Protein AF-A0A849J0J4-F1 (afdb_monomer_lite)

pLDDT: mean 76.73, std 21.74, range [22.12, 98.62]

Structure (mmCIF, N/CA/C/O backbone):
data_AF-A0A849J0J4-F1
#
_entry.id   AF-A0A849J0J4-F1
#
loop_
_atom_site.group_PDB
_atom_site.id
_atom_site.type_symbol
_atom_site.label_atom_id
_atom_site.label_alt_id
_atom_site.label_comp_id
_atom_site.label_asym_id
_atom_site.label_entity_id
_atom_site.label_seq_id
_atom_site.pdbx_PDB_ins_code
_atom_site.Cartn_x
_atom_site.Cartn_y
_atom_site.Cartn_z
_atom_site.occupancy
_atom_site.B_iso_or_equiv
_atom_site.auth_seq_id
_atom_site.auth_comp_id
_atom_site.auth_asym_id
_atom_site.auth_atom_id
_atom_site.pdbx_PDB_model_num
ATOM 1 N N . MET A 1 1 ? -14.643 -40.397 -5.969 1.00 59.56 1 MET A N 1
ATOM 2 C CA . MET A 1 1 ? -15.370 -39.209 -5.470 1.00 59.56 1 MET A CA 1
ATOM 3 C C . MET A 1 1 ? -14.615 -38.016 -6.017 1.00 59.56 1 MET A C 1
ATOM 5 O O . MET A 1 1 ? -13.444 -37.894 -5.688 1.00 59.56 1 MET A O 1
ATOM 9 N N . ASP A 1 2 ? -15.233 -37.244 -6.908 1.00 74.50 2 ASP A N 1
ATOM 10 C CA . ASP A 1 2 ? -14.584 -36.111 -7.579 1.00 74.50 2 ASP A CA 1
ATOM 11 C C . ASP A 1 2 ? -14.408 -34.952 -6.586 1.00 74.50 2 ASP A C 1
ATOM 13 O O . ASP A 1 2 ? -15.387 -34.361 -6.121 1.00 74.50 2 ASP A O 1
ATOM 17 N N . VAL A 1 3 ? -13.156 -34.678 -6.214 1.00 71.31 3 VAL A N 1
ATOM 18 C CA . VAL A 1 3 ? -12.802 -33.633 -5.240 1.00 71.31 3 VAL A CA 1
ATOM 19 C C . VAL A 1 3 ? -13.106 -32.251 -5.782 1.00 71.31 3 VAL A C 1
ATOM 21 O O . VAL A 1 3 ? -13.639 -31.421 -5.052 1.00 71.31 3 VAL A O 1
ATOM 24 N N . ASN A 1 4 ? -12.828 -32.018 -7.063 1.00 73.19 4 ASN A N 1
ATOM 25 C CA . ASN A 1 4 ? -13.029 -30.722 -7.696 1.00 73.19 4 ASN A CA 1
ATOM 26 C C . ASN A 1 4 ? -14.526 -30.394 -7.789 1.00 73.19 4 ASN A C 1
ATOM 28 O O . ASN A 1 4 ? -14.922 -29.244 -7.603 1.00 73.19 4 ASN A O 1
ATOM 32 N N . LEU A 1 5 ? -15.381 -31.398 -8.012 1.00 78.19 5 LEU A N 1
ATOM 33 C CA . LEU A 1 5 ? -16.836 -31.220 -7.962 1.00 78.19 5 LEU A CA 1
ATOM 34 C C . LEU A 1 5 ? -17.332 -30.874 -6.550 1.00 78.19 5 LEU A C 1
ATOM 36 O O . LEU A 1 5 ? -18.238 -30.052 -6.401 1.00 78.19 5 LEU A O 1
ATOM 40 N N . ILE A 1 6 ? -16.775 -31.504 -5.512 1.00 78.94 6 ILE A N 1
ATOM 41 C CA . ILE A 1 6 ? -17.129 -31.191 -4.120 1.00 78.94 6 ILE A CA 1
ATOM 42 C C . ILE A 1 6 ? -16.659 -29.785 -3.758 1.00 78.94 6 ILE A C 1
ATOM 44 O O . ILE A 1 6 ? -17.457 -29.027 -3.215 1.00 78.94 6 ILE A O 1
ATOM 48 N N . GLN A 1 7 ? -15.427 -29.419 -4.113 1.00 72.00 7 GLN A N 1
ATOM 49 C CA . GLN A 1 7 ? -14.887 -28.083 -3.872 1.00 72.00 7 GLN A CA 1
ATOM 50 C C . GLN A 1 7 ? -15.754 -27.013 -4.546 1.00 72.00 7 GLN A C 1
ATOM 52 O O . GLN A 1 7 ? -16.261 -26.132 -3.862 1.00 72.00 7 GLN A O 1
ATOM 57 N N . ARG A 1 8 ? -16.087 -27.172 -5.837 1.00 77.50 8 ARG A N 1
ATOM 58 C CA . ARG A 1 8 ? -17.002 -26.256 -6.547 1.00 77.50 8 ARG A CA 1
ATOM 59 C C . ARG A 1 8 ? -18.358 -26.102 -5.850 1.00 77.50 8 ARG A C 1
ATOM 61 O O . ARG A 1 8 ? -18.923 -25.011 -5.828 1.00 77.50 8 ARG A O 1
ATOM 68 N N . LYS A 1 9 ? -18.904 -27.183 -5.279 1.00 83.31 9 LYS A N 1
ATOM 69 C CA . LYS A 1 9 ? -20.157 -27.127 -4.506 1.00 83.31 9 LYS A CA 1
ATOM 70 C C . LYS A 1 9 ? -19.986 -26.388 -3.181 1.00 83.31 9 LYS A C 1
ATOM 72 O O . LYS A 1 9 ? -20.888 -25.642 -2.811 1.00 83.31 9 LYS A O 1
ATOM 77 N N . VAL A 1 10 ? -18.872 -26.599 -2.478 1.00 79.00 10 VAL A N 1
ATOM 78 C CA . VAL A 1 10 ? -18.542 -25.867 -1.246 1.00 79.00 10 VAL A CA 1
ATOM 79 C C . VAL A 1 10 ? -18.434 -24.377 -1.551 1.00 79.00 10 VAL A C 1
ATOM 81 O O . VAL A 1 10 ? -19.156 -23.598 -0.934 1.00 79.00 10 VAL A O 1
ATOM 84 N N . ASP A 1 11 ? -17.658 -24.001 -2.566 1.00 75.44 11 ASP A N 1
ATOM 85 C CA . ASP A 1 11 ? -17.452 -22.606 -2.964 1.00 75.44 11 ASP A CA 1
ATOM 86 C C . ASP A 1 11 ? -18.777 -21.929 -3.341 1.00 75.44 11 ASP A C 1
ATOM 88 O O . ASP A 1 11 ? -19.080 -20.832 -2.876 1.00 75.44 11 ASP A O 1
ATOM 92 N N . ALA A 1 12 ? -19.626 -22.605 -4.125 1.00 80.31 12 ALA A N 1
ATOM 93 C CA . ALA A 1 12 ? -20.934 -22.079 -4.515 1.00 80.31 12 ALA A CA 1
ATOM 94 C C . ALA A 1 12 ? -21.870 -21.863 -3.311 1.00 80.31 12 ALA A C 1
ATOM 96 O O . ALA A 1 12 ? -22.622 -20.884 -3.270 1.00 80.31 12 ALA A O 1
ATOM 97 N N . VAL A 1 13 ? -21.839 -22.765 -2.324 1.00 87.00 13 VAL A N 1
ATOM 98 C CA . VAL A 1 13 ? -22.619 -22.626 -1.086 1.00 87.00 13 VAL A CA 1
ATOM 99 C C . VAL A 1 13 ? -22.055 -21.505 -0.213 1.00 87.00 13 VAL A C 1
ATOM 101 O O . VAL A 1 13 ? -22.835 -20.701 0.298 1.00 87.00 13 VAL A O 1
ATOM 104 N N . GLU A 1 14 ? -20.734 -21.406 -0.060 1.00 79.69 14 GLU A N 1
ATOM 105 C CA . GLU A 1 14 ? -20.083 -20.327 0.691 1.00 79.69 14 GLU A CA 1
ATOM 106 C C . GLU A 1 14 ? -20.375 -18.954 0.066 1.00 79.69 14 GLU A C 1
ATOM 108 O O . GLU A 1 14 ? -20.775 -18.026 0.777 1.00 79.69 14 GLU A O 1
ATOM 113 N N . ASP A 1 15 ? -20.284 -18.830 -1.260 1.00 79.81 15 ASP A N 1
ATOM 114 C CA . ASP A 1 15 ? -20.648 -17.615 -1.991 1.00 79.81 15 ASP A CA 1
ATOM 115 C C . ASP A 1 15 ? -22.132 -17.270 -1.802 1.00 79.81 15 ASP A C 1
ATOM 117 O O . ASP A 1 15 ? -22.472 -16.117 -1.509 1.00 79.81 15 ASP A O 1
ATOM 121 N N . ALA A 1 16 ? -23.029 -18.260 -1.887 1.00 89.00 16 ALA A N 1
ATOM 122 C CA . ALA A 1 16 ? -24.452 -18.052 -1.641 1.00 89.00 16 ALA A CA 1
ATOM 123 C C . ALA A 1 16 ? -24.718 -17.571 -0.206 1.00 89.00 16 ALA A C 1
ATOM 125 O O . ALA A 1 16 ? -25.479 -16.615 -0.020 1.00 89.00 16 ALA A O 1
ATOM 126 N N . ILE A 1 17 ? -24.081 -18.180 0.801 1.00 89.38 17 ILE A N 1
ATOM 127 C CA . ILE A 1 17 ? -24.166 -17.748 2.203 1.00 89.38 17 ILE A CA 1
ATOM 128 C C . ILE A 1 17 ? -23.680 -16.304 2.325 1.00 89.38 17 ILE A C 1
ATOM 130 O O . ILE A 1 17 ? -24.409 -15.469 2.865 1.00 89.38 17 ILE A O 1
ATOM 134 N N . ARG A 1 18 ? -22.502 -15.982 1.777 1.00 83.44 18 ARG A N 1
ATOM 135 C CA . ARG A 1 18 ? -21.924 -14.631 1.819 1.00 83.44 18 ARG A CA 1
ATOM 136 C C . ARG A 1 18 ? -22.888 -13.602 1.234 1.00 83.44 18 ARG A C 1
ATOM 138 O O . ARG A 1 18 ? -23.211 -12.624 1.905 1.00 83.44 18 ARG A O 1
ATOM 145 N N . THR A 1 19 ? -23.422 -13.850 0.038 1.00 90.69 19 THR A N 1
ATOM 146 C CA . THR A 1 19 ? -24.376 -12.946 -0.622 1.00 90.69 19 THR A CA 1
ATOM 147 C C . THR A 1 19 ? -25.676 -12.779 0.171 1.00 90.69 19 THR A C 1
ATOM 149 O O . THR A 1 19 ? -26.215 -11.672 0.252 1.00 90.69 19 THR A O 1
ATOM 152 N N . HIS A 1 20 ? -26.212 -13.847 0.767 1.00 94.75 20 HIS A N 1
ATOM 153 C CA . HIS A 1 20 ? -27.431 -13.748 1.576 1.00 94.75 20 HIS A CA 1
ATOM 154 C C . HIS A 1 20 ? -27.192 -12.988 2.881 1.00 94.75 20 HIS A C 1
ATOM 156 O O . HIS A 1 20 ? -28.011 -12.143 3.247 1.00 94.75 20 HIS A O 1
ATOM 162 N N . VAL A 1 21 ? -26.070 -13.246 3.557 1.00 94.44 21 VAL A N 1
ATOM 163 C CA . VAL A 1 21 ? -25.668 -12.536 4.778 1.00 94.44 21 VAL A CA 1
ATOM 164 C C . VAL A 1 21 ? -25.460 -11.055 4.490 1.00 94.44 21 VAL A C 1
ATOM 166 O O . VAL A 1 21 ? -25.960 -10.222 5.247 1.00 94.44 21 VAL A O 1
ATOM 169 N N . GLU A 1 22 ? -24.802 -10.711 3.386 1.00 92.19 22 GLU A N 1
ATOM 170 C CA . GLU A 1 22 ? -24.606 -9.328 2.950 1.00 92.19 22 GLU A CA 1
ATOM 171 C C . GLU A 1 22 ? -25.950 -8.621 2.729 1.00 92.19 22 GLU A C 1
ATOM 173 O O . GLU A 1 22 ? -26.228 -7.591 3.349 1.00 92.19 22 GLU A O 1
ATOM 178 N N . LYS A 1 23 ? -26.843 -9.220 1.929 1.00 94.81 23 LYS A N 1
ATOM 179 C CA . LYS A 1 23 ? -28.181 -8.670 1.660 1.00 94.81 23 LYS A CA 1
ATOM 180 C C . LYS A 1 23 ? -29.012 -8.520 2.932 1.00 94.81 23 LYS A C 1
ATOM 182 O O . LYS A 1 23 ? -29.679 -7.500 3.115 1.00 94.81 23 LYS A O 1
ATOM 187 N N . LEU A 1 24 ? -29.001 -9.524 3.809 1.00 95.12 24 LEU A N 1
ATOM 188 C CA . LEU A 1 24 ? -29.743 -9.497 5.068 1.00 95.12 24 LEU A CA 1
ATOM 189 C C . LEU A 1 24 ? -29.199 -8.418 6.007 1.00 95.12 24 LEU A C 1
ATOM 191 O O . LEU A 1 24 ? -29.985 -7.669 6.589 1.00 95.12 24 LEU A O 1
ATOM 195 N N . SER A 1 25 ? -27.876 -8.320 6.130 1.00 93.31 25 SER A N 1
ATOM 196 C CA . SER A 1 25 ? -27.204 -7.323 6.966 1.00 93.31 25 SER A CA 1
ATOM 197 C C . SER A 1 25 ? -27.500 -5.914 6.468 1.00 93.31 25 SER A C 1
ATOM 199 O O . SER A 1 25 ? -27.932 -5.076 7.257 1.00 93.31 25 SER A O 1
ATOM 201 N N . ALA A 1 26 ? -27.388 -5.676 5.158 1.00 92.06 26 ALA A N 1
ATOM 202 C CA . ALA A 1 26 ? -27.723 -4.398 4.540 1.00 92.06 26 ALA A CA 1
ATOM 203 C C . ALA A 1 26 ? -29.194 -4.021 4.771 1.00 92.06 26 ALA A C 1
ATOM 205 O O . ALA A 1 26 ? -29.480 -2.920 5.237 1.00 92.06 26 ALA A O 1
ATOM 206 N N . LYS A 1 27 ? -30.138 -4.942 4.522 1.00 91.88 27 LYS A N 1
ATOM 207 C CA . LYS A 1 27 ? -31.572 -4.694 4.754 1.00 91.88 27 LYS A CA 1
ATOM 208 C C . LYS A 1 27 ? -31.881 -4.406 6.221 1.00 91.88 27 LYS A C 1
ATOM 210 O O . LYS A 1 27 ? -32.611 -3.465 6.510 1.00 91.88 27 LYS A O 1
ATOM 215 N N . ARG A 1 28 ? -31.329 -5.186 7.156 1.00 91.06 28 ARG A N 1
ATOM 216 C CA . ARG A 1 28 ? -31.525 -4.965 8.600 1.00 91.06 28 ARG A CA 1
ATOM 217 C C . ARG A 1 28 ? -30.938 -3.628 9.046 1.00 91.06 28 ARG A C 1
ATOM 219 O O . ARG A 1 28 ? -31.608 -2.897 9.771 1.00 91.06 28 ARG A O 1
ATOM 226 N N . ALA A 1 29 ? -29.734 -3.295 8.583 1.00 85.50 29 ALA A N 1
ATOM 227 C CA . ALA A 1 29 ? -29.082 -2.027 8.883 1.00 85.50 29 ALA A CA 1
ATOM 228 C C . ALA A 1 29 ? -29.899 -0.842 8.358 1.00 85.50 29 ALA A C 1
ATOM 230 O O . ALA A 1 29 ? -30.164 0.086 9.120 1.00 85.50 29 ALA A O 1
ATOM 231 N N . TRP A 1 30 ? -30.360 -0.900 7.103 1.00 84.88 30 TRP A N 1
ATOM 232 C CA . TRP A 1 30 ? -31.201 0.140 6.512 1.00 84.88 30 TRP A CA 1
ATOM 233 C C . TRP A 1 30 ? -32.551 0.258 7.207 1.00 84.88 30 TRP A C 1
ATOM 235 O O . TRP A 1 30 ? -32.901 1.359 7.615 1.00 84.88 30 TRP A O 1
ATOM 245 N N . ASN A 1 31 ? -33.264 -0.847 7.435 1.00 86.31 31 ASN A N 1
ATOM 246 C CA . ASN A 1 31 ? -34.545 -0.831 8.149 1.00 86.31 31 ASN A CA 1
ATOM 247 C C . ASN A 1 31 ? -34.407 -0.205 9.538 1.00 86.31 31 ASN A C 1
ATOM 249 O O . ASN A 1 31 ? -35.229 0.617 9.930 1.00 86.31 31 ASN A O 1
ATOM 253 N N . TYR A 1 32 ? -33.343 -0.542 10.269 1.00 83.31 32 TYR A N 1
ATOM 254 C CA . TYR A 1 32 ? -33.062 0.080 11.558 1.00 83.31 32 TYR A CA 1
ATOM 255 C C . TYR A 1 32 ? -32.665 1.561 11.409 1.00 83.31 32 TYR A C 1
ATOM 257 O O . TYR A 1 32 ? -33.052 2.390 12.235 1.00 83.31 32 TYR A O 1
ATOM 265 N N . ALA A 1 33 ? -31.924 1.917 10.354 1.00 77.81 33 ALA A N 1
ATOM 266 C CA . ALA A 1 33 ? -31.496 3.285 10.064 1.00 77.81 33 ALA A CA 1
ATOM 267 C C . ALA A 1 33 ? -32.636 4.232 9.717 1.00 77.81 33 ALA A C 1
ATOM 269 O O . ALA A 1 33 ? -32.641 5.351 10.221 1.00 77.81 33 ALA A O 1
ATOM 270 N N . VAL A 1 34 ? -33.597 3.784 8.910 1.00 80.81 34 VAL A N 1
ATOM 271 C CA . VAL A 1 34 ? -34.744 4.594 8.479 1.00 80.81 34 VAL A CA 1
ATOM 272 C C . VAL A 1 34 ? -36.006 4.349 9.299 1.00 80.81 34 VAL A C 1
ATOM 274 O O . VAL A 1 34 ? -37.050 4.917 8.983 1.00 80.81 34 VAL A O 1
ATOM 277 N N . SER A 1 35 ? -35.922 3.519 10.343 1.00 82.31 35 SER A N 1
ATOM 278 C CA . SER A 1 35 ? -37.042 3.257 11.246 1.00 82.31 35 SER A CA 1
ATOM 279 C C . SER A 1 35 ? -37.628 4.562 11.786 1.00 82.31 35 SER A C 1
ATOM 281 O O . SER A 1 35 ? -36.907 5.527 12.066 1.00 82.31 35 SER A O 1
ATOM 283 N N . SER A 1 36 ? -38.950 4.580 11.960 1.00 75.62 36 SER A N 1
ATOM 284 C CA . SER A 1 36 ? -39.681 5.710 12.545 1.00 75.62 36 SER A CA 1
ATOM 285 C C . SER A 1 36 ? -39.171 6.087 13.937 1.00 75.62 36 SER A C 1
ATOM 287 O O . SER A 1 36 ? -39.247 7.254 14.318 1.00 75.62 36 SER A O 1
ATOM 289 N N . ASP A 1 37 ? -38.599 5.118 14.654 1.00 75.00 37 ASP A N 1
ATOM 290 C CA . ASP A 1 37 ? -38.015 5.297 15.983 1.00 75.00 37 ASP A CA 1
ATOM 291 C C . ASP A 1 37 ? -36.699 6.089 15.942 1.00 75.00 37 ASP A C 1
ATOM 293 O O . ASP A 1 37 ? -36.344 6.744 16.922 1.00 75.00 37 ASP A O 1
ATOM 297 N N . ARG A 1 38 ? -35.982 6.078 14.807 1.00 75.31 38 ARG A N 1
ATOM 298 C CA . ARG A 1 38 ? -34.704 6.785 14.643 1.00 75.31 38 ARG A CA 1
ATOM 299 C C . ARG A 1 38 ? -34.829 8.064 13.810 1.00 75.31 38 ARG A C 1
ATOM 301 O O . ARG A 1 38 ? -34.375 9.126 14.238 1.00 75.31 38 ARG A O 1
ATOM 308 N N . ILE A 1 39 ? -35.469 7.994 12.639 1.00 80.88 39 ILE A N 1
ATOM 309 C CA . ILE A 1 39 ? -35.722 9.157 11.771 1.00 80.88 39 ILE A CA 1
ATOM 310 C C . ILE A 1 39 ? -37.168 9.614 11.956 1.00 80.88 39 ILE A C 1
ATOM 312 O O . ILE A 1 39 ? -38.047 9.392 11.124 1.00 80.88 39 ILE A O 1
ATOM 316 N N . THR A 1 40 ? -37.405 10.309 13.065 1.00 82.31 40 THR A N 1
ATOM 317 C CA . THR A 1 40 ? -38.676 11.004 13.302 1.00 82.31 40 THR A CA 1
ATOM 318 C C . THR A 1 40 ? -38.874 12.153 12.300 1.00 82.31 40 THR A C 1
ATOM 320 O O . THR A 1 40 ? -37.915 12.666 11.713 1.00 82.31 40 THR A O 1
ATOM 323 N N . GLY A 1 41 ? -40.109 12.644 12.136 1.00 82.25 41 GLY A N 1
ATOM 324 C CA . GLY A 1 41 ? -40.372 13.837 11.312 1.00 82.25 41 GLY A CA 1
ATOM 325 C C . GLY A 1 41 ? -39.530 15.053 11.737 1.00 82.25 41 GLY A C 1
ATOM 326 O O . GLY A 1 41 ? -39.013 15.787 10.895 1.00 82.25 41 GLY A O 1
ATOM 327 N N . ARG A 1 42 ? -39.287 15.200 13.048 1.00 84.25 42 ARG A N 1
ATOM 328 C CA . ARG A 1 42 ? -38.401 16.230 13.613 1.00 84.25 42 ARG A CA 1
ATOM 329 C C . ARG A 1 42 ? -36.934 16.013 13.232 1.00 84.25 42 ARG A C 1
ATOM 331 O O . ARG A 1 42 ? -36.258 16.977 12.884 1.00 84.25 42 ARG A O 1
ATOM 338 N N . ALA A 1 43 ? -36.447 14.772 13.269 1.00 83.44 43 ALA A N 1
ATOM 339 C CA . ALA A 1 43 ? -35.091 14.434 12.835 1.00 83.44 43 ALA A CA 1
ATOM 340 C C . ALA A 1 43 ? -34.869 14.785 11.356 1.00 83.44 43 ALA A C 1
ATOM 342 O O . ALA A 1 43 ? -33.870 15.418 11.013 1.00 83.44 43 ALA A O 1
ATOM 343 N N . ARG A 1 44 ? -35.838 14.459 10.490 1.00 84.12 44 ARG A N 1
ATOM 344 C CA . ARG A 1 44 ? -35.790 14.794 9.058 1.00 84.12 44 ARG A CA 1
ATOM 345 C C . ARG A 1 44 ? -35.745 16.306 8.823 1.00 84.12 44 ARG A C 1
ATOM 347 O O . ARG A 1 44 ? -34.904 16.771 8.057 1.00 84.12 44 ARG A O 1
ATOM 354 N N . ALA A 1 45 ? -36.584 17.071 9.522 1.00 86.06 45 ALA A N 1
ATOM 355 C CA . ALA A 1 45 ? -36.579 18.532 9.439 1.00 86.06 45 ALA A CA 1
ATOM 356 C C . ALA A 1 45 ? -35.242 19.140 9.911 1.00 86.06 45 ALA A C 1
ATOM 358 O O . ALA A 1 45 ? -34.698 20.022 9.247 1.00 86.06 45 ALA A O 1
ATOM 359 N N . ASN A 1 46 ? -34.669 18.634 11.012 1.00 87.38 46 ASN A N 1
ATOM 360 C CA . ASN A 1 46 ? -33.355 19.071 11.498 1.00 87.38 46 ASN A CA 1
ATOM 361 C C . ASN A 1 46 ? -32.241 18.788 10.473 1.00 87.38 46 ASN A C 1
ATOM 363 O O . ASN A 1 46 ? -31.380 19.640 10.256 1.00 87.38 46 ASN A O 1
ATOM 367 N N . LEU A 1 47 ? -32.267 17.621 9.819 1.00 85.62 47 LEU A N 1
ATOM 368 C CA . LEU A 1 47 ? -31.297 17.255 8.780 1.00 85.62 47 LEU A CA 1
ATOM 369 C C . LEU A 1 47 ? -31.407 18.146 7.540 1.00 85.62 47 LEU A C 1
ATOM 371 O O . LEU A 1 47 ? -30.393 18.637 7.048 1.00 85.62 47 LEU A O 1
ATOM 375 N N . GLN A 1 48 ? -32.628 18.411 7.068 1.00 87.62 48 GLN A N 1
ATOM 376 C CA . GLN A 1 48 ? -32.868 19.326 5.948 1.00 87.62 48 GLN A CA 1
ATOM 377 C C . GLN A 1 48 ? -32.417 20.757 6.275 1.00 87.62 48 GLN A C 1
ATOM 379 O O . GLN A 1 48 ? -31.785 21.413 5.444 1.00 87.62 48 GLN A O 1
ATOM 384 N N . GLN A 1 49 ? -32.681 21.230 7.499 1.00 87.81 49 GLN A N 1
ATOM 385 C CA . GLN A 1 49 ? -32.214 22.538 7.957 1.00 87.81 49 GLN A CA 1
ATOM 386 C C . GLN A 1 49 ? -30.681 22.608 7.972 1.00 87.81 49 GLN A C 1
ATOM 388 O O . GLN A 1 49 ? -30.115 23.565 7.442 1.00 87.81 49 GLN A O 1
ATOM 393 N N . TYR A 1 50 ? -30.009 21.599 8.535 1.00 86.88 50 TYR A N 1
ATOM 394 C CA . TYR A 1 50 ? -28.547 21.524 8.556 1.00 86.88 50 TYR A CA 1
ATOM 395 C C . TYR A 1 50 ? -27.962 21.539 7.135 1.00 86.88 50 TYR A C 1
ATOM 397 O O . TYR A 1 50 ? -27.111 22.380 6.841 1.00 86.88 50 TYR A O 1
ATOM 405 N N . ALA A 1 51 ? -28.472 20.699 6.227 1.00 85.75 51 ALA A N 1
ATOM 406 C CA . ALA A 1 51 ? -28.020 20.659 4.835 1.00 85.75 51 ALA A CA 1
ATOM 407 C C . ALA A 1 51 ? -28.175 22.023 4.135 1.00 85.75 51 ALA A C 1
ATOM 409 O O . ALA A 1 51 ? -27.247 22.493 3.475 1.00 85.75 51 ALA A O 1
ATOM 410 N N . SER A 1 52 ? -29.308 22.707 4.345 1.00 86.19 52 SER A N 1
ATOM 411 C CA . SER A 1 52 ? -29.537 24.050 3.796 1.00 86.19 52 SER A CA 1
ATOM 412 C C . SER A 1 52 ? -28.544 25.083 4.338 1.00 86.19 52 SER A C 1
ATOM 414 O O . SER A 1 52 ? -28.023 25.900 3.574 1.00 86.19 52 SER A O 1
ATOM 416 N N . LEU A 1 53 ? -28.254 25.056 5.643 1.00 84.94 53 LEU A N 1
ATOM 417 C CA . LEU A 1 53 ? -27.305 25.979 6.273 1.00 84.94 53 LEU A CA 1
ATOM 418 C C . LEU A 1 53 ? -25.871 25.748 5.775 1.00 84.94 53 LEU A C 1
ATOM 420 O O . LEU A 1 53 ? -25.172 26.712 5.458 1.00 84.94 53 LEU A O 1
ATOM 424 N N . VAL A 1 54 ? -25.453 24.486 5.630 1.00 82.12 54 VAL A N 1
ATOM 425 C CA . VAL A 1 54 ? -24.136 24.126 5.079 1.00 82.12 54 VAL A CA 1
ATOM 426 C C . VAL A 1 54 ? -24.007 24.576 3.621 1.00 82.12 54 VAL A C 1
ATOM 428 O O . VAL A 1 54 ? -22.996 25.181 3.256 1.00 82.12 54 VAL A O 1
ATOM 431 N N . GLN A 1 55 ? -25.040 24.370 2.798 1.00 81.56 55 GLN A N 1
ATOM 432 C CA . GLN A 1 55 ? -25.045 24.813 1.400 1.00 81.56 55 GLN A CA 1
ATOM 433 C C . GLN A 1 55 ? -24.955 26.344 1.284 1.00 81.56 55 GLN A C 1
ATOM 435 O O . GLN A 1 55 ? -24.192 26.860 0.466 1.00 81.56 55 GLN A O 1
ATOM 440 N N . LYS A 1 56 ? -25.674 27.082 2.142 1.00 78.00 56 LYS A N 1
ATOM 441 C CA . LYS A 1 56 ? -25.641 28.556 2.198 1.00 78.00 56 LYS A CA 1
ATOM 442 C C . LYS A 1 56 ? -24.312 29.125 2.699 1.00 78.00 56 LYS A C 1
ATOM 444 O O . LYS A 1 56 ? -23.987 30.268 2.376 1.00 78.00 56 LYS A O 1
ATOM 449 N N . LEU A 1 57 ? -23.546 28.369 3.488 1.00 73.12 57 LEU A N 1
ATOM 450 C CA . LEU A 1 57 ? -22.202 28.774 3.910 1.00 73.12 57 LEU A CA 1
ATOM 451 C C . LEU A 1 57 ? -21.208 28.760 2.731 1.00 73.12 57 LEU A C 1
ATOM 453 O O . LEU A 1 57 ? -20.310 29.604 2.681 1.00 73.12 57 LEU A O 1
ATOM 457 N N . GLY A 1 58 ? -21.382 27.849 1.764 1.00 67.69 58 GLY A N 1
ATOM 458 C CA . GLY A 1 58 ? -20.547 27.751 0.561 1.00 67.69 58 GLY A CA 1
ATOM 459 C C . GLY A 1 58 ? -19.041 27.685 0.871 1.00 67.69 58 GLY A C 1
ATOM 460 O O . GLY A 1 58 ? -18.618 27.007 1.808 1.00 67.69 58 GLY A O 1
ATOM 461 N N . LYS A 1 59 ? -18.225 28.428 0.101 1.00 58.31 59 LYS A N 1
ATOM 462 C CA . LYS A 1 59 ? -16.768 28.598 0.314 1.00 58.31 59 LYS A CA 1
ATOM 463 C C . LYS A 1 59 ? -16.405 29.641 1.398 1.00 58.31 59 LYS A C 1
ATOM 465 O O . LYS A 1 59 ? -15.254 30.049 1.480 1.00 58.31 59 LYS A O 1
ATOM 470 N N . GLY A 1 60 ? -17.357 30.099 2.221 1.00 56.12 60 GLY A N 1
ATOM 471 C CA . GLY A 1 60 ? -17.070 30.960 3.381 1.00 56.12 60 GLY A CA 1
ATOM 472 C C . GLY A 1 60 ? -16.804 32.447 3.087 1.00 56.12 60 GLY A C 1
ATOM 473 O O . GLY A 1 60 ? -16.291 33.151 3.949 1.00 56.12 60 GLY A O 1
ATOM 474 N N . THR A 1 61 ? -17.164 32.960 1.906 1.00 49.03 61 THR A N 1
ATOM 475 C CA . THR A 1 61 ? -16.735 34.290 1.416 1.00 49.03 61 THR A CA 1
ATOM 476 C C . THR A 1 61 ? -17.502 35.496 1.993 1.00 49.03 61 THR A C 1
ATOM 478 O O . THR A 1 61 ? -17.144 36.633 1.705 1.00 49.03 61 THR A O 1
ATOM 481 N N . SER A 1 62 ? -18.546 35.317 2.817 1.00 51.62 62 SER A N 1
ATOM 482 C CA . SER A 1 62 ? -19.268 36.459 3.412 1.00 51.62 62 SER A CA 1
ATOM 483 C C . SER A 1 62 ? -18.761 36.784 4.824 1.00 51.62 62 SER A C 1
ATOM 485 O O . SER A 1 62 ? -19.272 36.261 5.819 1.00 51.62 62 SER A O 1
ATOM 487 N N . THR A 1 63 ? -17.788 37.690 4.919 1.00 55.78 63 THR A N 1
ATOM 488 C CA . THR A 1 63 ? -17.154 38.167 6.167 1.00 55.78 63 THR A CA 1
ATOM 489 C C . THR A 1 63 ? -18.132 38.792 7.168 1.00 55.78 63 THR A C 1
ATOM 491 O O . THR A 1 63 ? -17.893 38.727 8.369 1.00 55.78 63 THR A O 1
ATOM 494 N N . LYS A 1 64 ? -19.268 39.341 6.715 1.00 59.56 64 LYS A N 1
ATOM 495 C CA . LYS A 1 64 ? -20.196 40.094 7.583 1.00 59.56 64 LYS A CA 1
ATOM 496 C C . LYS A 1 64 ? -21.136 39.229 8.444 1.00 59.56 64 LYS A C 1
ATOM 498 O O . LYS A 1 64 ? -21.560 39.677 9.500 1.00 59.56 64 LYS A O 1
ATOM 503 N N . TYR A 1 65 ? -21.438 37.992 8.031 1.00 61.75 65 TYR A N 1
ATOM 504 C CA . TYR A 1 65 ? -22.374 37.091 8.740 1.00 61.75 65 TYR A CA 1
ATOM 505 C C . TYR A 1 65 ? -21.815 35.676 8.977 1.00 61.75 65 TYR A C 1
ATOM 507 O O . TYR A 1 65 ? -22.546 34.777 9.391 1.00 61.75 65 TYR A O 1
ATOM 515 N N . GLY A 1 66 ? -20.521 35.454 8.718 1.00 68.50 66 GLY A N 1
ATOM 516 C CA . GLY A 1 66 ? -19.898 34.128 8.803 1.00 68.50 66 GLY A CA 1
ATOM 517 C C . GLY A 1 66 ? -19.952 33.506 10.202 1.00 68.50 66 GLY A C 1
ATOM 518 O O . GLY A 1 66 ? -20.268 32.329 10.333 1.00 68.50 66 GLY A O 1
ATOM 519 N N . ASN A 1 67 ? -19.713 34.292 11.256 1.00 72.75 67 ASN A N 1
ATOM 520 C CA . ASN A 1 67 ? -19.707 33.781 12.634 1.00 72.75 67 ASN A CA 1
ATOM 521 C C . ASN A 1 67 ? -21.104 33.369 13.116 1.00 72.75 67 ASN A C 1
ATOM 523 O O . ASN A 1 67 ? -21.246 32.316 13.731 1.00 72.75 67 ASN A O 1
ATOM 527 N N . ILE A 1 68 ? -22.130 34.151 12.764 1.00 76.19 68 ILE A N 1
ATOM 528 C CA . ILE A 1 68 ? -23.532 33.839 13.075 1.00 76.19 68 ILE A CA 1
ATOM 529 C C . ILE A 1 68 ? -23.941 32.546 12.363 1.00 76.19 68 ILE A C 1
ATOM 531 O O . ILE A 1 68 ? -24.386 31.606 13.012 1.00 76.19 68 ILE A O 1
ATOM 535 N N . ARG A 1 69 ? -23.669 32.433 11.056 1.00 76.56 69 ARG A N 1
ATOM 536 C CA . ARG A 1 69 ? -23.975 31.215 10.286 1.00 76.56 69 ARG A CA 1
ATOM 537 C C . ARG A 1 69 ? -23.241 29.979 10.808 1.00 76.56 69 ARG A C 1
ATOM 539 O O . ARG A 1 69 ? -23.824 28.903 10.853 1.00 76.56 69 ARG A O 1
ATOM 546 N N . ARG A 1 70 ? -21.976 30.106 11.231 1.00 76.62 70 ARG A N 1
ATOM 547 C CA . ARG A 1 70 ? -21.241 28.997 11.873 1.00 76.62 70 ARG A CA 1
ATOM 548 C C . ARG A 1 70 ? -21.878 28.574 13.199 1.00 76.62 70 ARG A C 1
ATOM 550 O O . ARG A 1 70 ? -21.876 27.387 13.506 1.00 76.62 70 ARG A O 1
ATOM 557 N N . SER A 1 71 ? -22.413 29.520 13.972 1.00 82.44 71 SER A N 1
ATOM 558 C CA . SER A 1 71 ? -23.160 29.216 15.200 1.00 82.44 71 SER A CA 1
ATOM 559 C C . SER A 1 71 ? -24.458 28.468 14.891 1.00 82.44 71 SER A C 1
ATOM 561 O O . SER A 1 71 ? -24.707 27.416 15.469 1.00 82.44 71 SER A O 1
ATOM 563 N N . GLU A 1 72 ? -25.233 28.944 13.914 1.00 84.12 72 GLU A N 1
ATOM 564 C CA . GLU A 1 72 ? -26.472 28.288 13.468 1.00 84.12 72 GLU A CA 1
ATOM 565 C C . GLU A 1 72 ? -26.215 26.862 12.956 1.00 84.12 72 GLU A C 1
ATOM 567 O O . GLU A 1 72 ? -26.984 25.944 13.244 1.00 84.12 72 GLU A O 1
ATOM 572 N N . ILE A 1 73 ? -25.112 26.653 12.226 1.00 84.31 73 ILE A N 1
ATOM 573 C CA . ILE A 1 73 ? -24.686 25.323 11.768 1.00 84.31 73 ILE A CA 1
ATOM 574 C C . ILE A 1 73 ? -24.322 24.431 12.954 1.00 84.31 73 ILE A C 1
ATOM 576 O O . ILE A 1 73 ? -24.758 23.283 12.980 1.00 84.31 73 ILE A O 1
ATOM 580 N N . ARG A 1 74 ? -23.580 24.946 13.944 1.00 83.81 74 ARG A N 1
ATOM 581 C CA . ARG A 1 74 ? -23.252 24.209 15.175 1.00 83.81 74 ARG A CA 1
ATOM 582 C C . ARG A 1 74 ? -24.507 23.765 15.926 1.00 83.81 74 ARG A C 1
ATOM 584 O O . ARG A 1 74 ? -24.615 22.602 16.309 1.00 83.81 74 ARG A O 1
ATOM 591 N N . GLU A 1 75 ? -25.482 24.652 16.085 1.00 86.19 75 GLU A N 1
ATOM 592 C CA . GLU A 1 75 ? -26.754 24.333 16.743 1.00 86.19 75 GLU A CA 1
ATOM 593 C C . GLU A 1 75 ? -27.606 23.344 15.939 1.00 86.19 75 GLU A C 1
ATOM 595 O O . GLU A 1 75 ? -28.239 22.448 16.503 1.00 86.19 75 GLU A O 1
ATOM 600 N N . ALA A 1 76 ? -27.649 23.483 14.612 1.00 85.38 76 ALA A N 1
ATOM 601 C CA . ALA A 1 76 ? -28.338 22.531 13.746 1.00 85.38 76 ALA A CA 1
ATOM 602 C C . ALA A 1 76 ? -27.678 21.145 13.806 1.00 85.38 76 ALA A C 1
ATOM 604 O O . ALA A 1 76 ? -28.382 20.146 13.951 1.00 85.38 76 ALA A O 1
ATOM 605 N N . MET A 1 77 ? -26.342 21.099 13.787 1.00 83.69 77 MET A N 1
ATOM 606 C CA . MET A 1 77 ? -25.545 19.879 13.901 1.00 83.69 77 MET A CA 1
ATOM 607 C C . MET A 1 77 ? -25.818 19.144 15.215 1.00 83.69 77 MET A C 1
ATOM 609 O O . MET A 1 77 ? -26.077 17.943 15.221 1.00 83.69 77 MET A O 1
ATOM 613 N N . GLN A 1 78 ? -25.845 19.859 16.343 1.00 84.12 78 GLN A N 1
ATOM 614 C CA . GLN A 1 78 ? -26.173 19.253 17.637 1.00 84.12 78 GLN A CA 1
ATOM 615 C C . GLN A 1 78 ? -27.556 18.594 17.652 1.00 84.12 78 GLN A C 1
ATOM 617 O O . GLN A 1 78 ? -27.724 17.535 18.257 1.00 84.12 78 GLN A O 1
ATOM 622 N N . ARG A 1 79 ? -28.538 19.191 16.967 1.00 85.19 79 ARG A N 1
ATOM 623 C CA . ARG A 1 79 ? -29.909 18.669 16.895 1.00 85.19 79 ARG A CA 1
ATOM 624 C C . ARG A 1 79 ? -30.057 17.452 15.985 1.00 85.19 79 ARG A C 1
ATOM 626 O O . ARG A 1 79 ? -30.972 16.663 16.209 1.00 85.19 79 ARG A O 1
ATOM 633 N N . CYS A 1 80 ? -29.222 17.309 14.955 1.00 83.81 80 CYS A N 1
ATOM 634 C CA . CYS A 1 80 ? -29.301 16.189 14.014 1.00 83.81 80 CYS A CA 1
ATOM 635 C C . CYS A 1 80 ? -28.273 15.078 14.277 1.00 83.81 80 CYS A C 1
ATOM 637 O O . CYS A 1 80 ? -28.503 13.952 13.835 1.00 83.81 80 CYS A O 1
ATOM 639 N N . ARG A 1 81 ? -27.199 15.343 15.038 1.00 83.12 81 ARG A N 1
ATOM 640 C CA . ARG A 1 81 ? -26.162 14.359 15.404 1.00 83.12 81 ARG A CA 1
ATOM 641 C C . ARG A 1 81 ? -26.733 13.012 15.872 1.00 83.12 81 ARG A C 1
ATOM 643 O O . ARG A 1 81 ? -26.307 12.011 15.304 1.00 83.12 81 ARG A O 1
ATOM 650 N N . PRO A 1 82 ? -27.709 12.944 16.806 1.00 79.81 82 PRO A N 1
ATOM 651 C CA . PRO A 1 82 ? -28.237 11.663 17.292 1.00 79.81 82 PRO A CA 1
ATOM 652 C C . PRO A 1 82 ? -29.013 10.862 16.237 1.00 79.81 82 PRO A C 1
ATOM 654 O O . PRO A 1 82 ? -29.237 9.668 16.402 1.00 79.81 82 PRO A O 1
ATOM 657 N N . SER A 1 83 ? -29.469 11.516 15.166 1.00 79.88 83 SER A N 1
ATOM 658 C CA . SER A 1 83 ? -30.280 10.891 14.118 1.00 79.88 83 SER A CA 1
ATOM 659 C C . SER A 1 83 ? -29.438 10.190 13.052 1.00 79.88 83 SER A C 1
ATOM 661 O O . SER A 1 83 ? -29.965 9.369 12.301 1.00 79.88 83 SER A O 1
ATOM 663 N N . VAL A 1 84 ? -28.142 10.502 12.975 1.00 80.38 84 VAL A N 1
ATOM 664 C CA . VAL A 1 84 ? -27.231 10.000 11.944 1.00 80.38 84 VAL A CA 1
ATOM 665 C C . VAL A 1 84 ? -26.205 9.067 12.589 1.00 80.38 84 VAL A C 1
ATOM 667 O O . VAL A 1 84 ? -25.497 9.496 13.497 1.00 80.38 84 VAL A O 1
ATOM 670 N N . PRO A 1 85 ? -26.094 7.805 12.132 1.00 79.19 85 PRO A N 1
ATOM 671 C CA . PRO A 1 85 ? -25.201 6.827 12.753 1.00 79.19 85 PRO A CA 1
ATOM 672 C C . PRO A 1 85 ? -23.717 7.075 12.461 1.00 79.19 85 PRO A C 1
ATOM 674 O O . PRO A 1 85 ? -22.874 6.654 13.243 1.00 79.19 85 PRO A O 1
ATOM 677 N N . VAL A 1 86 ? -23.395 7.707 11.328 1.00 87.31 86 VAL A N 1
ATOM 678 C CA . VAL A 1 86 ? -22.018 7.912 10.862 1.00 87.31 86 VAL A CA 1
ATOM 679 C C . VAL A 1 86 ? -21.892 9.301 10.250 1.00 87.31 86 VAL A C 1
ATOM 681 O O . VAL A 1 86 ? -22.661 9.662 9.360 1.00 87.31 86 VAL A O 1
ATOM 684 N N . TRP A 1 87 ? -20.902 10.062 10.712 1.00 87.56 87 TRP A N 1
ATOM 685 C CA . TRP A 1 87 ? -20.568 11.388 10.199 1.00 87.56 87 TRP A CA 1
ATOM 686 C C . TRP A 1 87 ? -19.226 11.337 9.476 1.00 87.56 87 TRP A C 1
ATOM 688 O O . TRP A 1 87 ? -18.226 10.946 10.069 1.00 87.56 87 TRP A O 1
ATOM 698 N N . ILE A 1 88 ? -19.205 11.746 8.206 1.00 91.50 88 ILE A N 1
ATOM 699 C CA . ILE A 1 88 ? -17.991 11.808 7.383 1.00 91.50 88 ILE A CA 1
ATOM 700 C C . ILE A 1 88 ? -17.698 13.281 7.109 1.00 91.50 88 ILE A C 1
ATOM 702 O O . ILE A 1 88 ? -18.467 13.951 6.417 1.00 91.50 88 ILE A O 1
ATOM 706 N N . LEU A 1 89 ? -16.624 13.805 7.699 1.00 89.00 89 LEU A N 1
ATOM 707 C CA . LEU A 1 89 ? -16.276 15.225 7.659 1.00 89.00 89 LEU A CA 1
ATOM 708 C C . LEU A 1 89 ? -14.753 15.401 7.547 1.00 89.00 89 LEU A C 1
ATOM 710 O O . LEU A 1 89 ? -14.021 14.716 8.258 1.00 89.00 89 LEU A O 1
ATOM 714 N N . PRO A 1 90 ? -14.260 16.359 6.740 1.00 89.12 90 PRO A N 1
ATOM 715 C CA . PRO A 1 90 ? -12.875 16.814 6.834 1.00 89.12 90 PRO A CA 1
ATOM 716 C C . PRO A 1 90 ? -12.563 17.381 8.227 1.00 89.12 90 PRO A C 1
ATOM 718 O O . PRO A 1 90 ? -13.418 18.033 8.830 1.00 89.12 90 PRO A O 1
ATOM 721 N N . ILE A 1 91 ? -11.323 17.229 8.701 1.00 89.50 91 ILE A N 1
ATOM 722 C CA . ILE A 1 91 ? -10.909 17.603 10.070 1.00 89.50 91 ILE A CA 1
ATOM 723 C C . ILE A 1 91 ? -11.248 19.065 10.402 1.00 89.50 91 ILE A C 1
ATOM 725 O O . ILE A 1 91 ? -11.858 19.349 11.432 1.00 89.50 91 ILE A O 1
ATOM 729 N N . TYR A 1 92 ? -10.960 20.001 9.493 1.00 85.12 92 TYR A N 1
ATOM 730 C CA . TYR A 1 92 ? -11.255 21.423 9.712 1.00 85.12 92 TYR A CA 1
ATOM 731 C C . TYR A 1 92 ? -12.761 21.709 9.887 1.00 85.12 92 TYR A C 1
ATOM 733 O O . TYR A 1 92 ? -13.141 22.616 10.627 1.00 85.12 92 TYR A O 1
ATOM 741 N N . ARG A 1 93 ? -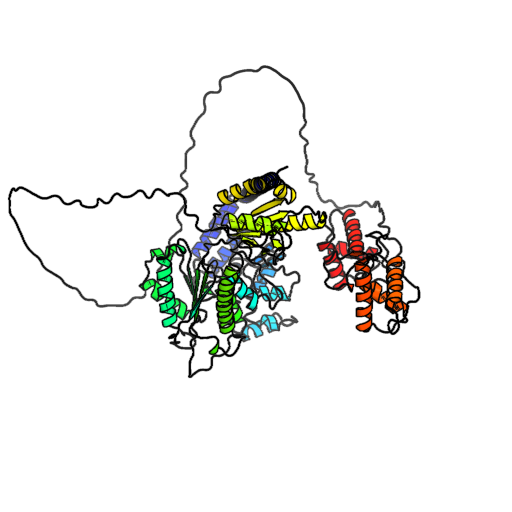13.647 20.926 9.246 1.00 86.25 93 ARG A N 1
ATOM 742 C CA . ARG A 1 93 ? -15.104 21.071 9.405 1.00 86.25 93 ARG A CA 1
ATOM 743 C C . ARG A 1 93 ? -15.558 20.649 10.794 1.00 86.25 93 ARG A C 1
ATOM 745 O O . ARG A 1 93 ? -16.510 21.234 11.300 1.00 86.25 93 ARG A O 1
ATOM 752 N N . ILE A 1 94 ? -14.888 19.677 11.409 1.00 88.44 94 ILE A N 1
ATOM 753 C CA . ILE A 1 94 ? -15.188 19.235 12.775 1.00 88.44 94 ILE A CA 1
ATOM 754 C C . ILE A 1 94 ? -14.964 20.408 13.735 1.00 88.44 94 ILE A C 1
ATOM 756 O O . ILE A 1 94 ? -15.875 20.764 14.479 1.00 88.44 94 ILE A O 1
ATOM 760 N N . ALA A 1 95 ? -13.815 21.081 13.638 1.00 84.25 95 ALA A N 1
ATOM 761 C CA . ALA A 1 95 ? -13.508 22.250 14.461 1.00 84.25 95 ALA A CA 1
ATOM 762 C C . ALA A 1 95 ? -14.482 23.429 14.234 1.00 84.25 95 ALA A C 1
ATOM 764 O O . ALA A 1 95 ? -14.827 24.141 15.176 1.00 84.25 95 ALA A O 1
ATOM 765 N N . GLU A 1 96 ? -14.967 23.638 13.002 1.00 82.81 96 GLU A N 1
ATOM 766 C CA . GLU A 1 96 ? -15.914 24.723 12.695 1.00 82.81 96 GLU A CA 1
ATOM 767 C C . GLU A 1 96 ? -17.372 24.428 13.101 1.00 82.81 96 GLU A C 1
ATOM 769 O O . GLU A 1 96 ? -18.107 25.348 13.483 1.00 82.81 96 GLU A O 1
ATOM 774 N N . GLN A 1 97 ? -17.823 23.181 12.934 1.00 82.25 97 GLN A N 1
ATOM 775 C CA . GLN A 1 97 ? -19.246 22.813 12.931 1.00 82.25 97 GLN A CA 1
ATOM 776 C C . GLN A 1 97 ? -19.694 22.028 14.158 1.00 82.25 97 GLN A C 1
ATOM 778 O O . GLN A 1 97 ? -20.897 21.860 14.358 1.00 82.25 97 GLN A O 1
ATOM 783 N N . ILE A 1 98 ? -18.766 21.550 14.984 1.00 82.81 98 ILE A N 1
ATOM 784 C CA . ILE A 1 98 ? -19.088 20.764 16.169 1.00 82.81 98 ILE A CA 1
ATOM 785 C C . ILE A 1 98 ? -18.677 21.550 17.408 1.00 82.81 98 ILE A C 1
ATOM 787 O O . ILE A 1 98 ? -17.580 22.096 17.503 1.00 82.81 98 ILE A O 1
ATOM 791 N N . LYS A 1 99 ? -19.586 21.628 18.382 1.00 83.38 99 LYS A N 1
ATOM 792 C CA . LYS A 1 99 ? -19.229 22.101 19.717 1.00 83.38 99 LYS A CA 1
ATOM 793 C C . LYS A 1 99 ? -18.414 20.998 20.391 1.00 83.38 99 LYS A C 1
ATOM 795 O O . LYS A 1 99 ? -18.946 19.919 20.638 1.00 83.38 99 LYS A O 1
ATOM 800 N N . ILE A 1 100 ? -17.136 21.274 20.626 1.00 85.00 100 ILE A N 1
ATOM 801 C CA . ILE A 1 100 ? -16.192 20.326 21.215 1.00 85.00 100 ILE A CA 1
ATOM 802 C C . ILE A 1 100 ? -16.603 20.060 22.665 1.00 85.00 100 ILE A C 1
ATOM 804 O O . ILE A 1 100 ? -16.579 20.957 23.505 1.00 85.00 100 ILE A O 1
ATOM 808 N N . GLU A 1 101 ? -16.999 18.823 22.929 1.00 88.19 101 GLU A N 1
ATOM 809 C CA . GLU A 1 101 ? -17.326 18.279 24.244 1.00 88.19 101 GLU A CA 1
ATOM 810 C C . GLU A 1 101 ? -16.719 16.865 24.315 1.00 88.19 101 GLU A C 1
ATOM 812 O O . GLU A 1 101 ? -16.539 16.228 23.268 1.00 88.19 101 GLU A O 1
ATOM 817 N N . PRO A 1 102 ? -16.367 16.370 25.512 1.00 93.19 102 PRO A N 1
ATOM 818 C CA . PRO A 1 102 ? -15.747 15.061 25.641 1.00 93.19 102 PRO A CA 1
ATOM 819 C C . PRO A 1 102 ? -16.735 13.953 25.266 1.00 93.19 102 PRO A C 1
ATOM 821 O O . PRO A 1 102 ? -17.896 13.996 25.674 1.00 93.19 102 PRO A O 1
ATOM 824 N N . ASN A 1 103 ? -16.263 12.931 24.547 1.00 91.94 103 ASN A N 1
ATOM 825 C CA . ASN A 1 103 ? -17.035 11.720 24.218 1.00 91.94 103 ASN A CA 1
ATOM 826 C C . ASN A 1 103 ? -18.372 11.983 23.492 1.00 91.94 103 ASN A C 1
ATOM 828 O O . ASN A 1 103 ? -19.372 11.301 23.723 1.00 91.94 103 ASN A O 1
ATOM 832 N N . ILE A 1 104 ? -18.411 12.975 22.600 1.00 90.31 104 ILE A N 1
ATOM 833 C CA . ILE A 1 104 ? -19.564 13.214 21.716 1.00 90.31 104 ILE A CA 1
ATOM 834 C C . ILE A 1 104 ? -19.718 12.151 20.617 1.00 90.31 104 ILE A C 1
ATOM 836 O O . ILE A 1 104 ? -20.750 12.106 19.949 1.00 90.31 104 ILE A O 1
ATOM 840 N N . PHE A 1 105 ? -18.721 11.308 20.395 1.00 91.44 105 PHE A N 1
ATOM 841 C CA . PHE A 1 105 ? -18.817 10.142 19.528 1.00 91.44 105 PHE A CA 1
ATOM 842 C C . PHE A 1 105 ? -18.349 8.909 20.293 1.00 91.44 105 PHE A C 1
ATOM 844 O O . PHE A 1 105 ? -17.516 9.015 21.186 1.00 91.44 105 PHE A O 1
ATOM 851 N N . ASP A 1 106 ? -18.867 7.736 19.935 1.00 92.75 106 ASP A N 1
ATOM 852 C CA . ASP A 1 106 ? -18.414 6.472 20.527 1.00 92.75 106 ASP A CA 1
ATOM 853 C C . ASP A 1 106 ? -17.065 6.031 19.943 1.00 92.75 106 ASP A C 1
ATOM 855 O O . ASP A 1 106 ? -16.221 5.463 20.640 1.00 92.75 106 ASP A O 1
ATOM 859 N N . VAL A 1 107 ? -16.873 6.285 18.645 1.00 95.50 107 VAL A N 1
ATOM 860 C CA . VAL A 1 107 ? -15.687 5.910 17.873 1.00 95.50 107 VAL A CA 1
ATOM 861 C C . VAL A 1 107 ? -15.385 7.001 16.852 1.00 95.50 107 VAL A C 1
ATOM 863 O O . VAL A 1 107 ? -16.293 7.496 16.183 1.00 95.50 107 VAL A O 1
ATOM 866 N N . ILE A 1 108 ? -14.106 7.332 16.696 1.00 95.69 108 ILE A N 1
ATOM 867 C CA . ILE A 1 108 ? -13.594 8.129 15.579 1.00 95.69 108 ILE A CA 1
ATOM 868 C C . ILE A 1 108 ? -12.674 7.264 14.729 1.00 95.69 108 ILE A C 1
ATOM 870 O O . ILE A 1 108 ? -11.842 6.534 15.259 1.00 95.69 108 ILE A O 1
ATOM 874 N N . ILE A 1 109 ? -12.820 7.357 13.411 1.00 96.38 109 ILE A N 1
ATOM 875 C CA . ILE A 1 109 ? -11.916 6.736 12.445 1.00 96.38 109 ILE A CA 1
ATOM 876 C C . ILE A 1 109 ? -11.254 7.872 11.678 1.00 96.38 109 ILE A C 1
ATOM 878 O O . ILE A 1 109 ? -11.948 8.702 11.090 1.00 96.38 109 ILE A O 1
ATOM 882 N N . VAL A 1 110 ? -9.927 7.924 11.719 1.00 95.00 110 VAL A N 1
ATOM 883 C CA . VAL A 1 110 ? -9.127 8.872 10.947 1.00 95.00 110 VAL A CA 1
ATOM 884 C C . VAL A 1 110 ? -8.419 8.087 9.861 1.00 95.00 110 VAL A C 1
ATOM 886 O O . VAL A 1 110 ? -7.502 7.323 10.154 1.00 95.00 110 VAL A O 1
ATOM 889 N N . ASP A 1 111 ? -8.889 8.254 8.632 1.00 92.31 111 ASP A N 1
ATOM 890 C CA . ASP A 1 111 ? -8.234 7.716 7.445 1.00 92.31 111 ASP A CA 1
ATOM 891 C C . ASP A 1 111 ? -7.149 8.683 6.954 1.00 92.31 111 ASP A C 1
ATOM 893 O O . ASP A 1 111 ? -7.245 9.889 7.202 1.00 92.31 111 ASP A O 1
ATOM 897 N N . GLU A 1 112 ? -6.124 8.159 6.282 1.00 89.81 112 GLU A N 1
ATOM 898 C CA . GLU A 1 112 ? -4.972 8.932 5.790 1.00 89.81 112 GLU A CA 1
ATOM 899 C C . GLU A 1 112 ? -4.315 9.810 6.879 1.00 89.81 112 GLU A C 1
ATOM 901 O O . GLU A 1 112 ? -3.882 10.939 6.649 1.00 89.81 112 GLU A O 1
ATOM 906 N N . ALA A 1 113 ? -4.233 9.293 8.107 1.00 91.44 113 ALA A N 1
ATOM 907 C CA . ALA A 1 113 ? -3.772 10.027 9.281 1.00 91.44 113 ALA A CA 1
ATOM 908 C C . ALA A 1 113 ? -2.299 10.460 9.218 1.00 91.44 113 ALA A C 1
ATOM 910 O O . ALA A 1 113 ? -1.898 11.338 9.983 1.00 91.44 113 ALA A O 1
ATOM 911 N N . SER A 1 114 ? -1.498 9.886 8.313 1.00 87.88 114 SER A N 1
ATOM 912 C CA . SER A 1 114 ? -0.145 10.375 8.025 1.00 87.88 114 SER A CA 1
ATOM 913 C C . SER A 1 114 ? -0.149 11.728 7.305 1.00 87.88 114 SER A C 1
ATOM 915 O O . SER A 1 114 ? 0.865 12.413 7.311 1.00 87.88 114 SER A O 1
ATOM 917 N N . GLN A 1 115 ? -1.288 12.163 6.754 1.00 85.00 115 GLN A N 1
ATOM 918 C CA . GLN A 1 115 ? -1.495 13.492 6.161 1.00 85.00 115 GLN A CA 1
ATOM 919 C C . GLN A 1 115 ? -2.167 14.485 7.121 1.00 85.00 115 GLN A C 1
ATOM 921 O O . GLN A 1 115 ? -2.304 15.667 6.800 1.00 85.00 115 GLN A O 1
ATOM 926 N N . ALA A 1 116 ? -2.604 14.026 8.293 1.00 88.75 116 ALA A N 1
ATOM 927 C CA . ALA A 1 116 ? -3.186 14.872 9.323 1.00 88.75 116 ALA A CA 1
ATOM 928 C C . ALA A 1 116 ? -2.072 15.381 10.244 1.00 88.75 116 ALA A C 1
ATOM 930 O O . ALA A 1 116 ? -1.338 14.569 10.799 1.00 88.75 116 ALA A O 1
ATOM 931 N N . GLY A 1 117 ? -1.934 16.697 10.423 1.00 88.06 117 GLY A N 1
ATOM 932 C CA . GLY A 1 117 ? -0.932 17.262 11.328 1.00 88.06 117 GLY A CA 1
ATOM 933 C C . GLY A 1 117 ? -1.279 17.051 12.806 1.00 88.06 117 GLY A C 1
ATOM 934 O O . GLY A 1 117 ? -2.368 16.569 13.155 1.00 88.06 117 GLY A O 1
ATOM 935 N N . THR A 1 118 ? -0.353 17.420 13.695 1.00 84.56 118 THR A N 1
ATOM 936 C CA . THR A 1 118 ? -0.510 17.283 15.156 1.00 84.56 118 THR A CA 1
ATOM 937 C C . THR A 1 118 ? -1.717 18.039 15.708 1.00 84.56 118 THR A C 1
ATOM 939 O O . THR A 1 118 ? -2.293 17.614 16.716 1.00 84.56 118 THR A O 1
ATOM 942 N N . GLU A 1 119 ? -2.187 19.088 15.027 1.00 85.50 119 GLU A N 1
ATOM 943 C CA . GLU A 1 119 ? -3.410 19.809 15.371 1.00 85.50 119 GLU A CA 1
ATOM 944 C C . GLU A 1 119 ? -4.634 18.892 15.413 1.00 85.50 119 GLU A C 1
ATOM 946 O O . GLU A 1 119 ? -5.559 19.164 16.167 1.00 85.50 119 GLU A O 1
ATOM 951 N N . SER A 1 120 ? -4.624 17.769 14.688 1.00 91.00 120 SER A N 1
ATOM 952 C CA . SER A 1 120 ? -5.712 16.781 14.647 1.00 91.00 120 SER A CA 1
ATOM 953 C C . SER A 1 120 ? -5.847 15.955 15.933 1.00 91.00 120 SER A C 1
ATOM 955 O O . SER A 1 120 ? -6.804 15.197 16.091 1.00 91.00 120 SER A O 1
ATOM 957 N N . THR A 1 121 ? -4.937 16.122 16.895 1.00 89.38 121 THR A N 1
ATOM 958 C CA . THR A 1 121 ? -4.963 15.430 18.195 1.00 89.38 121 THR A CA 1
ATOM 959 C C . THR A 1 121 ? -6.250 15.691 18.981 1.00 89.38 121 THR A C 1
ATOM 961 O O . THR A 1 121 ? -6.700 14.811 19.714 1.00 89.38 121 THR A O 1
ATOM 964 N N . PHE A 1 122 ? -6.911 16.845 18.796 1.00 90.75 122 PHE A N 1
ATOM 965 C CA . PHE A 1 122 ? -8.176 17.142 19.488 1.00 90.75 122 PHE A CA 1
ATOM 966 C C . PHE A 1 122 ? -9.275 16.103 19.210 1.00 90.75 122 PHE A C 1
ATOM 968 O O . PHE A 1 122 ? -10.198 15.965 20.011 1.00 90.75 122 PHE A O 1
ATOM 975 N N . LEU A 1 123 ? -9.176 15.342 18.114 1.00 94.00 123 LEU A N 1
ATOM 976 C CA . LEU A 1 123 ? -10.093 14.244 17.809 1.00 94.00 123 LEU A CA 1
ATOM 977 C C . LEU A 1 123 ? -10.106 13.180 18.917 1.00 94.00 123 LEU A C 1
ATOM 979 O O . LEU A 1 123 ? -11.155 12.601 19.184 1.00 94.00 123 LEU A O 1
ATOM 983 N N . GLN A 1 124 ? -8.991 12.980 19.624 1.00 91.69 124 GLN A N 1
ATOM 984 C CA . GLN A 1 124 ? -8.899 12.049 20.756 1.00 91.69 124 GLN A CA 1
ATOM 985 C C . GLN A 1 124 ? -9.783 12.470 21.941 1.00 91.69 124 GLN A C 1
ATOM 987 O O . GLN A 1 124 ? -10.186 11.632 22.738 1.00 91.69 124 GLN A O 1
ATOM 992 N N . TYR A 1 125 ? -10.125 13.757 22.055 1.00 93.19 125 TYR A N 1
ATOM 993 C CA . TYR A 1 125 ? -11.033 14.254 23.092 1.00 93.19 125 TYR A CA 1
ATOM 994 C C . TYR A 1 125 ? -12.505 13.953 22.775 1.00 93.19 125 TYR A C 1
ATOM 996 O O . TYR A 1 125 ? -13.349 13.883 23.667 1.00 93.19 125 TYR A O 1
ATOM 1004 N N . LEU A 1 126 ? -12.834 13.777 21.495 1.00 93.44 126 LEU A N 1
ATOM 1005 C CA . LEU A 1 126 ? -14.214 13.670 21.034 1.00 93.44 126 LEU A CA 1
ATOM 1006 C C . LEU A 1 126 ? -14.803 12.261 21.187 1.00 93.44 126 LEU A C 1
ATOM 1008 O O . LEU A 1 126 ? -16.026 12.132 21.119 1.00 93.44 126 LEU A O 1
ATOM 1012 N N . ALA A 1 127 ? -13.980 11.226 21.386 1.00 94.44 127 ALA A N 1
ATOM 1013 C CA . ALA A 1 127 ? -14.438 9.846 21.519 1.00 94.44 127 ALA A CA 1
ATOM 1014 C C . ALA A 1 127 ? -13.556 9.008 22.458 1.00 94.44 127 ALA A C 1
ATOM 1016 O O . ALA A 1 127 ? -12.339 9.179 22.462 1.00 94.44 127 ALA A O 1
ATOM 1017 N N . PRO A 1 128 ? -14.131 8.022 23.173 1.00 94.12 128 PRO A N 1
ATOM 1018 C CA . PRO A 1 128 ? -13.367 7.105 24.016 1.00 94.12 128 PRO A CA 1
ATOM 1019 C C . PRO A 1 128 ? -12.546 6.088 23.203 1.00 94.12 128 PRO A C 1
ATOM 1021 O O . PRO A 1 128 ? -11.700 5.396 23.766 1.00 94.12 128 PRO A O 1
ATOM 1024 N N . LYS A 1 129 ? -12.809 5.953 21.895 1.00 94.12 129 LYS A N 1
ATOM 1025 C CA . LYS A 1 129 ? -12.055 5.098 20.972 1.00 94.12 129 LYS A CA 1
ATOM 1026 C C . LYS A 1 129 ? -11.724 5.855 19.693 1.00 94.12 129 LYS A C 1
ATOM 1028 O O . LYS A 1 129 ? -12.600 6.472 19.088 1.00 94.12 129 LYS A O 1
ATOM 1033 N N . ILE A 1 130 ? -10.480 5.725 19.249 1.00 93.38 130 ILE A N 1
ATOM 1034 C CA . ILE A 1 130 ? -10.002 6.260 17.978 1.00 93.38 130 ILE A CA 1
ATOM 1035 C C . ILE A 1 130 ? -9.279 5.162 17.196 1.00 93.38 130 ILE A C 1
ATOM 1037 O O . ILE A 1 130 ? -8.514 4.387 17.766 1.00 93.38 130 ILE A O 1
ATOM 1041 N N . VAL A 1 131 ? -9.549 5.080 15.897 1.00 94.81 131 VAL A N 1
ATOM 1042 C CA . VAL A 1 131 ? -8.853 4.212 14.946 1.00 94.81 131 VAL A CA 1
ATOM 1043 C C . VAL A 1 131 ? -8.091 5.121 13.998 1.00 94.81 131 VAL A C 1
ATOM 1045 O O . VAL A 1 131 ? -8.696 5.924 13.293 1.00 94.81 131 VAL A O 1
ATOM 1048 N N . VAL A 1 132 ? -6.767 5.020 14.018 1.00 94.06 132 VAL A N 1
ATOM 1049 C CA . VAL A 1 132 ? -5.867 5.843 13.208 1.00 94.06 132 VAL A CA 1
ATOM 1050 C C . VAL A 1 132 ? -5.314 4.959 12.096 1.00 94.06 132 VAL A C 1
ATOM 1052 O O . VAL A 1 132 ? -4.659 3.959 12.376 1.00 94.06 132 VAL A O 1
ATOM 1055 N N . ILE A 1 133 ? -5.621 5.299 10.847 1.00 93.88 133 ILE A N 1
ATOM 1056 C CA . ILE A 1 133 ? -5.248 4.538 9.651 1.00 93.88 133 ILE A CA 1
ATOM 1057 C C . ILE A 1 133 ? -4.362 5.441 8.801 1.00 93.88 133 ILE A C 1
ATOM 1059 O O . ILE A 1 133 ? -4.725 6.580 8.527 1.00 93.88 133 ILE A O 1
ATOM 1063 N N . GLY A 1 134 ? -3.188 4.961 8.404 1.00 90.94 134 GLY A N 1
ATOM 1064 C CA . GLY A 1 134 ? -2.246 5.738 7.608 1.00 90.94 134 GLY A CA 1
ATOM 1065 C C . GLY A 1 134 ? -1.018 4.929 7.214 1.00 90.94 134 GLY A C 1
ATOM 1066 O O . GLY A 1 134 ? -0.866 3.775 7.616 1.00 90.94 134 GLY A O 1
ATOM 1067 N N . ASP A 1 135 ? -0.161 5.559 6.419 1.00 89.88 135 ASP A N 1
ATOM 1068 C CA . ASP A 1 135 ? 1.116 5.020 5.950 1.00 89.88 135 ASP A CA 1
ATOM 1069 C C . ASP A 1 135 ? 2.178 6.120 6.085 1.00 89.88 135 ASP A C 1
ATOM 1071 O O . ASP A 1 135 ? 2.095 7.154 5.413 1.00 89.88 135 ASP A O 1
ATOM 1075 N N . ASP A 1 136 ? 3.143 5.924 6.986 1.00 84.94 136 ASP A N 1
ATOM 1076 C CA . ASP A 1 136 ? 4.240 6.863 7.264 1.00 84.94 136 ASP A CA 1
ATOM 1077 C C . ASP A 1 136 ? 5.287 6.910 6.139 1.00 84.94 136 ASP A C 1
ATOM 1079 O O . ASP A 1 136 ? 6.098 7.837 6.079 1.00 84.94 136 ASP A O 1
ATOM 1083 N N . LYS A 1 137 ? 5.228 5.964 5.193 1.00 85.94 137 LYS A N 1
ATOM 1084 C CA . LYS A 1 137 ? 6.059 5.939 3.981 1.00 85.94 137 LYS A CA 1
ATOM 1085 C C . LYS A 1 137 ? 5.443 6.695 2.804 1.00 85.94 137 LYS A C 1
ATOM 1087 O O . LYS A 1 137 ? 6.030 6.716 1.716 1.00 85.94 137 LYS A O 1
ATOM 1092 N N . GLN A 1 138 ? 4.270 7.304 2.977 1.00 83.88 138 GLN A N 1
ATOM 1093 C CA . GLN A 1 138 ? 3.642 8.194 1.993 1.00 83.88 138 GLN A CA 1
ATOM 1094 C C . GLN A 1 138 ? 3.815 9.668 2.379 1.00 83.88 138 GLN A C 1
ATOM 1096 O O . GLN A 1 138 ? 4.417 9.978 3.398 1.00 83.88 138 GLN A O 1
ATOM 1101 N N . VAL A 1 139 ? 3.356 10.594 1.527 1.00 75.25 139 VAL A N 1
ATOM 1102 C CA . VAL A 1 139 ? 3.603 12.034 1.715 1.00 75.25 139 VAL A CA 1
ATOM 1103 C C . VAL A 1 139 ? 3.007 12.519 3.042 1.00 75.25 139 VAL A C 1
ATOM 1105 O O . VAL A 1 139 ? 1.790 12.466 3.224 1.00 75.25 139 VAL A O 1
ATOM 1108 N N . SER A 1 140 ? 3.873 13.019 3.928 1.00 72.88 140 SER A N 1
ATOM 1109 C CA . SER A 1 140 ? 3.517 13.687 5.189 1.00 72.88 140 SER A CA 1
ATOM 1110 C C . SER A 1 140 ? 2.970 15.111 4.964 1.00 72.88 140 SER A C 1
ATOM 1112 O O . SER A 1 140 ? 3.132 15.673 3.873 1.00 72.88 140 SER A O 1
ATOM 1114 N N . PRO A 1 141 ? 2.350 15.753 5.975 1.00 66.31 141 PRO A N 1
ATOM 1115 C CA . PRO A 1 141 ? 1.774 17.080 5.827 1.00 66.31 141 PRO A CA 1
ATOM 1116 C C . PRO A 1 141 ? 2.866 18.094 5.479 1.00 66.31 141 PRO A C 1
ATOM 1118 O O . PRO A 1 141 ? 3.941 18.132 6.085 1.00 66.31 141 PRO A O 1
ATOM 1121 N N . ALA A 1 142 ? 2.596 18.943 4.492 1.00 64.56 142 ALA A N 1
ATOM 1122 C CA . ALA A 1 142 ? 3.529 19.990 4.119 1.00 64.56 142 ALA A CA 1
ATOM 1123 C C . ALA A 1 142 ? 3.473 21.115 5.167 1.00 64.56 142 ALA A C 1
ATOM 1125 O O . ALA A 1 142 ? 2.471 21.817 5.269 1.00 64.56 142 ALA A O 1
ATOM 1126 N N . ALA A 1 143 ? 4.568 21.332 5.899 1.00 61.38 143 ALA A N 1
ATOM 1127 C CA . ALA A 1 143 ? 4.739 22.402 6.893 1.00 61.38 143 ALA A CA 1
ATOM 1128 C C . ALA A 1 143 ? 4.786 23.833 6.300 1.00 61.38 143 ALA A C 1
ATOM 1130 O O . ALA A 1 143 ? 5.439 24.734 6.832 1.00 61.38 143 ALA A O 1
ATOM 1131 N N . VAL A 1 144 ? 4.168 24.053 5.140 1.00 62.69 144 VAL A N 1
ATOM 1132 C CA . VAL A 1 144 ? 4.305 25.289 4.369 1.00 62.69 144 VAL A CA 1
ATOM 1133 C C . VAL A 1 144 ? 3.558 26.415 5.076 1.00 62.69 144 VAL A C 1
ATOM 1135 O O . VAL A 1 144 ? 2.332 26.416 5.137 1.00 62.69 144 VAL A O 1
ATOM 1138 N N . GLY A 1 145 ? 4.312 27.400 5.567 1.00 61.91 145 GLY A N 1
ATOM 1139 C CA . GLY A 1 145 ? 3.764 28.593 6.215 1.00 61.91 145 GLY A CA 1
ATOM 1140 C C . GLY A 1 145 ? 3.496 28.453 7.715 1.00 61.91 145 GLY A C 1
ATOM 1141 O O . GLY A 1 145 ? 2.879 29.348 8.279 1.00 61.91 145 GLY A O 1
ATOM 1142 N N . VAL A 1 146 ? 3.954 27.372 8.358 1.00 74.38 146 VAL A N 1
ATOM 1143 C CA . VAL A 1 146 ? 3.867 27.208 9.818 1.00 74.38 146 VAL A CA 1
ATOM 1144 C C . VAL A 1 146 ? 5.077 27.861 10.486 1.00 74.38 146 VAL A C 1
ATOM 1146 O O . VAL A 1 146 ? 6.218 27.511 10.175 1.00 74.38 146 VAL A O 1
ATOM 1149 N N . ASP A 1 147 ? 4.843 28.794 11.413 1.00 80.75 147 ASP A N 1
ATOM 1150 C CA . ASP A 1 147 ? 5.912 29.391 12.213 1.00 80.75 147 ASP A CA 1
ATOM 1151 C C . ASP A 1 147 ? 6.302 28.447 13.362 1.00 80.75 147 ASP A C 1
ATOM 1153 O O . ASP A 1 147 ? 5.554 28.222 14.316 1.00 80.75 147 ASP A O 1
ATOM 1157 N N . GLN A 1 148 ? 7.507 27.883 13.276 1.00 83.38 148 GLN A N 1
ATOM 1158 C CA . GLN A 1 148 ? 8.044 27.025 14.331 1.00 83.38 148 GLN A CA 1
ATOM 1159 C C . GLN A 1 148 ? 8.180 27.750 15.672 1.00 83.38 148 GLN A C 1
ATOM 1161 O O . GLN A 1 148 ? 8.115 27.103 16.716 1.00 83.38 148 GLN A O 1
ATOM 1166 N N . GLN A 1 149 ? 8.406 29.065 15.674 1.00 86.56 149 GLN A N 1
ATOM 1167 C CA . GLN A 1 149 ? 8.490 29.823 16.914 1.00 86.56 149 GLN A CA 1
ATOM 1168 C C . GLN A 1 149 ? 7.127 29.894 17.602 1.00 86.56 149 GLN A C 1
ATOM 1170 O O . GLN A 1 149 ? 7.059 29.636 18.800 1.00 86.56 149 GLN A O 1
ATOM 1175 N N . GLU A 1 150 ? 6.046 30.120 16.852 1.00 87.62 150 GLU A N 1
ATOM 1176 C CA . GLU A 1 150 ? 4.687 30.090 17.407 1.00 87.62 150 GLU A CA 1
ATOM 1177 C C . GLU A 1 150 ? 4.355 28.717 18.012 1.00 87.62 150 GLU A C 1
ATOM 1179 O O . GLU A 1 150 ? 3.821 28.642 19.120 1.00 87.62 150 GLU A O 1
ATOM 1184 N N . LEU A 1 151 ? 4.735 27.617 17.347 1.00 85.69 151 LEU A N 1
ATOM 1185 C CA . LEU A 1 151 ? 4.567 26.267 17.903 1.00 85.69 151 LEU A CA 1
ATOM 1186 C C . LEU A 1 151 ? 5.369 26.059 19.194 1.00 85.69 151 LEU A C 1
ATOM 1188 O O . LEU A 1 151 ? 4.862 25.469 20.150 1.00 85.69 151 LEU A O 1
ATOM 1192 N N . ARG A 1 152 ? 6.612 26.554 19.250 1.00 87.44 152 ARG A N 1
ATOM 1193 C CA . ARG A 1 152 ? 7.444 26.495 20.463 1.00 87.44 152 ARG A CA 1
ATOM 1194 C C . ARG A 1 152 ? 6.822 27.268 21.619 1.00 87.44 152 ARG A C 1
ATOM 1196 O O . ARG A 1 152 ? 6.851 26.777 22.754 1.00 87.44 152 ARG A O 1
ATOM 1203 N N . ASP A 1 153 ? 6.260 28.436 21.336 1.00 91.31 153 ASP A N 1
ATOM 1204 C CA . ASP A 1 153 ? 5.622 29.293 22.329 1.00 91.31 153 ASP A CA 1
ATOM 1205 C C . ASP A 1 153 ? 4.337 28.635 22.859 1.00 91.31 153 ASP A C 1
ATOM 1207 O O . ASP A 1 153 ? 4.177 28.492 24.074 1.00 91.31 153 ASP A O 1
ATOM 1211 N N . LEU A 1 154 ? 3.484 28.106 21.970 1.00 90.06 154 LEU A N 1
ATOM 1212 C CA . LEU A 1 154 ? 2.277 27.354 22.338 1.00 90.06 154 LEU A CA 1
ATOM 1213 C C . LEU A 1 154 ? 2.599 26.103 23.162 1.00 90.06 154 LEU A C 1
ATOM 1215 O O . LEU A 1 154 ? 1.988 25.880 24.208 1.00 90.06 154 LEU A O 1
ATOM 1219 N N . ALA A 1 155 ? 3.581 25.304 22.739 1.00 89.62 155 ALA A N 1
ATOM 1220 C CA . ALA A 1 155 ? 4.000 24.114 23.474 1.00 89.62 155 ALA A CA 1
ATOM 1221 C C . ALA A 1 155 ? 4.560 24.479 24.859 1.00 89.62 155 ALA A C 1
ATOM 1223 O O . ALA A 1 155 ? 4.312 23.784 25.841 1.00 89.62 155 ALA A O 1
ATOM 1224 N N . SER A 1 156 ? 5.290 25.590 24.968 1.00 91.38 156 SER A N 1
ATOM 1225 C CA . SER A 1 156 ? 5.815 26.062 26.254 1.00 91.38 156 SER A CA 1
ATOM 1226 C C . SER A 1 156 ? 4.729 26.616 27.172 1.00 91.38 156 SER A C 1
ATOM 1228 O O . SER A 1 156 ? 4.875 26.514 28.385 1.00 91.38 156 SER A O 1
ATOM 1230 N N . GLN A 1 157 ? 3.652 27.173 26.618 1.00 94.50 157 GLN A N 1
ATOM 1231 C CA . GLN A 1 157 ? 2.530 27.702 27.388 1.00 94.50 157 GLN A CA 1
ATOM 1232 C C . GLN A 1 157 ? 1.575 26.601 27.868 1.00 94.50 157 GLN A C 1
ATOM 1234 O O . GLN A 1 157 ? 1.182 26.597 29.033 1.00 94.50 157 GLN A O 1
ATOM 1239 N N . TYR A 1 158 ? 1.180 25.691 26.975 1.00 91.12 158 TYR A N 1
ATOM 1240 C CA . TYR A 1 158 ? 0.094 24.737 27.227 1.00 91.12 158 TYR A CA 1
ATOM 1241 C C . TYR A 1 158 ? 0.566 23.323 27.572 1.00 91.12 158 TYR A C 1
ATOM 1243 O O . TYR A 1 158 ? -0.207 22.566 28.148 1.00 91.12 158 TYR A O 1
ATOM 1251 N N . LEU A 1 159 ? 1.810 22.967 27.240 1.00 91.38 159 LEU A N 1
ATOM 1252 C CA . LEU A 1 159 ? 2.377 21.622 27.412 1.00 91.38 159 LEU A CA 1
ATOM 1253 C C . LEU A 1 159 ? 3.698 21.684 28.200 1.00 91.38 159 LEU A C 1
ATOM 1255 O O . LEU A 1 159 ? 4.651 20.962 27.905 1.00 91.38 159 LEU A O 1
ATOM 1259 N N . TYR A 1 160 ? 3.793 22.602 29.171 1.00 90.88 160 TYR A N 1
ATOM 1260 C CA . TYR A 1 160 ? 5.040 22.901 29.885 1.00 90.88 160 TYR A CA 1
ATOM 1261 C C . TYR A 1 160 ? 5.592 21.713 30.686 1.00 90.88 160 TYR A C 1
ATOM 1263 O O . TYR A 1 160 ? 6.806 21.634 30.884 1.00 90.88 160 TYR A O 1
ATOM 1271 N N . ASP A 1 161 ? 4.717 20.813 31.130 1.00 93.94 161 ASP A N 1
ATOM 1272 C CA . ASP A 1 161 ? 4.998 19.621 31.928 1.00 93.94 161 ASP A CA 1
ATOM 1273 C C . ASP A 1 161 ? 4.974 18.312 31.116 1.00 93.94 161 ASP A C 1
ATOM 1275 O O . ASP A 1 161 ? 5.234 17.248 31.681 1.00 93.94 161 ASP A O 1
ATOM 1279 N N . ASP A 1 162 ? 4.730 18.366 29.798 1.00 89.06 162 ASP A N 1
ATOM 1280 C CA . ASP A 1 162 ? 4.791 17.183 28.933 1.00 89.06 162 ASP A CA 1
ATOM 1281 C C . ASP A 1 162 ? 6.263 16.756 28.723 1.00 89.06 162 ASP A C 1
ATOM 1283 O O . ASP A 1 162 ? 7.061 17.522 28.164 1.00 89.06 162 ASP A O 1
ATOM 1287 N N . PRO A 1 163 ? 6.660 15.527 29.115 1.00 89.75 163 PRO A N 1
ATOM 1288 C CA . PRO A 1 163 ? 8.027 15.033 28.923 1.00 89.75 163 PRO A CA 1
ATOM 1289 C C . PRO A 1 163 ? 8.445 14.943 27.445 1.00 89.75 163 PRO A C 1
ATOM 1291 O O . PRO A 1 163 ? 9.636 14.938 27.138 1.00 89.75 163 PRO A O 1
ATOM 1294 N N . TYR A 1 164 ? 7.482 14.907 26.525 1.00 88.94 164 TYR A N 1
ATOM 1295 C CA . TYR A 1 164 ? 7.667 14.843 25.080 1.00 88.94 164 TYR A CA 1
ATOM 1296 C C . TYR A 1 164 ? 7.346 16.176 24.386 1.00 88.94 164 TYR A C 1
ATOM 1298 O O . TYR A 1 164 ? 7.104 16.192 23.177 1.00 88.94 164 TYR A O 1
ATOM 1306 N N . LYS A 1 165 ? 7.385 17.308 25.111 1.00 88.94 165 LYS A N 1
ATOM 1307 C CA . LYS A 1 165 ? 7.086 18.662 24.598 1.00 88.94 165 LYS A CA 1
ATOM 1308 C C . LYS A 1 165 ? 7.724 18.983 23.241 1.00 88.94 165 LYS A C 1
ATOM 1310 O O . LYS A 1 165 ? 7.075 19.577 22.387 1.00 88.94 165 LYS A O 1
ATOM 1315 N N . ALA A 1 166 ? 8.986 18.596 23.042 1.00 86.94 166 ALA A N 1
ATOM 1316 C CA . ALA A 1 166 ? 9.728 18.856 21.805 1.00 86.94 166 ALA A CA 1
ATOM 1317 C C . ALA A 1 166 ? 9.025 18.285 20.563 1.00 86.94 166 ALA A C 1
ATOM 1319 O O . ALA A 1 166 ? 9.057 18.887 19.499 1.00 86.94 166 ALA A O 1
ATOM 1320 N N . SER A 1 167 ? 8.332 17.159 20.713 1.00 84.81 167 SER A N 1
ATOM 1321 C CA . SER A 1 167 ? 7.679 16.479 19.602 1.00 84.81 167 SER A CA 1
ATOM 1322 C C . SER A 1 167 ? 6.457 17.224 19.044 1.00 84.81 167 SER A C 1
ATOM 1324 O O . SER A 1 167 ? 6.157 17.109 17.861 1.00 84.81 167 SER A O 1
ATOM 1326 N N . TRP A 1 168 ? 5.828 18.079 19.858 1.00 83.81 168 TRP A N 1
ATOM 1327 C CA . TRP A 1 168 ? 4.733 18.965 19.449 1.00 83.81 168 TRP A CA 1
ATOM 1328 C C . TRP A 1 168 ? 5.202 20.197 18.663 1.00 83.81 168 TRP A C 1
ATOM 1330 O O . TRP A 1 168 ? 4.381 20.948 18.142 1.00 83.81 168 TRP A O 1
ATOM 1340 N N . GLN A 1 169 ? 6.514 20.436 18.611 1.00 85.31 169 GLN A N 1
ATOM 1341 C CA . GLN A 1 169 ? 7.116 21.595 17.946 1.00 85.31 169 GLN A CA 1
ATOM 1342 C C . GLN A 1 169 ? 7.503 21.287 16.494 1.00 85.31 169 GLN A C 1
ATOM 1344 O O . GLN A 1 169 ? 7.868 22.205 15.764 1.00 85.31 169 GLN A O 1
ATOM 1349 N N . GLU A 1 170 ? 7.421 20.015 16.087 1.00 83.94 170 GLU A N 1
ATOM 1350 C CA . GLU A 1 170 ? 7.779 19.524 14.758 1.00 83.94 170 GLU A CA 1
ATOM 1351 C C . GLU A 1 170 ? 6.598 19.680 13.784 1.00 83.94 170 GLU A C 1
ATOM 1353 O O . GLU A 1 170 ? 5.630 18.919 13.864 1.00 83.94 170 GLU A O 1
ATOM 1358 N N . PRO A 1 171 ? 6.646 20.625 12.824 1.00 79.69 171 PRO A N 1
ATOM 1359 C CA . PRO A 1 171 ? 5.495 20.924 11.967 1.00 79.69 171 PRO A CA 1
ATOM 1360 C C . PRO A 1 171 ? 5.147 19.817 10.963 1.00 79.69 171 PRO A C 1
ATOM 1362 O O . PRO A 1 171 ? 4.047 19.792 10.423 1.00 79.69 171 PRO A O 1
ATOM 1365 N N . THR A 1 172 ? 6.105 18.943 10.648 1.00 81.38 172 THR A N 1
ATOM 1366 C CA . THR A 1 172 ? 5.932 17.836 9.694 1.00 81.38 172 THR A CA 1
ATOM 1367 C C . THR A 1 172 ? 5.407 16.569 10.357 1.00 81.38 172 THR A C 1
ATOM 1369 O O . THR A 1 172 ? 5.194 15.572 9.672 1.00 81.38 172 THR A O 1
ATOM 1372 N N . ARG A 1 173 ? 5.243 16.578 11.685 1.00 85.69 173 ARG A N 1
ATOM 1373 C CA . ARG A 1 173 ? 4.791 15.414 12.433 1.00 85.69 173 ARG A CA 1
ATOM 1374 C C . ARG A 1 173 ? 3.293 15.199 12.230 1.00 85.69 173 ARG A C 1
ATOM 1376 O O . ARG A 1 173 ? 2.506 16.141 12.315 1.00 85.69 173 ARG A O 1
ATOM 1383 N N . SER A 1 174 ? 2.904 13.956 11.963 1.00 90.44 174 SER A N 1
ATOM 1384 C CA . SER A 1 174 ? 1.509 13.597 11.714 1.00 90.44 174 SER A CA 1
ATOM 1385 C C . SER A 1 174 ? 0.808 13.014 12.946 1.00 90.44 174 SER A C 1
ATOM 1387 O O . SER A 1 174 ? 1.443 12.572 13.907 1.00 90.44 174 SER A O 1
ATOM 1389 N N . LEU A 1 175 ? -0.525 12.945 12.901 1.00 91.38 175 LEU A N 1
ATOM 1390 C CA . LEU A 1 175 ? -1.336 12.221 13.880 1.00 91.38 175 LEU A CA 1
ATOM 1391 C C . LEU A 1 175 ? -0.969 10.729 13.916 1.00 91.38 175 LEU A C 1
ATOM 1393 O O . LEU A 1 175 ? -1.018 10.115 14.981 1.00 91.38 175 LEU A O 1
ATOM 1397 N N . PHE A 1 176 ? -0.591 10.151 12.773 1.00 91.75 176 PHE A N 1
ATOM 1398 C CA . PHE A 1 176 ? -0.114 8.771 12.702 1.00 91.75 176 PHE A CA 1
ATOM 1399 C C . PHE A 1 176 ? 1.205 8.588 13.467 1.00 91.75 176 PHE A C 1
ATOM 1401 O O . PHE A 1 176 ? 1.317 7.662 14.269 1.00 91.75 176 PHE A O 1
ATOM 1408 N N . ASP A 1 177 ? 2.163 9.507 13.310 1.00 89.38 177 ASP A N 1
ATOM 1409 C CA . ASP A 1 177 ? 3.443 9.469 14.037 1.00 89.38 177 ASP A CA 1
ATOM 1410 C C . ASP A 1 177 ? 3.262 9.655 15.548 1.00 89.38 177 ASP A C 1
ATOM 1412 O O . ASP A 1 177 ? 3.973 9.041 16.350 1.00 89.38 177 ASP A O 1
ATOM 1416 N N . GLU A 1 178 ? 2.320 10.512 15.954 1.00 88.81 178 GLU A N 1
ATOM 1417 C CA . GLU A 1 178 ? 1.925 10.666 17.358 1.00 88.81 178 GLU A CA 1
ATOM 1418 C C . GLU A 1 178 ? 1.310 9.376 17.902 1.00 88.81 178 GLU A C 1
ATOM 1420 O O . GLU A 1 178 ? 1.682 8.921 18.985 1.00 88.81 178 GLU A O 1
ATOM 1425 N N . ALA A 1 179 ? 0.402 8.756 17.144 1.00 90.06 179 ALA A N 1
ATOM 1426 C CA . ALA A 1 179 ? -0.243 7.519 17.554 1.00 90.06 179 ALA A CA 1
ATOM 1427 C C . ALA A 1 179 ? 0.770 6.369 17.684 1.00 90.06 179 ALA A C 1
ATOM 1429 O O . ALA A 1 179 ? 0.774 5.677 18.701 1.00 90.06 179 ALA A O 1
ATOM 1430 N N . LYS A 1 180 ? 1.677 6.227 16.709 1.00 89.12 180 LYS A N 1
ATOM 1431 C CA . LYS A 1 180 ? 2.758 5.228 16.696 1.00 89.12 180 LYS A CA 1
ATOM 1432 C C . LYS A 1 180 ? 3.714 5.380 17.881 1.00 89.12 180 LYS A C 1
ATOM 1434 O O . LYS A 1 180 ? 4.221 4.389 18.389 1.00 89.12 180 LYS A O 1
ATOM 1439 N N . MET A 1 181 ? 3.970 6.612 18.324 1.00 87.19 181 MET A N 1
ATOM 1440 C CA . MET A 1 181 ? 4.829 6.874 19.483 1.00 87.19 181 MET A CA 1
ATOM 1441 C C . MET A 1 181 ? 4.129 6.599 20.819 1.00 87.19 181 MET A C 1
ATOM 1443 O O . MET A 1 181 ? 4.783 6.167 21.767 1.00 87.19 181 MET A O 1
ATOM 1447 N N . ARG A 1 182 ? 2.837 6.927 20.933 1.00 86.25 182 ARG A N 1
ATOM 1448 C CA . ARG A 1 182 ? 2.119 6.953 22.220 1.00 86.25 182 ARG A CA 1
ATOM 1449 C C . ARG A 1 182 ? 1.354 5.670 22.528 1.00 86.25 182 ARG A C 1
ATOM 1451 O O . ARG A 1 182 ? 1.053 5.432 23.697 1.00 86.25 182 ARG A O 1
ATOM 1458 N N . PHE A 1 183 ? 1.021 4.874 21.516 1.00 86.81 183 PHE A N 1
ATOM 1459 C CA . PHE A 1 183 ? 0.187 3.687 21.666 1.00 86.81 183 PHE A CA 1
ATOM 1460 C C . PHE A 1 183 ? 0.873 2.437 21.110 1.00 86.81 183 PHE A C 1
ATOM 1462 O O . PHE A 1 183 ? 1.488 2.462 20.047 1.00 86.81 183 PHE A O 1
ATOM 1469 N N . ASP A 1 184 ? 0.695 1.322 21.818 1.00 82.00 184 ASP A N 1
ATOM 1470 C CA . ASP A 1 184 ? 1.082 -0.008 21.352 1.00 82.00 184 ASP A CA 1
ATOM 1471 C C . ASP A 1 184 ? -0.042 -0.651 20.518 1.00 82.00 184 ASP A C 1
ATOM 1473 O O . ASP A 1 184 ? -1.212 -0.276 20.618 1.00 82.00 184 ASP A O 1
ATOM 1477 N N . GLY A 1 185 ? 0.295 -1.685 19.739 1.00 77.31 185 GLY A N 1
ATOM 1478 C CA . GLY A 1 185 ? -0.695 -2.493 19.012 1.00 77.31 185 GLY A CA 1
ATOM 1479 C C . GLY A 1 185 ? -0.949 -2.069 17.563 1.00 77.31 185 GLY A C 1
ATOM 1480 O O . GLY A 1 185 ? -2.040 -2.299 17.047 1.00 77.31 185 GLY A O 1
ATOM 1481 N N . MET A 1 186 ? 0.045 -1.474 16.896 1.00 87.00 186 MET A N 1
ATOM 1482 C CA . MET A 1 186 ? -0.010 -1.197 15.458 1.00 87.00 186 MET A CA 1
ATOM 1483 C C . MET A 1 186 ? -0.247 -2.490 14.661 1.00 87.00 186 MET A C 1
ATOM 1485 O O . MET A 1 186 ? 0.512 -3.453 14.778 1.00 87.00 186 MET A O 1
ATOM 1489 N N . ILE A 1 187 ? -1.295 -2.496 13.836 1.00 90.31 187 ILE A N 1
ATOM 1490 C CA . ILE A 1 187 ? -1.606 -3.591 12.914 1.00 90.31 187 ILE A CA 1
ATOM 1491 C C . ILE A 1 187 ? -1.140 -3.171 11.522 1.00 90.31 187 ILE A C 1
ATOM 1493 O O . ILE A 1 187 ? -1.716 -2.269 10.918 1.00 90.31 187 ILE A O 1
ATOM 1497 N N . THR A 1 188 ? -0.104 -3.829 11.009 1.00 89.88 188 THR A N 1
ATOM 1498 C CA . THR A 1 188 ? 0.395 -3.595 9.651 1.00 89.88 188 THR A CA 1
ATOM 1499 C C . THR A 1 188 ? -0.353 -4.478 8.658 1.00 89.88 188 THR A C 1
ATOM 1501 O O . THR A 1 188 ? -0.364 -5.702 8.790 1.00 89.88 188 THR A O 1
ATOM 1504 N N . LEU A 1 189 ? -0.955 -3.861 7.642 1.00 90.19 189 LEU A N 1
ATOM 1505 C CA . LEU A 1 189 ? -1.553 -4.572 6.516 1.00 90.19 189 LEU A CA 1
ATOM 1506 C C . LEU A 1 189 ? -0.477 -4.827 5.458 1.00 90.19 189 LEU A C 1
ATOM 1508 O O . LEU A 1 189 ? 0.142 -3.885 4.972 1.00 90.19 189 LEU A O 1
ATOM 1512 N N . VAL A 1 190 ? -0.250 -6.095 5.115 1.00 81.19 190 VAL A N 1
ATOM 1513 C CA . VAL A 1 190 ? 0.810 -6.492 4.171 1.00 81.19 190 VAL A CA 1
ATOM 1514 C C . VAL A 1 190 ? 0.283 -6.823 2.778 1.00 81.19 190 VAL A C 1
ATOM 1516 O O . VAL A 1 190 ? 1.037 -6.753 1.817 1.00 81.19 190 VAL A O 1
ATOM 1519 N N . GLU A 1 191 ? -1.001 -7.143 2.629 1.00 83.00 191 GLU A N 1
ATOM 1520 C CA . GLU A 1 191 ? -1.584 -7.462 1.324 1.00 83.00 191 GLU A CA 1
ATOM 1521 C C . GLU A 1 191 ? -1.681 -6.219 0.433 1.00 83.00 191 GLU A C 1
ATOM 1523 O O . GLU A 1 191 ? -2.353 -5.237 0.754 1.00 83.00 191 GLU A O 1
ATOM 1528 N N . HIS A 1 192 ? -1.066 -6.290 -0.742 1.00 82.62 192 HIS A N 1
ATOM 1529 C CA . HIS A 1 192 ? -1.074 -5.235 -1.738 1.00 82.62 192 HIS A CA 1
ATOM 1530 C C . HIS A 1 192 ? -1.907 -5.635 -2.957 1.00 82.62 192 HIS A C 1
ATOM 1532 O O . HIS A 1 192 ? -1.548 -6.514 -3.738 1.00 82.62 192 HIS A O 1
ATOM 1538 N N . ARG A 1 193 ? -3.044 -4.962 -3.141 1.00 86.88 193 ARG A N 1
ATOM 1539 C CA . ARG A 1 193 ? -4.067 -5.337 -4.136 1.00 86.88 193 ARG A CA 1
ATOM 1540 C C . ARG A 1 193 ? -4.050 -4.498 -5.420 1.00 86.88 193 ARG A C 1
ATOM 1542 O O . ARG A 1 193 ? -4.893 -4.714 -6.286 1.00 86.88 193 ARG A O 1
ATOM 1549 N N . ARG A 1 194 ? -3.131 -3.534 -5.544 1.00 87.81 194 ARG A N 1
ATOM 1550 C CA . ARG A 1 194 ? -3.139 -2.517 -6.613 1.00 87.81 194 ARG A CA 1
ATOM 1551 C C . ARG A 1 194 ? -2.131 -2.799 -7.721 1.00 87.81 194 ARG A C 1
ATOM 1553 O O . ARG A 1 194 ? -2.511 -2.968 -8.876 1.00 87.81 194 ARG A O 1
ATOM 1560 N N . CYS A 1 195 ? -0.852 -2.786 -7.388 1.00 87.81 195 CYS A N 1
ATOM 1561 C CA . CYS A 1 195 ? 0.228 -2.856 -8.354 1.00 87.81 195 CYS A CA 1
ATOM 1562 C C . CYS A 1 195 ? 0.575 -4.311 -8.667 1.00 87.81 195 CYS A C 1
ATOM 1564 O O . CYS A 1 195 ? 0.463 -5.198 -7.815 1.00 87.81 195 CYS A O 1
ATOM 1566 N N . VAL A 1 196 ? 1.050 -4.540 -9.887 1.00 83.75 196 VAL A N 1
ATOM 1567 C CA . VAL A 1 196 ? 1.746 -5.784 -10.231 1.00 83.75 196 VAL A CA 1
ATOM 1568 C C . VAL A 1 196 ? 3.073 -5.905 -9.455 1.00 83.75 196 VAL A C 1
ATOM 1570 O O . VAL A 1 196 ? 3.619 -4.883 -9.014 1.00 83.75 196 VAL A O 1
ATOM 1573 N N . PRO A 1 197 ? 3.600 -7.131 -9.257 1.00 81.12 197 PRO A N 1
ATOM 1574 C CA . PRO A 1 197 ? 4.757 -7.378 -8.393 1.00 81.12 197 PRO A CA 1
ATOM 1575 C C . PRO A 1 197 ? 6.002 -6.563 -8.736 1.00 81.12 197 PRO A C 1
ATOM 1577 O O . PRO A 1 197 ? 6.714 -6.118 -7.839 1.00 81.12 197 PRO A O 1
ATOM 1580 N N . GLU A 1 198 ? 6.242 -6.345 -10.026 1.00 84.75 198 GLU A N 1
ATOM 1581 C CA . GLU A 1 198 ? 7.384 -5.591 -10.530 1.00 84.75 198 GLU A CA 1
ATOM 1582 C C . GLU A 1 198 ? 7.325 -4.132 -10.070 1.00 84.75 198 GLU A C 1
ATOM 1584 O O . GLU A 1 198 ? 8.323 -3.576 -9.631 1.00 84.75 198 GLU A O 1
ATOM 1589 N N . ILE A 1 199 ? 6.145 -3.514 -10.104 1.00 87.69 199 ILE A N 1
ATOM 1590 C CA . ILE A 1 199 ? 5.980 -2.102 -9.748 1.00 87.69 199 ILE A CA 1
ATOM 1591 C C . ILE A 1 199 ? 6.112 -1.911 -8.233 1.00 87.69 199 ILE A C 1
ATOM 1593 O O . ILE A 1 199 ? 6.910 -1.090 -7.779 1.00 87.69 199 ILE A O 1
ATOM 1597 N N . ILE A 1 200 ? 5.371 -2.687 -7.428 1.00 86.56 200 ILE A N 1
ATOM 1598 C CA . ILE A 1 200 ? 5.441 -2.553 -5.960 1.00 86.56 200 ILE A CA 1
ATOM 1599 C C . ILE A 1 200 ? 6.797 -2.988 -5.401 1.00 86.56 200 ILE A C 1
ATOM 1601 O O . ILE A 1 200 ? 7.195 -2.556 -4.321 1.00 86.56 200 ILE A O 1
ATOM 1605 N N . GLY A 1 201 ? 7.532 -3.830 -6.128 1.00 82.69 201 GLY A N 1
ATOM 1606 C CA . GLY A 1 201 ? 8.836 -4.308 -5.698 1.00 82.69 201 GLY A CA 1
ATOM 1607 C C . GLY A 1 201 ? 9.862 -3.184 -5.516 1.00 82.69 201 GLY A C 1
ATOM 1608 O O . GLY A 1 201 ? 10.730 -3.317 -4.653 1.00 82.69 201 GLY A O 1
ATOM 1609 N N . PHE A 1 202 ? 9.743 -2.067 -6.245 1.00 87.12 202 PHE A N 1
ATOM 1610 C CA . PHE A 1 202 ? 10.568 -0.881 -5.993 1.00 87.12 202 PHE A CA 1
ATOM 1611 C C . PHE A 1 202 ? 10.2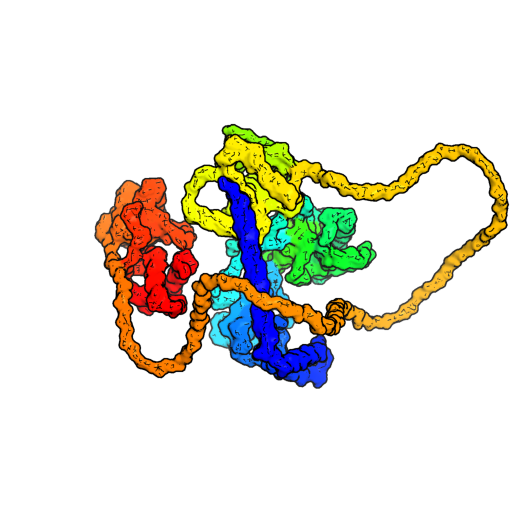55 -0.281 -4.618 1.00 87.12 202 PHE A C 1
ATOM 1613 O O . PHE A 1 202 ? 11.149 -0.137 -3.788 1.00 87.12 202 PHE A O 1
ATOM 1620 N N . SER A 1 203 ? 8.978 0.003 -4.355 1.00 89.12 203 SER A N 1
ATOM 1621 C CA . SER A 1 203 ? 8.500 0.528 -3.074 1.00 89.12 203 SER A CA 1
ATOM 1622 C C . SER A 1 203 ? 8.890 -0.366 -1.897 1.00 89.12 203 SER A C 1
ATOM 1624 O O . SER A 1 203 ? 9.366 0.137 -0.883 1.00 89.12 203 SER A O 1
ATOM 1626 N N . ASN A 1 204 ? 8.755 -1.690 -2.037 1.00 82.44 204 ASN A N 1
ATOM 1627 C CA . ASN A 1 204 ? 9.214 -2.646 -1.028 1.00 82.44 204 ASN A CA 1
ATOM 1628 C C . ASN A 1 204 ? 10.691 -2.447 -0.698 1.00 82.44 204 ASN A C 1
ATOM 1630 O O . ASN A 1 204 ? 11.015 -2.230 0.466 1.00 82.44 204 ASN A O 1
ATOM 1634 N N . ARG A 1 205 ? 11.556 -2.442 -1.718 1.00 83.06 205 ARG A N 1
ATOM 1635 C CA . ARG A 1 205 ? 13.006 -2.303 -1.549 1.00 83.06 205 ARG A CA 1
ATOM 1636 C C . ARG A 1 205 ? 13.385 -1.023 -0.807 1.00 83.06 205 ARG A C 1
ATOM 1638 O O . ARG A 1 205 ? 14.237 -1.062 0.072 1.00 83.06 205 ARG A O 1
ATOM 1645 N N . VAL A 1 206 ? 12.802 0.109 -1.203 1.00 83.94 206 VAL A N 1
ATOM 1646 C CA . VAL A 1 206 ? 13.283 1.425 -0.751 1.00 83.94 206 VAL A CA 1
ATOM 1647 C C . VAL A 1 206 ? 12.566 1.945 0.491 1.00 83.94 206 VAL A C 1
ATOM 1649 O O . VAL A 1 206 ? 13.165 2.706 1.241 1.00 83.94 206 VAL A O 1
ATOM 1652 N N . ALA A 1 207 ? 11.304 1.562 0.718 1.00 87.50 207 ALA A N 1
ATOM 1653 C CA . ALA A 1 207 ? 10.460 2.172 1.746 1.00 87.50 207 ALA A CA 1
ATOM 1654 C C . ALA A 1 207 ? 10.034 1.218 2.872 1.00 87.50 207 ALA A C 1
ATOM 1656 O O . ALA A 1 207 ? 9.974 1.650 4.022 1.00 87.50 207 ALA A O 1
ATOM 1657 N N . TYR A 1 208 ? 9.742 -0.053 2.570 1.00 86.12 208 TYR A N 1
ATOM 1658 C CA . TYR A 1 208 ? 9.122 -0.972 3.540 1.00 86.12 208 TYR A CA 1
ATOM 1659 C C . TYR A 1 208 ? 10.095 -2.023 4.103 1.00 86.12 208 TYR A C 1
ATOM 1661 O O . TYR A 1 208 ? 10.125 -2.243 5.315 1.00 86.12 208 TYR A O 1
ATOM 1669 N N . GLU A 1 209 ? 10.932 -2.642 3.263 1.00 82.12 209 GLU A N 1
ATOM 1670 C CA . GLU A 1 209 ? 11.888 -3.683 3.677 1.00 82.12 209 GLU A CA 1
ATOM 1671 C C . GLU A 1 209 ? 12.932 -3.210 4.704 1.00 82.12 209 GLU A C 1
ATOM 1673 O O . GLU A 1 209 ? 13.259 -4.010 5.588 1.00 82.12 209 GLU A O 1
ATOM 1678 N N . PRO A 1 210 ? 13.417 -1.947 4.683 1.00 86.00 210 PRO A N 1
ATOM 1679 C CA . PRO A 1 210 ? 14.285 -1.426 5.743 1.00 86.00 210 PRO A CA 1
ATOM 1680 C C . PRO A 1 210 ? 13.677 -1.526 7.151 1.00 86.00 210 PRO A C 1
ATOM 1682 O O . PRO A 1 210 ? 14.410 -1.709 8.122 1.00 86.00 210 PRO A O 1
ATOM 1685 N N . ASP A 1 211 ? 12.345 -1.495 7.254 1.00 82.12 211 ASP A N 1
ATOM 1686 C CA . ASP A 1 211 ? 11.603 -1.616 8.514 1.00 82.12 211 ASP A CA 1
ATOM 1687 C C . ASP A 1 211 ? 11.141 -3.064 8.786 1.00 82.12 211 ASP A C 1
ATOM 1689 O O . ASP A 1 211 ? 10.366 -3.325 9.708 1.00 82.12 211 ASP A O 1
ATOM 1693 N N . GLY A 1 212 ? 11.608 -4.033 7.989 1.00 75.88 212 GLY A N 1
ATOM 1694 C CA . GLY A 1 212 ? 11.229 -5.443 8.097 1.00 75.88 212 GLY A CA 1
ATOM 1695 C C . GLY A 1 212 ? 9.807 -5.749 7.619 1.00 75.88 212 GLY A C 1
ATOM 1696 O O . GLY A 1 212 ? 9.281 -6.820 7.926 1.00 75.88 212 GLY A O 1
ATOM 1697 N N . ILE A 1 213 ? 9.185 -4.828 6.878 1.00 81.56 213 ILE A N 1
ATOM 1698 C CA . ILE A 1 213 ? 7.846 -4.977 6.302 1.00 81.56 213 ILE A CA 1
ATOM 1699 C C . ILE A 1 213 ? 7.990 -5.291 4.814 1.00 81.56 213 ILE A C 1
ATOM 1701 O O . ILE A 1 213 ? 8.792 -4.686 4.112 1.00 81.56 213 ILE A O 1
ATOM 1705 N N . ARG A 1 214 ? 7.181 -6.216 4.299 1.00 78.62 214 ARG A N 1
ATOM 1706 C CA . ARG A 1 214 ? 7.106 -6.474 2.861 1.00 78.62 214 ARG A CA 1
ATOM 1707 C C . ARG A 1 214 ? 5.657 -6.520 2.423 1.00 78.62 214 ARG A C 1
ATOM 1709 O O . ARG A 1 214 ? 4.892 -7.350 2.905 1.00 78.62 214 ARG A O 1
ATOM 1716 N N . LEU A 1 215 ? 5.304 -5.638 1.498 1.00 78.12 215 LEU A N 1
ATOM 1717 C CA . LEU A 1 215 ? 4.001 -5.631 0.857 1.00 78.12 215 LEU A CA 1
ATOM 1718 C C . LEU A 1 215 ? 3.926 -6.781 -0.144 1.00 78.12 215 LEU A C 1
ATOM 1720 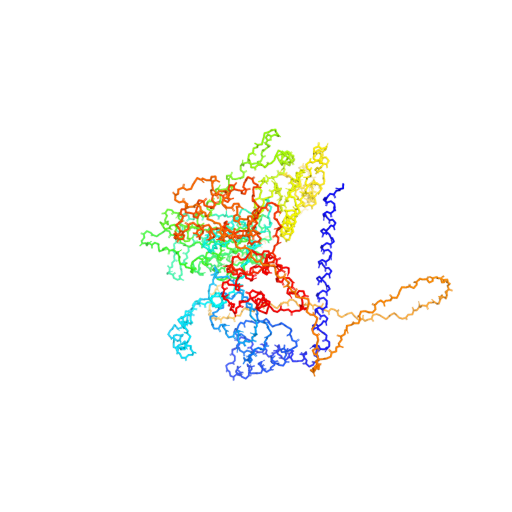O O . LEU A 1 215 ? 4.788 -6.918 -1.019 1.00 78.12 215 LEU A O 1
ATOM 1724 N N . ILE A 1 216 ? 2.898 -7.609 -0.019 1.00 74.94 216 ILE A N 1
ATOM 1725 C CA . ILE A 1 216 ? 2.732 -8.817 -0.810 1.00 74.94 216 ILE A CA 1
ATOM 1726 C C . ILE A 1 216 ? 1.718 -8.547 -1.922 1.00 74.94 216 ILE A C 1
ATOM 1728 O O . ILE A 1 216 ? 0.540 -8.346 -1.631 1.00 74.94 216 ILE A O 1
ATOM 1732 N N . PRO A 1 217 ? 2.141 -8.498 -3.196 1.00 73.69 217 PRO A N 1
ATOM 1733 C CA . PRO A 1 217 ? 1.224 -8.291 -4.305 1.00 73.69 217 PRO A CA 1
ATOM 1734 C C . PRO A 1 217 ? 0.309 -9.508 -4.463 1.00 73.69 217 PRO A C 1
ATOM 1736 O O . PRO A 1 217 ? 0.764 -10.594 -4.809 1.00 73.69 217 PRO A O 1
ATOM 1739 N N . VAL A 1 218 ? -0.991 -9.308 -4.262 1.00 74.62 218 VAL A N 1
ATOM 1740 C CA . VAL A 1 218 ? -2.022 -10.355 -4.404 1.00 74.62 218 VAL A CA 1
ATOM 1741 C C . VAL A 1 218 ? -2.910 -10.144 -5.632 1.00 74.62 218 VAL A C 1
ATOM 1743 O O . VAL A 1 218 ? -3.910 -10.831 -5.833 1.00 74.62 218 VAL A O 1
ATOM 1746 N N . ARG A 1 219 ? -2.572 -9.155 -6.464 1.00 77.38 219 ARG A N 1
ATOM 1747 C CA . ARG A 1 219 ? -3.325 -8.841 -7.675 1.00 77.38 219 ARG A CA 1
ATOM 1748 C C . ARG A 1 219 ? -3.106 -9.907 -8.751 1.00 77.38 219 ARG A C 1
ATOM 1750 O O . ARG A 1 219 ? -1.972 -10.255 -9.065 1.00 77.38 219 ARG A O 1
ATOM 1757 N N . GLN A 1 220 ? -4.200 -10.359 -9.362 1.00 69.19 220 GLN A N 1
ATOM 1758 C CA . GLN A 1 220 ? -4.179 -11.261 -10.517 1.00 69.19 220 GLN A CA 1
ATOM 1759 C C . GLN A 1 220 ? -3.790 -10.520 -11.803 1.00 69.19 220 GLN A C 1
ATOM 1761 O O . GLN A 1 220 ? -4.205 -9.380 -12.015 1.00 69.19 220 GLN A O 1
ATOM 1766 N N . TYR A 1 221 ? -3.029 -11.187 -12.670 1.00 70.31 221 TYR A N 1
ATOM 1767 C CA . TYR A 1 221 ? -2.621 -10.691 -13.986 1.00 70.31 221 TYR A CA 1
ATOM 1768 C C . TYR A 1 221 ? -2.349 -11.863 -14.936 1.00 70.31 221 TYR A C 1
ATOM 1770 O O . TYR A 1 221 ? -1.875 -12.903 -14.483 1.00 70.31 221 TYR A O 1
ATOM 1778 N N . GLY A 1 222 ? -2.632 -11.696 -16.228 1.00 63.12 222 GLY A N 1
ATOM 1779 C CA . GLY A 1 222 ? -2.377 -12.711 -17.256 1.00 63.12 222 GLY A CA 1
ATOM 1780 C C . GLY A 1 222 ? -1.174 -12.403 -18.158 1.00 63.12 222 GLY A C 1
ATOM 1781 O O . GLY A 1 222 ? -0.437 -11.450 -17.903 1.00 63.12 222 GLY A O 1
ATOM 1782 N N . ALA A 1 223 ? -0.974 -13.228 -19.186 1.00 65.38 223 ALA A N 1
ATOM 1783 C CA . ALA A 1 223 ? 0.097 -13.140 -20.180 1.00 65.38 223 ALA A CA 1
ATOM 1784 C C . ALA A 1 223 ? -0.039 -11.920 -21.103 1.00 65.38 223 ALA A C 1
ATOM 1786 O O . ALA A 1 223 ? 0.975 -11.329 -21.460 1.00 65.38 223 ALA A O 1
ATOM 1787 N N . ASP A 1 224 ? -1.268 -11.486 -21.403 1.00 67.44 224 ASP A N 1
ATOM 1788 C CA . ASP A 1 224 ? -1.541 -10.330 -22.274 1.00 67.44 224 ASP A CA 1
ATOM 1789 C C . ASP A 1 224 ? -1.406 -8.998 -21.521 1.00 67.44 224 ASP A C 1
ATOM 1791 O O . ASP A 1 224 ? -1.814 -7.940 -22.005 1.00 67.44 224 ASP A O 1
ATOM 1795 N N . ARG A 1 225 ? -0.880 -9.025 -20.288 1.00 80.12 225 ARG A N 1
ATOM 1796 C CA . ARG A 1 225 ? -0.651 -7.800 -19.528 1.00 80.12 225 ARG A CA 1
ATOM 1797 C C . ARG A 1 225 ? 0.385 -6.935 -20.236 1.00 80.12 225 ARG A C 1
ATOM 1799 O O . ARG A 1 225 ? 1.360 -7.432 -20.798 1.00 80.12 225 ARG A O 1
ATOM 1806 N N . LEU A 1 226 ? 0.219 -5.624 -20.101 1.00 87.88 226 LEU A N 1
ATOM 1807 C CA . LEU A 1 226 ? 1.263 -4.679 -20.464 1.00 87.88 226 LEU A CA 1
ATOM 1808 C C . LEU A 1 226 ? 2.568 -5.023 -19.742 1.00 87.88 226 LEU A C 1
ATOM 1810 O O . LEU A 1 226 ? 2.562 -5.430 -18.578 1.00 87.88 226 LEU A O 1
ATOM 1814 N N . GLU A 1 227 ? 3.690 -4.803 -20.423 1.00 88.50 227 GLU A N 1
ATOM 1815 C CA . GLU A 1 227 ? 5.005 -4.878 -19.795 1.00 88.50 227 GLU A CA 1
ATOM 1816 C C . GLU A 1 227 ? 5.045 -3.927 -18.581 1.00 88.50 227 GLU A C 1
ATOM 1818 O O . GLU A 1 227 ? 4.857 -2.719 -18.766 1.00 88.50 227 GLU A O 1
ATOM 1823 N N . PRO A 1 228 ? 5.265 -4.429 -17.350 1.00 89.62 228 PRO A N 1
ATOM 1824 C CA . PRO A 1 228 ? 5.055 -3.639 -16.137 1.00 89.62 228 PRO A CA 1
ATOM 1825 C C . PRO A 1 228 ? 5.931 -2.399 -15.980 1.00 89.62 228 PRO A C 1
ATOM 1827 O O . PRO A 1 228 ? 5.503 -1.416 -15.376 1.00 89.62 228 PRO A O 1
ATOM 1830 N N . ILE A 1 229 ? 7.170 -2.438 -16.470 1.00 91.31 229 ILE A N 1
ATOM 1831 C CA . ILE A 1 229 ? 8.141 -1.359 -16.291 1.00 91.31 229 ILE A CA 1
ATOM 1832 C C . ILE A 1 229 ? 8.816 -1.074 -17.623 1.00 91.31 229 ILE A C 1
ATOM 1834 O O . ILE A 1 229 ? 9.404 -1.972 -18.214 1.00 91.31 229 ILE A O 1
ATOM 1838 N N . LYS A 1 230 ? 8.780 0.190 -18.051 1.00 96.50 230 LYS A N 1
ATOM 1839 C CA . LYS A 1 230 ? 9.411 0.654 -19.290 1.00 96.50 230 LYS A CA 1
ATOM 1840 C C . LYS A 1 230 ? 10.311 1.871 -19.031 1.00 96.50 230 LYS A C 1
ATOM 1842 O O . LYS A 1 230 ? 9.817 3.001 -19.002 1.00 96.50 230 LYS A O 1
ATOM 1847 N N . PRO A 1 231 ? 11.623 1.680 -18.802 1.00 95.06 231 PRO A N 1
ATOM 1848 C CA . PRO A 1 231 ? 12.563 2.787 -18.686 1.00 95.06 231 PRO A CA 1
ATOM 1849 C C . PRO A 1 231 ? 12.929 3.343 -20.071 1.00 95.06 231 PRO A C 1
ATOM 1851 O O . PRO A 1 231 ? 13.252 2.595 -20.993 1.00 95.06 231 PRO A O 1
ATOM 1854 N N . VAL A 1 232 ? 12.904 4.667 -20.208 1.00 97.38 232 VAL A N 1
ATOM 1855 C CA . VAL A 1 232 ? 13.215 5.409 -21.432 1.00 97.38 232 VAL A CA 1
ATOM 1856 C C . VAL A 1 232 ? 14.300 6.435 -21.124 1.00 97.38 232 VAL A C 1
ATOM 1858 O O . VAL A 1 232 ? 14.064 7.434 -20.438 1.00 97.38 232 VAL A O 1
ATOM 1861 N N . PHE A 1 233 ? 15.493 6.192 -21.666 1.00 96.69 233 PHE A N 1
ATOM 1862 C CA . PHE A 1 233 ? 16.602 7.132 -21.570 1.00 96.69 233 PHE A CA 1
ATOM 1863 C C . PHE A 1 233 ? 16.489 8.217 -22.647 1.00 96.69 233 PHE A C 1
ATOM 1865 O O . PHE A 1 233 ? 16.532 7.931 -23.845 1.00 96.69 233 PHE A O 1
ATOM 1872 N N . VAL A 1 234 ? 16.378 9.472 -22.215 1.00 96.19 234 VAL A N 1
ATOM 1873 C CA . VAL A 1 234 ? 16.258 10.653 -23.077 1.00 96.19 234 VAL A CA 1
ATOM 1874 C C . VAL A 1 234 ? 17.627 11.324 -23.196 1.00 96.19 234 VAL A C 1
ATOM 1876 O O . VAL A 1 234 ? 18.008 12.154 -22.373 1.00 96.19 234 VAL A O 1
ATOM 1879 N N . LYS A 1 235 ? 18.385 10.935 -24.227 1.00 88.25 235 LYS A N 1
ATOM 1880 C CA . LYS A 1 235 ? 19.810 11.275 -24.393 1.00 88.25 235 LYS A CA 1
ATOM 1881 C C . LYS A 1 235 ? 20.112 12.780 -24.401 1.00 88.25 235 LYS A C 1
ATOM 1883 O O . LYS A 1 235 ? 21.120 13.189 -23.837 1.00 88.25 235 LYS A O 1
ATOM 1888 N N . ASP A 1 236 ? 19.248 13.583 -25.019 1.00 89.44 236 ASP A N 1
ATOM 1889 C CA . ASP A 1 236 ? 19.468 15.024 -25.213 1.00 89.44 236 ASP A CA 1
ATOM 1890 C C . ASP A 1 236 ? 18.690 15.886 -24.203 1.00 89.44 236 ASP A C 1
ATOM 1892 O O . ASP A 1 236 ? 18.500 17.087 -24.401 1.00 89.44 236 ASP A O 1
ATOM 1896 N N . GLY A 1 237 ? 18.205 15.279 -23.115 1.00 89.88 237 GLY A N 1
ATOM 1897 C CA . GLY A 1 237 ? 17.457 15.989 -22.088 1.00 89.88 237 GLY A CA 1
ATOM 1898 C C . GLY A 1 237 ? 18.306 17.004 -21.329 1.00 89.88 237 GLY A C 1
ATOM 1899 O O . GLY A 1 237 ? 19.456 16.752 -20.979 1.00 89.88 237 GLY A O 1
ATOM 1900 N N . PHE A 1 238 ? 17.716 18.162 -21.040 1.00 91.56 238 PHE A N 1
ATOM 1901 C CA . PHE A 1 238 ? 18.366 19.245 -20.303 1.00 91.56 238 PHE A CA 1
ATOM 1902 C C . PHE A 1 238 ? 17.363 19.964 -19.401 1.00 91.56 238 PHE A C 1
ATOM 1904 O O . PHE A 1 238 ? 16.162 19.989 -19.665 1.00 91.56 238 PHE A O 1
ATOM 1911 N N . MET A 1 239 ? 17.857 20.589 -18.331 1.00 91.38 239 MET A N 1
ATOM 1912 C CA . MET A 1 239 ? 17.016 21.353 -17.407 1.00 91.38 239 MET A CA 1
ATOM 1913 C C . MET A 1 239 ? 16.936 22.828 -17.814 1.00 91.38 239 MET A C 1
ATOM 1915 O O . MET A 1 239 ? 17.959 23.491 -17.978 1.00 91.38 239 MET A O 1
ATOM 1919 N N . LYS A 1 240 ? 15.721 23.379 -17.876 1.00 89.50 240 LYS A N 1
ATOM 1920 C CA . LYS A 1 240 ? 15.445 24.815 -18.033 1.00 89.50 240 LYS A CA 1
ATOM 1921 C C . LYS A 1 240 ? 14.719 25.350 -16.797 1.00 89.50 240 LYS A C 1
ATOM 1923 O O . LYS A 1 240 ? 13.915 24.645 -16.197 1.00 89.50 240 LYS A O 1
ATOM 1928 N N . GLY A 1 241 ? 14.972 26.608 -16.435 1.00 85.00 241 GLY A N 1
ATOM 1929 C CA . GLY A 1 241 ? 14.299 27.288 -15.321 1.00 85.00 241 GLY A CA 1
ATOM 1930 C C . GLY A 1 241 ? 15.101 27.326 -14.016 1.00 85.00 241 GLY A C 1
ATOM 1931 O O . GLY A 1 241 ? 16.208 26.797 -13.908 1.00 85.00 241 GLY A O 1
ATOM 1932 N N . GLY A 1 242 ? 14.549 28.018 -13.017 1.00 75.62 242 GLY A N 1
ATOM 1933 C CA . GLY A 1 242 ? 15.153 28.155 -11.690 1.00 75.62 242 GLY A CA 1
ATOM 1934 C C . GLY A 1 242 ? 14.908 26.923 -10.817 1.00 75.62 242 GLY A C 1
ATOM 1935 O O . GLY A 1 242 ? 14.190 26.012 -11.204 1.00 75.62 242 GLY A O 1
ATOM 1936 N N . SER A 1 243 ? 15.462 26.892 -9.598 1.00 68.75 243 SER A N 1
ATOM 1937 C CA . SER A 1 243 ? 15.343 25.728 -8.693 1.00 68.75 243 SER A CA 1
ATOM 1938 C C . SER A 1 243 ? 13.893 25.273 -8.443 1.00 68.75 243 SER A C 1
ATOM 1940 O O . SER A 1 243 ? 13.634 24.078 -8.354 1.00 68.75 243 SER A O 1
ATOM 1942 N N . GLN A 1 244 ? 12.957 26.227 -8.386 1.00 65.75 244 GLN A N 1
ATOM 1943 C CA . GLN A 1 244 ? 11.528 26.003 -8.132 1.00 65.75 244 GLN A CA 1
ATOM 1944 C C . GLN A 1 244 ? 10.677 25.908 -9.406 1.00 65.75 244 GLN A C 1
ATOM 1946 O O . GLN A 1 244 ? 9.463 25.808 -9.310 1.00 65.75 244 GLN A O 1
ATOM 1951 N N . SER A 1 245 ? 11.283 25.990 -10.592 1.00 81.12 245 SER A N 1
ATOM 1952 C CA . SER A 1 245 ? 10.584 25.944 -11.883 1.00 81.12 245 SER A CA 1
ATOM 1953 C C . SER A 1 245 ? 11.337 25.107 -12.913 1.00 81.12 245 SER A C 1
ATOM 1955 O O . SER A 1 245 ? 11.254 25.372 -14.112 1.00 81.12 245 SER A O 1
ATOM 1957 N N . ARG A 1 246 ? 12.111 24.120 -12.438 1.00 87.50 246 ARG A N 1
ATOM 1958 C CA . ARG A 1 246 ? 12.881 23.241 -13.316 1.00 87.50 246 ARG A CA 1
ATOM 1959 C C . ARG A 1 246 ? 11.937 22.391 -14.149 1.00 87.50 246 ARG A C 1
ATOM 1961 O O . ARG A 1 246 ? 11.066 21.717 -13.606 1.00 87.50 246 ARG A O 1
ATOM 1968 N N . VAL A 1 247 ? 12.172 22.412 -15.448 1.00 94.62 247 VAL A N 1
ATOM 1969 C CA . VAL A 1 247 ? 11.495 21.581 -16.438 1.00 94.62 247 VAL A CA 1
ATOM 1970 C C . VAL A 1 247 ? 12.532 20.954 -17.358 1.00 94.62 247 VAL A C 1
ATOM 1972 O O . VAL A 1 247 ? 13.613 21.516 -17.548 1.00 94.62 247 VAL A O 1
ATOM 1975 N N . ASN A 1 248 ? 12.194 19.813 -17.938 1.00 95.94 248 ASN A N 1
ATOM 1976 C CA . ASN A 1 248 ? 12.951 19.163 -18.994 1.00 95.94 248 ASN A CA 1
ATOM 1977 C C . ASN A 1 248 ? 12.054 19.060 -20.236 1.00 95.94 248 ASN A C 1
ATOM 1979 O O . ASN A 1 248 ? 11.194 18.176 -20.287 1.00 95.94 248 ASN A O 1
ATOM 1983 N N . PRO A 1 249 ? 12.205 19.978 -21.210 1.00 96.19 249 PRO A N 1
ATOM 1984 C CA . PRO A 1 249 ? 11.364 19.998 -22.405 1.00 96.19 249 PRO A CA 1
ATOM 1985 C C . PRO A 1 249 ? 11.470 18.715 -23.234 1.00 96.19 249 PRO A C 1
ATOM 1987 O O . PRO A 1 249 ? 10.463 18.238 -23.734 1.00 96.19 249 PRO A O 1
ATOM 1990 N N . VAL A 1 250 ? 12.655 18.103 -23.309 1.00 97.00 250 VAL A N 1
ATOM 1991 C CA . VAL A 1 250 ? 12.865 16.897 -24.126 1.00 97.00 250 VAL A CA 1
ATOM 1992 C C . VAL A 1 250 ? 12.178 15.679 -23.504 1.00 97.00 250 VAL A C 1
ATOM 1994 O O . VAL A 1 250 ? 11.581 14.877 -24.215 1.00 97.00 250 VAL A O 1
ATOM 1997 N N . GLU A 1 251 ? 12.196 15.554 -22.170 1.00 97.31 251 GLU A N 1
ATOM 1998 C CA . GLU A 1 251 ? 11.369 14.548 -21.484 1.00 97.31 251 GLU A CA 1
ATOM 1999 C C . GLU A 1 251 ? 9.873 14.816 -21.682 1.00 97.31 251 GLU A C 1
ATOM 2001 O O . GLU A 1 251 ? 9.110 13.868 -21.837 1.00 97.31 251 GLU A O 1
ATOM 2006 N N . CYS A 1 252 ? 9.449 16.086 -21.682 1.00 97.62 252 CYS A N 1
ATOM 2007 C CA . CYS A 1 252 ? 8.054 16.450 -21.929 1.00 97.62 252 CYS A CA 1
ATOM 2008 C C . CYS A 1 252 ? 7.599 15.973 -23.311 1.00 97.62 252 CYS A C 1
ATOM 2010 O O . CYS A 1 252 ? 6.615 15.242 -23.397 1.00 97.62 252 CYS A O 1
ATOM 2012 N N . ASP A 1 253 ? 8.344 16.315 -24.362 1.00 97.62 253 ASP A N 1
ATOM 2013 C CA . ASP A 1 253 ? 8.024 15.912 -25.733 1.00 97.62 253 ASP A CA 1
ATOM 2014 C C . ASP A 1 253 ? 7.994 14.381 -25.868 1.00 97.62 253 ASP A C 1
ATOM 2016 O O . ASP A 1 253 ? 7.030 13.822 -26.385 1.00 97.62 253 ASP A O 1
ATOM 2020 N N . ALA A 1 254 ? 8.983 13.683 -25.296 1.00 98.19 254 ALA A N 1
ATOM 2021 C CA . ALA A 1 254 ? 9.049 12.221 -25.332 1.00 98.19 254 ALA A CA 1
ATOM 2022 C C . ALA A 1 254 ? 7.874 11.533 -24.607 1.00 98.19 254 ALA A C 1
ATOM 2024 O O . ALA A 1 254 ? 7.418 10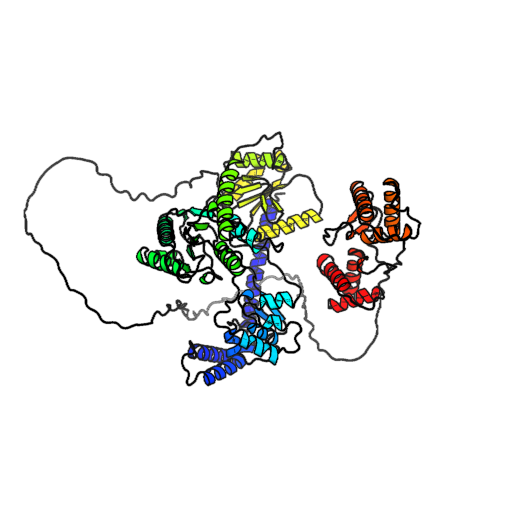.471 -25.039 1.00 98.19 254 ALA A O 1
ATOM 2025 N N . ILE A 1 255 ? 7.387 12.113 -23.503 1.00 98.38 255 ILE A N 1
ATOM 2026 C CA . ILE A 1 255 ? 6.210 11.612 -22.777 1.00 98.38 255 ILE A CA 1
ATOM 2027 C C . ILE A 1 255 ? 4.946 11.836 -23.603 1.00 98.38 255 ILE A C 1
ATOM 2029 O O . ILE A 1 255 ? 4.148 10.913 -23.752 1.00 98.38 255 ILE A O 1
ATOM 2033 N N . VAL A 1 256 ? 4.770 13.039 -24.151 1.00 98.00 256 VAL A N 1
ATOM 2034 C CA . VAL A 1 256 ? 3.603 13.394 -24.968 1.00 98.00 256 VAL A CA 1
ATOM 2035 C C . VAL A 1 256 ? 3.512 12.495 -26.199 1.00 98.00 256 VAL A C 1
ATOM 2037 O O . VAL A 1 256 ? 2.473 11.882 -26.431 1.00 98.00 256 VAL A O 1
ATOM 2040 N N . ASP A 1 257 ? 4.619 12.337 -26.926 1.00 97.44 257 ASP A N 1
ATOM 2041 C CA . ASP A 1 257 ? 4.689 11.478 -28.109 1.00 97.44 257 ASP A CA 1
ATOM 2042 C C . ASP A 1 257 ? 4.371 10.013 -27.778 1.00 97.44 257 ASP A C 1
ATOM 2044 O O . ASP A 1 257 ? 3.773 9.298 -28.582 1.00 97.44 257 ASP A O 1
ATOM 2048 N N . GLN A 1 258 ? 4.777 9.528 -26.602 1.00 98.06 258 GLN A N 1
ATOM 2049 C CA . GLN A 1 258 ? 4.462 8.161 -26.197 1.00 98.06 258 GLN A CA 1
ATOM 2050 C C . GLN A 1 258 ? 3.000 7.995 -25.789 1.00 98.06 258 GLN A C 1
ATOM 2052 O O . GLN A 1 258 ? 2.409 6.968 -26.113 1.00 98.06 258 GLN A O 1
ATOM 2057 N N . ILE A 1 259 ? 2.414 8.978 -25.105 1.00 97.38 259 ILE A N 1
ATOM 2058 C CA . ILE A 1 259 ? 0.990 8.959 -24.755 1.00 97.38 259 ILE A CA 1
ATOM 2059 C C . ILE A 1 259 ? 0.135 8.906 -26.026 1.00 97.38 259 ILE A C 1
ATOM 2061 O O . ILE A 1 259 ? -0.777 8.086 -26.101 1.00 97.38 259 ILE A O 1
ATOM 2065 N N . GLU A 1 260 ? 0.479 9.686 -27.054 1.00 95.44 260 GLU A N 1
ATOM 2066 C CA . GLU A 1 260 ? -0.194 9.620 -28.357 1.00 95.44 260 GLU A CA 1
ATOM 2067 C C . GLU A 1 260 ? -0.072 8.239 -29.012 1.00 95.44 260 GLU A C 1
ATOM 2069 O O . GLU A 1 260 ? -1.062 7.699 -29.506 1.00 95.44 260 GLU A O 1
ATOM 2074 N N . LYS A 1 261 ? 1.116 7.619 -28.969 1.00 95.88 261 LYS A N 1
ATOM 2075 C CA . LYS A 1 261 ? 1.298 6.241 -29.458 1.00 95.88 261 LYS A CA 1
ATOM 2076 C C . LYS A 1 261 ? 0.430 5.247 -28.692 1.00 95.88 261 LYS A C 1
ATOM 2078 O O . LYS A 1 261 ? -0.120 4.341 -29.304 1.00 95.88 261 LYS A O 1
ATOM 2083 N N . CYS A 1 262 ? 0.288 5.423 -27.380 1.00 95.56 262 CYS A N 1
ATOM 2084 C CA . CYS A 1 262 ? -0.581 4.585 -26.561 1.00 95.56 262 CYS A CA 1
ATOM 2085 C C . CYS A 1 262 ? -2.068 4.760 -26.907 1.00 95.56 262 CYS A C 1
ATOM 2087 O O . CYS A 1 262 ? -2.830 3.825 -26.703 1.00 95.56 262 CYS A O 1
ATOM 2089 N N . PHE A 1 263 ? -2.506 5.901 -27.449 1.00 92.19 263 PHE A N 1
ATOM 2090 C CA . PHE A 1 263 ? -3.888 6.033 -27.931 1.00 92.19 263 PHE A CA 1
ATOM 2091 C C . PHE A 1 263 ? -4.154 5.234 -29.202 1.00 92.19 263 PHE A C 1
ATOM 2093 O O . PHE A 1 263 ? -5.261 4.742 -29.386 1.00 92.19 263 PHE A O 1
ATOM 2100 N N . ALA A 1 264 ? -3.143 5.091 -30.059 1.00 90.62 264 ALA A N 1
ATOM 2101 C CA . ALA A 1 264 ? -3.240 4.319 -31.294 1.00 90.62 264 ALA A CA 1
ATOM 2102 C C . ALA A 1 264 ? -3.039 2.805 -31.092 1.00 90.62 264 ALA A C 1
ATOM 2104 O O . ALA A 1 264 ? -3.228 2.037 -32.034 1.00 90.62 264 ALA A O 1
ATOM 2105 N N . ASP A 1 265 ? -2.623 2.375 -29.900 1.00 94.12 265 ASP A N 1
ATOM 2106 C CA . ASP A 1 265 ? -2.306 0.984 -29.586 1.00 94.12 265 ASP A CA 1
ATOM 2107 C C . ASP A 1 265 ? -3.486 0.308 -28.854 1.00 94.12 265 ASP A C 1
ATOM 2109 O O . ASP A 1 265 ? -3.779 0.672 -27.708 1.00 94.12 265 ASP A O 1
ATOM 2113 N N . PRO A 1 266 ? -4.131 -0.711 -29.463 1.00 92.62 266 PRO A N 1
ATOM 2114 C CA . PRO A 1 266 ? -5.282 -1.403 -28.876 1.00 92.62 266 PRO A CA 1
ATOM 2115 C C . PRO A 1 266 ? -5.006 -2.052 -27.514 1.00 92.62 266 PRO A C 1
ATOM 2117 O O . PRO A 1 266 ? -5.926 -2.287 -26.732 1.00 92.62 266 PRO A O 1
ATOM 2120 N N . SER A 1 267 ? -3.740 -2.343 -27.186 1.00 90.44 267 SER A N 1
ATOM 2121 C CA . SER A 1 267 ? -3.381 -2.907 -25.878 1.00 90.44 267 SER A CA 1
ATOM 2122 C C . SER A 1 267 ? -3.657 -1.952 -24.712 1.00 90.44 267 SER A C 1
ATOM 2124 O O . SER A 1 267 ? -3.712 -2.392 -23.563 1.00 90.44 267 SER A O 1
ATOM 2126 N N . TYR A 1 268 ? -3.869 -0.663 -24.994 1.00 94.12 268 TYR A N 1
ATOM 2127 C CA . TYR A 1 268 ? -4.191 0.362 -24.008 1.00 94.12 268 TYR A CA 1
ATOM 2128 C C . TYR A 1 268 ? -5.689 0.693 -23.943 1.00 94.12 268 TYR A C 1
ATOM 2130 O O . TYR A 1 268 ? -6.071 1.587 -23.183 1.00 94.12 268 TYR A O 1
ATOM 2138 N N . ASP A 1 269 ? -6.554 0.024 -24.705 1.00 91.25 269 ASP A N 1
ATOM 2139 C CA . ASP A 1 269 ? -7.984 0.345 -24.752 1.00 91.25 269 ASP A CA 1
ATOM 2140 C C . ASP A 1 269 ? -8.650 0.268 -23.369 1.00 91.25 269 ASP A C 1
ATOM 2142 O O . ASP A 1 269 ? -8.465 -0.674 -22.594 1.00 91.25 269 ASP A O 1
ATOM 2146 N N . GLY A 1 270 ? -9.422 1.307 -23.032 1.00 91.06 270 GLY A N 1
ATOM 2147 C CA . GLY A 1 270 ? -10.092 1.437 -21.733 1.00 91.06 270 GLY A CA 1
ATOM 2148 C C . GLY A 1 270 ? -9.158 1.677 -20.538 1.00 91.06 270 GLY A C 1
ATOM 2149 O O . GLY A 1 270 ? -9.620 1.660 -19.395 1.00 91.06 270 GLY A O 1
ATOM 2150 N N . MET A 1 271 ? -7.858 1.897 -20.762 1.00 95.25 271 MET A N 1
ATOM 2151 C CA . MET A 1 271 ? -6.902 2.150 -19.686 1.00 95.25 271 MET A CA 1
ATOM 2152 C C . MET A 1 271 ? -6.834 3.620 -19.292 1.00 95.25 271 MET A C 1
ATOM 2154 O O . MET A 1 271 ? -6.804 4.519 -20.132 1.00 95.25 271 MET A O 1
ATOM 2158 N N . SER A 1 272 ? -6.729 3.843 -17.982 1.00 97.50 272 SER A N 1
ATOM 2159 C CA . SER A 1 272 ? -6.547 5.171 -17.404 1.00 97.50 272 SER A CA 1
ATOM 2160 C C . SER A 1 272 ? -5.077 5.578 -17.314 1.00 97.50 272 SER A C 1
ATOM 2162 O O . SER A 1 272 ? -4.231 4.755 -16.942 1.00 97.50 272 SER A O 1
ATOM 2164 N N . PHE A 1 273 ? -4.766 6.842 -17.614 1.00 98.25 273 PHE A N 1
ATOM 2165 C CA . PHE A 1 273 ? -3.393 7.356 -17.701 1.00 98.25 273 PHE A CA 1
ATOM 2166 C C . PHE A 1 273 ? -3.096 8.437 -16.654 1.00 98.25 273 PHE A C 1
ATOM 2168 O O . PHE A 1 273 ? -3.961 9.225 -16.266 1.00 98.25 273 PHE A O 1
ATOM 2175 N N . GLY A 1 274 ? -1.845 8.513 -16.202 1.00 97.88 274 GLY A N 1
ATOM 2176 C CA . GLY A 1 274 ? -1.380 9.606 -15.351 1.00 97.88 274 GLY A CA 1
ATOM 2177 C C . GLY A 1 274 ? 0.073 9.974 -15.599 1.00 97.88 274 GLY A C 1
ATOM 2178 O O . GLY A 1 274 ? 0.906 9.104 -15.819 1.00 97.88 274 GLY A O 1
ATOM 2179 N N . VAL A 1 275 ? 0.390 11.261 -15.530 1.00 98.38 275 VAL A N 1
ATOM 2180 C CA . VAL A 1 275 ? 1.752 11.785 -15.638 1.00 98.38 275 VAL A CA 1
ATOM 2181 C C . VAL A 1 275 ? 2.174 12.352 -14.291 1.00 98.38 275 VAL A C 1
ATOM 2183 O O . VAL A 1 275 ? 1.513 13.245 -13.756 1.00 98.38 275 VAL A O 1
ATOM 2186 N N . ILE A 1 276 ? 3.290 11.857 -13.756 1.00 97.88 276 ILE A N 1
ATOM 2187 C CA . ILE A 1 276 ? 3.838 12.311 -12.478 1.00 97.88 276 ILE A CA 1
ATOM 2188 C C . ILE A 1 276 ? 5.234 12.891 -12.688 1.00 97.88 276 ILE A C 1
ATOM 2190 O O . ILE A 1 276 ? 6.157 12.214 -13.142 1.00 97.88 276 ILE A O 1
ATOM 2194 N N . SER A 1 277 ? 5.412 14.147 -12.290 1.00 96.50 277 SER A N 1
ATOM 2195 C CA . SER A 1 277 ? 6.737 14.747 -12.155 1.00 96.50 277 SER A CA 1
ATOM 2196 C C . SER A 1 277 ? 7.364 14.373 -10.812 1.00 96.50 277 SER A C 1
ATOM 2198 O O . SER A 1 277 ? 6.794 14.625 -9.747 1.00 96.50 277 SER A O 1
ATOM 2200 N N . LEU A 1 278 ? 8.587 13.838 -10.841 1.00 94.19 278 LEU A N 1
ATOM 2201 C CA . LEU A 1 278 ? 9.361 13.537 -9.629 1.00 94.19 278 LEU A CA 1
ATOM 2202 C C . LEU A 1 278 ? 10.051 14.784 -9.043 1.00 94.19 278 LEU A C 1
ATOM 2204 O O . LEU A 1 278 ? 10.592 14.750 -7.927 1.00 94.19 278 LEU A O 1
ATOM 2208 N N . GLN A 1 279 ? 10.031 15.908 -9.766 1.00 90.00 279 GLN A N 1
ATOM 2209 C CA . GLN A 1 279 ? 10.640 17.165 -9.348 1.00 90.00 279 GLN A CA 1
ATOM 2210 C C . GLN A 1 279 ? 9.725 18.363 -9.627 1.00 90.00 279 GLN A C 1
ATOM 2212 O O . GLN A 1 279 ? 9.806 18.999 -10.672 1.00 90.00 279 GLN A O 1
ATOM 2217 N N . GLY A 1 280 ? 8.910 18.721 -8.632 1.00 84.44 280 GLY A N 1
ATOM 2218 C CA . GLY A 1 280 ? 8.052 19.908 -8.687 1.00 84.44 280 GLY A CA 1
ATOM 2219 C C . GLY A 1 280 ? 6.893 19.778 -9.678 1.00 84.44 280 GLY A C 1
ATOM 2220 O O . GLY A 1 280 ? 6.827 18.841 -10.472 1.00 84.44 280 GLY A O 1
ATOM 2221 N N . LYS A 1 281 ? 5.963 20.736 -9.631 1.00 91.31 281 LYS A N 1
ATOM 2222 C CA . LYS A 1 281 ? 4.724 20.694 -10.426 1.00 91.31 281 LYS A CA 1
ATOM 2223 C C . LYS A 1 281 ? 4.879 21.260 -11.836 1.00 91.31 281 LYS A C 1
ATOM 2225 O O . LYS A 1 281 ? 4.088 20.929 -12.710 1.00 91.31 281 LYS A O 1
ATOM 2230 N N . GLN A 1 282 ? 5.892 22.092 -12.079 1.00 94.19 282 GLN A N 1
ATOM 2231 C CA . GLN A 1 282 ? 6.029 22.827 -13.341 1.00 94.19 282 GLN A CA 1
ATOM 2232 C C . GLN A 1 282 ? 6.262 21.907 -14.539 1.00 94.19 282 GLN A C 1
ATOM 2234 O O . GLN A 1 282 ? 5.742 22.186 -15.613 1.00 94.19 282 GLN A O 1
ATOM 2239 N N . GLN A 1 283 ? 6.986 20.797 -14.360 1.00 95.81 283 GLN A N 1
ATOM 2240 C CA . GLN A 1 283 ? 7.136 19.804 -15.425 1.00 95.81 283 GLN A CA 1
ATOM 2241 C C . GLN A 1 283 ? 5.788 19.176 -15.785 1.00 95.81 283 GLN A C 1
ATOM 2243 O O . GLN A 1 283 ? 5.452 19.075 -16.958 1.00 95.81 283 GLN A O 1
ATOM 2248 N N . ALA A 1 284 ? 4.999 18.781 -14.786 1.00 96.31 284 ALA A N 1
ATOM 2249 C CA . ALA A 1 284 ? 3.692 18.186 -15.029 1.00 96.31 284 ALA A CA 1
ATOM 2250 C C . ALA A 1 284 ? 2.726 19.177 -15.693 1.00 96.31 284 ALA A C 1
ATOM 2252 O O . ALA A 1 284 ? 2.002 18.790 -16.598 1.00 96.31 284 ALA A O 1
ATOM 2253 N N . GLN A 1 285 ? 2.770 20.456 -15.306 1.00 96.56 285 GLN A N 1
ATOM 2254 C CA . GLN A 1 285 ? 1.999 21.528 -15.948 1.00 96.56 285 GLN A CA 1
ATOM 2255 C C . GLN A 1 285 ? 2.433 21.776 -17.398 1.00 96.56 285 GLN A C 1
ATOM 2257 O O . GLN A 1 285 ? 1.597 22.055 -18.253 1.00 96.56 285 GLN A O 1
ATOM 2262 N N . LEU A 1 286 ? 3.737 21.688 -17.683 1.00 97.00 286 LEU A N 1
ATOM 2263 C CA . LEU A 1 286 ? 4.255 21.786 -19.047 1.00 97.00 286 LEU A CA 1
ATOM 2264 C C . LEU A 1 286 ? 3.742 20.624 -19.908 1.00 97.00 286 LEU A C 1
ATOM 2266 O O . LEU A 1 286 ? 3.267 20.859 -21.018 1.00 97.00 286 LEU A O 1
ATOM 2270 N N . ILE A 1 287 ? 3.792 19.400 -19.379 1.00 97.75 287 ILE A N 1
ATOM 2271 C CA . ILE A 1 287 ? 3.281 18.209 -20.065 1.00 97.75 287 ILE A CA 1
ATOM 2272 C C . ILE A 1 287 ? 1.769 18.322 -20.272 1.00 97.75 287 ILE A C 1
ATOM 2274 O O . ILE A 1 287 ? 1.307 18.174 -21.394 1.00 97.75 287 ILE A O 1
ATOM 2278 N N . GLU A 1 288 ? 1.007 18.672 -19.234 1.00 97.50 288 GLU A N 1
ATOM 2279 C CA . GLU A 1 288 ? -0.443 18.896 -19.308 1.00 97.50 288 GLU A CA 1
ATOM 2280 C C . GLU A 1 288 ? -0.814 19.894 -20.402 1.00 97.50 288 GLU A C 1
ATOM 2282 O O . GLU A 1 288 ? -1.654 19.600 -21.248 1.00 97.50 288 GLU A O 1
ATOM 2287 N N . LYS A 1 289 ? -0.152 21.055 -20.423 1.00 97.50 289 LYS A N 1
ATOM 2288 C CA . LYS A 1 289 ? -0.381 22.070 -21.450 1.00 97.50 289 LYS A CA 1
ATOM 2289 C C . LYS A 1 289 ? -0.124 21.512 -22.853 1.00 97.50 289 LYS A C 1
ATOM 2291 O O . LYS A 1 289 ? -0.943 21.711 -23.742 1.00 97.50 289 LYS A O 1
ATOM 2296 N N . THR A 1 290 ? 0.992 20.811 -23.038 1.00 97.50 290 THR A N 1
ATOM 2297 C CA . THR A 1 290 ? 1.385 20.257 -24.343 1.00 97.50 290 THR A CA 1
ATOM 2298 C C . THR A 1 290 ? 0.423 19.153 -24.799 1.00 97.50 290 THR A C 1
ATOM 2300 O O . THR A 1 290 ? 0.064 19.093 -25.971 1.00 97.50 290 THR A O 1
ATOM 2303 N N . LEU A 1 291 ? -0.057 18.320 -23.870 1.00 96.56 291 LEU A N 1
ATOM 2304 C CA . LEU A 1 291 ? -1.081 17.304 -24.122 1.00 96.56 291 LEU A CA 1
ATOM 2305 C C . LEU A 1 291 ? -2.413 17.942 -24.544 1.00 96.56 291 LEU A C 1
ATOM 2307 O O . LEU A 1 291 ? -2.999 17.515 -25.532 1.00 96.56 291 LEU A O 1
ATOM 2311 N N . LEU A 1 292 ? -2.873 18.984 -23.842 1.00 95.19 292 LEU A N 1
ATOM 2312 C CA . LEU A 1 292 ? -4.120 19.693 -24.167 1.00 95.19 292 LEU A CA 1
ATOM 2313 C C . LEU A 1 292 ? -4.082 20.388 -25.537 1.00 95.19 292 LEU A C 1
ATOM 2315 O O . LEU A 1 292 ? -5.127 20.586 -26.149 1.00 95.19 292 LEU A O 1
ATOM 2319 N N . GLU A 1 293 ? -2.896 20.772 -26.012 1.00 95.94 293 GLU A N 1
ATOM 2320 C CA . GLU A 1 293 ? -2.708 21.367 -27.340 1.00 95.94 293 GLU A CA 1
ATOM 2321 C C . GLU A 1 293 ? -2.709 20.321 -28.468 1.00 95.94 293 GLU A C 1
ATOM 2323 O O . GLU A 1 293 ? -3.031 20.660 -29.606 1.00 95.94 293 GLU A O 1
ATOM 2328 N N . ARG A 1 294 ? -2.362 19.062 -28.170 1.00 94.38 294 ARG A N 1
ATOM 2329 C CA . ARG A 1 294 ? -2.169 18.005 -29.179 1.00 94.38 294 ARG A CA 1
ATOM 2330 C C . ARG A 1 294 ? -3.270 16.946 -29.213 1.00 94.38 294 ARG A C 1
ATOM 2332 O O . ARG A 1 294 ? -3.467 16.316 -30.248 1.00 94.38 294 ARG A O 1
ATOM 2339 N N . ILE A 1 295 ? -3.990 16.747 -28.111 1.00 90.81 295 ILE A N 1
ATOM 2340 C CA . ILE A 1 295 ? -4.893 15.605 -27.935 1.00 90.81 295 ILE A CA 1
ATOM 2341 C C . ILE A 1 295 ? -6.358 16.065 -27.899 1.00 90.81 295 ILE A C 1
ATOM 2343 O O . ILE A 1 295 ? -6.674 17.062 -27.245 1.00 90.81 295 ILE A O 1
ATOM 2347 N N . PRO A 1 296 ? -7.286 15.326 -28.540 1.00 90.88 296 PRO A N 1
ATOM 2348 C CA . PRO A 1 296 ? -8.715 15.593 -28.428 1.00 90.88 296 PRO A CA 1
ATOM 2349 C C . PRO A 1 296 ? -9.227 15.525 -26.971 1.00 90.88 296 PRO A C 1
ATOM 2351 O O . PRO A 1 296 ? -8.860 14.607 -26.232 1.00 90.88 296 PRO A O 1
ATOM 2354 N N . PRO A 1 297 ? -10.155 16.407 -26.548 1.00 91.94 297 PRO A N 1
ATOM 2355 C CA . PRO A 1 297 ? -10.733 16.377 -25.194 1.00 91.94 297 PRO A CA 1
ATOM 2356 C C . PRO A 1 297 ? -11.432 15.057 -24.813 1.00 91.94 297 PRO A C 1
ATOM 2358 O O . PRO A 1 297 ? -11.569 14.730 -23.630 1.00 91.94 297 PRO A O 1
ATOM 2361 N N . GLU A 1 298 ? -11.885 14.299 -25.812 1.00 92.00 298 GLU A N 1
ATOM 2362 C CA . GLU A 1 298 ? -12.531 12.994 -25.640 1.00 92.00 298 GLU A CA 1
ATOM 2363 C C . GLU A 1 298 ? -11.548 11.927 -25.137 1.00 92.00 298 GLU A C 1
ATOM 2365 O O . GLU A 1 298 ? -11.876 11.189 -24.206 1.00 92.00 298 GLU A O 1
ATOM 2370 N N . GLU A 1 299 ? -10.318 11.896 -25.663 1.00 91.88 299 GLU A N 1
ATOM 2371 C CA . GLU A 1 299 ? -9.249 11.017 -25.165 1.00 91.88 299 GLU A CA 1
ATOM 2372 C C . GLU A 1 299 ? -8.853 11.404 -23.739 1.00 91.88 299 GLU A C 1
ATOM 2374 O O . GLU A 1 299 ? -8.738 10.549 -22.867 1.00 91.88 299 GLU A O 1
ATOM 2379 N N . TRP A 1 300 ? -8.742 12.704 -23.446 1.00 93.81 300 TRP A N 1
ATOM 2380 C CA . TRP A 1 300 ? -8.442 13.164 -22.086 1.00 93.81 300 TRP A CA 1
ATOM 2381 C C . TRP A 1 300 ? -9.445 12.615 -21.058 1.00 93.81 300 TRP A C 1
ATOM 2383 O O . TRP A 1 300 ? -9.065 12.122 -19.993 1.00 93.81 300 TRP A O 1
ATOM 2393 N N . THR A 1 301 ? -10.737 12.685 -21.389 1.00 93.56 301 THR A N 1
ATOM 2394 C CA . THR A 1 301 ? -11.825 12.269 -20.496 1.00 93.56 301 THR A CA 1
ATOM 2395 C C . THR A 1 301 ? -11.949 10.748 -20.418 1.00 93.56 301 THR A C 1
ATOM 2397 O O . THR A 1 301 ? -12.043 10.203 -19.320 1.00 93.56 301 THR A O 1
ATOM 2400 N N . SER A 1 302 ? -11.934 10.052 -21.559 1.00 93.38 302 SER A N 1
ATOM 2401 C CA . SER A 1 302 ? -12.081 8.589 -21.614 1.00 93.38 302 SER A CA 1
ATOM 2402 C C . SER A 1 302 ? -10.936 7.854 -20.912 1.00 93.38 302 SER A C 1
ATOM 2404 O O . SER A 1 302 ? -11.159 6.814 -20.293 1.00 93.38 302 SER A O 1
ATOM 2406 N N . ARG A 1 303 ? -9.729 8.431 -20.934 1.00 94.06 303 ARG A N 1
ATOM 2407 C CA . ARG A 1 303 ? -8.530 7.899 -20.274 1.00 94.06 303 ARG A CA 1
ATOM 2408 C C . ARG A 1 303 ? -8.376 8.369 -18.825 1.00 94.06 303 ARG A C 1
ATOM 2410 O O . ARG A 1 303 ? -7.360 8.057 -18.205 1.00 94.06 303 ARG A O 1
ATOM 2417 N N . ASP A 1 304 ? -9.320 9.144 -18.277 1.00 95.81 304 ASP A N 1
ATOM 2418 C CA . ASP A 1 304 ? -9.196 9.798 -16.959 1.00 95.81 304 ASP A CA 1
ATOM 2419 C C . ASP A 1 304 ? -7.792 10.424 -16.768 1.00 95.81 304 ASP A C 1
ATOM 2421 O O . ASP A 1 304 ? -7.119 10.241 -15.743 1.00 95.81 304 ASP A O 1
ATOM 2425 N N . LEU A 1 305 ? -7.292 11.084 -17.822 1.00 95.94 305 LEU A N 1
ATOM 2426 C CA . LEU A 1 305 ? -5.905 11.522 -17.902 1.00 95.94 305 LEU A CA 1
ATOM 2427 C C . LEU A 1 305 ? -5.657 12.642 -16.894 1.00 95.94 305 LEU A C 1
ATOM 2429 O O . LEU A 1 305 ? -6.417 13.605 -16.785 1.00 95.94 305 LEU A O 1
ATOM 2433 N N . ARG A 1 306 ? -4.574 12.509 -16.131 1.00 95.88 306 ARG A N 1
ATOM 2434 C CA . ARG A 1 306 ? -4.196 13.487 -15.111 1.00 95.88 306 ARG A CA 1
ATOM 2435 C C . ARG A 1 306 ? -2.703 13.759 -15.148 1.00 95.88 306 ARG A C 1
ATOM 2437 O O . ARG A 1 306 ? -1.918 12.842 -15.353 1.00 95.88 306 ARG A O 1
ATOM 2444 N N . CYS A 1 307 ? -2.311 14.999 -14.889 1.00 97.19 307 CYS A N 1
ATOM 2445 C CA . CYS A 1 307 ? -0.916 15.400 -14.734 1.00 97.19 307 CYS A CA 1
ATOM 2446 C C . CYS A 1 307 ? -0.723 16.069 -13.368 1.00 97.19 307 CYS A C 1
ATOM 2448 O O . CYS A 1 307 ? -1.596 16.799 -12.902 1.00 97.19 307 CYS A O 1
ATOM 2450 N N . GLY A 1 308 ? 0.399 15.812 -12.699 1.00 95.50 308 GLY A N 1
ATOM 2451 C CA . GLY A 1 308 ? 0.694 16.410 -11.396 1.00 95.50 308 GLY A CA 1
ATOM 2452 C C . GLY A 1 308 ? 2.034 15.970 -10.818 1.00 95.50 308 GLY A C 1
ATOM 2453 O O . GLY A 1 308 ? 2.830 15.309 -11.486 1.00 95.50 308 GLY A O 1
ATOM 2454 N N . ASP A 1 309 ? 2.307 16.344 -9.572 1.00 93.06 309 ASP A N 1
ATOM 2455 C CA . ASP A 1 309 ? 3.381 15.724 -8.791 1.00 93.06 309 ASP A CA 1
ATOM 2456 C C . ASP A 1 309 ? 2.860 14.549 -7.944 1.00 93.06 309 ASP A C 1
ATOM 2458 O O . ASP A 1 309 ? 1.678 14.197 -7.981 1.00 93.06 309 ASP A O 1
ATOM 2462 N N . SER A 1 310 ? 3.742 13.908 -7.172 1.00 91.00 310 SER A N 1
ATOM 2463 C CA . SER A 1 310 ? 3.350 12.778 -6.322 1.00 91.00 310 SER A CA 1
ATOM 2464 C C . SER A 1 310 ? 2.248 13.125 -5.315 1.00 91.00 310 SER A C 1
ATOM 2466 O O . SER A 1 310 ? 1.439 12.257 -5.001 1.00 91.00 310 SER A O 1
ATOM 2468 N N . ALA A 1 311 ? 2.199 14.365 -4.813 1.00 87.38 311 ALA A N 1
ATOM 2469 C CA . ALA A 1 311 ? 1.179 14.785 -3.853 1.00 87.38 311 ALA A CA 1
ATOM 2470 C C . ALA A 1 311 ? -0.185 14.964 -4.538 1.00 87.38 311 ALA A C 1
ATOM 2472 O O . ALA A 1 311 ? -1.209 14.578 -3.983 1.00 87.38 311 ALA A O 1
ATOM 2473 N N . ASP A 1 312 ? -0.213 15.467 -5.777 1.00 89.50 312 ASP A N 1
ATOM 2474 C CA . ASP A 1 312 ? -1.453 15.581 -6.555 1.00 89.50 312 ASP A CA 1
ATOM 2475 C C . ASP A 1 312 ? -2.105 14.211 -6.820 1.00 89.50 312 ASP A C 1
ATOM 2477 O O . ASP A 1 312 ? -3.330 14.110 -6.914 1.00 89.50 312 ASP A O 1
ATOM 2481 N N . PHE A 1 313 ? -1.301 13.150 -6.909 1.00 89.94 313 PHE A N 1
ATOM 2482 C CA . PHE A 1 313 ? -1.768 11.777 -7.114 1.00 89.94 313 PHE A CA 1
ATOM 2483 C C . PHE A 1 313 ? -2.070 11.007 -5.823 1.00 89.94 313 PHE A C 1
ATOM 2485 O O . PHE A 1 313 ? -2.404 9.821 -5.874 1.00 89.94 313 PHE A O 1
ATOM 2492 N N . GLN A 1 314 ? -2.000 11.644 -4.659 1.00 82.88 314 GLN A N 1
ATOM 2493 C CA . GLN A 1 314 ? -2.348 10.992 -3.403 1.00 82.88 314 GLN A CA 1
ATOM 2494 C C . GLN A 1 314 ? -3.821 10.549 -3.404 1.00 82.88 314 GLN A C 1
ATOM 2496 O O . GLN A 1 314 ? -4.704 11.263 -3.875 1.00 82.88 314 GLN A O 1
ATOM 2501 N N . GLY A 1 315 ? -4.078 9.311 -2.968 1.00 79.69 315 GLY A N 1
ATOM 2502 C CA . GLY A 1 315 ? -5.401 8.676 -3.071 1.00 79.69 315 GLY A CA 1
ATOM 2503 C C . GLY A 1 315 ? -5.889 8.371 -4.500 1.00 79.69 315 GLY A C 1
ATOM 2504 O O . GLY A 1 315 ? -6.975 7.825 -4.662 1.00 79.69 315 GLY A O 1
ATOM 2505 N N . SER A 1 316 ? -5.101 8.682 -5.535 1.00 88.00 316 SER A N 1
ATOM 2506 C CA . SER A 1 316 ? -5.420 8.423 -6.943 1.00 88.00 316 SER A CA 1
ATOM 2507 C C . SER A 1 316 ? -4.517 7.325 -7.508 1.00 88.00 316 SER A C 1
ATOM 2509 O O . SER A 1 316 ? -3.389 7.139 -7.062 1.00 88.00 316 SER A O 1
ATOM 2511 N N . GLU A 1 317 ? -4.998 6.583 -8.500 1.00 92.62 317 GLU A N 1
ATOM 2512 C CA . GLU A 1 317 ? -4.267 5.491 -9.156 1.00 92.62 317 GLU A CA 1
ATOM 2513 C C . GLU A 1 317 ? -4.677 5.399 -10.629 1.00 92.62 317 GLU A C 1
ATOM 2515 O O . GLU A 1 317 ? -5.779 5.818 -10.997 1.00 92.62 317 GLU A O 1
ATOM 2520 N N . ARG A 1 318 ? -3.789 4.870 -11.475 1.00 96.62 318 ARG A N 1
ATOM 2521 C CA . ARG A 1 318 ? -4.009 4.735 -12.923 1.00 96.62 318 ARG A CA 1
ATOM 2522 C C . ARG A 1 318 ? -3.492 3.400 -13.427 1.00 96.62 318 ARG A C 1
ATOM 2524 O O . ARG A 1 318 ? -2.594 2.817 -12.823 1.00 96.62 318 ARG A O 1
ATOM 2531 N N . ASN A 1 319 ? -4.061 2.917 -14.527 1.00 96.38 319 ASN A N 1
ATOM 2532 C CA . ASN A 1 319 ? -3.568 1.714 -15.197 1.00 96.38 319 ASN A CA 1
ATOM 2533 C C . ASN A 1 319 ? -2.121 1.921 -15.653 1.00 96.38 319 ASN A C 1
ATOM 2535 O O . ASN A 1 319 ? -1.250 1.115 -15.322 1.00 96.38 319 ASN A O 1
ATOM 2539 N N . VAL A 1 320 ? -1.865 3.060 -16.297 1.00 98.25 320 VAL A N 1
ATOM 2540 C CA . VAL A 1 320 ? -0.551 3.437 -16.821 1.00 98.25 320 VAL A CA 1
ATOM 2541 C C . VAL A 1 320 ? -0.104 4.758 -16.206 1.00 98.25 320 VAL A C 1
ATOM 2543 O O . VAL A 1 320 ? -0.845 5.742 -16.218 1.00 98.25 320 VAL A O 1
ATOM 2546 N N . ILE A 1 321 ? 1.114 4.789 -15.667 1.00 98.50 321 ILE A N 1
ATOM 2547 C CA . ILE A 1 321 ? 1.746 6.008 -15.155 1.00 98.50 321 ILE A CA 1
ATOM 2548 C C . ILE A 1 321 ? 3.021 6.309 -15.940 1.00 98.50 321 ILE A C 1
ATOM 2550 O O . ILE A 1 321 ? 3.856 5.429 -16.138 1.00 98.50 321 ILE A O 1
ATOM 2554 N N . PHE A 1 322 ? 3.191 7.573 -16.316 1.00 98.62 322 PHE A N 1
ATOM 2555 C CA . PHE A 1 322 ? 4.383 8.124 -16.946 1.00 98.62 322 PHE A CA 1
ATOM 2556 C C . PHE A 1 322 ? 5.125 9.000 -15.933 1.00 98.62 322 PHE A C 1
ATOM 2558 O O . PHE A 1 322 ? 4.639 10.059 -15.533 1.00 98.62 322 PHE A O 1
ATOM 2565 N N . LEU A 1 323 ? 6.295 8.551 -15.486 1.00 98.50 323 LEU A N 1
ATOM 2566 C CA . LEU A 1 323 ? 7.151 9.287 -14.560 1.00 98.50 323 LEU A CA 1
ATOM 2567 C C . LEU A 1 323 ? 8.167 10.129 -15.335 1.00 98.50 323 LEU A C 1
ATOM 2569 O O . LEU A 1 323 ? 8.937 9.585 -16.122 1.00 98.50 323 LEU A O 1
ATOM 2573 N N . SER A 1 324 ? 8.225 11.433 -15.063 1.00 98.00 324 SER A N 1
ATOM 2574 C CA . SER A 1 324 ? 9.304 12.317 -15.534 1.00 98.00 324 SER A CA 1
ATOM 2575 C C . SER A 1 324 ? 10.295 12.571 -14.403 1.00 98.00 324 SER A C 1
ATOM 2577 O O . SER A 1 324 ? 9.933 13.112 -13.350 1.00 98.00 324 SER A O 1
ATOM 2579 N N . MET A 1 325 ? 11.558 12.190 -14.605 1.00 95.75 325 MET A N 1
ATOM 2580 C CA . MET A 1 325 ? 12.618 12.413 -13.621 1.00 95.75 325 MET A CA 1
ATOM 2581 C C . MET A 1 325 ? 13.084 13.873 -13.576 1.00 95.75 325 MET A C 1
ATOM 2583 O O . MET A 1 325 ? 13.558 14.327 -12.524 1.00 95.75 325 MET A O 1
ATOM 2587 N N . VAL A 1 326 ? 12.958 14.604 -14.691 1.00 94.25 326 VAL A N 1
ATOM 2588 C CA . VAL A 1 326 ? 13.337 16.017 -14.911 1.00 94.25 326 VAL A CA 1
ATOM 2589 C C . VAL A 1 326 ? 14.841 16.282 -14.842 1.00 94.25 326 VAL A C 1
ATOM 2591 O O . VAL A 1 326 ? 15.354 17.209 -15.463 1.00 94.25 326 VAL A O 1
ATOM 2594 N N . SER A 1 327 ? 15.567 15.490 -14.062 1.00 90.50 327 SER A N 1
ATOM 2595 C CA . SER A 1 327 ? 16.984 15.675 -13.797 1.00 90.50 327 SER A CA 1
ATOM 2596 C C . SER A 1 327 ? 17.807 15.255 -15.014 1.00 90.50 327 SER A C 1
ATOM 2598 O O . SER A 1 327 ? 17.681 14.130 -15.488 1.00 90.50 327 SER A O 1
ATOM 2600 N N . ALA A 1 328 ? 18.685 16.151 -15.461 1.00 90.44 328 ALA A N 1
ATOM 2601 C CA . ALA A 1 328 ? 19.650 15.917 -16.531 1.00 90.44 328 ALA A CA 1
ATOM 2602 C C . ALA A 1 328 ? 21.088 16.221 -16.058 1.00 90.44 328 ALA A C 1
ATOM 2604 O O . ALA A 1 328 ? 21.248 17.045 -15.147 1.00 90.44 328 ALA A O 1
ATOM 2605 N N . PRO A 1 329 ? 22.121 15.573 -16.627 1.00 85.69 329 PRO A N 1
ATOM 2606 C CA . PRO A 1 329 ? 23.516 15.898 -16.347 1.00 85.69 329 PRO A CA 1
ATOM 2607 C C . PRO A 1 329 ? 23.798 17.382 -16.611 1.00 85.69 329 PRO A C 1
ATOM 2609 O O . PRO A 1 329 ? 23.381 17.935 -17.625 1.00 85.69 329 PRO A O 1
ATOM 2612 N N . ASP A 1 330 ? 24.497 18.034 -15.684 1.00 81.31 330 ASP A N 1
ATOM 2613 C CA . ASP A 1 330 ? 24.886 19.441 -15.793 1.00 81.31 330 ASP A CA 1
ATOM 2614 C C . ASP A 1 330 ? 26.399 19.541 -15.533 1.00 81.31 330 ASP A C 1
ATOM 2616 O O . ASP A 1 330 ? 26.830 19.328 -14.395 1.00 81.31 330 ASP A O 1
ATOM 2620 N N . PRO A 1 331 ? 27.221 19.834 -16.560 1.00 70.38 331 PRO A N 1
ATOM 2621 C CA . PRO A 1 331 ? 28.674 19.919 -16.415 1.00 70.38 331 PRO A CA 1
ATOM 2622 C C . PRO A 1 331 ? 29.131 20.970 -15.394 1.00 70.38 331 PRO A C 1
ATOM 2624 O O . PRO A 1 331 ? 30.210 20.841 -14.818 1.00 70.38 331 PRO A O 1
ATOM 2627 N N . GLU A 1 332 ? 28.321 22.003 -15.151 1.00 69.19 332 GLU A N 1
ATOM 2628 C CA . GLU A 1 332 ? 28.668 23.130 -14.281 1.00 69.19 332 GLU A CA 1
ATOM 2629 C C . GLU A 1 332 ? 28.159 22.951 -12.843 1.00 69.19 332 GLU A C 1
ATOM 2631 O O . GLU A 1 332 ? 28.526 23.716 -11.944 1.00 69.19 332 GLU A O 1
ATOM 2636 N N . ARG A 1 333 ? 27.318 21.939 -12.583 1.00 68.56 333 ARG A N 1
ATOM 2637 C CA . ARG A 1 333 ? 26.700 21.723 -11.269 1.00 68.56 333 ARG A CA 1
ATOM 2638 C C . ARG A 1 333 ? 26.780 20.278 -10.818 1.00 68.56 333 ARG A C 1
ATOM 2640 O O . ARG A 1 333 ? 26.170 19.380 -11.385 1.00 68.56 333 ARG A O 1
ATOM 2647 N N . ARG A 1 334 ? 27.405 20.080 -9.656 1.00 66.69 334 ARG A N 1
ATOM 2648 C CA . ARG A 1 334 ? 27.294 18.812 -8.930 1.00 66.69 334 ARG A CA 1
ATOM 2649 C C . ARG A 1 334 ? 25.847 18.569 -8.512 1.00 66.69 334 ARG A C 1
ATOM 2651 O O . ARG A 1 334 ? 25.200 19.428 -7.911 1.00 66.69 334 ARG A O 1
ATOM 2658 N N . THR A 1 335 ? 25.346 17.378 -8.811 1.00 70.25 335 THR A N 1
ATOM 2659 C CA . THR A 1 335 ? 24.015 16.943 -8.401 1.00 70.25 335 THR A CA 1
ATOM 2660 C C . THR A 1 335 ? 24.032 16.536 -6.932 1.00 70.25 335 THR A C 1
ATOM 2662 O O . THR A 1 335 ? 24.707 15.576 -6.566 1.00 70.25 335 THR A O 1
ATOM 2665 N N . ASN A 1 336 ? 23.269 17.234 -6.091 1.00 80.00 336 ASN A N 1
ATOM 2666 C CA . ASN A 1 336 ? 23.068 16.811 -4.706 1.00 80.00 336 ASN A CA 1
ATOM 2667 C C . ASN A 1 336 ? 22.268 15.508 -4.666 1.00 80.00 336 ASN A C 1
ATOM 2669 O O . ASN A 1 336 ? 21.275 15.372 -5.389 1.00 80.00 336 ASN A O 1
ATOM 2673 N N . ALA A 1 337 ? 22.696 14.583 -3.809 1.00 83.19 337 ALA A N 1
ATOM 2674 C CA . ALA A 1 337 ? 22.030 13.302 -3.659 1.00 83.19 337 ALA A CA 1
ATOM 2675 C C . ALA A 1 337 ? 20.626 13.471 -3.056 1.00 83.19 337 ALA A C 1
ATOM 2677 O O . ALA A 1 337 ? 20.428 14.261 -2.129 1.00 83.19 337 ALA A O 1
ATOM 2678 N N . ARG A 1 338 ? 19.646 12.729 -3.579 1.00 87.38 338 ARG A N 1
ATOM 2679 C CA . ARG A 1 338 ? 18.263 12.717 -3.074 1.00 87.38 338 ARG A CA 1
ATOM 2680 C C . ARG A 1 338 ? 18.030 11.508 -2.176 1.00 87.38 338 ARG A C 1
ATOM 2682 O O . ARG A 1 338 ? 17.492 10.506 -2.628 1.00 87.38 338 ARG A O 1
ATOM 2689 N N . THR A 1 339 ? 18.453 11.623 -0.920 1.00 87.44 339 THR A N 1
ATOM 2690 C CA . THR A 1 339 ? 18.397 10.535 0.076 1.00 87.44 339 THR A CA 1
ATOM 2691 C C . THR A 1 339 ? 17.464 10.825 1.254 1.00 87.44 339 THR A C 1
ATOM 2693 O O . THR A 1 339 ? 17.321 9.994 2.141 1.00 87.44 339 THR A O 1
ATOM 2696 N N . THR A 1 340 ? 16.862 12.016 1.317 1.00 87.62 340 THR A N 1
ATOM 2697 C CA . THR A 1 340 ? 16.010 12.402 2.451 1.00 87.62 340 THR A CA 1
ATOM 2698 C C . THR A 1 340 ? 14.635 11.738 2.387 1.00 87.62 340 THR A C 1
ATOM 2700 O O . THR A 1 340 ? 14.130 11.448 1.301 1.00 87.62 340 THR A O 1
ATOM 2703 N N . GLU A 1 341 ? 13.993 11.590 3.550 1.00 85.38 341 GLU A N 1
ATOM 2704 C CA . GLU A 1 341 ? 12.666 10.967 3.700 1.00 85.38 341 GLU A CA 1
ATOM 2705 C C . GLU A 1 341 ? 11.610 11.580 2.768 1.00 85.38 341 GLU A C 1
ATOM 2707 O O . GLU A 1 341 ? 10.859 10.873 2.108 1.00 85.38 341 GLU A O 1
ATOM 2712 N N . MET A 1 342 ? 11.617 12.907 2.606 1.00 86.56 342 MET A N 1
ATOM 2713 C CA . MET A 1 342 ? 10.713 13.604 1.682 1.00 86.56 342 MET A CA 1
ATOM 2714 C C . MET A 1 342 ? 10.825 13.080 0.237 1.00 86.56 342 MET A C 1
ATOM 2716 O O . MET A 1 342 ? 9.821 12.990 -0.473 1.00 86.56 342 MET A O 1
ATOM 2720 N N . PHE A 1 343 ? 12.037 12.766 -0.237 1.00 89.81 343 PHE A N 1
ATOM 2721 C CA . PHE A 1 343 ? 12.208 12.184 -1.569 1.00 89.81 343 PHE A CA 1
ATOM 2722 C C . PHE A 1 343 ? 11.792 10.714 -1.592 1.00 89.81 343 PHE A C 1
ATOM 2724 O O . PHE A 1 343 ? 11.186 10.299 -2.579 1.00 89.81 343 PHE A O 1
ATOM 2731 N N . LEU A 1 344 ? 12.063 9.960 -0.523 1.00 91.38 344 LEU A N 1
ATOM 2732 C CA . LEU A 1 344 ? 11.657 8.558 -0.397 1.00 91.38 344 LEU A CA 1
ATOM 2733 C C . LEU A 1 344 ? 10.138 8.443 -0.505 1.00 91.38 344 LEU A C 1
ATOM 2735 O O . LEU A 1 344 ? 9.646 7.753 -1.397 1.00 91.38 344 LEU A O 1
ATOM 2739 N N . GLN A 1 345 ? 9.401 9.217 0.293 1.00 90.44 345 GLN A N 1
ATOM 2740 C CA . GLN A 1 345 ? 7.942 9.292 0.243 1.00 90.44 345 GLN A CA 1
ATOM 2741 C C . GLN A 1 345 ? 7.444 9.688 -1.151 1.00 90.44 345 GLN A C 1
ATOM 2743 O O . GLN A 1 345 ? 6.528 9.070 -1.689 1.00 90.44 345 GLN A O 1
ATOM 2748 N N . ARG A 1 346 ? 8.075 10.684 -1.789 1.00 91.62 346 ARG A N 1
ATOM 2749 C CA . ARG A 1 346 ? 7.702 11.132 -3.140 1.00 91.62 346 ARG A CA 1
ATOM 2750 C C . ARG A 1 346 ? 7.846 10.025 -4.186 1.00 91.62 346 ARG A C 1
ATOM 2752 O O . ARG A 1 346 ? 6.959 9.882 -5.029 1.00 91.62 346 ARG A O 1
ATOM 2759 N N . TYR A 1 347 ? 8.954 9.289 -4.157 1.00 94.25 347 TYR A N 1
ATOM 2760 C CA . TYR A 1 347 ? 9.251 8.222 -5.114 1.00 94.25 347 TYR A CA 1
ATOM 2761 C C . TYR A 1 347 ? 8.395 6.983 -4.836 1.00 94.25 347 TYR A C 1
ATOM 2763 O O . TYR A 1 347 ? 7.821 6.433 -5.774 1.00 94.25 347 TYR A O 1
ATOM 2771 N N . ASN A 1 348 ? 8.230 6.605 -3.563 1.00 93.06 348 ASN A N 1
ATOM 2772 C CA . ASN A 1 348 ? 7.331 5.529 -3.143 1.00 93.06 348 ASN A CA 1
ATOM 2773 C C . ASN A 1 348 ? 5.896 5.799 -3.615 1.00 93.06 348 ASN A C 1
ATOM 2775 O O . ASN A 1 348 ? 5.256 4.955 -4.246 1.00 93.06 348 ASN A O 1
ATOM 2779 N N . VAL A 1 349 ? 5.407 7.015 -3.367 1.00 93.06 349 VAL A N 1
ATOM 2780 C CA . VAL A 1 349 ? 4.073 7.436 -3.786 1.00 93.06 349 VAL A CA 1
ATOM 2781 C C . VAL A 1 349 ? 3.960 7.412 -5.295 1.00 93.06 349 VAL A C 1
ATOM 2783 O O . VAL A 1 349 ? 3.006 6.812 -5.754 1.00 93.06 349 VAL A O 1
ATOM 2786 N N . ALA A 1 350 ? 4.902 7.989 -6.049 1.00 94.88 350 ALA A N 1
ATOM 2787 C CA . ALA A 1 350 ? 4.841 8.038 -7.511 1.00 94.88 350 ALA A CA 1
ATOM 2788 C C . ALA A 1 350 ? 4.812 6.645 -8.158 1.00 94.88 350 ALA A C 1
ATOM 2790 O O . ALA A 1 350 ? 3.937 6.373 -8.979 1.00 94.88 350 ALA A O 1
ATOM 2791 N N . ALA A 1 351 ? 5.733 5.760 -7.765 1.00 93.00 351 ALA A N 1
ATOM 2792 C CA . ALA A 1 351 ? 5.831 4.416 -8.330 1.00 93.00 351 ALA A CA 1
ATOM 2793 C C . ALA A 1 351 ? 4.573 3.581 -8.031 1.00 93.00 351 ALA A C 1
ATOM 2795 O O . ALA A 1 351 ? 4.024 2.928 -8.916 1.00 93.00 351 ALA A O 1
ATOM 2796 N N . SER A 1 352 ? 4.042 3.671 -6.807 1.00 92.62 352 SER A N 1
ATOM 2797 C CA . SER A 1 352 ? 2.861 2.907 -6.372 1.00 92.62 352 SER A CA 1
ATOM 2798 C C . SER A 1 352 ? 1.511 3.409 -6.919 1.00 92.62 352 SER A C 1
ATOM 2800 O O . SER A 1 352 ? 0.466 2.849 -6.571 1.00 92.62 352 SER A O 1
ATOM 2802 N N . ARG A 1 353 ? 1.483 4.446 -7.776 1.00 95.12 353 ARG A N 1
ATOM 2803 C CA . ARG A 1 353 ? 0.251 4.871 -8.482 1.00 95.12 353 ARG A CA 1
ATOM 2804 C C . ARG A 1 353 ? -0.037 4.068 -9.740 1.00 95.12 353 ARG A C 1
ATOM 2806 O O . ARG A 1 353 ? -1.170 4.110 -10.222 1.00 95.12 353 ARG A O 1
ATOM 2813 N N . ALA A 1 354 ? 0.967 3.364 -10.255 1.00 95.69 354 ALA A N 1
ATOM 2814 C CA . ALA A 1 354 ? 0.860 2.549 -11.450 1.00 95.69 354 ALA A CA 1
ATOM 2815 C C . ALA A 1 354 ? 0.278 1.176 -11.105 1.00 95.69 354 ALA A C 1
ATOM 2817 O O . ALA A 1 354 ? 0.860 0.419 -10.331 1.00 95.69 354 ALA A O 1
ATOM 2818 N N . LYS A 1 355 ? -0.879 0.844 -11.676 1.00 93.94 355 LYS A N 1
ATOM 2819 C CA . LYS A 1 355 ? -1.501 -0.470 -11.495 1.00 93.94 355 LYS A CA 1
ATOM 2820 C C . LYS A 1 355 ? -0.837 -1.517 -12.388 1.00 93.94 355 LYS A C 1
ATOM 2822 O O . LYS A 1 355 ? -0.422 -2.562 -11.887 1.00 93.94 355 LYS A O 1
ATOM 2827 N N . ASP A 1 356 ? -0.778 -1.240 -13.690 1.00 92.19 356 ASP A N 1
ATOM 2828 C CA . ASP A 1 356 ? -0.430 -2.207 -14.737 1.00 92.19 356 ASP A CA 1
ATOM 2829 C C . ASP A 1 356 ? 0.924 -1.910 -15.377 1.00 92.19 356 ASP A C 1
ATOM 2831 O O . ASP A 1 356 ? 1.688 -2.839 -15.615 1.00 92.19 356 ASP A O 1
ATOM 2835 N N . GLN A 1 357 ? 1.237 -0.632 -15.618 1.00 96.00 357 GLN A N 1
ATOM 2836 C CA . GLN A 1 357 ? 2.481 -0.229 -16.267 1.00 96.00 357 GLN A CA 1
ATOM 2837 C C . GLN A 1 357 ? 3.020 1.103 -15.740 1.00 96.00 357 GLN A C 1
ATOM 2839 O O . GLN A 1 357 ? 2.287 2.082 -15.584 1.00 96.00 357 GLN A O 1
ATOM 2844 N N . MET A 1 358 ? 4.332 1.148 -15.526 1.00 97.62 358 MET A N 1
ATOM 2845 C CA . MET A 1 358 ? 5.087 2.336 -15.155 1.00 97.62 358 MET A CA 1
ATOM 2846 C C . MET A 1 358 ? 6.145 2.636 -16.220 1.00 97.62 358 MET A C 1
ATOM 2848 O O . MET A 1 358 ? 7.103 1.880 -16.390 1.00 97.62 358 MET A O 1
ATOM 2852 N N . TRP A 1 359 ? 6.002 3.765 -16.905 1.00 98.56 359 TRP A N 1
ATOM 2853 C CA . TRP A 1 359 ? 7.051 4.325 -17.750 1.00 98.56 359 TRP A CA 1
ATOM 2854 C C . TRP A 1 359 ? 7.941 5.253 -16.931 1.00 98.56 359 TRP A C 1
ATOM 2856 O O . TRP A 1 359 ? 7.435 6.094 -16.188 1.00 98.56 359 TRP A O 1
ATOM 2866 N N . LEU A 1 360 ? 9.258 5.137 -17.085 1.00 98.31 360 LEU A N 1
ATOM 2867 C CA . LEU A 1 360 ? 10.225 6.024 -16.440 1.00 98.31 360 LEU A CA 1
ATOM 2868 C C . LEU A 1 360 ? 11.040 6.771 -17.489 1.00 98.31 360 LEU A C 1
ATOM 2870 O O . LEU A 1 360 ? 11.896 6.176 -18.132 1.00 98.31 360 LEU A O 1
ATOM 2874 N N . TYR A 1 361 ? 10.840 8.080 -17.591 1.00 98.38 361 TYR A N 1
ATOM 2875 C CA . TYR A 1 361 ? 11.645 8.960 -18.431 1.00 98.38 361 TYR A CA 1
ATOM 2876 C C . TYR A 1 361 ? 12.747 9.588 -17.602 1.00 98.38 361 TYR A C 1
ATOM 2878 O O . TYR A 1 361 ? 12.489 10.213 -16.568 1.00 98.38 361 TYR A O 1
ATOM 2886 N N . HIS A 1 362 ? 13.980 9.420 -18.060 1.00 96.81 362 HIS A N 1
ATOM 2887 C CA . HIS A 1 362 ? 15.142 9.972 -17.386 1.00 96.81 362 HIS A CA 1
ATOM 2888 C C . HIS A 1 362 ? 16.205 10.409 -18.389 1.00 96.81 362 HIS A C 1
ATOM 2890 O O . HIS A 1 362 ? 16.445 9.744 -19.392 1.00 96.81 362 HIS A O 1
ATOM 2896 N N . SER A 1 363 ? 16.871 11.519 -18.082 1.00 95.38 363 SER A N 1
ATOM 2897 C CA . SER A 1 363 ? 17.978 12.049 -18.893 1.00 95.38 363 SER A CA 1
ATOM 2898 C C . SER A 1 363 ? 19.352 11.811 -18.255 1.00 95.38 363 SER A C 1
ATOM 2900 O O . SER A 1 363 ? 20.378 12.081 -18.867 1.00 95.38 363 SER A O 1
ATOM 2902 N N . MET A 1 364 ? 19.392 11.303 -17.018 1.00 90.56 364 MET A N 1
ATOM 2903 C CA . MET A 1 364 ? 20.619 10.886 -16.323 1.00 90.56 364 MET A CA 1
ATOM 2904 C C . MET A 1 364 ? 20.857 9.390 -16.489 1.00 90.56 364 MET A C 1
ATOM 2906 O O . MET A 1 364 ? 19.928 8.603 -16.329 1.00 90.56 364 MET A O 1
ATOM 2910 N N . SER A 1 365 ? 22.093 8.982 -16.744 1.00 87.94 365 SER A N 1
ATOM 2911 C CA . SER A 1 365 ? 22.511 7.582 -16.669 1.00 87.94 365 SER A CA 1
ATOM 2912 C C . SER A 1 365 ? 22.927 7.199 -15.243 1.00 87.94 365 SER A C 1
ATOM 2914 O O . SER A 1 365 ? 23.174 8.060 -14.396 1.00 87.94 365 SER A O 1
ATOM 2916 N N . LEU A 1 366 ? 23.065 5.896 -14.971 1.00 85.19 366 LEU A N 1
ATOM 2917 C CA . LEU A 1 366 ? 23.629 5.422 -13.698 1.00 85.19 366 LEU A CA 1
ATOM 2918 C C . LEU A 1 366 ? 25.064 5.927 -13.475 1.00 85.19 366 LEU A C 1
ATOM 2920 O O . LEU A 1 366 ? 25.449 6.170 -12.338 1.00 85.19 366 LEU A O 1
ATOM 2924 N N . ALA A 1 367 ? 25.839 6.139 -14.544 1.00 85.25 367 ALA A N 1
ATOM 2925 C CA . ALA A 1 367 ? 27.202 6.664 -14.451 1.00 85.25 367 ALA A CA 1
ATOM 2926 C C . ALA A 1 367 ? 27.243 8.143 -14.024 1.00 85.25 367 ALA A C 1
ATOM 2928 O O . ALA A 1 367 ? 28.222 8.580 -13.420 1.00 85.25 367 ALA A O 1
ATOM 2929 N N . ASP A 1 368 ? 26.172 8.897 -14.286 1.00 85.81 368 ASP A N 1
ATOM 2930 C CA . ASP A 1 368 ? 26.042 10.298 -13.867 1.00 85.81 368 ASP A CA 1
ATOM 2931 C C . ASP A 1 368 ? 25.674 10.432 -12.377 1.00 85.81 368 ASP A C 1
ATOM 2933 O O . ASP A 1 368 ? 25.751 11.519 -11.800 1.00 85.81 368 ASP A O 1
ATOM 2937 N N . LEU A 1 369 ? 25.268 9.329 -11.739 1.00 85.44 369 LEU A N 1
ATOM 2938 C CA . LEU A 1 369 ? 24.799 9.268 -10.359 1.00 85.44 369 LEU A CA 1
ATOM 2939 C C . LEU A 1 369 ? 25.787 8.469 -9.504 1.00 85.44 369 LEU A C 1
ATOM 2941 O O . LEU A 1 369 ? 25.677 7.259 -9.346 1.00 85.44 369 LEU A O 1
ATOM 2945 N N . SER A 1 370 ? 26.756 9.164 -8.910 1.00 80.88 370 SER A N 1
ATOM 2946 C CA . SER A 1 370 ? 27.830 8.521 -8.139 1.00 80.88 370 SER A CA 1
ATOM 2947 C C . SER A 1 370 ? 27.399 7.941 -6.786 1.00 80.88 370 SER A C 1
ATOM 2949 O O . SER A 1 370 ? 28.111 7.107 -6.231 1.00 80.88 370 SER A O 1
ATOM 2951 N N . ASN A 1 371 ? 26.267 8.384 -6.232 1.00 83.75 371 ASN A N 1
ATOM 2952 C CA . ASN A 1 371 ? 25.744 7.891 -4.961 1.00 83.75 371 ASN A CA 1
ATOM 2953 C C . ASN A 1 371 ? 24.633 6.862 -5.204 1.00 83.75 371 ASN A C 1
ATOM 2955 O O . ASN A 1 371 ? 23.555 7.226 -5.672 1.00 83.75 371 ASN A O 1
ATOM 2959 N N . THR A 1 372 ? 24.875 5.606 -4.828 1.00 81.56 372 THR A N 1
ATOM 2960 C CA . THR A 1 372 ? 23.913 4.502 -4.969 1.00 81.56 372 THR A CA 1
ATOM 2961 C C . THR A 1 372 ? 22.685 4.653 -4.076 1.00 81.56 372 THR A C 1
ATOM 2963 O O . THR A 1 372 ? 21.627 4.126 -4.401 1.00 81.56 372 THR A O 1
ATOM 2966 N N . GLU A 1 373 ? 22.797 5.417 -2.987 1.00 83.00 373 GLU A N 1
ATOM 2967 C CA . GLU A 1 373 ? 21.674 5.727 -2.099 1.00 83.00 373 GLU A CA 1
ATOM 2968 C C . GLU A 1 373 ? 20.738 6.789 -2.695 1.00 83.00 373 GLU A C 1
ATOM 2970 O O . GLU A 1 373 ? 19.636 6.989 -2.189 1.00 83.00 373 GLU A O 1
ATOM 2975 N N . ASP A 1 374 ? 21.132 7.480 -3.773 1.00 89.06 374 ASP A N 1
ATOM 2976 C CA . ASP A 1 374 ? 20.253 8.434 -4.451 1.00 89.06 374 ASP A CA 1
ATOM 2977 C C . ASP A 1 374 ? 19.028 7.718 -5.030 1.00 89.06 374 ASP A C 1
ATOM 2979 O O . ASP A 1 374 ? 19.152 6.792 -5.827 1.00 89.06 374 ASP A O 1
ATOM 2983 N N . LEU A 1 375 ? 17.827 8.187 -4.698 1.00 91.50 375 LEU A N 1
ATOM 2984 C CA . LEU A 1 375 ? 16.589 7.563 -5.171 1.00 91.50 375 LEU A CA 1
ATOM 2985 C C . LEU A 1 375 ? 16.434 7.572 -6.697 1.00 91.50 375 LEU A C 1
ATOM 2987 O O . LEU A 1 375 ? 15.745 6.713 -7.244 1.00 91.50 375 LEU A O 1
ATOM 2991 N N . ARG A 1 376 ? 17.098 8.494 -7.405 1.00 93.44 376 ARG A N 1
ATOM 2992 C CA . ARG A 1 376 ? 17.184 8.455 -8.873 1.00 93.44 376 ARG A CA 1
ATOM 2993 C C . ARG A 1 376 ? 17.985 7.245 -9.336 1.00 93.44 376 ARG A C 1
ATOM 2995 O O . ARG A 1 376 ? 17.539 6.553 -10.245 1.00 93.44 376 ARG A O 1
ATOM 3002 N N . PHE A 1 377 ? 19.127 6.984 -8.694 1.00 90.81 377 PHE A N 1
ATOM 3003 C CA . PHE A 1 377 ? 19.963 5.821 -8.986 1.00 90.81 377 PHE A CA 1
ATOM 3004 C C . PHE A 1 377 ? 19.171 4.550 -8.699 1.00 90.81 377 PHE A C 1
ATOM 3006 O O . PHE A 1 377 ? 19.019 3.718 -9.586 1.00 90.81 377 PHE A O 1
ATOM 3013 N N . GLN A 1 378 ? 18.591 4.448 -7.498 1.00 87.69 378 GLN A N 1
ATOM 3014 C CA . GLN A 1 378 ? 17.832 3.270 -7.080 1.00 87.69 378 GLN A CA 1
ATOM 3015 C C . GLN A 1 378 ? 16.656 2.974 -8.017 1.00 87.69 378 GLN A C 1
ATOM 3017 O O . GLN A 1 378 ? 16.427 1.815 -8.351 1.00 87.69 378 GLN A O 1
ATOM 3022 N N . LEU A 1 379 ? 15.921 4.000 -8.465 1.00 92.62 379 LEU A N 1
ATOM 3023 C CA . LEU A 1 379 ? 14.791 3.817 -9.377 1.00 92.62 379 LEU A CA 1
ATOM 3024 C C . LEU A 1 379 ? 15.244 3.380 -10.779 1.00 92.62 379 LEU A C 1
ATOM 3026 O O . LEU A 1 379 ? 14.654 2.457 -11.338 1.00 92.62 379 LEU A O 1
ATOM 3030 N N . ILE A 1 380 ? 16.292 4.000 -11.335 1.00 90.75 380 ILE A N 1
ATOM 3031 C CA . ILE A 1 380 ? 16.838 3.622 -12.651 1.00 90.75 380 ILE A CA 1
ATOM 3032 C C . ILE A 1 380 ? 17.390 2.191 -12.605 1.00 90.75 380 ILE A C 1
ATOM 3034 O O . ILE A 1 380 ? 17.021 1.371 -13.447 1.00 90.75 380 ILE A O 1
ATOM 3038 N N . ASP A 1 381 ? 18.219 1.874 -11.606 1.00 88.38 381 ASP A N 1
ATOM 3039 C CA . ASP A 1 381 ? 18.795 0.540 -11.400 1.00 88.38 381 ASP A CA 1
ATOM 3040 C C . ASP A 1 381 ? 17.698 -0.518 -11.252 1.00 88.38 381 ASP A C 1
ATOM 3042 O O . ASP A 1 381 ? 17.721 -1.556 -11.918 1.00 88.38 381 ASP A O 1
ATOM 3046 N N . TYR A 1 382 ? 16.676 -0.223 -10.444 1.00 85.00 382 TYR A N 1
ATOM 3047 C CA . TYR A 1 382 ? 15.541 -1.116 -10.263 1.00 85.00 382 TYR A CA 1
ATOM 3048 C C . TYR A 1 382 ? 14.817 -1.398 -11.583 1.00 85.00 382 TYR A C 1
ATOM 3050 O O . TYR A 1 382 ? 14.515 -2.560 -11.878 1.00 85.00 382 TYR A O 1
ATOM 3058 N N . CYS A 1 383 ? 14.535 -0.357 -12.372 1.00 86.31 383 CYS A N 1
ATOM 3059 C CA . CYS A 1 383 ? 13.792 -0.493 -13.620 1.00 86.31 383 CYS A CA 1
ATOM 3060 C C . CYS A 1 383 ? 14.563 -1.337 -14.638 1.00 86.31 383 CYS A C 1
ATOM 3062 O O . CYS A 1 383 ? 14.044 -2.354 -15.097 1.00 86.31 383 CYS A O 1
ATOM 3064 N N . TYR A 1 384 ? 15.818 -0.984 -14.931 1.00 84.75 384 TYR A N 1
ATOM 3065 C CA . TYR A 1 384 ? 16.640 -1.749 -15.875 1.00 84.75 384 TYR A CA 1
ATOM 3066 C C . TYR A 1 384 ? 16.943 -3.165 -15.376 1.00 84.75 384 TYR A C 1
ATOM 3068 O O . TYR A 1 384 ? 16.851 -4.121 -16.143 1.00 84.75 384 TYR A O 1
ATOM 3076 N N . GLY A 1 385 ? 17.225 -3.338 -14.081 1.00 72.81 385 GLY A N 1
ATOM 3077 C CA . GLY A 1 385 ? 17.434 -4.660 -13.496 1.00 72.81 385 GLY A CA 1
ATOM 3078 C C . GLY A 1 385 ? 16.199 -5.560 -13.599 1.00 72.81 385 GLY A C 1
ATOM 3079 O O . GLY A 1 385 ? 16.328 -6.773 -13.752 1.00 72.81 385 GLY A O 1
ATOM 3080 N N . THR A 1 386 ? 14.993 -4.991 -13.538 1.00 75.06 386 THR A N 1
ATOM 3081 C CA . THR A 1 386 ? 13.738 -5.747 -13.671 1.00 75.06 386 THR A CA 1
ATOM 3082 C C . THR A 1 386 ? 13.435 -6.117 -15.120 1.00 75.06 386 THR A C 1
ATOM 3084 O O . THR A 1 386 ? 13.069 -7.264 -15.378 1.00 75.06 386 THR A O 1
ATOM 3087 N N . VAL A 1 387 ? 13.668 -5.209 -16.070 1.00 74.81 387 VAL A N 1
ATOM 3088 C CA . VAL A 1 387 ? 13.544 -5.502 -17.510 1.00 74.81 387 VAL A CA 1
ATOM 3089 C C . VAL A 1 387 ? 14.515 -6.615 -17.929 1.00 74.81 387 VAL 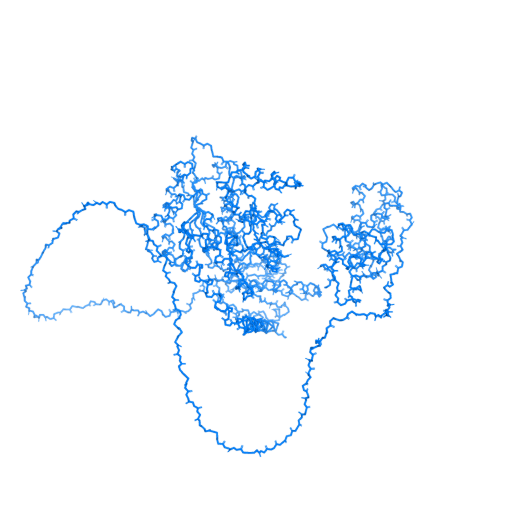A C 1
ATOM 3091 O O . VAL A 1 387 ? 14.105 -7.586 -18.571 1.00 74.81 387 VAL A O 1
ATOM 3094 N N . ASN A 1 388 ? 15.772 -6.555 -17.475 1.00 70.00 388 ASN A N 1
ATOM 3095 C CA . ASN A 1 388 ? 16.781 -7.577 -17.782 1.00 70.00 388 ASN A CA 1
ATOM 3096 C C . ASN A 1 388 ? 16.390 -8.957 -17.227 1.00 70.00 388 ASN A C 1
ATOM 3098 O O . ASN A 1 388 ? 16.384 -9.941 -17.964 1.00 70.00 388 ASN A O 1
ATOM 3102 N N . ARG A 1 389 ? 15.960 -9.029 -15.956 1.00 63.19 389 ARG A N 1
ATOM 3103 C CA . ARG A 1 389 ? 15.493 -10.286 -15.338 1.00 63.19 389 ARG A CA 1
ATOM 3104 C C . ARG A 1 389 ? 14.274 -10.882 -16.042 1.00 63.19 389 ARG A C 1
ATOM 3106 O O . ARG A 1 389 ? 14.178 -12.101 -16.151 1.00 63.19 389 ARG A O 1
ATOM 3113 N N . THR A 1 390 ? 13.343 -10.044 -16.500 1.00 58.41 390 THR A N 1
ATOM 3114 C CA . THR A 1 390 ? 12.124 -10.498 -17.195 1.00 58.41 390 THR A CA 1
ATOM 3115 C C . THR A 1 390 ? 12.465 -11.087 -18.566 1.00 58.41 390 THR A C 1
ATOM 3117 O O . THR A 1 390 ? 11.919 -12.120 -18.951 1.00 58.41 390 THR A O 1
ATOM 3120 N N . THR A 1 391 ? 13.435 -10.489 -19.260 1.00 51.31 391 THR A N 1
ATOM 3121 C CA . THR A 1 391 ? 13.939 -10.975 -20.554 1.00 51.31 391 THR A CA 1
ATOM 3122 C C . THR A 1 391 ? 14.650 -12.328 -20.417 1.00 51.31 391 THR A C 1
ATOM 3124 O O . THR A 1 391 ? 14.471 -13.206 -21.255 1.00 51.31 391 THR A O 1
ATOM 3127 N N . GLU A 1 392 ? 15.400 -12.535 -19.331 1.00 42.47 392 GLU A N 1
ATOM 3128 C CA . GLU A 1 392 ? 16.098 -13.799 -19.051 1.00 42.47 392 GLU A CA 1
ATOM 3129 C C . GLU A 1 392 ? 15.155 -14.904 -18.537 1.00 42.47 392 GLU A C 1
ATOM 3131 O O . GLU A 1 392 ? 15.285 -16.061 -18.935 1.00 42.47 392 GLU A O 1
ATOM 3136 N N . SER A 1 393 ? 14.164 -14.572 -17.702 1.00 45.56 393 SER A N 1
ATOM 3137 C CA . SER A 1 393 ? 13.268 -15.559 -17.066 1.00 45.56 393 SER A CA 1
ATOM 3138 C C . SER A 1 393 ? 12.209 -16.139 -18.011 1.00 45.56 393 SER A C 1
ATOM 3140 O O . SER A 1 393 ? 11.770 -17.271 -17.816 1.00 45.56 393 SER A O 1
ATOM 3142 N N . ASN A 1 394 ? 11.835 -15.415 -19.072 1.00 44.56 394 ASN A N 1
ATOM 3143 C CA . ASN A 1 394 ? 10.938 -15.931 -20.115 1.00 44.56 394 ASN A CA 1
ATOM 3144 C C . ASN A 1 394 ? 11.584 -17.028 -20.986 1.00 44.56 394 ASN A C 1
ATOM 3146 O O . ASN A 1 394 ? 10.896 -17.641 -21.800 1.00 44.56 394 ASN A O 1
ATOM 3150 N N . SER A 1 395 ? 12.887 -17.294 -20.829 1.00 39.97 395 SER A N 1
ATOM 3151 C CA . SER A 1 395 ? 13.622 -18.248 -21.665 1.00 39.97 395 SER A CA 1
ATOM 3152 C C . SER A 1 395 ? 13.698 -19.678 -21.110 1.00 39.97 395 SER A C 1
ATOM 3154 O O . SER A 1 395 ? 14.141 -20.573 -21.830 1.00 39.97 395 SER A O 1
ATOM 3156 N N . THR A 1 396 ? 13.257 -19.942 -19.872 1.00 44.72 396 THR A N 1
ATOM 3157 C CA . THR A 1 396 ? 13.728 -21.154 -19.173 1.00 44.72 396 THR A CA 1
ATOM 3158 C C . THR A 1 396 ? 12.759 -22.340 -19.096 1.00 44.72 396 THR A C 1
ATOM 3160 O O . THR A 1 396 ? 13.242 -23.443 -18.872 1.00 44.72 396 THR A O 1
ATOM 3163 N N . PHE A 1 397 ? 11.444 -22.208 -19.333 1.00 52.59 397 PHE A N 1
ATOM 3164 C CA . PHE A 1 397 ? 10.518 -23.359 -19.187 1.00 52.59 397 PHE A CA 1
ATOM 3165 C C . PHE A 1 397 ? 9.373 -23.418 -20.215 1.00 52.59 397 PHE A C 1
ATOM 3167 O O . PHE A 1 397 ? 8.270 -23.850 -19.903 1.00 52.59 397 PHE A O 1
ATOM 3174 N N . ALA A 1 398 ? 9.632 -23.025 -21.464 1.00 52.44 398 ALA A N 1
ATOM 3175 C CA . ALA A 1 398 ? 8.697 -23.257 -22.575 1.00 52.44 398 ALA A CA 1
ATOM 3176 C C . ALA A 1 398 ? 8.846 -24.651 -23.223 1.00 52.44 398 ALA A C 1
ATOM 3178 O O . ALA A 1 398 ? 8.103 -24.985 -24.141 1.00 52.44 398 ALA A O 1
ATOM 3179 N N . ASN A 1 399 ? 9.815 -25.454 -22.770 1.00 59.53 399 ASN A N 1
ATOM 3180 C CA . ASN A 1 399 ? 10.157 -26.737 -23.376 1.00 59.53 399 ASN A CA 1
ATOM 3181 C C . ASN A 1 399 ? 9.873 -27.905 -22.416 1.00 59.53 399 ASN A C 1
ATOM 3183 O O . ASN A 1 399 ? 10.083 -27.754 -21.208 1.00 59.53 399 ASN A O 1
ATOM 3187 N N . PRO A 1 400 ? 9.451 -29.074 -22.935 1.00 68.62 400 PRO A N 1
ATOM 3188 C CA . PRO A 1 400 ? 9.280 -30.284 -22.137 1.00 68.62 400 PRO A CA 1
ATOM 3189 C C . PRO A 1 400 ? 10.562 -30.670 -21.388 1.00 68.62 400 PRO A C 1
ATOM 3191 O O . PRO A 1 400 ? 11.671 -30.520 -21.908 1.00 68.62 400 PRO A O 1
ATOM 3194 N N . VAL A 1 401 ? 10.409 -31.220 -20.184 1.00 81.38 401 VAL A N 1
ATOM 3195 C CA . VAL A 1 401 ? 11.508 -31.749 -19.358 1.00 81.38 401 VAL A CA 1
ATOM 3196 C C . VAL A 1 401 ? 11.500 -33.288 -19.341 1.00 81.38 401 VAL A C 1
ATOM 3198 O O . VAL A 1 401 ? 10.463 -33.890 -19.617 1.00 81.38 401 VAL A O 1
ATOM 3201 N N . PRO A 1 402 ? 12.614 -33.980 -19.025 1.00 81.19 402 PRO A N 1
ATOM 3202 C CA . PRO A 1 402 ? 12.622 -35.446 -18.945 1.00 81.19 402 PRO A CA 1
ATOM 3203 C C . PRO A 1 402 ? 11.587 -36.003 -17.944 1.00 81.19 402 PRO A C 1
ATOM 3205 O O . PRO A 1 402 ? 11.521 -35.550 -16.803 1.00 81.19 402 PRO A O 1
ATOM 3208 N N . GLU A 1 403 ? 10.800 -37.017 -18.336 1.00 85.06 403 GLU A N 1
ATOM 3209 C CA . GLU A 1 403 ? 9.759 -37.617 -17.466 1.00 85.06 403 GLU A CA 1
ATOM 3210 C C . GLU A 1 403 ? 10.311 -38.589 -16.402 1.00 85.06 403 GLU A C 1
ATOM 3212 O O . GLU A 1 403 ? 9.599 -38.924 -15.448 1.00 85.06 403 GLU A O 1
ATOM 3217 N N . ASP A 1 404 ? 11.554 -39.050 -16.560 1.00 85.50 404 ASP A N 1
ATOM 3218 C CA . ASP A 1 404 ? 12.143 -40.128 -15.747 1.00 85.50 404 ASP A CA 1
ATOM 3219 C C . ASP A 1 404 ? 13.239 -39.651 -14.788 1.00 85.50 404 ASP A C 1
ATOM 3221 O O . ASP A 1 404 ? 13.650 -40.384 -13.889 1.00 85.50 404 ASP A O 1
ATOM 3225 N N . ILE A 1 405 ? 13.714 -38.417 -14.960 1.00 85.69 405 ILE A N 1
ATOM 3226 C CA . ILE A 1 405 ? 14.749 -37.817 -14.117 1.00 85.69 405 ILE A CA 1
ATOM 3227 C C . ILE A 1 405 ? 14.201 -36.509 -13.567 1.00 85.69 405 ILE A C 1
ATOM 3229 O O . ILE A 1 405 ? 13.745 -35.649 -14.319 1.00 85.69 405 ILE A O 1
ATOM 3233 N N . ARG A 1 406 ? 14.258 -36.354 -12.242 1.00 86.81 406 ARG A N 1
ATOM 3234 C CA . ARG A 1 406 ? 13.836 -35.113 -11.597 1.00 86.81 406 ARG A CA 1
ATOM 3235 C C . ARG A 1 406 ? 14.853 -34.007 -11.874 1.00 86.81 406 ARG A C 1
ATOM 3237 O O . ARG A 1 406 ? 16.033 -34.163 -11.560 1.00 86.81 406 ARG A O 1
ATOM 3244 N N . VAL A 1 407 ? 14.384 -32.895 -12.418 1.00 84.56 407 VAL A N 1
ATOM 3245 C CA . VAL A 1 407 ? 15.135 -31.679 -12.705 1.00 84.56 407 VAL A CA 1
ATOM 3246 C C . VAL A 1 407 ? 14.618 -30.537 -11.821 1.00 84.56 407 VAL A C 1
ATOM 3248 O O . VAL A 1 407 ? 13.418 -30.444 -11.575 1.00 84.56 407 VAL A O 1
ATOM 3251 N N . PRO A 1 408 ? 15.486 -29.651 -11.308 1.00 80.62 408 PRO A N 1
ATOM 3252 C CA . PRO A 1 408 ? 15.026 -28.432 -10.647 1.00 80.62 408 PRO A CA 1
ATOM 3253 C C . PRO A 1 408 ? 14.190 -27.557 -11.606 1.00 80.62 408 PRO A C 1
ATOM 3255 O O . PRO A 1 408 ? 14.532 -27.493 -12.790 1.00 80.62 408 PRO A O 1
ATOM 3258 N N . PRO A 1 409 ? 13.139 -26.856 -11.131 1.00 82.06 409 PRO A N 1
ATOM 3259 C CA . PRO A 1 409 ? 12.763 -26.661 -9.726 1.00 82.06 409 PRO A CA 1
ATOM 3260 C C . PRO A 1 409 ? 11.745 -27.671 -9.160 1.00 82.06 409 PRO A C 1
ATOM 3262 O O . PRO A 1 409 ? 11.371 -27.521 -8.005 1.00 82.06 409 PRO A O 1
ATOM 3265 N N . PHE A 1 410 ? 11.301 -28.678 -9.917 1.00 86.25 410 PHE A N 1
ATOM 3266 C CA . PHE A 1 410 ? 10.215 -29.578 -9.503 1.00 86.25 410 PHE A CA 1
ATOM 3267 C C . PHE A 1 410 ? 10.547 -30.398 -8.248 1.00 86.25 410 PHE A C 1
ATOM 3269 O O . PHE A 1 410 ? 11.661 -30.918 -8.093 1.00 86.25 410 PHE A O 1
ATOM 3276 N N . GLU A 1 411 ? 9.563 -30.562 -7.361 1.00 84.50 411 GLU A N 1
ATOM 3277 C CA . GLU A 1 411 ? 9.734 -31.298 -6.109 1.00 84.50 411 GLU A CA 1
ATOM 3278 C C . GLU A 1 411 ? 9.440 -32.796 -6.299 1.00 84.50 411 GLU A C 1
ATOM 3280 O O . GLU A 1 411 ? 10.125 -33.628 -5.686 1.00 84.50 411 GLU A O 1
ATOM 3285 N N . SER A 1 412 ? 8.577 -33.160 -7.257 1.00 89.12 412 SER A N 1
ATOM 3286 C CA . SER A 1 412 ? 8.242 -34.547 -7.618 1.00 89.12 412 SER A CA 1
ATOM 3287 C C . SER A 1 412 ? 8.274 -34.842 -9.133 1.00 89.12 412 SER A C 1
ATOM 3289 O O . SER A 1 412 ? 8.151 -33.957 -9.979 1.00 89.12 412 SER A O 1
ATOM 3291 N N . LEU A 1 413 ? 8.419 -36.127 -9.503 1.00 89.06 413 LEU A N 1
ATOM 3292 C CA . LEU A 1 413 ? 8.251 -36.575 -10.900 1.00 89.06 413 LEU A CA 1
ATOM 3293 C C . LEU A 1 413 ? 6.799 -36.428 -11.379 1.00 89.06 413 LEU A C 1
ATOM 3295 O O . LEU A 1 413 ? 6.559 -36.301 -12.578 1.00 89.06 413 LEU A O 1
ATOM 3299 N N . PHE A 1 414 ? 5.839 -36.467 -10.454 1.00 90.44 414 PHE A N 1
ATOM 3300 C CA . PHE A 1 414 ? 4.426 -36.287 -10.754 1.00 90.44 414 PHE A CA 1
ATOM 3301 C C . PHE A 1 414 ? 4.154 -34.871 -11.280 1.00 90.44 414 PHE A C 1
ATOM 3303 O O . PHE A 1 414 ? 3.644 -34.741 -12.393 1.00 90.44 414 PHE A O 1
ATOM 3310 N N . GLU A 1 415 ? 4.612 -33.832 -10.574 1.00 90.69 415 GLU A N 1
ATOM 3311 C CA . GLU A 1 415 ? 4.532 -32.435 -11.033 1.00 90.69 415 GLU A CA 1
ATOM 3312 C C . GLU A 1 415 ? 5.153 -32.246 -12.420 1.00 90.69 415 GLU A C 1
ATOM 3314 O O . GLU A 1 415 ? 4.556 -31.611 -13.285 1.00 90.69 415 GLU A O 1
ATOM 3319 N N . GLN A 1 416 ? 6.329 -32.838 -12.667 1.00 89.81 416 GLN A N 1
ATOM 3320 C CA . GLN A 1 416 ? 6.993 -32.765 -13.975 1.00 89.81 416 GLN A CA 1
ATOM 3321 C C . GLN A 1 416 ? 6.155 -33.370 -15.092 1.00 89.81 416 GLN A C 1
ATOM 3323 O O . GLN A 1 416 ? 6.072 -32.825 -16.192 1.00 89.81 416 GLN A O 1
ATOM 3328 N N . ARG A 1 417 ? 5.548 -34.527 -14.828 1.00 89.44 417 ARG A N 1
ATOM 3329 C CA . ARG A 1 417 ? 4.725 -35.224 -15.814 1.00 89.44 417 ARG A CA 1
ATOM 3330 C C . ARG A 1 417 ? 3.455 -34.438 -16.096 1.00 89.44 417 ARG A C 1
ATOM 3332 O O . ARG A 1 417 ? 3.084 -34.339 -17.258 1.00 89.44 417 ARG A O 1
ATOM 3339 N N . VAL A 1 418 ? 2.828 -33.842 -15.081 1.00 90.12 418 VAL A N 1
ATOM 3340 C CA . VAL A 1 418 ? 1.697 -32.918 -15.262 1.00 90.12 418 VAL A CA 1
ATOM 3341 C C . VAL A 1 418 ? 2.128 -31.695 -16.077 1.00 90.12 418 VAL A C 1
ATOM 3343 O O . VAL A 1 418 ? 1.481 -31.375 -17.073 1.00 90.12 418 VAL A O 1
ATOM 3346 N N . PHE A 1 419 ? 3.246 -31.060 -15.717 1.00 88.88 419 PHE A N 1
ATOM 3347 C CA . PHE A 1 419 ? 3.825 -29.922 -16.434 1.00 88.88 419 PHE A CA 1
ATOM 3348 C C . PHE A 1 419 ? 4.030 -30.226 -17.919 1.00 88.88 419 PHE A C 1
ATOM 3350 O O . PHE A 1 419 ? 3.548 -29.475 -18.764 1.00 88.88 419 PHE A O 1
ATOM 3357 N N . ASN A 1 420 ? 4.647 -31.362 -18.253 1.00 84.38 420 ASN A N 1
ATOM 3358 C CA . ASN A 1 420 ? 4.851 -31.760 -19.644 1.00 84.38 420 ASN A CA 1
ATOM 3359 C C . ASN A 1 420 ? 3.531 -31.866 -20.415 1.00 84.38 420 ASN A C 1
ATOM 3361 O O . ASN A 1 420 ? 3.462 -31.401 -21.545 1.00 84.38 420 ASN A O 1
ATOM 3365 N N . ARG A 1 421 ? 2.454 -32.389 -19.809 1.00 88.94 421 ARG A N 1
ATOM 3366 C CA . ARG A 1 421 ? 1.138 -32.455 -20.476 1.00 88.94 421 ARG A CA 1
ATOM 3367 C C . ARG A 1 421 ? 0.524 -31.081 -20.723 1.00 88.94 421 ARG A C 1
ATOM 3369 O O . ARG A 1 421 ? -0.181 -30.907 -21.715 1.00 88.94 421 ARG A O 1
ATOM 3376 N N . LEU A 1 422 ? 0.771 -30.120 -19.837 1.00 85.75 422 LEU A N 1
ATOM 3377 C CA . LEU A 1 422 ? 0.328 -28.739 -20.017 1.00 85.75 422 LEU A CA 1
ATOM 3378 C C . LEU A 1 422 ? 1.115 -28.048 -21.143 1.00 85.75 422 LEU A C 1
ATOM 3380 O O . LEU A 1 422 ? 0.508 -27.407 -22.003 1.00 85.75 422 LEU A O 1
ATOM 3384 N N . ILE A 1 423 ? 2.439 -28.238 -21.178 1.00 81.00 423 ILE A N 1
ATOM 3385 C CA . ILE A 1 423 ? 3.323 -27.716 -22.231 1.00 81.00 423 ILE A CA 1
ATOM 3386 C C . ILE A 1 423 ? 3.010 -28.351 -23.593 1.00 81.00 423 ILE A C 1
ATOM 3388 O O . ILE A 1 423 ? 2.866 -27.626 -24.572 1.00 81.00 423 ILE A O 1
ATOM 3392 N N . ASP A 1 424 ? 2.814 -29.673 -23.663 1.00 79.81 424 ASP A N 1
ATOM 3393 C CA . ASP A 1 424 ? 2.448 -30.401 -24.894 1.00 79.81 424 ASP A CA 1
ATOM 3394 C C . ASP A 1 424 ? 1.150 -29.866 -25.519 1.00 79.81 424 ASP A C 1
ATOM 3396 O O . ASP A 1 424 ? 0.943 -29.932 -26.731 1.00 79.81 424 ASP A O 1
ATOM 3400 N N . ARG A 1 425 ? 0.256 -29.327 -24.682 1.00 77.56 425 ARG A N 1
ATOM 3401 C CA . ARG A 1 425 ? -1.012 -28.722 -25.098 1.00 77.56 425 ARG A CA 1
ATOM 3402 C C . ARG A 1 425 ? -0.897 -27.218 -25.381 1.00 77.56 425 ARG A C 1
ATOM 3404 O O . ARG A 1 425 ? -1.900 -26.595 -25.713 1.00 77.56 425 ARG A O 1
ATOM 3411 N N . GLY A 1 426 ? 0.310 -26.660 -25.285 1.00 66.88 426 GLY A N 1
ATOM 3412 C CA . GLY A 1 426 ? 0.671 -25.291 -25.649 1.00 66.88 426 GLY A CA 1
ATOM 3413 C C . GLY A 1 426 ? 0.466 -24.247 -24.551 1.00 66.88 426 GLY A C 1
ATOM 3414 O O . GLY A 1 426 ? 0.540 -23.053 -24.842 1.00 66.88 426 GLY A O 1
ATOM 3415 N N . PHE A 1 427 ? 0.185 -24.639 -23.306 1.00 76.69 427 PHE A N 1
ATOM 3416 C CA . PHE A 1 427 ? 0.006 -23.679 -22.214 1.00 76.69 427 PHE A CA 1
ATOM 3417 C C . PHE A 1 427 ? 1.339 -23.113 -21.723 1.00 76.69 427 PHE A C 1
ATOM 3419 O O . PHE A 1 427 ? 2.350 -23.808 -21.697 1.00 76.69 427 PHE A O 1
ATOM 3426 N N . GLN A 1 428 ? 1.329 -21.858 -21.270 1.00 76.06 428 GLN A N 1
ATOM 3427 C CA . GLN A 1 428 ? 2.446 -21.295 -20.515 1.00 76.06 428 GLN A CA 1
ATOM 3428 C C . GLN A 1 428 ? 2.306 -21.681 -19.046 1.00 76.06 428 GLN A C 1
ATOM 3430 O O . GLN A 1 428 ? 1.294 -21.369 -18.413 1.00 76.06 428 GLN A O 1
ATOM 3435 N N . VAL A 1 429 ? 3.317 -22.358 -18.502 1.00 80.88 429 VAL A N 1
ATOM 3436 C CA . VAL A 1 429 ? 3.286 -22.882 -17.134 1.00 80.88 429 VAL A CA 1
ATOM 3437 C C . VAL A 1 429 ? 4.542 -22.484 -16.380 1.00 80.88 429 VAL A C 1
ATOM 3439 O O . VAL A 1 429 ? 5.651 -22.630 -16.886 1.00 80.88 429 VAL A O 1
ATOM 3442 N N . VAL A 1 430 ? 4.364 -22.009 -15.149 1.00 84.31 430 VAL A N 1
ATOM 3443 C CA . VAL A 1 430 ? 5.459 -21.703 -14.226 1.00 84.31 430 VAL A CA 1
ATOM 3444 C C . VAL A 1 430 ? 5.438 -22.712 -13.080 1.00 84.31 430 VAL A C 1
ATOM 3446 O O . VAL A 1 430 ? 4.457 -22.734 -12.332 1.00 84.31 430 VAL A O 1
ATOM 3449 N N . PRO A 1 431 ? 6.473 -23.556 -12.930 1.00 85.69 431 PRO A N 1
ATOM 3450 C CA . PRO A 1 431 ? 6.570 -24.472 -11.803 1.00 85.69 431 PRO A CA 1
ATOM 3451 C C . PRO A 1 431 ? 7.009 -23.753 -10.523 1.00 85.69 431 PRO A C 1
ATOM 3453 O O . PRO A 1 431 ? 7.779 -22.793 -10.584 1.00 85.69 431 PRO A O 1
ATOM 3456 N N . GLN A 1 432 ? 6.561 -24.262 -9.374 1.00 85.38 432 GLN A N 1
ATOM 3457 C CA . GLN A 1 432 ? 6.972 -23.848 -8.030 1.00 85.38 432 GLN A CA 1
ATOM 3458 C C . GLN A 1 432 ? 6.852 -22.327 -7.815 1.00 85.38 432 GLN A C 1
ATOM 3460 O O . GLN A 1 432 ? 7.813 -21.632 -7.481 1.00 85.38 432 GLN A O 1
ATOM 3465 N N . PHE A 1 433 ? 5.649 -21.798 -8.056 1.00 81.44 433 PHE A N 1
ATOM 3466 C CA . PHE A 1 433 ? 5.350 -20.368 -8.022 1.00 81.44 433 PHE A CA 1
ATOM 3467 C C . PHE A 1 433 ? 5.124 -19.881 -6.583 1.00 81.44 433 PHE A C 1
ATOM 3469 O O . PHE A 1 433 ? 4.146 -20.255 -5.935 1.00 81.44 433 PHE A O 1
ATOM 3476 N N . ASP A 1 434 ? 6.012 -19.018 -6.087 1.00 74.94 434 ASP A N 1
ATOM 3477 C CA . ASP A 1 434 ? 5.941 -18.488 -4.721 1.00 74.94 434 ASP A CA 1
ATOM 3478 C C . ASP A 1 434 ? 4.935 -17.311 -4.603 1.00 74.94 434 ASP A C 1
ATOM 3480 O O . ASP A 1 434 ? 5.066 -16.286 -5.279 1.00 74.94 434 ASP A O 1
ATOM 3484 N N . VAL A 1 435 ? 3.952 -17.423 -3.697 1.00 70.69 435 VAL A N 1
ATOM 3485 C CA . VAL A 1 435 ? 2.938 -16.401 -3.347 1.00 70.69 435 VAL A CA 1
ATOM 3486 C C . VAL A 1 435 ? 2.718 -16.393 -1.839 1.00 70.69 435 VAL A C 1
ATOM 3488 O O . VAL A 1 435 ? 2.376 -17.417 -1.271 1.00 70.69 435 VAL A O 1
ATOM 3491 N N . GLU A 1 436 ? 2.894 -15.256 -1.158 1.00 65.75 436 GLU A N 1
ATOM 3492 C CA . GLU A 1 436 ? 2.661 -15.145 0.303 1.00 65.75 436 GLU A CA 1
ATOM 3493 C C . GLU A 1 436 ? 3.437 -16.163 1.171 1.00 65.75 436 GLU A C 1
ATOM 3495 O O . GLU A 1 436 ? 3.005 -16.543 2.256 1.00 65.75 436 GLU A O 1
ATOM 3500 N N . GLY A 1 437 ? 4.610 -16.618 0.713 1.00 63.88 437 GLY A N 1
ATOM 3501 C CA . GLY A 1 437 ? 5.376 -17.671 1.399 1.00 63.88 437 GLY A CA 1
ATOM 3502 C C . GLY A 1 437 ? 4.763 -19.072 1.263 1.00 63.88 437 GLY A C 1
ATOM 3503 O O . GLY A 1 437 ? 5.272 -20.026 1.850 1.00 63.88 437 GLY A O 1
ATOM 3504 N N . TYR A 1 438 ? 3.692 -19.198 0.484 1.00 71.81 438 TYR A N 1
ATOM 3505 C CA . TYR A 1 438 ? 3.190 -20.442 -0.069 1.00 71.81 438 TYR A CA 1
ATOM 3506 C C . TYR A 1 438 ? 3.813 -20.680 -1.444 1.00 71.81 438 TYR A C 1
ATOM 3508 O O . TYR A 1 438 ? 4.110 -19.738 -2.175 1.00 71.81 438 TYR A O 1
ATOM 3516 N N . ARG A 1 439 ? 4.023 -21.946 -1.787 1.00 78.50 439 ARG A N 1
ATOM 3517 C CA . ARG A 1 439 ? 4.597 -22.356 -3.060 1.00 78.50 439 ARG A CA 1
ATOM 3518 C C . ARG A 1 439 ? 3.562 -23.207 -3.774 1.00 78.50 439 ARG A C 1
ATOM 3520 O O . ARG A 1 439 ? 3.154 -24.234 -3.245 1.00 78.50 439 ARG A O 1
ATOM 3527 N N . ILE A 1 440 ? 3.103 -22.717 -4.918 1.00 85.44 440 ILE A N 1
ATOM 3528 C CA . ILE A 1 440 ? 2.130 -23.393 -5.774 1.00 85.44 440 ILE A CA 1
ATOM 3529 C C . ILE A 1 440 ? 2.901 -24.314 -6.715 1.00 85.44 440 ILE A C 1
ATOM 3531 O O . ILE A 1 440 ? 3.816 -23.844 -7.394 1.00 85.44 440 ILE A O 1
ATOM 3535 N N . ASP A 1 441 ? 2.506 -25.583 -6.802 1.00 89.12 441 ASP A N 1
ATOM 3536 C CA . ASP A 1 441 ? 3.235 -26.587 -7.584 1.00 89.12 441 ASP A CA 1
ATOM 3537 C C . ASP A 1 441 ? 3.403 -26.176 -9.046 1.00 89.12 441 ASP A C 1
ATOM 3539 O O . ASP A 1 441 ? 4.521 -26.163 -9.562 1.00 89.12 441 ASP A O 1
ATOM 3543 N N . LEU A 1 442 ? 2.310 -25.796 -9.714 1.00 89.50 442 LEU A N 1
ATOM 3544 C CA . LEU A 1 442 ? 2.330 -25.288 -11.084 1.00 89.50 442 LEU A CA 1
ATOM 3545 C C . LEU A 1 442 ? 1.312 -24.153 -11.240 1.00 89.50 442 LEU A C 1
ATOM 3547 O O . LEU A 1 442 ? 0.203 -24.214 -10.715 1.00 89.50 442 LEU A O 1
ATOM 3551 N N . VAL A 1 443 ? 1.650 -23.125 -12.013 1.00 88.12 443 VAL A N 1
ATOM 3552 C CA . VAL A 1 443 ? 0.725 -22.038 -12.360 1.00 88.12 443 VAL A CA 1
ATOM 3553 C C . VAL A 1 443 ? 0.608 -21.921 -13.867 1.00 88.12 443 VAL A C 1
ATOM 3555 O O . VAL A 1 443 ? 1.592 -21.640 -14.548 1.00 88.12 443 VAL A O 1
ATOM 3558 N N . ILE A 1 444 ? -0.608 -22.093 -14.381 1.00 85.12 444 ILE A N 1
ATOM 3559 C CA . ILE A 1 444 ? -0.940 -21.833 -15.780 1.00 85.12 444 ILE A CA 1
ATOM 3560 C C . ILE A 1 444 ? -1.214 -20.341 -15.930 1.00 85.12 444 ILE A C 1
ATOM 3562 O O . ILE A 1 444 ? -2.051 -19.773 -15.220 1.00 85.12 444 ILE A O 1
ATOM 3566 N N . ILE A 1 445 ? -0.513 -19.707 -16.862 1.00 77.75 445 ILE A N 1
ATOM 3567 C CA . ILE A 1 445 ? -0.703 -18.299 -17.196 1.00 77.75 445 ILE A CA 1
ATOM 3568 C C . ILE A 1 445 ? -1.609 -18.226 -18.427 1.00 77.75 445 ILE A C 1
ATOM 3570 O O . ILE A 1 445 ? -1.220 -18.639 -19.517 1.00 77.75 445 ILE A O 1
ATOM 3574 N N . GLY A 1 446 ? -2.825 -17.711 -18.247 1.00 68.88 446 GLY A N 1
ATOM 3575 C CA . GLY A 1 446 ? -3.725 -17.352 -19.341 1.00 68.88 446 GLY A CA 1
ATOM 3576 C C . GLY A 1 446 ? -3.627 -15.879 -19.712 1.00 68.88 446 GLY A C 1
ATOM 3577 O O . GLY A 1 446 ? -2.970 -15.107 -19.021 1.00 68.88 446 GLY A O 1
ATOM 3578 N N . SER A 1 447 ? -4.328 -15.468 -20.769 1.00 65.25 447 SER A N 1
ATOM 3579 C CA . SER A 1 447 ? -4.368 -14.087 -21.289 1.00 65.25 447 SER A CA 1
ATOM 3580 C C . SER A 1 447 ? -4.619 -13.033 -20.206 1.00 65.25 447 SER A C 1
ATOM 3582 O O . SER A 1 447 ? -3.870 -12.066 -20.077 1.00 65.25 447 SER A O 1
ATOM 3584 N N . LYS A 1 448 ? -5.642 -13.247 -19.367 1.00 64.50 448 LYS A N 1
ATOM 3585 C CA . LYS A 1 448 ? -6.098 -12.285 -18.343 1.00 64.50 448 LYS A CA 1
ATOM 3586 C C . LYS A 1 448 ? -6.002 -12.794 -16.903 1.00 64.50 448 LYS A C 1
ATOM 3588 O O . LYS A 1 448 ? -6.119 -12.001 -15.970 1.00 64.50 448 LYS A O 1
ATOM 3593 N N . THR A 1 449 ? -5.818 -14.096 -16.704 1.00 73.69 449 THR A N 1
ATOM 3594 C CA . THR A 1 449 ? -5.897 -14.749 -15.387 1.00 73.69 449 THR A CA 1
ATOM 3595 C C . THR A 1 449 ? -4.795 -15.788 -15.231 1.00 73.69 449 THR A C 1
ATOM 3597 O O . THR A 1 449 ? -4.222 -16.263 -16.210 1.00 73.69 449 THR A O 1
ATOM 3600 N N . LYS A 1 450 ? -4.520 -16.153 -13.978 1.00 82.12 450 LYS A N 1
ATOM 3601 C CA . LYS A 1 450 ? -3.726 -17.330 -13.634 1.00 82.12 450 LYS A CA 1
ATOM 3602 C C . LYS A 1 450 ? -4.617 -18.407 -13.050 1.00 82.12 450 LYS A C 1
ATOM 3604 O O . LYS A 1 450 ? -5.640 -18.100 -12.432 1.00 82.12 450 LYS A O 1
ATOM 3609 N N . VAL A 1 451 ? -4.189 -19.647 -13.221 1.00 86.75 451 VAL A N 1
ATOM 3610 C CA . VAL A 1 451 ? -4.797 -20.819 -12.600 1.00 86.75 451 VAL A CA 1
ATOM 3611 C C . VAL A 1 451 ? -3.702 -21.580 -11.868 1.00 86.75 451 VAL A C 1
ATOM 3613 O O . VAL A 1 451 ? -2.689 -21.941 -12.463 1.00 86.75 451 VAL A O 1
ATOM 3616 N N . ALA A 1 452 ? -3.893 -21.779 -10.570 1.00 89.00 452 ALA A N 1
ATOM 3617 C CA . ALA A 1 452 ? -3.024 -22.584 -9.729 1.00 89.00 452 ALA A CA 1
ATOM 3618 C C . ALA A 1 452 ? -3.400 -24.061 -9.864 1.00 89.00 452 ALA A C 1
ATOM 3620 O O . ALA A 1 452 ? -4.576 -24.414 -9.786 1.00 89.00 452 ALA A O 1
ATOM 3621 N N . ILE A 1 453 ? -2.404 -24.915 -10.053 1.00 90.25 453 ILE A N 1
ATOM 3622 C CA . ILE A 1 453 ? -2.555 -26.364 -10.106 1.00 90.25 453 ILE A CA 1
ATOM 3623 C C . ILE A 1 453 ? -1.828 -26.948 -8.899 1.00 90.25 453 ILE A C 1
ATOM 3625 O O . ILE A 1 453 ? -0.627 -26.728 -8.741 1.00 90.25 453 ILE A O 1
ATOM 3629 N N . GLU A 1 454 ? -2.561 -27.689 -8.074 1.00 90.19 454 GLU A N 1
ATOM 3630 C CA . GLU A 1 454 ? -2.015 -28.476 -6.965 1.00 90.19 454 GLU A CA 1
ATOM 3631 C C . GLU A 1 454 ? -1.875 -29.932 -7.416 1.00 90.19 454 GLU A C 1
ATOM 3633 O O . GLU A 1 454 ? -2.832 -30.558 -7.887 1.00 90.19 454 GLU A O 1
ATOM 3638 N N . CYS A 1 455 ? -0.662 -30.459 -7.302 1.00 88.50 455 CYS A N 1
ATOM 3639 C CA . CYS A 1 455 ? -0.331 -31.844 -7.588 1.00 88.50 455 CYS A CA 1
ATOM 3640 C C . CYS A 1 455 ? -0.405 -32.631 -6.275 1.00 88.50 455 CYS A C 1
ATOM 3642 O O . CYS A 1 455 ? 0.599 -32.852 -5.599 1.00 88.50 455 CYS A O 1
ATOM 3644 N N . ASP A 1 456 ? -1.611 -33.081 -5.929 1.00 83.19 456 ASP A N 1
ATOM 3645 C CA . ASP A 1 456 ? -1.878 -33.824 -4.700 1.00 83.19 456 ASP A CA 1
ATOM 3646 C C . ASP A 1 456 ? -1.240 -35.221 -4.771 1.00 83.19 456 ASP A C 1
ATOM 3648 O O . ASP A 1 456 ? -1.802 -36.161 -5.349 1.00 83.19 456 ASP A O 1
ATOM 3652 N N . GLY A 1 457 ? -0.051 -35.346 -4.180 1.00 75.75 457 GLY A N 1
ATOM 3653 C CA . GLY A 1 457 ? 0.621 -36.624 -3.964 1.00 75.75 457 GLY A CA 1
ATOM 3654 C C . GLY A 1 457 ? -0.096 -37.496 -2.929 1.00 75.75 457 GLY A C 1
ATOM 3655 O O . GLY A 1 457 ? -0.849 -37.013 -2.082 1.00 75.75 457 GLY A O 1
ATOM 3656 N N . ASP A 1 458 ? 0.182 -38.798 -2.942 1.00 65.88 458 ASP A N 1
ATOM 3657 C CA . ASP A 1 458 ? -0.524 -39.768 -2.085 1.00 65.88 458 ASP A CA 1
ATOM 3658 C C . ASP A 1 458 ? -0.115 -39.715 -0.585 1.00 65.88 458 ASP A C 1
ATOM 3660 O O . ASP A 1 458 ? -0.631 -40.470 0.247 1.00 65.88 458 ASP A O 1
ATOM 3664 N N . PHE A 1 459 ? 0.811 -38.829 -0.194 1.00 65.44 459 PHE A N 1
ATOM 3665 C CA . PHE A 1 459 ? 1.317 -38.728 1.180 1.00 65.44 459 PHE A CA 1
ATOM 3666 C C . PHE A 1 459 ? 0.492 -37.775 2.056 1.00 65.44 459 PHE A C 1
ATOM 3668 O O . PHE A 1 459 ? 0.547 -36.556 1.925 1.00 65.44 459 PHE A O 1
ATOM 3675 N N . TRP A 1 460 ? -0.203 -38.330 3.053 1.00 68.56 460 TRP A N 1
ATOM 3676 C CA . TRP A 1 460 ? -0.892 -37.542 4.078 1.00 68.56 460 TRP A CA 1
ATOM 3677 C C . TRP A 1 460 ? 0.091 -36.920 5.081 1.00 68.56 460 TRP A C 1
ATOM 3679 O O . TRP A 1 460 ? 0.838 -37.627 5.760 1.00 68.56 460 TRP A O 1
ATOM 3689 N N . HIS A 1 461 ? 0.047 -35.594 5.233 1.00 65.12 461 HIS A N 1
ATOM 3690 C CA . HIS A 1 461 ? 0.952 -34.851 6.117 1.00 65.12 461 HIS A CA 1
ATOM 3691 C C . HIS A 1 461 ? 0.359 -34.443 7.480 1.00 65.12 461 HIS A C 1
ATOM 3693 O O . HIS A 1 461 ? 0.993 -33.690 8.221 1.00 65.12 461 HIS A O 1
ATOM 3699 N N . GLY A 1 462 ? -0.821 -34.957 7.841 1.00 76.06 462 GLY A N 1
ATOM 3700 C CA . GLY A 1 462 ? -1.456 -34.707 9.140 1.00 76.06 462 GLY A CA 1
ATOM 3701 C C . GLY A 1 462 ? -2.507 -33.582 9.138 1.00 76.06 462 GLY A C 1
ATOM 3702 O O . GLY A 1 462 ? -2.534 -32.747 8.235 1.00 76.06 462 GLY A O 1
ATOM 3703 N N . PRO A 1 463 ? -3.381 -33.547 10.163 1.00 72.19 463 PRO A N 1
ATOM 3704 C CA . PRO A 1 463 ? -4.525 -32.634 10.227 1.00 72.19 463 PRO A CA 1
ATOM 3705 C C . PRO A 1 463 ? -4.129 -31.159 10.381 1.00 72.19 463 PRO A C 1
ATOM 3707 O O . PRO A 1 463 ? -4.783 -30.301 9.797 1.00 72.19 463 PRO A O 1
ATOM 3710 N N . ASP A 1 464 ? -3.050 -30.858 11.109 1.00 70.06 464 ASP A N 1
ATOM 3711 C CA . ASP A 1 464 ? -2.600 -29.476 11.328 1.00 70.06 464 ASP A CA 1
ATOM 3712 C C . ASP A 1 464 ? -2.076 -28.847 10.031 1.00 70.06 464 ASP A C 1
ATOM 3714 O O . ASP A 1 464 ? -2.397 -27.703 9.708 1.00 70.06 464 ASP A O 1
ATOM 3718 N N . ARG A 1 465 ? -1.309 -29.619 9.246 1.00 70.06 465 ARG A N 1
ATOM 3719 C CA . ARG A 1 465 ? -0.814 -29.177 7.938 1.00 70.06 465 ARG A CA 1
ATOM 3720 C C . ARG A 1 465 ? -1.968 -29.003 6.956 1.00 70.06 465 ARG A C 1
ATOM 3722 O O . ARG A 1 465 ? -2.037 -27.966 6.318 1.00 70.06 465 ARG A O 1
ATOM 3729 N N . TYR A 1 466 ? -2.937 -29.918 6.963 1.00 68.31 466 TYR A N 1
ATOM 3730 C CA . TYR A 1 466 ? -4.163 -29.793 6.175 1.00 68.31 466 TYR A CA 1
ATOM 3731 C C . TYR A 1 466 ? -4.997 -28.549 6.533 1.00 68.31 466 TYR A C 1
ATOM 3733 O O . TYR A 1 466 ? -5.468 -27.850 5.642 1.00 68.31 466 TYR A O 1
ATOM 3741 N N . GLN A 1 467 ? -5.162 -28.221 7.820 1.00 70.12 467 GLN A N 1
ATOM 3742 C CA . GLN A 1 467 ? -5.851 -26.990 8.229 1.00 70.12 467 GLN A CA 1
ATOM 3743 C C . GLN A 1 467 ? -5.093 -25.734 7.792 1.00 70.12 467 GLN A C 1
ATOM 3745 O O . GLN A 1 467 ? -5.715 -24.779 7.330 1.00 70.12 467 GLN A O 1
ATOM 3750 N N . ALA A 1 468 ? -3.763 -25.737 7.909 1.00 67.94 468 ALA A N 1
ATOM 3751 C CA . ALA A 1 468 ? -2.927 -24.642 7.433 1.00 67.94 468 ALA A CA 1
ATOM 3752 C C . ALA A 1 468 ? -2.960 -24.510 5.901 1.00 67.94 468 ALA A C 1
ATOM 3754 O O . ALA A 1 468 ? -2.961 -23.393 5.390 1.00 67.94 468 ALA A O 1
ATOM 3755 N N . ASP A 1 469 ? -2.998 -25.621 5.164 1.00 70.69 469 ASP A N 1
ATOM 3756 C CA . ASP A 1 469 ? -3.148 -25.651 3.704 1.00 70.69 469 ASP A CA 1
ATOM 3757 C C . ASP A 1 469 ? -4.524 -25.107 3.292 1.00 70.69 469 ASP A C 1
ATOM 3759 O O . ASP A 1 469 ? -4.602 -24.214 2.454 1.00 70.69 469 ASP A O 1
ATOM 3763 N N . LEU A 1 470 ? -5.606 -25.529 3.958 1.00 70.94 470 LEU A N 1
ATOM 3764 C CA . LEU A 1 470 ? -6.958 -25.007 3.723 1.00 70.94 470 LEU A CA 1
ATOM 3765 C C . LEU A 1 470 ? -7.098 -23.517 4.051 1.00 70.94 470 LEU A C 1
ATOM 3767 O O . LEU A 1 470 ? -7.755 -22.789 3.311 1.00 70.94 470 LEU A O 1
ATOM 3771 N N . ALA A 1 471 ? -6.523 -23.054 5.164 1.00 69.81 471 ALA A N 1
ATOM 3772 C CA . ALA A 1 471 ? -6.548 -21.639 5.526 1.00 69.81 471 ALA A CA 1
ATOM 3773 C C . ALA A 1 471 ? -5.821 -20.794 4.471 1.00 69.81 471 ALA A C 1
ATOM 3775 O O . ALA A 1 471 ? -6.362 -19.794 4.007 1.00 69.81 471 ALA A O 1
ATOM 3776 N N . ARG A 1 472 ? -4.649 -21.257 4.018 1.00 72.94 472 ARG A N 1
ATOM 3777 C CA . ARG A 1 472 ? -3.878 -20.609 2.950 1.00 72.94 472 ARG A CA 1
ATOM 3778 C C . ARG A 1 472 ? -4.618 -20.601 1.618 1.00 72.94 472 ARG A C 1
ATOM 3780 O O . ARG A 1 472 ? -4.689 -19.562 0.969 1.00 72.94 472 ARG A O 1
ATOM 3787 N N . LYS A 1 473 ? -5.210 -21.731 1.231 1.00 74.25 473 LYS A N 1
ATOM 3788 C CA . LYS A 1 473 ? -6.033 -21.838 0.022 1.00 74.25 473 LYS A CA 1
ATOM 3789 C C . LYS A 1 473 ? -7.191 -20.845 0.060 1.00 74.25 473 LYS A C 1
ATOM 3791 O O . LYS A 1 473 ? -7.353 -20.082 -0.885 1.00 74.25 473 LYS A O 1
ATOM 3796 N N . ARG A 1 474 ? -7.895 -20.744 1.194 1.00 72.69 474 ARG A N 1
ATOM 3797 C CA . ARG A 1 474 ? -8.958 -19.747 1.415 1.00 72.69 474 ARG A CA 1
ATOM 3798 C C . ARG A 1 474 ? -8.464 -18.305 1.299 1.00 72.69 474 ARG A C 1
ATOM 3800 O O . ARG A 1 474 ? -9.162 -17.473 0.718 1.00 72.69 474 ARG A O 1
ATOM 3807 N N . ASP A 1 475 ? -7.284 -17.994 1.830 1.00 73.19 475 ASP A N 1
ATOM 3808 C CA . ASP A 1 475 ? -6.694 -16.654 1.721 1.00 73.19 475 ASP A CA 1
ATOM 3809 C C . ASP A 1 475 ? -6.345 -16.309 0.261 1.00 73.19 475 ASP A C 1
ATOM 3811 O O . ASP A 1 475 ? -6.669 -15.219 -0.223 1.00 73.19 475 ASP A O 1
ATOM 3815 N N . LEU A 1 476 ? -5.786 -17.259 -0.494 1.00 76.88 476 LEU A N 1
ATOM 3816 C CA . LEU A 1 476 ? -5.480 -17.080 -1.915 1.00 76.88 476 LEU A CA 1
ATOM 3817 C C . LEU A 1 476 ? -6.751 -17.019 -2.783 1.00 76.88 476 LEU A C 1
ATOM 3819 O O . LEU A 1 476 ? -6.849 -16.177 -3.679 1.00 76.88 476 LEU A O 1
ATOM 3823 N N . GLU A 1 477 ? -7.768 -17.828 -2.495 1.00 75.44 477 GLU A N 1
ATOM 3824 C CA . GLU A 1 477 ? -9.074 -17.792 -3.169 1.00 75.44 477 GLU A CA 1
ATOM 3825 C C . GLU A 1 477 ? -9.819 -16.477 -2.907 1.00 75.44 477 GLU A C 1
ATOM 3827 O O . GLU A 1 477 ? -10.398 -15.895 -3.831 1.00 75.44 477 GLU A O 1
ATOM 3832 N N . ARG A 1 478 ? -9.725 -15.921 -1.688 1.00 73.56 478 ARG A N 1
ATOM 3833 C CA . ARG A 1 478 ? -10.193 -14.555 -1.381 1.00 73.56 478 ARG A CA 1
ATOM 3834 C C . ARG A 1 478 ? -9.506 -13.514 -2.270 1.00 73.56 478 ARG A C 1
ATOM 3836 O O . ARG A 1 478 ? -10.135 -12.532 -2.671 1.00 73.56 478 ARG A O 1
ATOM 3843 N N . ASN A 1 479 ? -8.250 -13.762 -2.632 1.00 68.25 479 ASN A N 1
ATOM 3844 C CA . ASN A 1 479 ? -7.463 -12.979 -3.586 1.00 68.25 479 ASN A CA 1
ATOM 3845 C C . ASN A 1 479 ? -7.688 -13.396 -5.058 1.00 68.25 479 ASN A C 1
ATOM 3847 O O . ASN A 1 479 ? -6.893 -13.068 -5.944 1.00 68.25 479 ASN A O 1
ATOM 3851 N N . ARG A 1 480 ? -8.814 -14.068 -5.339 1.00 74.56 480 ARG A N 1
ATOM 3852 C CA . ARG A 1 480 ? -9.285 -14.493 -6.667 1.00 74.56 480 ARG A CA 1
ATOM 3853 C C . ARG A 1 480 ? -8.390 -15.516 -7.371 1.00 74.56 480 ARG A C 1
ATOM 3855 O O . ARG A 1 480 ? -8.515 -15.668 -8.586 1.00 74.56 480 ARG A O 1
ATOM 3862 N N . TRP A 1 481 ? -7.522 -16.220 -6.646 1.00 81.19 481 TRP A N 1
ATOM 3863 C CA . TRP A 1 481 ? -6.863 -17.398 -7.205 1.00 81.19 481 TRP A CA 1
ATOM 3864 C C . TRP A 1 481 ? -7.894 -18.489 -7.497 1.00 81.19 481 TRP A C 1
ATOM 3866 O O . TRP A 1 481 ? -8.853 -18.679 -6.749 1.00 81.19 481 TRP A O 1
ATOM 3876 N N . LYS A 1 482 ? -7.700 -19.189 -8.615 1.00 83.50 482 LYS A N 1
ATOM 3877 C CA . LYS A 1 482 ? -8.463 -20.383 -8.977 1.00 83.50 482 LYS A CA 1
ATOM 3878 C C . LYS A 1 482 ? -7.539 -21.580 -8.870 1.00 83.50 482 LYS A C 1
ATOM 3880 O O . LYS A 1 482 ? -6.510 -21.593 -9.540 1.00 83.50 482 LYS A O 1
ATOM 3885 N N . PHE A 1 483 ? -7.906 -22.535 -8.025 1.00 85.62 483 PHE A N 1
ATOM 3886 C CA . PHE A 1 483 ? -7.154 -23.762 -7.806 1.00 85.62 483 PHE A CA 1
ATOM 3887 C C . PHE A 1 483 ? -7.797 -24.928 -8.544 1.00 85.62 483 PHE A C 1
ATOM 3889 O O . PHE A 1 483 ? -9.022 -25.025 -8.625 1.00 85.62 483 PHE A O 1
ATOM 3896 N N . PHE A 1 484 ? -6.961 -25.826 -9.045 1.00 88.31 484 PHE A N 1
ATOM 3897 C CA . PHE A 1 484 ? -7.377 -27.117 -9.560 1.00 88.31 484 PHE A CA 1
ATOM 3898 C C . PHE A 1 484 ? -6.457 -28.198 -9.021 1.00 88.31 484 PHE A C 1
ATOM 3900 O O . PHE A 1 484 ? -5.237 -28.095 -9.143 1.00 88.31 484 PHE A O 1
ATOM 3907 N N . ASN A 1 485 ? -7.046 -29.246 -8.459 1.00 88.31 485 ASN A N 1
ATOM 3908 C CA . ASN A 1 485 ? -6.289 -30.314 -7.828 1.00 88.31 485 ASN A CA 1
ATOM 3909 C C . ASN A 1 485 ? -6.231 -31.520 -8.764 1.00 88.31 485 ASN A C 1
ATOM 3911 O O . ASN A 1 485 ? -7.264 -31.987 -9.257 1.00 88.31 485 ASN A O 1
ATOM 3915 N N . ILE A 1 486 ? -5.022 -32.030 -8.988 1.00 88.94 486 ILE A N 1
ATOM 3916 C CA . ILE A 1 486 ? -4.767 -33.258 -9.739 1.00 88.94 486 ILE A CA 1
ATOM 3917 C C . ILE A 1 486 ? -4.230 -34.287 -8.755 1.00 88.94 486 ILE A C 1
ATOM 3919 O O . ILE A 1 486 ? -3.167 -34.099 -8.170 1.00 88.94 486 ILE A O 1
ATOM 3923 N N . ARG A 1 487 ? -4.952 -35.396 -8.598 1.00 87.50 487 ARG A N 1
ATOM 3924 C CA . ARG A 1 487 ? -4.519 -36.507 -7.749 1.00 87.50 487 ARG A CA 1
ATOM 3925 C C . ARG A 1 487 ? -3.531 -37.402 -8.473 1.00 87.50 487 ARG A C 1
ATOM 3927 O O . ARG A 1 487 ? -3.805 -37.844 -9.589 1.00 87.50 487 ARG A O 1
ATOM 3934 N N . GLU A 1 488 ? -2.438 -37.733 -7.796 1.00 88.31 488 GLU A N 1
ATOM 3935 C CA . GLU A 1 488 ? -1.384 -38.599 -8.330 1.00 88.31 488 GLU A CA 1
ATOM 3936 C C . GLU A 1 488 ? -1.929 -39.968 -8.768 1.00 88.31 488 GLU A C 1
ATOM 3938 O O . GLU A 1 488 ? -1.713 -40.403 -9.904 1.00 88.31 488 GLU A O 1
ATOM 3943 N N . SER A 1 489 ? -2.716 -40.613 -7.906 1.00 86.88 489 SER A N 1
ATOM 3944 C CA . SER A 1 489 ? -3.348 -41.905 -8.199 1.00 86.88 489 SER A CA 1
ATOM 3945 C C . SER A 1 489 ? -4.278 -41.875 -9.420 1.00 86.88 489 SER A C 1
ATOM 3947 O O . SER A 1 489 ? -4.197 -42.764 -10.268 1.00 86.88 489 SER A O 1
ATOM 3949 N N . GLU A 1 490 ? -5.130 -40.855 -9.560 1.00 84.69 490 GLU A N 1
ATOM 3950 C CA . GLU A 1 490 ? -6.038 -40.715 -10.712 1.00 84.69 490 GLU A CA 1
ATOM 3951 C C . GLU A 1 490 ? -5.258 -40.449 -12.008 1.00 84.69 490 GLU A C 1
ATOM 3953 O O . GLU A 1 490 ? -5.547 -41.055 -13.043 1.00 84.69 490 GLU A O 1
ATOM 3958 N N . PHE A 1 491 ? -4.213 -39.621 -11.936 1.00 87.56 491 PHE A N 1
ATOM 3959 C CA . PHE A 1 491 ? -3.344 -39.319 -13.069 1.00 87.56 491 PHE A CA 1
ATOM 3960 C C . PHE A 1 491 ? -2.600 -40.553 -13.591 1.00 87.56 491 PHE A C 1
ATOM 3962 O O . PHE A 1 491 ? -2.464 -40.719 -14.802 1.00 87.56 491 PHE A O 1
ATOM 3969 N N . TYR A 1 492 ? -2.123 -41.446 -12.719 1.00 87.81 492 TYR A N 1
ATOM 3970 C CA . TYR A 1 492 ? -1.434 -42.661 -13.167 1.00 87.81 492 TYR A CA 1
ATOM 3971 C C . TYR A 1 492 ? -2.368 -43.769 -13.659 1.00 87.81 492 TYR A C 1
ATOM 3973 O O . TYR A 1 492 ? -1.928 -44.583 -14.473 1.00 87.81 492 TYR A O 1
ATOM 3981 N N . ILE A 1 493 ? -3.629 -43.798 -13.212 1.00 86.75 493 ILE A N 1
ATOM 3982 C CA . ILE A 1 493 ? -4.643 -44.720 -13.748 1.00 86.75 493 ILE A CA 1
ATOM 3983 C C . ILE A 1 493 ? -4.985 -44.339 -15.190 1.00 86.75 493 ILE A C 1
ATOM 3985 O O . ILE A 1 493 ? -4.908 -45.184 -16.081 1.00 86.75 493 ILE A O 1
ATOM 3989 N N . ASP A 1 494 ? -5.342 -43.073 -15.422 1.00 85.44 494 ASP A N 1
ATOM 3990 C CA . ASP A 1 494 ? -5.636 -42.547 -16.754 1.00 85.44 494 ASP A CA 1
ATOM 3991 C C . ASP A 1 494 ? -5.263 -41.060 -16.837 1.00 85.44 494 ASP A C 1
ATOM 3993 O O . ASP A 1 494 ? -6.015 -40.167 -16.436 1.00 85.44 494 ASP A O 1
ATOM 3997 N N . ARG A 1 495 ? -4.083 -40.799 -17.413 1.00 85.38 495 ARG A N 1
ATOM 3998 C CA . ARG A 1 495 ? -3.523 -39.447 -17.559 1.00 85.38 495 ARG A CA 1
ATOM 3999 C C . ARG A 1 495 ? -4.435 -38.523 -18.360 1.00 85.38 495 ARG A C 1
ATOM 4001 O O . ARG A 1 495 ? -4.489 -37.331 -18.077 1.00 85.38 495 ARG A O 1
ATOM 4008 N N . ALA A 1 496 ? -5.099 -39.045 -19.393 1.00 80.88 496 ALA A N 1
ATOM 4009 C CA . ALA A 1 496 ? -5.927 -38.227 -20.267 1.00 80.88 496 ALA A CA 1
ATOM 4010 C C . ALA A 1 496 ? -7.228 -37.857 -19.556 1.00 80.88 496 ALA A C 1
ATOM 4012 O O . ALA A 1 496 ? -7.572 -36.676 -19.507 1.00 80.88 496 ALA A O 1
ATOM 4013 N N . ALA A 1 497 ? -7.901 -38.843 -18.955 1.00 83.25 497 ALA A N 1
ATOM 4014 C CA . ALA A 1 497 ? -9.152 -38.630 -18.234 1.00 83.25 497 ALA A CA 1
ATOM 4015 C C . ALA A 1 497 ? -8.978 -37.706 -17.017 1.00 83.25 497 ALA A C 1
ATOM 4017 O O . ALA A 1 497 ? -9.806 -36.821 -16.813 1.00 83.25 497 ALA A O 1
ATOM 4018 N N . ALA A 1 498 ? -7.880 -37.845 -16.262 1.00 84.88 498 ALA A N 1
ATOM 4019 C CA . ALA A 1 498 ? -7.598 -37.010 -15.091 1.00 84.88 498 ALA A CA 1
ATOM 4020 C C . ALA A 1 498 ? -7.479 -35.508 -15.420 1.00 84.88 498 ALA A C 1
ATOM 4022 O O . ALA A 1 498 ? -7.761 -34.663 -14.573 1.00 84.88 498 ALA A O 1
ATOM 4023 N N . LEU A 1 499 ? -7.086 -35.164 -16.652 1.00 88.00 499 LEU A N 1
ATOM 4024 C CA . LEU A 1 499 ? -6.920 -33.777 -17.092 1.00 88.00 499 LEU A CA 1
ATOM 4025 C C . LEU A 1 499 ? -8.148 -33.206 -17.820 1.00 88.00 499 LEU A C 1
ATOM 4027 O O . LEU A 1 499 ? -8.205 -31.998 -18.031 1.00 88.00 499 LEU A O 1
ATOM 4031 N N . VAL A 1 500 ? -9.151 -34.018 -18.187 1.00 87.44 500 VAL A N 1
ATOM 4032 C CA . VAL A 1 500 ? -10.365 -33.520 -18.873 1.00 87.44 500 VAL A CA 1
ATOM 4033 C C . VAL A 1 500 ? -11.059 -32.391 -18.098 1.00 87.44 500 VAL A C 1
ATOM 4035 O O . VAL A 1 500 ? -11.292 -31.342 -18.703 1.00 87.44 500 VAL A O 1
ATOM 4038 N N . PRO A 1 501 ? -11.316 -32.512 -16.779 1.00 86.62 501 PRO A N 1
ATOM 4039 C CA . PRO A 1 501 ? -11.983 -31.444 -16.036 1.00 86.62 501 PRO A CA 1
ATOM 4040 C C . PRO A 1 501 ? -11.134 -30.169 -15.928 1.00 86.62 501 PRO A C 1
ATOM 4042 O O . PRO A 1 501 ? -11.683 -29.074 -15.798 1.00 86.62 501 PRO A O 1
ATOM 4045 N N . LEU A 1 502 ? -9.801 -30.289 -16.003 1.00 88.00 502 LEU A N 1
ATOM 4046 C CA . LEU A 1 502 ? -8.908 -29.132 -16.066 1.00 88.00 502 LEU A CA 1
ATOM 4047 C C . LEU A 1 502 ? -9.114 -28.381 -17.382 1.00 88.00 502 LEU A C 1
ATOM 4049 O O . LEU A 1 502 ? -9.245 -27.161 -17.376 1.00 88.00 502 LEU A O 1
ATOM 4053 N N . TRP A 1 503 ? -9.196 -29.094 -18.508 1.00 89.19 503 TRP A N 1
ATOM 4054 C CA . TRP A 1 503 ? -9.422 -28.477 -19.818 1.00 89.19 503 TRP A CA 1
ATOM 4055 C C . TRP A 1 503 ? -10.755 -27.735 -19.898 1.00 89.19 503 TRP A C 1
ATOM 4057 O O . TRP A 1 503 ? -10.809 -26.648 -20.469 1.00 89.19 503 TRP A O 1
ATOM 4067 N N . GLU A 1 504 ? -11.812 -28.292 -19.310 1.00 86.69 504 GLU A N 1
ATOM 4068 C CA . GLU A 1 504 ? -13.115 -27.629 -19.212 1.00 86.69 504 GLU A CA 1
ATOM 4069 C C . GLU A 1 504 ? -13.013 -26.323 -18.418 1.00 86.69 504 GLU A C 1
ATOM 4071 O O . GLU A 1 504 ? -13.433 -25.275 -18.905 1.00 86.69 504 GLU A O 1
ATOM 4076 N N . MET A 1 505 ? -12.368 -26.358 -17.248 1.00 84.88 505 MET A N 1
ATOM 4077 C CA . MET A 1 505 ? -12.188 -25.169 -16.413 1.00 84.88 505 MET A CA 1
ATOM 4078 C C . MET A 1 505 ? -11.343 -24.088 -17.106 1.00 84.88 505 MET A C 1
ATOM 4080 O O . MET A 1 505 ? -11.675 -22.906 -17.033 1.00 84.88 505 MET A O 1
ATOM 4084 N N . LEU A 1 506 ? -10.257 -24.464 -17.790 1.00 85.12 506 LEU A N 1
ATOM 4085 C CA . LEU A 1 506 ? -9.434 -23.501 -18.530 1.00 85.12 506 LEU A CA 1
ATOM 4086 C C . LEU A 1 506 ? -10.228 -22.837 -19.662 1.00 85.12 506 LEU A C 1
ATOM 4088 O O . LEU A 1 506 ? -10.126 -21.624 -19.837 1.00 85.12 506 LEU A O 1
ATOM 4092 N N . ASN A 1 507 ? -11.078 -23.592 -20.364 1.00 84.50 507 ASN A N 1
ATOM 4093 C CA . ASN A 1 507 ? -11.968 -23.037 -21.383 1.00 84.50 507 ASN A CA 1
ATOM 4094 C C . ASN A 1 507 ? -13.015 -22.081 -20.787 1.00 84.50 507 ASN A C 1
ATOM 4096 O O . ASN A 1 507 ? -13.221 -21.001 -21.337 1.00 84.50 507 ASN A O 1
ATOM 4100 N N . GLU A 1 508 ? -13.642 -22.431 -19.657 1.00 83.69 508 GLU A N 1
ATOM 4101 C CA . GLU A 1 508 ? -14.586 -21.547 -18.947 1.00 83.69 508 GLU A CA 1
ATOM 4102 C C . GLU A 1 508 ? -13.932 -20.226 -18.510 1.00 83.69 508 GLU A C 1
ATOM 4104 O O . GLU A 1 508 ? -14.567 -19.171 -18.536 1.00 83.69 508 GLU A O 1
ATOM 4109 N N . LEU A 1 509 ? -12.650 -20.271 -18.135 1.00 79.31 509 LEU A N 1
ATOM 4110 C CA . LEU A 1 509 ? -11.865 -19.105 -17.723 1.00 79.31 509 LEU A CA 1
ATOM 4111 C C . LEU A 1 509 ? -11.219 -18.345 -18.896 1.00 79.31 509 LEU A C 1
ATOM 4113 O O . LEU A 1 509 ? -10.488 -17.382 -18.654 1.00 79.31 509 LEU A O 1
ATOM 4117 N N . ALA A 1 510 ? -11.476 -18.752 -20.145 1.00 78.81 510 ALA A N 1
ATOM 4118 C CA . ALA A 1 510 ? -10.837 -18.217 -21.352 1.00 78.81 510 ALA A CA 1
ATOM 4119 C C . ALA A 1 510 ? -9.292 -18.237 -21.289 1.00 78.81 510 ALA A C 1
ATOM 4121 O O . ALA A 1 510 ? -8.602 -17.342 -21.791 1.00 78.81 510 ALA A O 1
ATOM 4122 N N . VAL A 1 511 ? -8.738 -19.263 -20.637 1.00 77.19 511 VAL A N 1
ATOM 4123 C CA . VAL A 1 511 ? -7.306 -19.560 -20.594 1.00 77.19 511 VAL A CA 1
ATOM 4124 C C . VAL A 1 511 ? -7.006 -20.528 -21.730 1.00 77.19 511 VAL A C 1
ATOM 4126 O O . VAL A 1 511 ? -7.364 -21.704 -21.670 1.00 77.19 511 VAL A O 1
ATOM 4129 N N . HIS A 1 512 ? -6.351 -20.032 -22.776 1.00 74.38 512 HIS A N 1
ATOM 4130 C CA . HIS A 1 512 ? -6.078 -20.797 -23.991 1.00 74.38 512 HIS A CA 1
ATOM 4131 C C . HIS A 1 512 ? -4.573 -21.045 -24.196 1.00 74.38 512 HIS A C 1
ATOM 4133 O O . HIS A 1 512 ? -3.752 -20.308 -23.644 1.00 74.38 512 HIS A O 1
ATOM 4139 N N . PRO A 1 513 ? -4.196 -22.075 -24.979 1.00 68.94 513 PRO A N 1
ATOM 4140 C CA . PRO A 1 513 ? -2.815 -22.299 -25.393 1.00 68.94 513 PRO A CA 1
ATOM 4141 C C . PRO A 1 513 ? -2.202 -21.091 -26.110 1.00 68.94 513 PRO A C 1
ATOM 4143 O O . PRO A 1 513 ? -2.899 -20.305 -26.755 1.00 68.94 513 PRO A O 1
ATOM 4146 N N . SER A 1 514 ? -0.879 -20.971 -26.040 1.00 55.97 514 SER A N 1
ATOM 4147 C CA . SER A 1 514 ? -0.129 -19.924 -26.731 1.00 55.97 514 SER A CA 1
ATOM 4148 C C . SER A 1 514 ? -0.345 -20.018 -28.251 1.00 55.97 514 SER A C 1
ATOM 4150 O O . SER A 1 514 ? -0.173 -21.074 -28.856 1.00 55.97 514 SER A O 1
ATOM 4152 N N . GLY A 1 515 ? -0.794 -18.914 -28.862 1.00 48.34 515 GLY A N 1
ATOM 4153 C CA . GLY A 1 515 ? -1.155 -18.845 -30.286 1.00 48.34 515 GLY A CA 1
ATOM 4154 C C . GLY A 1 515 ? -2.618 -19.168 -30.625 1.00 48.34 515 GLY A C 1
ATOM 4155 O O . GLY A 1 515 ? -2.952 -19.247 -31.806 1.00 48.34 515 GLY A O 1
ATOM 4156 N N . TRP A 1 516 ? -3.500 -19.343 -29.633 1.00 46.81 516 TRP A N 1
ATOM 4157 C CA . TRP A 1 516 ? -4.937 -19.492 -29.881 1.00 46.81 516 TRP A CA 1
ATOM 4158 C C . TRP A 1 516 ? -5.544 -18.197 -30.442 1.00 46.81 516 TRP A C 1
ATOM 4160 O O . TRP A 1 516 ? -5.512 -17.149 -29.799 1.00 46.81 516 TRP A O 1
ATOM 4170 N N . LEU A 1 517 ? -6.113 -18.290 -31.643 1.00 38.69 517 LEU A N 1
ATOM 4171 C CA . LEU A 1 517 ? -6.969 -17.268 -32.238 1.00 38.69 517 LEU A CA 1
ATOM 4172 C C . LEU A 1 517 ? -8.431 -17.670 -31.988 1.00 38.69 517 LEU A C 1
ATOM 4174 O O . LEU A 1 517 ? -8.747 -18.858 -32.122 1.00 38.69 517 LEU A O 1
ATOM 4178 N N . PRO A 1 518 ? -9.327 -16.728 -31.639 1.00 44.97 518 PRO A N 1
ATOM 4179 C CA . PRO A 1 518 ? -10.747 -17.030 -31.532 1.00 44.97 518 PRO A CA 1
ATOM 4180 C C . PRO A 1 518 ? -11.247 -17.626 -32.853 1.00 44.97 518 PRO A C 1
ATOM 4182 O O . PRO A 1 518 ? -10.916 -17.075 -33.905 1.00 44.97 518 PRO A O 1
ATOM 4185 N N . PRO A 1 519 ? -12.026 -18.721 -32.840 1.00 42.97 519 PRO A N 1
ATOM 4186 C CA . PRO A 1 519 ? -12.709 -19.169 -34.043 1.00 42.97 519 PRO A CA 1
ATOM 4187 C C . PRO A 1 519 ? -13.679 -18.063 -34.470 1.00 42.97 519 PRO A C 1
ATOM 4189 O O . PRO A 1 519 ? -14.578 -17.727 -33.703 1.00 42.97 519 PRO A O 1
ATOM 4192 N N . ASP A 1 520 ? -13.398 -17.467 -35.631 1.00 38.41 520 ASP A N 1
ATOM 4193 C CA . ASP A 1 520 ? -14.189 -16.499 -36.393 1.00 38.41 520 ASP A CA 1
ATOM 4194 C C . ASP A 1 520 ? -15.246 -15.735 -35.575 1.00 38.41 520 ASP A C 1
ATOM 4196 O O . ASP A 1 520 ? -16.398 -16.150 -35.439 1.00 38.41 520 ASP A O 1
ATOM 4200 N N . GLN A 1 521 ? -14.887 -14.543 -35.086 1.00 34.56 521 GLN A N 1
ATOM 4201 C CA . GLN A 1 521 ? -15.892 -13.486 -35.131 1.00 34.56 521 GLN A CA 1
ATOM 4202 C C . GLN A 1 521 ? -16.138 -13.254 -36.613 1.00 34.56 521 GLN A C 1
ATOM 4204 O O . GLN A 1 521 ? -15.225 -12.805 -37.305 1.00 34.56 521 GLN A O 1
ATOM 4209 N N . ASP A 1 522 ? -17.330 -13.612 -37.088 1.00 32.03 522 ASP A N 1
ATOM 4210 C CA . ASP A 1 522 ? -17.840 -13.180 -38.381 1.00 32.03 522 ASP A CA 1
ATOM 4211 C C . ASP A 1 522 ? -17.632 -11.663 -38.473 1.00 32.03 522 ASP A C 1
ATOM 4213 O O . ASP A 1 522 ? -18.429 -10.860 -37.977 1.00 32.03 522 ASP A O 1
ATOM 4217 N N . PHE A 1 523 ? -16.527 -11.255 -39.092 1.00 32.41 523 PHE A N 1
ATOM 4218 C CA . PHE A 1 523 ? -16.443 -9.951 -39.702 1.00 32.41 523 PHE A CA 1
ATOM 4219 C C . PHE A 1 523 ? -17.579 -9.964 -40.711 1.00 32.41 523 PHE A C 1
ATOM 4221 O O . PHE A 1 523 ? -17.539 -10.695 -41.701 1.00 32.41 523 PHE A O 1
ATOM 4228 N N . VAL A 1 524 ? -18.629 -9.199 -40.425 1.00 31.14 524 VAL A N 1
ATOM 4229 C CA . VAL A 1 524 ? -19.575 -8.795 -41.453 1.00 31.14 524 VAL A CA 1
ATOM 4230 C C . VAL A 1 524 ? -18.725 -8.073 -42.492 1.00 31.14 524 VAL A C 1
ATOM 4232 O O . VAL A 1 524 ? -18.359 -6.914 -42.309 1.00 31.14 524 VAL A O 1
ATOM 4235 N N . GLU A 1 525 ? -18.316 -8.807 -43.528 1.00 29.58 525 GLU A N 1
ATOM 4236 C CA . GLU A 1 525 ? -17.686 -8.255 -44.713 1.00 29.58 525 GLU A CA 1
ATOM 4237 C C . GLU A 1 525 ? -18.676 -7.258 -45.303 1.00 29.58 525 GLU A C 1
ATOM 4239 O O . GLU A 1 525 ? -19.642 -7.621 -45.983 1.00 29.58 525 GLU A O 1
ATOM 4244 N N . ASP A 1 526 ? -18.433 -5.982 -45.033 1.00 32.62 526 ASP A N 1
ATOM 4245 C CA . ASP A 1 526 ? -18.999 -4.907 -45.818 1.00 32.62 526 ASP A CA 1
ATOM 4246 C C . ASP A 1 526 ? -18.394 -5.059 -47.221 1.00 32.62 526 ASP A C 1
ATOM 4248 O O . ASP A 1 526 ? -17.237 -4.714 -47.475 1.00 32.62 526 ASP A O 1
ATOM 4252 N N . LYS A 1 527 ? -19.139 -5.723 -48.114 1.00 31.44 527 LYS A N 1
ATOM 4253 C CA . LYS A 1 527 ? -18.730 -6.013 -49.492 1.00 31.44 527 LYS A CA 1
ATOM 4254 C C . LYS A 1 527 ? -18.577 -4.712 -50.280 1.00 31.44 527 LYS A C 1
ATOM 4256 O O . LYS A 1 527 ? -19.447 -4.339 -51.068 1.00 31.44 527 LYS A O 1
ATOM 4261 N N . ALA A 1 528 ? -17.429 -4.060 -50.138 1.00 30.12 528 ALA A N 1
ATOM 4262 C CA . ALA A 1 528 ? -16.946 -3.082 -51.094 1.00 30.12 528 ALA A CA 1
ATOM 4263 C C . ALA A 1 528 ? -16.604 -3.815 -52.403 1.00 30.12 528 ALA A C 1
ATOM 4265 O O . ALA A 1 528 ? -15.649 -4.585 -52.490 1.00 30.12 528 ALA A O 1
ATOM 4266 N N . HIS A 1 529 ? -17.446 -3.607 -53.415 1.00 31.84 529 HIS A N 1
ATOM 4267 C CA . HIS A 1 529 ? -17.268 -4.113 -54.773 1.00 31.84 529 HIS A CA 1
ATOM 4268 C C . HIS A 1 529 ? -15.898 -3.717 -55.348 1.00 31.84 529 HIS A C 1
ATOM 4270 O O . HIS A 1 529 ? -15.608 -2.534 -55.526 1.00 31.84 529 HIS A O 1
ATOM 4276 N N . ALA A 1 530 ? -15.096 -4.716 -55.718 1.00 28.66 530 ALA A N 1
ATOM 4277 C CA . ALA A 1 530 ? -13.965 -4.545 -56.623 1.00 28.66 530 ALA A CA 1
ATOM 4278 C C . ALA A 1 530 ? -14.474 -4.356 -58.072 1.00 28.66 530 ALA A C 1
ATOM 4280 O O . ALA A 1 530 ? -15.403 -5.057 -58.487 1.00 28.66 530 ALA A O 1
ATOM 4281 N N . PRO A 1 531 ? -13.896 -3.434 -58.865 1.00 30.94 531 PRO A N 1
ATOM 4282 C CA . PRO A 1 531 ? -14.375 -3.139 -60.208 1.00 30.94 531 PRO A CA 1
ATOM 4283 C C . PRO A 1 531 ? -13.854 -4.175 -61.212 1.00 30.94 531 PRO A C 1
ATOM 4285 O O . PRO A 1 531 ? -12.660 -4.462 -61.264 1.00 30.94 531 PRO A O 1
ATOM 4288 N N . THR A 1 532 ? -14.753 -4.703 -62.044 1.00 29.03 532 THR A N 1
ATOM 4289 C CA . THR A 1 532 ? -14.401 -5.504 -63.226 1.00 29.03 532 THR A CA 1
ATOM 4290 C C . THR A 1 532 ? -14.573 -4.646 -64.481 1.00 29.03 532 THR A C 1
ATOM 4292 O O . THR A 1 532 ? -15.563 -3.932 -64.624 1.00 29.03 532 THR A O 1
ATOM 4295 N N . LEU A 1 533 ? -13.570 -4.692 -65.358 1.00 32.69 533 LEU A N 1
ATOM 4296 C CA . LEU A 1 533 ? -13.495 -4.010 -66.652 1.00 32.69 533 LEU A CA 1
ATOM 4297 C C . LEU A 1 533 ? -14.417 -4.667 -67.692 1.00 32.69 533 LEU A C 1
ATOM 4299 O O . LEU A 1 533 ? -14.221 -5.838 -67.999 1.00 32.69 533 LEU A O 1
ATOM 4303 N N . GLU A 1 534 ? -15.300 -3.889 -68.323 1.00 29.06 534 GLU A N 1
ATOM 4304 C CA . GLU A 1 534 ? -15.878 -4.174 -69.648 1.00 29.06 534 GLU A CA 1
ATOM 4305 C C . GLU A 1 534 ? -16.055 -2.867 -70.453 1.00 29.06 534 GLU A C 1
ATOM 4307 O O . GLU A 1 534 ? -16.354 -1.807 -69.904 1.00 29.06 534 GLU A O 1
ATOM 4312 N N . ALA A 1 535 ? -15.820 -2.948 -71.766 1.00 29.28 535 ALA A N 1
ATOM 4313 C CA . ALA A 1 535 ? -15.928 -1.874 -72.765 1.00 29.28 535 ALA A CA 1
ATOM 4314 C C . ALA A 1 535 ? -17.176 -2.097 -73.673 1.00 29.28 535 ALA A C 1
ATOM 4316 O O . ALA A 1 535 ? -17.830 -3.125 -73.537 1.00 29.28 535 ALA A O 1
ATOM 4317 N N . PRO A 1 536 ? -17.466 -1.262 -74.696 1.00 39.94 536 PRO A N 1
ATOM 4318 C CA . PRO A 1 536 ? -18.106 0.057 -74.617 1.00 39.94 536 PRO A CA 1
ATOM 4319 C C . PRO A 1 536 ? -19.422 0.188 -75.449 1.00 39.94 536 PRO A C 1
ATOM 4321 O O . PRO A 1 536 ? -19.740 -0.676 -76.261 1.00 39.94 536 PRO A O 1
ATOM 4324 N N . ALA A 1 537 ? -20.056 1.377 -75.336 1.00 26.58 537 ALA A N 1
ATOM 4325 C CA . ALA A 1 537 ? -20.967 2.079 -76.284 1.00 26.58 537 ALA A CA 1
ATOM 4326 C C . ALA A 1 537 ? -22.509 1.908 -76.126 1.00 26.58 537 ALA A C 1
ATOM 4328 O O . ALA A 1 537 ? -22.939 0.873 -75.625 1.00 26.58 537 ALA A O 1
ATOM 4329 N N . PRO A 1 538 ? -23.376 2.841 -76.623 1.00 35.66 538 PRO A N 1
ATOM 4330 C CA . PRO A 1 538 ? -23.156 4.226 -77.095 1.00 35.66 538 PRO A CA 1
ATOM 4331 C C . PRO A 1 538 ? -24.146 5.315 -76.553 1.00 35.66 538 PRO A C 1
ATOM 4333 O O . PRO A 1 538 ? -25.262 5.033 -76.140 1.00 35.66 538 PRO A O 1
ATOM 4336 N N . THR A 1 539 ? -23.688 6.578 -76.622 1.00 27.39 539 THR A N 1
ATOM 4337 C CA . THR A 1 539 ? -24.363 7.885 -76.903 1.00 27.39 539 THR A CA 1
ATOM 4338 C C . THR A 1 539 ? -25.819 8.201 -76.500 1.00 27.39 539 THR A C 1
ATOM 4340 O O . THR A 1 539 ? -26.732 7.490 -76.899 1.00 27.39 539 THR A O 1
ATOM 4343 N N . ILE A 1 540 ? -26.017 9.400 -75.911 1.00 30.39 540 ILE A N 1
ATOM 4344 C CA . ILE A 1 540 ? -26.845 10.571 -76.353 1.00 30.39 540 ILE A CA 1
ATOM 4345 C C . ILE A 1 540 ? -26.647 11.669 -75.273 1.00 30.39 540 ILE A C 1
ATOM 4347 O O . ILE A 1 540 ? -26.952 11.449 -74.108 1.00 30.39 540 ILE A O 1
ATOM 4351 N N . ASP A 1 541 ? -25.809 12.680 -75.510 1.00 26.98 541 ASP A N 1
ATOM 4352 C CA . ASP A 1 541 ? -26.135 14.049 -75.969 1.00 26.98 541 ASP A CA 1
ATOM 4353 C C . ASP A 1 541 ? -26.977 14.909 -74.997 1.00 26.98 541 ASP A C 1
ATOM 4355 O O . ASP A 1 541 ? -28.189 14.746 -74.879 1.00 26.98 541 ASP A O 1
ATOM 4359 N N . SER A 1 542 ? -26.335 15.855 -74.300 1.00 29.28 542 SER A N 1
ATOM 4360 C CA . SER A 1 542 ? -26.576 17.306 -74.452 1.00 29.28 542 SER A CA 1
ATOM 4361 C C . SER A 1 542 ? -25.864 18.136 -73.369 1.00 29.28 542 SER A C 1
ATOM 4363 O O . SER A 1 542 ? -25.685 17.742 -72.222 1.00 29.28 542 SER A O 1
ATOM 4365 N N . ASN A 1 543 ? -25.389 19.290 -73.824 1.00 30.80 543 ASN A N 1
ATOM 4366 C CA . ASN A 1 543 ? -24.371 20.182 -73.269 1.00 30.80 543 ASN A CA 1
ATOM 4367 C C . ASN A 1 543 ? -25.032 21.334 -72.428 1.00 30.80 543 ASN A C 1
ATOM 4369 O O . ASN A 1 543 ? -26.204 21.227 -72.083 1.00 30.80 543 ASN A O 1
ATOM 4373 N N . PRO A 1 544 ? -24.371 22.462 -72.084 1.00 42.47 544 PRO A N 1
ATOM 4374 C CA . PRO A 1 544 ? -23.826 22.752 -70.750 1.00 42.47 544 PRO A CA 1
ATOM 4375 C C . PRO A 1 544 ? -24.284 24.107 -70.156 1.00 42.47 544 PRO A C 1
ATOM 4377 O O . PRO A 1 544 ? -24.833 24.954 -70.857 1.00 42.47 544 PRO A O 1
ATOM 4380 N N . SER A 1 545 ? -23.963 24.389 -68.887 1.00 28.00 545 SER A N 1
ATOM 4381 C CA . SER A 1 545 ? -23.684 25.742 -68.329 1.00 28.00 545 SER A CA 1
ATOM 4382 C C . SER A 1 545 ? -23.463 25.637 -66.806 1.00 28.00 545 SER A C 1
ATOM 4384 O O . SER A 1 545 ? -24.098 24.816 -66.170 1.00 28.00 545 SER A O 1
ATOM 4386 N N . ARG A 1 546 ? -22.627 26.406 -66.097 1.00 27.34 546 ARG A N 1
ATOM 4387 C CA . ARG A 1 546 ? -21.707 27.507 -66.405 1.00 27.34 546 ARG A CA 1
ATOM 4388 C C . ARG A 1 546 ? -20.833 27.730 -65.157 1.00 27.34 546 ARG A C 1
ATOM 4390 O O . ARG A 1 546 ? -21.319 27.711 -64.036 1.00 27.34 546 ARG A O 1
ATOM 4397 N N . LEU A 1 547 ? -19.554 27.940 -65.439 1.00 24.77 547 LEU A N 1
ATOM 4398 C CA . LEU A 1 547 ? -18.441 28.479 -64.657 1.00 24.77 547 LEU A CA 1
ATOM 4399 C C . LEU A 1 547 ? -18.709 29.405 -63.443 1.00 24.77 547 LEU A C 1
ATOM 4401 O O . LEU A 1 547 ? -19.579 30.271 -63.512 1.00 24.77 547 LEU A O 1
ATOM 4405 N N . LYS A 1 548 ? -17.679 29.371 -62.564 1.00 25.98 548 LYS A N 1
ATOM 4406 C CA . LYS A 1 548 ? -17.022 30.457 -61.780 1.00 25.98 548 LYS A CA 1
ATOM 4407 C C . LYS A 1 548 ? -17.605 30.778 -60.398 1.00 25.98 548 LYS A C 1
ATOM 4409 O O . LYS A 1 548 ? -18.812 30.763 -60.244 1.00 25.98 548 LYS A O 1
ATOM 4414 N N . SER A 1 549 ? -16.853 31.214 -59.382 1.00 24.66 549 SER A N 1
ATOM 4415 C CA . SER A 1 549 ? -15.426 31.264 -58.972 1.00 24.66 549 SER A CA 1
ATOM 4416 C C . SER A 1 549 ? -15.370 32.222 -57.756 1.00 24.66 549 SER A C 1
ATOM 4418 O O . SER A 1 549 ? -16.361 32.901 -57.514 1.00 24.66 549 SER A O 1
ATOM 4420 N N . SER A 1 550 ? -14.189 32.355 -57.131 1.00 23.62 550 SER A N 1
ATOM 4421 C CA . SER A 1 550 ? -13.695 33.463 -56.272 1.00 23.62 550 SER A CA 1
ATOM 4422 C C . SER A 1 550 ? -14.094 33.418 -54.783 1.00 23.62 550 SER A C 1
ATOM 4424 O O . SER A 1 550 ? -15.276 33.508 -54.469 1.00 23.62 550 SER A O 1
ATOM 4426 N N . GLU A 1 551 ? -13.168 33.073 -53.870 1.00 24.47 551 GLU A N 1
ATOM 4427 C CA . GLU A 1 551 ? -12.122 33.927 -53.217 1.00 24.47 551 GLU A CA 1
ATOM 4428 C C . GLU A 1 551 ? -12.680 34.596 -51.935 1.00 24.47 551 GLU A C 1
ATOM 4430 O O . GLU A 1 551 ? -13.730 35.225 -51.986 1.00 24.47 551 GLU A O 1
ATOM 4435 N N . SER A 1 552 ? -12.201 34.255 -50.720 1.00 23.98 552 SER A N 1
ATOM 4436 C CA . SER A 1 552 ? -11.095 34.891 -49.941 1.00 23.98 552 SER A CA 1
ATOM 4437 C C . SER A 1 552 ? -11.199 36.422 -49.883 1.00 23.98 552 SER A C 1
ATOM 4439 O O . SER A 1 552 ? -11.319 37.046 -50.925 1.00 23.98 552 SER A O 1
ATOM 4441 N N . GLU A 1 553 ? -11.119 37.156 -48.771 1.00 22.42 553 GLU A N 1
ATOM 4442 C CA . GLU A 1 553 ? -10.581 37.010 -47.400 1.00 22.42 553 GLU A CA 1
ATOM 4443 C C . GLU A 1 553 ? -11.134 38.260 -46.609 1.00 22.42 553 GLU A C 1
ATOM 4445 O O . GLU A 1 553 ? -12.112 38.848 -47.069 1.00 22.42 553 GLU A O 1
ATOM 4450 N N . PRO A 1 554 ? -10.490 38.869 -45.590 1.00 32.84 554 PRO A N 1
ATOM 4451 C CA . PRO A 1 554 ? -10.285 38.510 -44.178 1.00 32.84 554 PRO A CA 1
ATOM 4452 C C . PRO A 1 554 ? -10.884 39.578 -43.209 1.00 32.84 554 PRO A C 1
ATOM 4454 O O . PRO A 1 554 ? -11.266 40.659 -43.646 1.00 32.84 554 PRO A O 1
ATOM 4457 N N . VAL A 1 555 ? -10.880 39.370 -41.879 1.00 24.02 555 VAL A N 1
ATOM 4458 C CA . VAL A 1 555 ? -10.889 40.503 -40.914 1.00 24.02 555 VAL A CA 1
ATOM 4459 C C . VAL A 1 555 ? -10.032 40.201 -39.677 1.00 24.02 555 VAL A C 1
ATOM 4461 O O . VAL A 1 555 ? -10.156 39.150 -39.053 1.00 24.02 555 VAL A O 1
ATOM 4464 N N . LEU A 1 556 ? -9.162 41.168 -39.372 1.00 22.12 556 LEU A N 1
ATOM 4465 C CA . LEU A 1 556 ? -8.173 41.247 -38.296 1.00 22.12 556 LEU A CA 1
ATOM 4466 C C . LEU A 1 556 ? -8.748 41.433 -36.875 1.00 22.12 556 LEU A C 1
ATOM 4468 O O . LEU A 1 556 ? -9.837 41.962 -36.670 1.00 22.12 556 LEU A O 1
ATOM 4472 N N . TYR A 1 557 ? -7.891 41.065 -35.919 1.00 24.27 557 TYR A N 1
ATOM 4473 C CA . TYR A 1 557 ? -7.910 41.298 -34.470 1.00 24.27 557 TYR A CA 1
ATOM 4474 C C . TYR A 1 557 ? -7.610 42.752 -34.050 1.00 24.27 557 TYR A C 1
ATOM 4476 O O . TYR A 1 557 ? -6.816 43.410 -34.711 1.00 24.27 557 TYR A O 1
ATOM 4484 N N . GLU A 1 558 ? -8.125 43.163 -32.876 1.00 24.30 558 GLU A N 1
ATOM 4485 C CA . GLU A 1 558 ? -7.374 43.667 -31.690 1.00 24.30 558 GLU A CA 1
ATOM 4486 C C . GLU A 1 558 ? -8.364 43.963 -30.528 1.00 24.30 558 GLU A C 1
ATOM 4488 O O . GLU A 1 558 ? -9.337 44.684 -30.708 1.00 24.30 558 GLU A O 1
ATOM 4493 N N . ARG A 1 559 ? -8.365 43.141 -29.461 1.00 26.09 559 ARG A N 1
ATOM 4494 C CA . ARG A 1 559 ? -7.809 43.331 -28.090 1.00 26.09 559 ARG A CA 1
ATOM 4495 C C . ARG A 1 559 ? -8.550 44.320 -27.170 1.00 26.09 559 ARG A C 1
ATOM 4497 O O . ARG A 1 559 ? -8.514 45.513 -27.409 1.00 26.09 559 ARG A O 1
ATOM 4504 N N . GLU A 1 560 ? -9.052 43.808 -26.036 1.00 22.39 560 GLU A N 1
ATOM 4505 C CA . GLU A 1 560 ? -8.626 44.235 -24.687 1.00 22.39 560 GLU A CA 1
ATOM 4506 C C . GLU A 1 560 ? -9.119 43.285 -23.571 1.00 22.39 560 GLU A C 1
ATOM 4508 O O . GLU A 1 560 ? -10.160 42.636 -23.671 1.00 22.39 560 GLU A O 1
ATOM 4513 N N . ASP A 1 561 ? -8.284 43.185 -22.536 1.00 25.84 561 ASP A N 1
ATOM 4514 C CA . ASP A 1 561 ? -8.314 42.292 -21.377 1.00 25.84 561 ASP A CA 1
ATOM 4515 C C . ASP A 1 561 ? -9.556 42.420 -20.487 1.00 25.84 561 ASP A C 1
ATOM 4517 O O . ASP A 1 561 ? -9.870 43.527 -20.070 1.00 25.84 561 ASP A O 1
ATOM 4521 N N . GLN A 1 562 ? -10.135 41.293 -20.035 1.00 24.33 562 GLN A N 1
ATOM 4522 C CA . GLN A 1 562 ? -10.593 41.123 -18.643 1.00 24.33 562 GLN A CA 1
ATOM 4523 C C . GLN A 1 562 ? -10.604 39.648 -18.206 1.00 24.33 562 GLN A C 1
ATOM 4525 O O . GLN A 1 562 ? -11.241 38.773 -18.789 1.00 24.33 562 GLN A O 1
ATOM 4530 N N . VAL A 1 563 ? -9.900 39.416 -17.101 1.00 30.50 563 VAL A N 1
ATOM 4531 C CA . VAL A 1 563 ? -9.869 38.217 -16.262 1.00 30.50 563 VAL A CA 1
ATOM 4532 C C . VAL A 1 563 ? -11.290 37.768 -15.906 1.00 30.50 563 VAL A C 1
ATOM 4534 O O . VAL A 1 563 ? -11.981 38.473 -15.174 1.00 30.50 563 VAL A O 1
ATOM 4537 N N . ASN A 1 564 ? -11.711 36.569 -16.328 1.00 27.30 564 ASN A N 1
ATOM 4538 C CA . ASN A 1 564 ? -12.940 35.964 -15.812 1.00 27.30 564 ASN A CA 1
ATOM 4539 C C . ASN A 1 564 ? -12.717 34.531 -15.314 1.00 27.30 564 ASN A C 1
ATOM 4541 O O . ASN A 1 564 ? -12.625 33.561 -16.064 1.00 27.30 564 ASN A O 1
ATOM 4545 N N . ARG A 1 565 ? -12.643 34.435 -13.986 1.00 30.16 565 ARG A N 1
ATOM 4546 C CA . ARG A 1 565 ? -12.778 33.211 -13.202 1.00 30.16 565 ARG A CA 1
ATOM 4547 C C . ARG A 1 565 ? -14.226 32.738 -13.306 1.00 30.16 565 ARG A C 1
ATOM 4549 O O . ARG A 1 565 ? -15.076 33.328 -12.654 1.00 30.16 565 ARG A O 1
ATOM 4556 N N . ASN A 1 566 ? -14.497 31.671 -14.054 1.00 28.20 566 ASN A N 1
ATOM 4557 C CA . ASN A 1 566 ? -15.681 30.824 -13.871 1.00 28.20 566 ASN A CA 1
ATOM 4558 C C . ASN A 1 566 ? -15.538 29.523 -14.675 1.00 28.20 566 ASN A C 1
ATOM 4560 O O . ASN A 1 566 ? -15.784 29.510 -15.874 1.00 28.20 566 ASN A O 1
ATOM 4564 N N . HIS A 1 567 ? -15.217 28.417 -14.003 1.00 27.58 567 HIS A N 1
ATOM 4565 C CA . HIS A 1 567 ? -15.635 27.078 -14.426 1.00 27.58 567 HIS A CA 1
ATOM 4566 C C . HIS A 1 567 ? -16.308 26.404 -13.226 1.00 27.58 567 HIS A C 1
ATOM 4568 O O . HIS A 1 567 ? -15.686 26.127 -12.198 1.00 27.58 567 HIS A O 1
ATOM 4574 N N . ARG A 1 568 ? -17.630 26.247 -13.336 1.00 25.77 568 ARG A N 1
ATOM 4575 C CA . ARG A 1 568 ? -18.447 25.376 -12.487 1.00 25.77 568 ARG A CA 1
ATOM 4576 C C . ARG A 1 568 ? -18.181 23.925 -12.912 1.00 25.77 568 ARG A C 1
ATOM 4578 O O . ARG A 1 568 ? -18.193 23.680 -14.114 1.00 25.77 568 ARG A O 1
ATOM 4585 N N . PRO A 1 569 ? -18.036 22.961 -11.993 1.00 27.92 569 PRO A N 1
ATOM 4586 C CA . PRO A 1 569 ? -18.270 21.565 -12.341 1.00 27.92 569 PRO A CA 1
ATOM 4587 C C . PRO A 1 569 ? -19.761 21.360 -12.663 1.00 27.92 569 PRO A C 1
ATOM 4589 O O . PRO A 1 569 ? -20.630 21.970 -12.029 1.00 27.92 569 PRO A O 1
ATOM 4592 N N . ALA A 1 570 ? -20.044 20.536 -13.671 1.00 28.27 570 ALA A N 1
ATOM 4593 C CA . ALA A 1 570 ? -21.395 20.155 -14.069 1.00 28.27 570 ALA A CA 1
ATOM 4594 C C . ALA A 1 570 ? -22.143 19.449 -12.913 1.00 28.27 570 ALA A C 1
ATOM 4596 O O . ALA A 1 570 ? -21.518 18.727 -12.131 1.00 28.27 570 ALA A O 1
ATOM 4597 N N . PRO A 1 571 ? -23.465 19.652 -12.766 1.00 27.47 571 PRO A N 1
ATOM 4598 C CA . PRO A 1 571 ? -24.262 18.917 -11.793 1.00 27.47 571 PRO A CA 1
ATOM 4599 C C . PRO A 1 571 ? -24.408 17.445 -12.209 1.00 27.47 571 PRO A C 1
ATOM 4601 O O . PRO A 1 571 ? -24.576 17.134 -13.385 1.00 27.47 571 PRO A O 1
ATOM 4604 N N . MET A 1 572 ? -24.359 16.553 -11.217 1.00 27.94 572 MET A N 1
ATOM 4605 C CA . MET A 1 572 ? -24.680 15.125 -11.344 1.00 27.94 572 MET A CA 1
ATOM 4606 C C . MET A 1 572 ? -26.059 14.924 -11.999 1.00 27.94 572 MET A C 1
ATOM 4608 O O . MET A 1 572 ? -26.975 15.693 -11.691 1.00 27.94 572 MET A O 1
ATOM 4612 N N . PRO A 1 573 ? -26.251 13.889 -12.839 1.00 27.39 573 PRO A N 1
ATOM 4613 C CA . PRO A 1 573 ? -27.560 13.582 -13.393 1.00 27.39 573 PRO A CA 1
ATOM 4614 C C . PRO A 1 573 ? -28.513 13.136 -12.276 1.00 27.39 573 PRO A C 1
ATOM 4616 O O . PRO A 1 573 ? -28.218 12.239 -11.485 1.00 27.39 573 PRO A O 1
ATOM 4619 N N . SER A 1 574 ? -29.658 13.805 -12.205 1.00 26.44 574 SER A N 1
ATOM 4620 C CA . SER A 1 574 ? -30.809 13.446 -11.382 1.00 26.44 574 SER A CA 1
ATOM 4621 C C . SER A 1 574 ? -31.384 12.099 -11.824 1.00 26.44 574 SER A C 1
ATOM 4623 O O . SER A 1 574 ? -31.679 11.902 -12.998 1.00 26.44 574 SER A O 1
ATOM 4625 N N . ILE A 1 575 ? -31.563 11.184 -10.870 1.00 27.89 575 ILE A N 1
ATOM 4626 C CA . ILE A 1 575 ? -32.366 9.973 -11.051 1.00 27.89 575 ILE A CA 1
ATOM 4627 C C . ILE A 1 575 ? -33.834 10.408 -11.102 1.00 27.89 575 ILE A C 1
ATOM 4629 O O . ILE A 1 575 ? -34.377 10.868 -10.097 1.00 27.89 575 ILE A O 1
ATOM 4633 N N . ASP A 1 576 ? -34.457 10.265 -12.271 1.00 23.52 576 ASP A N 1
ATOM 4634 C CA . ASP A 1 576 ? -35.904 10.375 -12.444 1.00 23.52 576 ASP A CA 1
ATOM 4635 C C . ASP A 1 576 ? -36.587 9.205 -11.725 1.00 23.52 576 ASP A C 1
ATOM 4637 O O . ASP A 1 576 ? -36.595 8.066 -12.197 1.00 23.52 576 ASP A O 1
ATOM 4641 N N . VAL A 1 577 ? -37.180 9.485 -10.566 1.00 27.66 577 VAL A N 1
ATOM 4642 C CA . VAL A 1 577 ? -38.175 8.600 -9.958 1.00 27.66 577 VAL A CA 1
ATOM 4643 C C . VAL A 1 577 ? -39.499 8.896 -10.654 1.00 27.66 577 VAL A C 1
ATOM 4645 O O . VAL A 1 577 ? -40.188 9.852 -10.312 1.00 27.66 577 VAL A O 1
ATOM 4648 N N . ARG A 1 578 ? -39.845 8.090 -11.663 1.00 24.89 578 ARG A N 1
ATOM 4649 C CA . ARG A 1 578 ? -41.213 8.059 -12.191 1.00 24.89 578 ARG A CA 1
ATOM 4650 C C . ARG A 1 578 ? -42.132 7.471 -11.124 1.00 24.89 578 ARG A C 1
ATOM 4652 O O . ARG A 1 578 ? -42.012 6.300 -10.773 1.00 24.89 578 ARG A O 1
ATOM 4659 N N . GLU A 1 579 ? -43.042 8.299 -10.627 1.00 28.31 579 GLU A N 1
ATOM 4660 C CA . GLU A 1 579 ? -44.233 7.871 -9.901 1.00 28.31 579 GLU A CA 1
ATOM 4661 C C . GLU A 1 579 ? -45.105 7.024 -10.841 1.00 28.31 579 GLU A C 1
ATOM 4663 O O . GLU A 1 579 ? -45.530 7.489 -11.898 1.00 28.31 579 GLU A O 1
ATOM 4668 N N . SER A 1 580 ? -45.349 5.767 -10.475 1.00 26.59 580 SER A N 1
ATOM 4669 C CA . SER A 1 580 ? -46.424 4.957 -11.046 1.00 26.59 580 SER A CA 1
ATOM 4670 C C . SER A 1 580 ? -47.565 4.899 -10.034 1.00 26.59 580 SER A C 1
ATOM 4672 O O . SER A 1 580 ? -47.380 4.394 -8.923 1.00 26.59 580 SER A O 1
ATOM 4674 N N . GLU A 1 581 ? -48.719 5.444 -10.416 1.00 27.16 581 GLU A N 1
ATOM 4675 C CA . GLU A 1 581 ? -49.978 5.358 -9.674 1.00 27.16 581 GLU A CA 1
ATOM 4676 C C . GLU A 1 581 ? -50.441 3.897 -9.474 1.00 27.16 581 GLU A C 1
ATOM 4678 O O . GLU A 1 581 ? -50.045 3.010 -10.235 1.00 27.16 581 GLU A O 1
ATOM 4683 N N . PRO A 1 582 ? -51.253 3.619 -8.436 1.00 29.36 582 PRO A N 1
ATOM 4684 C CA . PRO A 1 582 ? -51.639 2.263 -8.073 1.00 29.36 582 PRO A CA 1
ATOM 4685 C C . PRO A 1 582 ? -52.801 1.765 -8.939 1.00 29.36 582 PRO A C 1
ATOM 4687 O O . PRO A 1 582 ? -53.903 2.312 -8.890 1.00 29.36 582 PRO A O 1
ATOM 4690 N N . ASP A 1 583 ? -52.571 0.680 -9.677 1.00 26.38 583 ASP A N 1
ATOM 4691 C CA . ASP A 1 583 ? -53.633 -0.002 -10.407 1.00 26.38 583 ASP A CA 1
ATOM 4692 C C . ASP A 1 583 ? -54.555 -0.786 -9.466 1.00 26.38 583 ASP A C 1
ATOM 4694 O O . ASP A 1 583 ? -54.155 -1.557 -8.588 1.00 26.38 583 ASP A O 1
ATOM 4698 N N . ASN A 1 584 ? -55.835 -0.539 -9.690 1.00 28.97 584 ASN A N 1
ATOM 4699 C CA . ASN A 1 584 ? -56.987 -1.001 -8.951 1.00 28.97 584 ASN A CA 1
ATOM 4700 C C . ASN A 1 584 ? -57.411 -2.380 -9.480 1.00 28.97 584 ASN A C 1
ATOM 4702 O O . ASN A 1 584 ? -57.972 -2.467 -10.568 1.00 28.97 584 ASN A O 1
ATOM 4706 N N . PHE A 1 585 ? -57.202 -3.455 -8.717 1.00 25.17 585 PHE A N 1
ATOM 4707 C CA . PHE A 1 585 ? -57.866 -4.737 -8.980 1.00 25.17 585 PHE A CA 1
ATOM 4708 C C . PHE A 1 585 ? -58.420 -5.340 -7.692 1.00 25.17 585 PHE A C 1
ATOM 4710 O O . PHE A 1 585 ? -57.765 -6.074 -6.958 1.00 25.17 585 PHE A O 1
ATOM 4717 N N . SER A 1 586 ? -59.691 -5.034 -7.452 1.00 26.42 586 SER A N 1
ATOM 4718 C CA . SER A 1 586 ? -60.584 -5.824 -6.616 1.00 26.42 586 SER A CA 1
ATOM 4719 C C . SER A 1 586 ? -61.718 -6.348 -7.500 1.00 26.42 586 SER A C 1
ATOM 4721 O O . SER A 1 586 ? -62.558 -5.572 -7.948 1.00 26.42 586 SER A O 1
ATOM 4723 N N . LYS A 1 587 ? -61.715 -7.662 -7.785 1.00 26.81 587 LYS A N 1
ATOM 4724 C CA . LYS A 1 587 ? -62.900 -8.529 -7.982 1.00 26.81 587 LYS A CA 1
ATOM 4725 C C . LYS A 1 587 ? -62.497 -9.937 -8.438 1.00 26.81 587 LYS A C 1
ATOM 4727 O O . LYS A 1 587 ? -61.822 -10.083 -9.448 1.00 26.81 587 LYS A O 1
ATOM 4732 N N . GLY A 1 588 ? -63.026 -10.947 -7.740 1.00 24.97 588 GLY A N 1
ATOM 4733 C CA . GLY A 1 588 ? -63.234 -12.292 -8.287 1.00 24.97 588 GLY A CA 1
ATOM 4734 C C . GLY A 1 588 ? -62.521 -13.437 -7.569 1.00 24.97 588 GLY A C 1
ATOM 4735 O O . GLY A 1 588 ? -61.734 -14.130 -8.199 1.00 24.97 588 GLY A O 1
ATOM 4736 N N . ILE A 1 589 ? -62.819 -13.678 -6.287 1.00 24.66 589 ILE A N 1
ATOM 4737 C CA . ILE A 1 589 ? -62.618 -15.006 -5.683 1.00 24.66 589 ILE A CA 1
ATOM 4738 C C . ILE A 1 589 ? -63.985 -15.688 -5.678 1.00 24.66 589 ILE A C 1
ATOM 4740 O O . ILE A 1 589 ? -64.918 -15.189 -5.050 1.00 24.66 589 ILE A O 1
ATOM 4744 N N . ALA A 1 590 ? -64.097 -16.780 -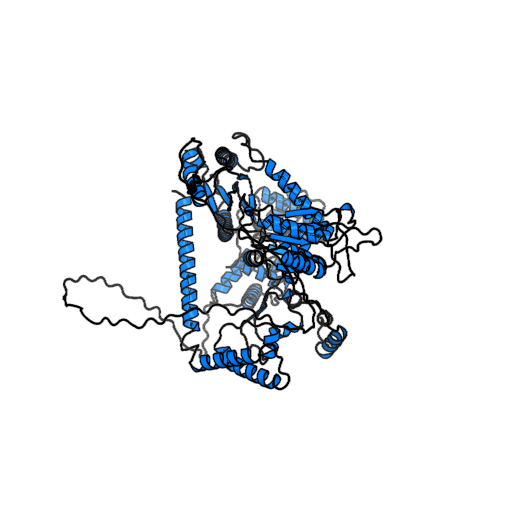6.431 1.00 26.69 590 ALA A N 1
ATOM 4745 C CA . ALA A 1 590 ? -65.204 -17.719 -6.348 1.00 26.69 590 ALA A CA 1
ATOM 4746 C C . ALA A 1 590 ? -64.878 -18.792 -5.300 1.00 26.69 590 ALA A C 1
ATOM 4748 O O . ALA A 1 590 ? -63.737 -19.242 -5.190 1.00 26.69 590 ALA A O 1
ATOM 4749 N N . GLU A 1 591 ? -65.904 -19.151 -4.537 1.00 26.25 591 GLU A N 1
ATOM 4750 C CA . GLU A 1 591 ? -65.942 -20.186 -3.508 1.00 26.25 591 GLU A CA 1
ATOM 4751 C C . GLU A 1 591 ? -65.585 -21.572 -4.061 1.00 26.25 591 GLU A C 1
ATOM 4753 O O . GLU A 1 591 ? -66.154 -22.000 -5.064 1.00 26.25 591 GLU A O 1
ATOM 4758 N N . VAL A 1 592 ? -64.726 -22.304 -3.343 1.00 25.41 592 VAL A N 1
ATOM 4759 C CA . VAL A 1 592 ? -64.764 -23.772 -3.266 1.00 25.41 592 VAL A CA 1
ATOM 4760 C C . VAL A 1 592 ? -64.410 -24.171 -1.828 1.00 25.41 592 VAL A C 1
ATOM 4762 O O . VAL A 1 592 ? -63.335 -23.839 -1.330 1.00 25.41 592 VAL A O 1
ATOM 4765 N N . GLU A 1 593 ? -65.352 -24.836 -1.163 1.00 25.22 593 GLU A N 1
ATOM 4766 C CA . GLU A 1 593 ? -65.237 -25.435 0.175 1.00 25.22 593 GLU A CA 1
ATOM 4767 C C . GLU A 1 593 ? -64.648 -26.875 0.127 1.00 25.22 593 GLU A C 1
ATOM 4769 O O . GLU A 1 593 ? -64.441 -27.406 -0.965 1.00 25.22 593 GLU A O 1
ATOM 4774 N N . PRO A 1 594 ? -64.300 -27.493 1.281 1.00 35.28 594 PRO A N 1
ATOM 4775 C CA . PRO A 1 594 ? -63.107 -28.329 1.438 1.00 35.28 594 PRO A CA 1
ATOM 4776 C C . PRO A 1 594 ? -63.372 -29.843 1.489 1.00 35.28 594 PRO A C 1
ATOM 4778 O O . PRO A 1 594 ? -64.446 -30.289 1.878 1.00 35.28 594 PRO A O 1
ATOM 4781 N N . GLU A 1 595 ? -62.326 -30.643 1.258 1.00 23.73 595 GLU A N 1
ATOM 4782 C CA . GLU A 1 595 ? -62.253 -32.030 1.733 1.00 23.73 595 GLU A CA 1
ATOM 4783 C C . GLU A 1 595 ? -60.857 -32.357 2.287 1.00 23.73 595 GLU A C 1
ATOM 4785 O O . GLU A 1 595 ? -59.840 -32.077 1.655 1.00 23.73 595 GLU A O 1
ATOM 4790 N N . GLY A 1 596 ? -60.831 -33.028 3.444 1.00 26.75 596 GLY A N 1
ATOM 4791 C CA . GLY A 1 596 ? -59.856 -34.093 3.701 1.00 26.75 596 GLY A CA 1
ATOM 4792 C C . GLY A 1 596 ? -58.647 -33.768 4.579 1.00 26.75 596 GLY A C 1
ATOM 4793 O O . GLY A 1 596 ? -57.567 -33.453 4.101 1.00 26.75 596 GLY A O 1
ATOM 4794 N N . THR A 1 597 ? -58.822 -33.971 5.880 1.00 26.19 597 THR A N 1
ATOM 4795 C CA . THR A 1 597 ? -57.829 -34.014 6.965 1.00 26.19 597 THR A CA 1
ATOM 4796 C C . THR A 1 597 ? -56.722 -35.071 6.812 1.00 26.19 597 THR A C 1
ATOM 4798 O O . THR A 1 597 ? -57.030 -36.219 6.498 1.00 26.19 597 THR A O 1
ATOM 4801 N N . SER A 1 598 ? -55.498 -34.757 7.263 1.00 26.27 598 SER A N 1
ATOM 4802 C CA . SER A 1 598 ? -54.776 -35.599 8.240 1.00 26.27 598 SER A CA 1
ATOM 4803 C C . SER A 1 598 ? -53.654 -34.824 8.948 1.00 26.27 598 SER A C 1
ATOM 4805 O O . SER A 1 598 ? -52.711 -34.354 8.312 1.00 26.27 598 SER A O 1
ATOM 4807 N N . ASP A 1 599 ? -53.788 -34.733 10.270 1.00 24.22 599 ASP A N 1
ATOM 4808 C CA . ASP A 1 599 ? -52.866 -34.154 11.246 1.00 24.22 599 ASP A CA 1
ATOM 4809 C C . ASP A 1 599 ? -51.465 -34.784 11.246 1.00 24.22 599 ASP A C 1
ATOM 4811 O O . ASP A 1 599 ? -51.331 -36.001 11.369 1.00 24.22 599 ASP A O 1
ATOM 4815 N N . VAL A 1 600 ? -50.427 -33.940 11.298 1.00 24.67 600 VAL A N 1
ATOM 4816 C CA . VAL A 1 600 ? -49.240 -34.187 12.137 1.00 24.67 600 VAL A CA 1
ATOM 4817 C C . VAL A 1 600 ? -48.831 -32.867 12.793 1.00 24.67 600 VAL A C 1
ATOM 4819 O O . VAL A 1 600 ? -48.398 -31.921 12.138 1.00 24.67 600 VAL A O 1
ATOM 4822 N N . SER A 1 601 ? -48.978 -32.814 14.115 1.00 23.30 601 SER A N 1
ATOM 4823 C CA . SER A 1 601 ? -48.589 -31.700 14.976 1.00 23.30 601 SER A CA 1
ATOM 4824 C C . SER A 1 601 ? -47.068 -31.599 15.131 1.00 23.30 601 SER A C 1
ATOM 4826 O O . SER A 1 601 ? -46.440 -32.548 15.605 1.00 23.30 601 SER A O 1
ATOM 4828 N N . VAL A 1 602 ? -46.485 -30.427 14.863 1.00 25.98 602 VAL A N 1
ATOM 4829 C CA . VAL A 1 602 ? -45.176 -30.036 15.414 1.00 25.98 602 VAL A CA 1
ATOM 4830 C C . VAL A 1 602 ? -45.270 -28.599 15.928 1.00 25.98 602 VAL A C 1
ATOM 4832 O O . VAL A 1 602 ? -45.493 -27.661 15.166 1.00 25.98 602 VAL A O 1
ATOM 4835 N N . SER A 1 603 ? -45.145 -28.442 17.245 1.00 24.03 603 SER A N 1
ATOM 4836 C CA . SER A 1 603 ? -45.215 -27.165 17.961 1.00 24.03 603 SER A CA 1
ATOM 4837 C C . SER A 1 603 ? -44.058 -26.218 17.595 1.00 24.03 603 SER A C 1
ATOM 4839 O O . SER A 1 603 ? -42.912 -26.669 17.524 1.00 24.03 603 SER A O 1
ATOM 4841 N N . PRO A 1 604 ? -44.289 -24.897 17.465 1.00 27.89 604 PRO A N 1
ATOM 4842 C CA . PRO A 1 604 ? -43.214 -23.914 17.360 1.00 27.89 604 PRO A CA 1
ATOM 4843 C C . PRO A 1 604 ? -42.559 -23.686 18.731 1.00 27.89 604 PRO A C 1
ATOM 4845 O O . PRO A 1 604 ? -43.210 -23.242 19.677 1.00 27.89 604 PRO A O 1
ATOM 4848 N N . LEU A 1 605 ? -41.256 -23.951 18.838 1.00 24.70 605 LEU A N 1
ATOM 4849 C CA . LEU A 1 605 ? -40.442 -23.540 19.983 1.00 24.70 605 LEU A CA 1
ATOM 4850 C C . LEU A 1 605 ? -40.327 -22.006 20.012 1.00 24.70 605 LEU A C 1
ATOM 4852 O O . LEU A 1 605 ? -39.624 -21.397 19.207 1.00 24.70 605 LEU A O 1
ATOM 4856 N N . GLN A 1 606 ? -41.026 -21.386 20.963 1.00 24.91 606 GLN A N 1
ATOM 4857 C CA . GLN A 1 606 ? -40.842 -19.993 21.363 1.00 24.91 606 GLN A CA 1
ATOM 4858 C C . GLN A 1 606 ? -39.479 -19.825 22.051 1.00 24.91 606 GLN A C 1
ATOM 4860 O O . GLN A 1 606 ? -39.286 -20.276 23.177 1.00 24.91 606 GLN A O 1
ATOM 4865 N N . ILE A 1 607 ? -38.543 -19.123 21.409 1.00 27.52 607 ILE A N 1
ATOM 4866 C CA . ILE A 1 607 ? -37.337 -18.609 22.073 1.00 27.52 607 ILE A CA 1
ATOM 4867 C C . ILE A 1 607 ? -37.665 -17.206 22.591 1.00 27.52 607 ILE A C 1
ATOM 4869 O O . ILE A 1 607 ? -37.557 -16.207 21.878 1.00 27.52 607 ILE A O 1
ATOM 4873 N N . GLY A 1 608 ? -38.133 -17.150 23.838 1.00 24.45 608 GLY A N 1
ATOM 4874 C CA . GLY A 1 608 ? -38.312 -15.910 24.589 1.00 24.45 608 GLY A CA 1
ATOM 4875 C C . GLY A 1 608 ? -36.961 -15.331 25.008 1.00 24.45 608 GLY A C 1
ATOM 4876 O O . GLY A 1 608 ? -36.149 -16.013 25.625 1.00 24.45 608 GLY A O 1
ATOM 4877 N N . TRP A 1 609 ? -36.725 -14.061 24.686 1.00 24.69 609 TRP A N 1
ATOM 4878 C CA . TRP A 1 609 ? -35.607 -13.285 25.219 1.00 24.69 609 TRP A CA 1
ATOM 4879 C C . TRP A 1 609 ? -35.977 -12.809 26.630 1.00 24.69 609 TRP A C 1
ATOM 4881 O O . TRP A 1 609 ? -36.955 -12.063 26.758 1.00 24.69 609 TRP A O 1
ATOM 4891 N N . PRO A 1 610 ? -35.242 -13.170 27.695 1.00 25.88 610 PRO A N 1
ATOM 4892 C CA . PRO A 1 610 ? -35.516 -12.609 29.006 1.00 25.88 610 PRO A CA 1
ATOM 4893 C C . PRO A 1 610 ? -34.967 -11.179 29.066 1.00 25.88 610 PRO A C 1
ATOM 4895 O O . PRO A 1 610 ? -33.763 -10.944 29.149 1.00 25.88 610 PRO A O 1
ATOM 4898 N N . ARG A 1 611 ? -35.875 -10.201 29.044 1.00 30.62 611 ARG A N 1
ATOM 4899 C CA . ARG A 1 611 ? -35.657 -8.912 29.707 1.00 30.62 611 ARG A CA 1
ATOM 4900 C C . ARG A 1 611 ? -35.961 -9.119 31.184 1.00 30.62 611 ARG A C 1
ATOM 4902 O O . ARG A 1 611 ? -37.056 -9.579 31.482 1.00 30.62 611 ARG A O 1
ATOM 4909 N N . ASN A 1 612 ? -35.051 -8.745 32.081 1.00 27.27 612 ASN A N 1
ATOM 4910 C CA . ASN A 1 612 ? -35.433 -8.168 33.371 1.00 27.27 612 ASN A CA 1
ATOM 4911 C C . ASN A 1 612 ? -34.254 -7.472 34.079 1.00 27.27 612 ASN A C 1
ATOM 4913 O O . ASN A 1 612 ? -33.102 -7.689 33.705 1.00 27.27 612 ASN A O 1
ATOM 4917 N N . PRO A 1 613 ? -34.555 -6.542 35.004 1.00 28.98 613 PRO A N 1
ATOM 4918 C CA . PRO A 1 613 ? -33.766 -5.354 35.291 1.00 28.98 613 PRO A CA 1
ATOM 4919 C C . PRO A 1 613 ? -32.787 -5.567 36.445 1.00 28.98 613 PRO A C 1
ATOM 4921 O O . PRO A 1 613 ? -32.934 -6.467 37.267 1.00 28.98 613 PRO A O 1
ATOM 4924 N N . ILE A 1 614 ? -31.804 -4.674 36.528 1.00 27.23 614 ILE A N 1
ATOM 4925 C CA . ILE A 1 614 ? -30.851 -4.608 37.634 1.00 27.23 614 ILE A CA 1
ATOM 4926 C C . ILE A 1 614 ? -31.580 -4.113 38.890 1.00 27.23 614 ILE A C 1
ATOM 4928 O O . ILE A 1 614 ? -31.998 -2.958 38.956 1.00 27.23 614 ILE A O 1
ATOM 4932 N N . THR A 1 615 ? -31.664 -4.966 39.909 1.00 24.83 615 THR A N 1
ATOM 4933 C CA . THR A 1 615 ? -31.891 -4.567 41.304 1.00 24.83 615 THR A CA 1
ATOM 4934 C C . THR A 1 615 ? -30.796 -5.162 42.179 1.00 24.83 615 THR A C 1
ATOM 4936 O O . THR A 1 615 ? -30.601 -6.375 42.208 1.00 24.83 615 THR A O 1
ATOM 4939 N N . HIS A 1 616 ? -30.079 -4.298 42.896 1.00 31.77 616 HIS A N 1
ATOM 4940 C CA . HIS A 1 616 ? -29.139 -4.674 43.948 1.00 31.77 616 HIS A CA 1
ATOM 4941 C C . HIS A 1 616 ? -29.881 -5.286 45.148 1.00 31.77 616 HIS A C 1
ATOM 4943 O O . HIS A 1 616 ? -30.778 -4.644 45.687 1.00 31.77 616 HIS A O 1
ATOM 4949 N N . SER A 1 617 ? -29.473 -6.474 45.606 1.00 25.44 617 SER A N 1
ATOM 4950 C CA . SER A 1 617 ? -29.224 -6.798 47.028 1.00 25.44 617 SER A CA 1
ATOM 4951 C C . SER A 1 617 ? -29.016 -8.303 47.271 1.00 25.44 617 SER A C 1
ATOM 4953 O O . SER A 1 617 ? -29.783 -9.129 46.800 1.00 25.44 617 SER A O 1
ATOM 4955 N N . ALA A 1 618 ? -27.964 -8.582 48.051 1.00 27.20 618 ALA A N 1
ATOM 4956 C CA . ALA A 1 618 ? -27.759 -9.674 49.013 1.00 27.20 618 ALA A CA 1
ATOM 4957 C C . ALA A 1 618 ? -27.948 -11.154 48.604 1.00 27.20 618 ALA A C 1
ATOM 4959 O O . ALA A 1 618 ? -29.030 -11.588 48.233 1.00 27.20 618 ALA A O 1
ATOM 4960 N N . GLY A 1 619 ? -26.915 -11.963 48.884 1.00 24.81 619 GLY A N 1
ATOM 4961 C CA . GLY A 1 619 ? -27.063 -13.407 49.110 1.00 24.81 619 GLY A CA 1
ATOM 4962 C C . GLY A 1 619 ? -25.896 -14.241 48.596 1.00 24.81 619 GLY A C 1
ATOM 4963 O O . GLY A 1 619 ? -25.868 -14.623 47.436 1.00 24.81 619 GLY A O 1
ATOM 4964 N N . VAL A 1 620 ? -24.932 -14.504 49.474 1.00 32.75 620 VAL A N 1
ATOM 4965 C CA . VAL A 1 620 ? -23.794 -15.411 49.284 1.00 32.75 620 VAL A CA 1
ATOM 4966 C C . VAL A 1 620 ? -24.285 -16.857 49.184 1.00 32.75 620 VAL A C 1
ATOM 4968 O O . VAL A 1 620 ? -24.984 -17.293 50.087 1.00 32.75 620 VAL A O 1
ATOM 4971 N N . GLU A 1 621 ? -23.848 -17.596 48.159 1.00 26.53 621 GLU A N 1
ATOM 4972 C CA . GLU A 1 621 ? -23.411 -18.999 48.283 1.00 26.53 621 GLU A CA 1
ATOM 4973 C C . GLU A 1 621 ? -22.645 -19.428 47.015 1.00 26.53 621 GLU A C 1
ATOM 4975 O O . GLU A 1 621 ? -23.204 -19.613 45.935 1.00 26.53 621 GLU A O 1
ATOM 4980 N N . GLN A 1 622 ? -21.315 -19.509 47.144 1.00 29.80 622 GLN A N 1
ATOM 4981 C CA . GLN A 1 622 ? -20.388 -20.006 46.128 1.00 29.80 622 GLN A CA 1
ATOM 4982 C C . GLN A 1 622 ? -20.327 -21.537 46.177 1.00 29.80 622 GLN A C 1
ATOM 4984 O O . GLN A 1 622 ? -20.085 -22.116 47.234 1.00 29.80 622 GLN A O 1
ATOM 4989 N N . VAL A 1 623 ? -20.418 -22.189 45.018 1.00 29.41 623 VAL A N 1
ATOM 4990 C CA . VAL A 1 623 ? -19.967 -23.576 44.840 1.00 29.41 623 VAL A CA 1
ATOM 4991 C C . VAL A 1 623 ? -18.599 -23.533 44.147 1.00 29.41 623 VAL A C 1
ATOM 4993 O O . VAL A 1 623 ? -18.501 -23.440 42.925 1.00 29.41 623 VAL A O 1
ATOM 4996 N N . GLU A 1 624 ? -17.520 -23.530 44.936 1.00 34.22 624 GLU A N 1
ATOM 4997 C CA . GLU A 1 624 ? -16.130 -23.535 44.458 1.00 34.22 624 GLU A CA 1
ATOM 4998 C C . GLU A 1 624 ? -15.637 -24.961 44.148 1.00 34.22 624 GLU A C 1
ATOM 5000 O O . GLU A 1 624 ? -15.191 -25.691 45.030 1.00 34.22 624 GLU A O 1
ATOM 5005 N N . ALA A 1 625 ? -15.614 -25.355 42.873 1.00 37.31 625 ALA A N 1
ATOM 5006 C CA . ALA A 1 625 ? -14.738 -26.440 42.419 1.00 37.31 625 ALA A CA 1
ATOM 5007 C C . ALA A 1 625 ? -13.339 -25.854 42.164 1.00 37.31 625 ALA A C 1
ATOM 5009 O O . ALA A 1 625 ? -13.132 -25.175 41.158 1.00 37.31 625 ALA A O 1
ATOM 5010 N N . SER A 1 626 ? -12.408 -26.012 43.107 1.00 45.72 626 SER A N 1
ATOM 5011 C CA . SER A 1 626 ? -11.049 -25.455 43.053 1.00 45.72 626 SER A CA 1
ATOM 5012 C C . SER A 1 626 ? -10.207 -26.046 41.911 1.00 45.72 626 SER A C 1
ATOM 5014 O O . SER A 1 626 ? -10.124 -27.259 41.731 1.00 45.72 626 SER A O 1
ATOM 5016 N N . LEU A 1 627 ? -9.552 -25.168 41.145 1.00 62.75 627 LEU A N 1
ATOM 5017 C CA . LEU A 1 627 ? -8.491 -25.491 40.186 1.00 62.75 627 LEU A CA 1
ATOM 5018 C C . LEU A 1 627 ? -7.293 -26.069 40.962 1.00 62.75 627 LEU A C 1
ATOM 5020 O O . LEU A 1 627 ? -6.498 -25.322 41.529 1.00 62.75 627 LEU A O 1
ATOM 5024 N N . LYS A 1 628 ? -7.187 -27.397 41.067 1.00 70.44 628 LYS A N 1
ATOM 5025 C CA . LYS A 1 628 ? -6.082 -28.050 41.786 1.00 70.44 628 LYS A CA 1
ATOM 5026 C C . LYS A 1 628 ? -4.852 -28.167 40.883 1.00 70.44 628 LYS A C 1
ATOM 5028 O O . LYS A 1 628 ? -4.768 -29.084 40.074 1.00 70.44 628 LYS A O 1
ATOM 5033 N N . LEU A 1 629 ? -3.899 -27.248 41.045 1.00 85.12 629 LEU A N 1
ATOM 5034 C CA . LEU A 1 629 ? -2.550 -27.375 40.481 1.00 85.12 629 LEU A CA 1
ATOM 5035 C C . LEU A 1 629 ? -1.775 -28.467 41.236 1.00 85.12 629 LEU A C 1
ATOM 5037 O O . LEU A 1 629 ? -1.810 -28.504 42.467 1.00 85.12 629 LEU A O 1
ATOM 5041 N N . THR A 1 630 ? -1.062 -29.342 40.525 1.00 89.44 630 THR A N 1
ATOM 5042 C CA . THR A 1 630 ? -0.157 -30.322 41.155 1.00 89.44 630 THR A CA 1
ATOM 5043 C C . THR A 1 630 ? 1.152 -29.655 41.577 1.00 89.44 630 THR A C 1
ATOM 5045 O O . THR A 1 630 ? 1.551 -28.654 40.994 1.00 89.44 630 THR A O 1
ATOM 5048 N N . GLU A 1 631 ? 1.869 -30.190 42.558 1.00 90.44 631 GLU A N 1
ATOM 5049 C CA . GLU A 1 631 ? 3.158 -29.618 42.966 1.00 90.44 631 GLU A CA 1
ATOM 5050 C C . GLU A 1 631 ? 4.207 -29.686 41.836 1.00 90.44 631 GLU A C 1
ATOM 5052 O O . GLU A 1 631 ? 4.281 -30.671 41.097 1.00 90.44 631 GLU A O 1
ATOM 5057 N N . TYR A 1 632 ? 4.995 -28.620 41.660 1.00 92.00 632 TYR A N 1
ATOM 5058 C CA . TYR A 1 632 ? 6.136 -28.611 40.746 1.00 92.00 632 TYR A CA 1
ATOM 5059 C C . TYR A 1 632 ? 7.343 -29.295 41.383 1.00 92.00 632 TYR A C 1
ATOM 5061 O O . TYR A 1 632 ? 7.831 -28.845 42.417 1.00 92.00 632 TYR A O 1
ATOM 5069 N N . VAL A 1 633 ? 7.854 -30.334 40.727 1.00 92.44 633 VAL A N 1
ATOM 5070 C CA . VAL A 1 633 ? 9.067 -31.042 41.146 1.00 92.44 633 VAL A CA 1
ATOM 5071 C C . VAL A 1 633 ? 10.274 -30.395 40.471 1.00 92.44 633 VAL A C 1
ATOM 5073 O O . VAL A 1 633 ? 10.337 -30.336 39.244 1.00 92.44 633 VAL A O 1
ATOM 5076 N N . GLU A 1 634 ? 11.208 -29.885 41.272 1.00 91.81 634 GLU A N 1
ATOM 5077 C CA . GLU A 1 634 ? 12.488 -29.347 40.802 1.00 91.81 634 GLU A CA 1
ATOM 5078 C C . GLU A 1 634 ? 13.532 -30.464 40.681 1.00 91.81 634 GLU A C 1
ATOM 5080 O O . GLU A 1 634 ? 13.570 -31.379 41.497 1.00 91.81 634 GLU A O 1
ATOM 5085 N N . PHE A 1 635 ? 14.386 -30.381 39.662 1.00 92.75 635 PHE A N 1
ATOM 5086 C CA . PHE A 1 635 ? 15.551 -31.248 39.520 1.00 92.75 635 PHE A CA 1
ATOM 5087 C C . PHE A 1 635 ? 16.697 -30.754 40.415 1.00 92.75 635 PHE A C 1
ATOM 5089 O O . PHE A 1 635 ? 17.117 -29.600 40.304 1.00 92.75 635 PHE A O 1
ATOM 5096 N N . ASP A 1 636 ? 17.224 -31.607 41.287 1.00 88.44 636 ASP A N 1
ATOM 5097 C CA . ASP A 1 636 ? 18.229 -31.250 42.297 1.00 88.44 636 ASP A CA 1
ATOM 5098 C C . ASP A 1 636 ? 19.515 -32.098 42.252 1.00 88.44 636 ASP A C 1
ATOM 5100 O O . ASP A 1 636 ? 20.427 -31.849 43.040 1.00 88.44 636 ASP A O 1
ATOM 5104 N N . GLU A 1 637 ? 19.642 -33.029 41.302 1.00 87.69 637 GLU A N 1
ATOM 5105 C CA . GLU A 1 637 ? 20.856 -33.840 41.137 1.00 87.69 637 GLU A CA 1
ATOM 5106 C C . GLU A 1 637 ? 22.042 -33.012 40.596 1.00 87.69 637 GLU A C 1
ATOM 5108 O O . GLU A 1 637 ? 21.867 -32.048 39.843 1.00 87.69 637 GLU A O 1
ATOM 5113 N N . GLU A 1 638 ? 23.273 -33.395 40.958 1.00 82.50 638 GLU A N 1
ATOM 5114 C CA . GLU A 1 638 ? 24.500 -32.738 40.485 1.00 82.50 638 GLU A CA 1
ATOM 5115 C C . GLU A 1 638 ? 24.743 -32.986 38.986 1.00 82.50 638 GLU A C 1
ATOM 5117 O O . GLU A 1 638 ? 24.712 -34.121 38.504 1.00 82.50 638 GLU A O 1
ATOM 5122 N N . THR A 1 639 ? 25.057 -31.919 38.246 1.00 81.62 639 THR A N 1
ATOM 5123 C CA . THR A 1 639 ? 25.396 -31.988 36.814 1.00 81.62 639 THR A CA 1
ATOM 5124 C C . THR A 1 639 ? 26.860 -31.642 36.576 1.00 81.62 639 THR A C 1
ATOM 5126 O O . THR A 1 639 ? 27.457 -30.836 37.290 1.00 81.62 639 THR A O 1
ATOM 5129 N N . THR A 1 640 ? 27.455 -32.198 35.526 1.00 76.19 640 THR A N 1
ATOM 5130 C CA . THR A 1 640 ? 28.870 -31.980 35.211 1.00 76.19 640 THR A CA 1
ATOM 5131 C C . THR A 1 640 ? 29.124 -30.546 34.730 1.00 76.19 640 THR A C 1
ATOM 5133 O O . THR A 1 640 ? 28.384 -30.003 33.910 1.00 76.19 640 THR A O 1
ATOM 5136 N N . SER A 1 641 ? 30.228 -29.932 35.172 1.00 68.19 641 SER A N 1
ATOM 5137 C CA . SER A 1 641 ? 30.672 -28.633 34.644 1.00 68.19 641 SER A CA 1
ATOM 5138 C C . SER A 1 641 ? 30.995 -28.716 33.145 1.00 68.19 641 SER A C 1
ATOM 5140 O O . SER A 1 641 ? 31.815 -29.525 32.698 1.00 68.19 641 SER A O 1
ATOM 5142 N N . THR A 1 642 ? 30.371 -27.843 32.353 1.00 62.97 642 THR A N 1
ATOM 5143 C CA . THR A 1 642 ? 30.417 -27.849 30.880 1.00 62.97 642 THR A CA 1
ATOM 5144 C C . THR A 1 642 ? 31.791 -27.558 30.277 1.00 62.97 642 THR A C 1
ATOM 5146 O O . THR A 1 642 ? 31.981 -27.794 29.088 1.00 62.97 642 THR A O 1
ATOM 5149 N N . ALA A 1 643 ? 32.762 -27.086 31.066 1.00 59.53 643 ALA A N 1
ATOM 5150 C CA . ALA A 1 643 ? 34.128 -26.846 30.596 1.00 59.53 643 ALA A CA 1
ATOM 5151 C C . ALA A 1 643 ? 34.881 -28.141 30.216 1.00 59.53 643 ALA A C 1
ATOM 5153 O O . ALA A 1 643 ? 35.816 -28.073 29.427 1.00 59.53 643 ALA A O 1
ATOM 5154 N N . ASN A 1 644 ? 34.453 -29.309 30.726 1.00 56.06 644 ASN A N 1
ATOM 5155 C CA . ASN A 1 644 ? 35.108 -30.610 30.504 1.00 56.06 644 ASN A CA 1
ATOM 5156 C C . ASN A 1 644 ? 34.135 -31.753 30.123 1.00 56.06 644 ASN A C 1
ATOM 5158 O O . ASN A 1 644 ? 34.523 -32.925 30.121 1.00 56.06 644 ASN A O 1
ATOM 5162 N N . ALA A 1 645 ? 32.866 -31.459 29.823 1.00 62.06 645 ALA A N 1
ATOM 5163 C CA . ALA A 1 645 ? 31.843 -32.491 29.653 1.00 62.06 645 ALA A CA 1
ATOM 5164 C C . ALA A 1 645 ? 31.841 -33.108 28.239 1.00 62.06 645 ALA A C 1
ATOM 5166 O O . ALA A 1 645 ? 31.774 -32.410 27.226 1.00 62.06 645 ALA A O 1
ATOM 5167 N N . ARG A 1 646 ? 31.869 -34.447 28.157 1.00 76.50 646 ARG A N 1
ATOM 5168 C CA . ARG A 1 646 ? 31.680 -35.176 26.890 1.00 76.50 646 ARG A CA 1
ATOM 5169 C C . ARG A 1 646 ? 30.228 -35.004 26.402 1.00 76.50 646 ARG A C 1
ATOM 5171 O O . ARG A 1 646 ? 29.321 -35.106 27.227 1.00 76.50 646 ARG A O 1
ATOM 5178 N N . PRO A 1 647 ? 29.969 -34.865 25.084 1.00 79.69 647 PRO A N 1
ATOM 5179 C CA . PRO A 1 647 ? 28.616 -34.664 24.549 1.00 79.69 647 PRO A CA 1
ATOM 5180 C C . PRO A 1 647 ? 27.582 -35.713 24.988 1.00 79.69 647 PRO A C 1
ATOM 5182 O O . PRO A 1 647 ? 26.426 -35.374 25.212 1.00 79.69 647 PRO A O 1
ATOM 5185 N N . GLY A 1 648 ? 27.994 -36.977 25.146 1.00 80.88 648 GLY A N 1
ATOM 5186 C CA . GLY A 1 648 ? 27.110 -38.048 25.622 1.00 80.88 648 GLY A CA 1
ATOM 5187 C C . GLY A 1 648 ? 26.628 -37.845 27.060 1.00 80.88 648 GLY A C 1
ATOM 5188 O O . GLY A 1 648 ? 25.460 -38.078 27.341 1.00 80.88 648 GLY A O 1
ATOM 5189 N N . ARG A 1 649 ? 27.488 -37.325 27.947 1.00 84.12 649 ARG A N 1
ATOM 5190 C CA . ARG A 1 649 ? 27.110 -37.070 29.342 1.00 84.12 649 ARG A CA 1
ATOM 5191 C C . ARG A 1 649 ? 26.167 -35.872 29.467 1.00 84.12 649 ARG A C 1
ATOM 5193 O O . ARG A 1 649 ? 25.199 -35.940 30.211 1.00 84.12 649 ARG A O 1
ATOM 5200 N N . LEU A 1 650 ? 26.395 -34.819 28.678 1.00 85.94 650 LEU A N 1
ATOM 5201 C CA . LEU A 1 650 ? 25.476 -33.674 28.608 1.00 85.94 650 LEU A CA 1
ATOM 5202 C C . LEU A 1 650 ? 24.088 -34.080 28.101 1.00 85.94 650 LEU A C 1
ATOM 5204 O O . LEU A 1 650 ? 23.087 -33.542 28.562 1.00 85.94 650 LEU A O 1
ATOM 5208 N N . LEU A 1 651 ? 24.015 -35.030 27.163 1.00 88.94 651 LEU A N 1
ATOM 5209 C CA . LEU A 1 651 ? 22.738 -35.563 26.694 1.00 88.94 651 LEU A CA 1
ATOM 5210 C C . LEU A 1 651 ? 21.986 -36.299 27.813 1.00 88.94 651 LEU A C 1
ATOM 5212 O O . LEU A 1 651 ? 20.795 -36.060 27.978 1.00 88.94 651 LEU A O 1
ATOM 5216 N N . GLU A 1 652 ? 22.666 -37.145 28.591 1.00 88.94 652 GLU A N 1
ATOM 5217 C CA . GLU A 1 652 ? 22.066 -37.826 29.750 1.00 88.94 652 GLU A CA 1
ATOM 5218 C C . GLU A 1 652 ? 21.524 -36.826 30.782 1.00 88.94 652 GLU A C 1
ATOM 5220 O O . GLU A 1 652 ? 20.395 -36.972 31.240 1.00 88.94 652 GLU A O 1
ATOM 5225 N N . GLU A 1 653 ? 22.288 -35.777 31.095 1.00 89.31 653 GLU A N 1
ATOM 5226 C CA . GLU A 1 653 ? 21.886 -34.733 32.048 1.00 89.31 653 GLU A CA 1
ATOM 5227 C C . GLU A 1 653 ? 20.682 -33.920 31.547 1.00 89.31 653 GLU A C 1
ATOM 5229 O O . GLU A 1 653 ? 19.739 -33.679 32.298 1.00 89.31 653 GLU A O 1
ATOM 5234 N N . VAL A 1 654 ? 20.659 -33.544 30.263 1.00 91.44 654 VAL A N 1
ATOM 5235 C CA . VAL A 1 654 ? 19.507 -32.854 29.656 1.00 91.44 654 VAL A CA 1
ATOM 5236 C C . VAL A 1 654 ? 18.258 -33.737 29.685 1.00 91.44 654 VAL A C 1
ATOM 5238 O O . VAL A 1 654 ? 17.176 -33.252 30.013 1.00 91.44 654 VAL A O 1
ATOM 5241 N N . LEU A 1 655 ? 18.389 -35.032 29.378 1.00 93.69 655 LEU A N 1
ATOM 5242 C CA . LEU A 1 655 ? 17.268 -35.972 29.447 1.00 93.69 655 LEU A CA 1
ATOM 5243 C C . LEU A 1 655 ? 16.773 -36.165 30.884 1.00 93.69 655 LEU A C 1
ATOM 5245 O O . LEU A 1 655 ? 15.563 -36.248 31.081 1.00 93.69 655 LEU A O 1
ATOM 5249 N N . ALA A 1 656 ? 17.665 -36.180 31.877 1.00 92.75 656 ALA A N 1
ATOM 5250 C CA . ALA A 1 656 ? 17.297 -36.259 33.289 1.00 92.75 656 ALA A CA 1
ATOM 5251 C C . ALA A 1 656 ? 16.509 -35.016 33.742 1.00 92.75 656 ALA A C 1
ATOM 5253 O O . ALA A 1 656 ? 15.429 -35.150 34.318 1.00 92.75 656 ALA A O 1
ATOM 5254 N N . ILE A 1 657 ? 16.967 -33.812 33.372 1.00 94.19 657 ILE A N 1
ATOM 5255 C CA . ILE A 1 657 ? 16.246 -32.559 33.653 1.00 94.19 657 ILE A CA 1
ATOM 5256 C C . ILE A 1 657 ? 14.851 -32.578 33.014 1.00 94.19 657 ILE A C 1
ATOM 5258 O O . ILE A 1 657 ? 13.867 -32.257 33.678 1.00 94.19 657 ILE A O 1
ATOM 5262 N N . ILE A 1 658 ? 14.737 -32.973 31.740 1.00 95.25 658 ILE A N 1
ATOM 5263 C CA . ILE A 1 658 ? 13.438 -33.048 31.052 1.00 95.25 658 ILE A CA 1
ATOM 5264 C C . ILE A 1 658 ? 12.560 -34.139 31.678 1.00 95.25 658 ILE A C 1
ATOM 5266 O O . ILE A 1 658 ? 11.362 -33.929 31.835 1.00 95.25 658 ILE A O 1
ATOM 5270 N N . SER A 1 659 ? 13.123 -35.279 32.083 1.00 94.44 659 SER A N 1
ATOM 5271 C CA . SER A 1 659 ? 12.386 -36.358 32.753 1.00 94.44 659 SER A CA 1
ATOM 5272 C C . SER A 1 659 ? 11.705 -35.880 34.041 1.00 94.44 659 SER A C 1
ATOM 5274 O O . SER A 1 659 ? 10.539 -36.211 34.278 1.00 94.44 659 SER A O 1
ATOM 5276 N N . THR A 1 660 ? 12.397 -35.049 34.825 1.00 93.06 660 THR A N 1
ATOM 5277 C CA . THR A 1 660 ? 11.903 -34.515 36.103 1.00 93.06 660 THR A CA 1
ATOM 5278 C C . THR A 1 660 ? 11.003 -33.290 35.919 1.00 93.06 660 THR A C 1
ATOM 5280 O O . THR A 1 660 ? 9.867 -33.281 36.393 1.00 93.06 660 THR A O 1
ATOM 5283 N N . GLU A 1 661 ? 11.464 -32.266 35.194 1.00 94.31 661 GLU A N 1
ATOM 5284 C CA . GLU A 1 661 ? 10.777 -30.967 35.093 1.00 94.31 661 GLU A CA 1
ATOM 5285 C C . GLU A 1 661 ? 9.854 -30.842 33.861 1.00 94.31 661 GLU A C 1
ATOM 5287 O O . GLU A 1 661 ? 9.100 -29.873 33.743 1.00 94.31 661 GLU A O 1
ATOM 5292 N N . GLY A 1 662 ? 9.870 -31.802 32.932 1.00 90.88 662 GLY A N 1
ATOM 5293 C CA . GLY A 1 662 ? 9.127 -31.754 31.666 1.00 90.88 662 GLY A CA 1
ATOM 5294 C C . GLY A 1 662 ? 7.593 -31.849 31.807 1.00 90.88 662 GLY A C 1
ATOM 5295 O O . GLY A 1 662 ? 7.097 -32.523 32.718 1.00 90.88 662 GLY A O 1
ATOM 5296 N N . PRO A 1 663 ? 6.803 -31.218 30.911 1.00 94.81 663 PRO A N 1
ATOM 5297 C CA . PRO A 1 663 ? 7.218 -30.297 29.846 1.00 94.81 663 PRO A CA 1
ATOM 5298 C C . PRO A 1 663 ? 7.867 -29.019 30.390 1.00 94.81 663 PRO A C 1
ATOM 5300 O O . PRO A 1 663 ? 7.361 -28.417 31.340 1.00 94.81 663 PRO A O 1
ATOM 5303 N N . VAL A 1 664 ? 8.993 -28.611 29.803 1.00 95.31 664 VAL A N 1
ATOM 5304 C CA . VAL A 1 664 ? 9.853 -27.541 30.331 1.00 95.31 664 VAL A CA 1
ATOM 5305 C C . VAL A 1 664 ? 10.417 -26.679 29.204 1.00 95.31 664 VAL A C 1
ATOM 5307 O O . VAL A 1 664 ? 10.692 -27.173 28.115 1.00 95.31 664 VAL A O 1
ATOM 5310 N N . LEU A 1 665 ? 10.576 -25.376 29.440 1.00 94.25 665 LEU A N 1
ATOM 5311 C CA . LEU A 1 665 ? 11.190 -24.481 28.458 1.00 94.25 665 LEU A CA 1
ATOM 5312 C C . LEU A 1 665 ? 12.697 -24.699 28.369 1.00 94.25 665 LEU A C 1
ATOM 5314 O O . LEU A 1 665 ? 13.344 -24.979 29.379 1.00 94.25 665 LEU A O 1
ATOM 5318 N N . GLY A 1 666 ? 13.254 -24.491 27.174 1.00 92.12 666 GLY A N 1
ATOM 5319 C CA . GLY A 1 666 ? 14.694 -24.536 26.937 1.00 92.12 666 GLY A CA 1
ATOM 5320 C C . GLY A 1 666 ? 15.458 -23.742 27.992 1.00 92.12 666 GLY A C 1
ATOM 5321 O O . GLY A 1 666 ? 16.254 -24.331 28.711 1.00 92.12 666 GLY A O 1
ATOM 5322 N N . ASP A 1 667 ? 15.144 -22.456 28.175 1.00 90.38 667 ASP A N 1
ATOM 5323 C CA . ASP A 1 667 ? 15.757 -21.554 29.165 1.00 90.38 667 ASP A CA 1
ATOM 5324 C C . ASP A 1 667 ? 15.807 -22.144 30.578 1.00 90.38 667 ASP A C 1
ATOM 5326 O O . ASP A 1 667 ? 16.809 -21.998 31.285 1.00 90.38 667 ASP A O 1
ATOM 5330 N N . ARG A 1 668 ? 14.754 -22.864 30.987 1.00 92.88 668 ARG A N 1
ATOM 5331 C CA . ARG A 1 668 ? 14.730 -23.518 32.295 1.00 92.88 668 ARG A CA 1
ATOM 5332 C C . ARG A 1 668 ? 15.747 -24.660 32.348 1.00 92.88 668 ARG A C 1
ATOM 5334 O O . ARG A 1 668 ? 16.487 -24.713 33.325 1.00 92.88 668 ARG A O 1
ATOM 5341 N N . ILE A 1 669 ? 15.882 -25.470 31.295 1.00 92.25 669 ILE A N 1
ATOM 5342 C CA . ILE A 1 669 ? 16.922 -26.513 31.192 1.00 92.25 669 ILE A CA 1
ATOM 5343 C C . ILE A 1 669 ? 18.323 -25.903 31.351 1.00 92.25 669 ILE A C 1
ATOM 5345 O O . ILE A 1 669 ? 19.111 -26.398 32.155 1.00 92.25 669 ILE A O 1
ATOM 5349 N N . PHE A 1 670 ? 18.623 -24.795 30.660 1.00 88.62 670 PHE A N 1
ATOM 5350 C CA . PHE A 1 670 ? 19.920 -24.109 30.800 1.00 88.62 670 PHE A CA 1
ATOM 5351 C C . PHE A 1 670 ? 20.143 -23.606 32.231 1.00 88.62 670 PHE A C 1
ATOM 5353 O O . PHE A 1 670 ? 21.233 -23.772 32.784 1.00 88.62 670 PHE A O 1
ATOM 5360 N N . SER A 1 671 ? 19.118 -23.000 32.841 1.00 87.81 671 SER A N 1
ATOM 5361 C CA . SER A 1 671 ? 19.216 -22.459 34.200 1.00 87.81 671 SER A CA 1
ATOM 5362 C C . SER A 1 671 ? 19.422 -23.549 35.259 1.00 87.81 671 SER A C 1
ATOM 5364 O O . SER A 1 671 ? 20.231 -23.362 36.166 1.00 87.81 671 SER A O 1
ATOM 5366 N N . VAL A 1 672 ? 18.749 -24.697 35.115 1.00 89.12 672 VAL A N 1
ATOM 5367 C CA . VAL A 1 672 ? 18.868 -25.851 36.018 1.00 89.12 672 VAL A CA 1
ATOM 5368 C C . VAL A 1 672 ? 20.241 -26.487 35.876 1.00 89.12 672 VAL A C 1
ATOM 5370 O O . VAL A 1 672 ? 20.927 -26.651 36.879 1.00 89.12 672 VAL A O 1
ATOM 5373 N N . HIS A 1 673 ? 20.688 -26.744 34.641 1.00 86.88 673 HIS A N 1
ATOM 5374 C CA . HIS A 1 673 ? 22.021 -27.295 34.380 1.00 86.88 673 HIS A CA 1
ATOM 5375 C C . HIS A 1 673 ? 23.119 -26.413 34.990 1.00 86.88 673 HIS A C 1
ATOM 5377 O O . HIS A 1 673 ? 23.963 -26.884 35.743 1.00 86.88 673 HIS A O 1
ATOM 5383 N N . THR A 1 674 ? 23.038 -25.095 34.785 1.00 82.12 674 THR A N 1
ATOM 5384 C CA . THR A 1 674 ? 24.023 -24.145 35.335 1.00 82.12 674 THR A CA 1
ATOM 5385 C C . THR A 1 674 ? 24.008 -24.102 36.868 1.00 82.12 674 THR A C 1
ATOM 5387 O O . THR A 1 674 ? 25.058 -23.981 37.508 1.00 82.12 674 THR A O 1
ATOM 5390 N N . ARG A 1 675 ? 22.817 -24.179 37.480 1.00 85.75 675 ARG A N 1
ATOM 5391 C CA . ARG A 1 675 ? 22.667 -24.206 38.941 1.00 85.75 675 ARG A CA 1
ATOM 5392 C C . ARG A 1 675 ? 23.279 -25.481 39.521 1.00 85.75 675 ARG A C 1
ATOM 5394 O O . ARG A 1 675 ? 24.062 -25.390 40.463 1.00 85.75 675 ARG A O 1
ATOM 5401 N N . CYS A 1 676 ? 22.956 -26.635 38.946 1.00 84.62 676 CYS A N 1
ATOM 5402 C CA . CYS A 1 676 ? 23.432 -27.941 39.397 1.00 84.62 676 CYS A CA 1
ATOM 5403 C C . CYS A 1 676 ? 24.915 -28.199 39.074 1.00 84.62 676 CYS A C 1
ATOM 5405 O O . CYS A 1 676 ? 25.514 -29.090 39.667 1.00 84.62 676 CYS A O 1
ATOM 5407 N N . SER A 1 677 ? 25.534 -27.407 38.188 1.00 79.25 677 SER A N 1
ATOM 5408 C CA . SER A 1 677 ? 26.960 -27.497 37.843 1.00 79.25 677 SER A CA 1
ATOM 5409 C C . SER A 1 677 ? 27.879 -26.567 38.654 1.00 79.25 677 SER A C 1
ATOM 5411 O O . SER A 1 677 ? 29.023 -26.339 38.252 1.00 79.25 677 SER A O 1
ATOM 5413 N N . GLY A 1 678 ? 27.398 -25.966 39.750 1.00 68.94 678 GLY A N 1
ATOM 5414 C CA . GLY A 1 678 ? 28.215 -25.136 40.650 1.00 68.94 678 GLY A CA 1
ATOM 5415 C C . GLY A 1 678 ? 28.252 -23.627 40.350 1.00 68.94 678 GLY A C 1
ATOM 5416 O O . GLY A 1 678 ? 29.129 -22.931 40.857 1.00 68.94 678 GLY A O 1
ATOM 5417 N N . GLY A 1 679 ? 27.314 -23.090 39.557 1.00 57.06 679 GLY A N 1
ATOM 5418 C CA . GLY A 1 679 ? 26.976 -21.655 39.586 1.00 57.06 679 GLY A CA 1
ATOM 5419 C C . GLY A 1 679 ? 27.931 -20.667 38.896 1.00 57.06 679 GLY A C 1
ATOM 5420 O O . GLY A 1 679 ? 27.828 -19.461 39.130 1.00 57.06 679 GLY A O 1
ATOM 5421 N N . LEU A 1 680 ? 28.838 -21.115 38.021 1.00 55.06 680 LEU A N 1
ATOM 5422 C CA . LEU A 1 680 ? 29.624 -20.199 37.182 1.00 55.06 680 LEU A CA 1
ATOM 5423 C C . LEU A 1 680 ? 28.731 -19.588 36.084 1.00 55.06 680 LEU A C 1
ATOM 5425 O O . LEU A 1 680 ? 28.030 -20.307 35.375 1.00 55.06 680 LEU A O 1
ATOM 5429 N N . ARG A 1 681 ? 28.742 -18.250 35.955 1.00 49.06 681 ARG A N 1
ATOM 5430 C CA . ARG A 1 681 ? 27.934 -17.482 34.983 1.00 49.06 681 ARG A CA 1
ATOM 5431 C C . ARG A 1 681 ? 28.000 -18.101 33.583 1.00 49.06 681 ARG A C 1
ATOM 5433 O O . ARG A 1 681 ? 29.087 -18.341 33.063 1.00 49.06 681 ARG A O 1
ATOM 5440 N N . VAL A 1 682 ? 26.828 -18.266 32.967 1.00 51.12 682 VAL A N 1
ATOM 5441 C CA . VAL A 1 682 ? 26.652 -18.766 31.597 1.00 51.12 682 VAL A CA 1
ATOM 5442 C C . VAL A 1 682 ? 27.496 -17.938 30.628 1.00 51.12 682 VAL A C 1
ATOM 5444 O O . VAL A 1 682 ? 27.161 -16.802 30.295 1.00 51.12 682 VAL A O 1
ATOM 5447 N N . GLY A 1 683 ? 28.605 -18.508 30.166 1.00 56.66 683 GLY A N 1
ATOM 5448 C CA . GLY A 1 683 ? 29.291 -18.024 28.976 1.00 56.66 683 GLY A CA 1
ATOM 5449 C C . GLY A 1 683 ? 28.526 -18.461 27.727 1.00 56.66 683 GLY A C 1
ATOM 5450 O O . GLY A 1 683 ? 27.932 -19.540 27.705 1.00 56.66 683 GLY A O 1
ATOM 5451 N N . ARG A 1 684 ? 28.583 -17.658 26.660 1.00 64.88 684 ARG A N 1
ATOM 5452 C CA . ARG A 1 684 ? 27.990 -17.954 25.340 1.00 64.88 684 ARG A CA 1
ATOM 5453 C C . ARG A 1 684 ? 28.272 -19.387 24.850 1.00 64.88 684 ARG A C 1
ATOM 5455 O O . ARG A 1 684 ? 27.386 -20.037 24.308 1.00 64.88 684 ARG A O 1
ATOM 5462 N N . LEU A 1 685 ? 29.468 -19.902 25.136 1.00 65.12 685 LEU A N 1
ATOM 5463 C CA . LEU A 1 685 ? 29.910 -21.252 24.767 1.00 65.12 685 LEU A CA 1
ATOM 5464 C C . LEU A 1 685 ? 29.071 -22.377 25.405 1.00 65.12 685 LEU A C 1
ATOM 5466 O O . LEU A 1 685 ? 28.848 -23.410 24.779 1.00 65.12 685 LEU A O 1
ATOM 5470 N N . ILE A 1 686 ? 28.581 -22.181 26.632 1.00 67.75 686 ILE A N 1
ATOM 5471 C CA . ILE A 1 686 ? 27.781 -23.178 27.362 1.00 67.75 686 ILE A CA 1
ATOM 5472 C C . ILE A 1 686 ? 26.374 -23.264 26.765 1.00 67.75 686 ILE A C 1
ATOM 5474 O O . ILE A 1 686 ? 25.853 -24.354 26.523 1.00 67.75 686 ILE A O 1
ATOM 5478 N N . ALA A 1 687 ? 25.786 -22.104 26.464 1.00 73.31 687 ALA A N 1
ATOM 5479 C CA . ALA A 1 687 ? 24.489 -22.017 25.809 1.00 73.31 687 ALA A CA 1
ATOM 5480 C C . ALA A 1 687 ? 24.521 -22.632 24.395 1.00 73.31 687 ALA A C 1
ATOM 5482 O O . ALA A 1 687 ? 23.606 -23.356 24.008 1.00 73.31 687 ALA A O 1
ATOM 5483 N N . GLU A 1 688 ? 25.595 -22.414 23.635 1.00 79.06 688 GLU A N 1
ATOM 5484 C CA . GLU A 1 688 ? 25.763 -23.024 22.310 1.00 79.06 688 GLU A CA 1
ATOM 5485 C C . GLU A 1 688 ? 25.901 -24.558 22.394 1.00 79.06 688 GLU A C 1
ATOM 5487 O O . GLU A 1 688 ? 25.286 -25.280 21.603 1.00 79.06 688 GLU A O 1
ATOM 5492 N N . ALA A 1 689 ? 26.638 -25.076 23.384 1.00 80.12 689 ALA A N 1
ATOM 5493 C CA . ALA A 1 689 ? 26.801 -26.516 23.588 1.00 80.12 689 ALA A CA 1
ATOM 5494 C C . ALA A 1 689 ? 25.477 -27.212 23.950 1.00 80.12 689 ALA A C 1
ATOM 5496 O O . ALA A 1 689 ? 25.095 -28.186 23.299 1.00 80.12 689 ALA A O 1
ATOM 5497 N N . LEU A 1 690 ? 24.743 -26.694 24.937 1.00 82.81 690 LEU A N 1
ATOM 5498 C CA . LEU A 1 690 ? 23.454 -27.254 25.359 1.00 82.81 690 LEU A CA 1
ATOM 5499 C C . LEU A 1 690 ? 22.381 -27.130 24.259 1.00 82.81 690 LEU A C 1
ATOM 5501 O O . LEU A 1 690 ? 21.615 -28.070 24.045 1.00 82.81 690 LEU A O 1
ATOM 5505 N N . ALA A 1 691 ? 22.372 -26.040 23.480 1.00 87.31 691 ALA A N 1
ATOM 5506 C CA . ALA A 1 691 ? 21.481 -25.905 22.323 1.00 87.31 691 ALA A CA 1
ATOM 5507 C C . ALA A 1 691 ? 21.765 -26.963 21.242 1.00 87.31 691 ALA A C 1
ATOM 5509 O O . ALA A 1 691 ? 20.834 -27.526 20.659 1.00 87.31 691 ALA A O 1
ATOM 5510 N N . LYS A 1 692 ? 23.044 -27.283 20.999 1.00 87.69 692 LYS A N 1
ATOM 5511 C CA . LYS A 1 692 ? 23.449 -28.349 20.071 1.00 87.69 692 LYS A CA 1
ATOM 5512 C C . LYS A 1 692 ? 23.033 -29.737 20.571 1.00 87.69 692 LYS A C 1
ATOM 5514 O O . LYS A 1 692 ? 22.619 -30.574 19.764 1.00 87.69 692 LYS A O 1
ATOM 5519 N N . ILE A 1 693 ? 23.106 -29.979 21.882 1.00 89.56 693 ILE A N 1
ATOM 5520 C CA . ILE A 1 693 ? 22.630 -31.225 22.502 1.00 89.56 693 ILE A CA 1
ATOM 5521 C C . ILE A 1 693 ? 21.113 -31.361 22.357 1.00 89.56 693 ILE A C 1
ATOM 5523 O O . ILE A 1 693 ? 20.665 -32.406 21.893 1.00 89.56 693 ILE A O 1
ATOM 5527 N N . LEU A 1 694 ? 20.336 -30.311 22.645 1.00 90.38 694 LEU A N 1
ATOM 5528 C CA . LEU A 1 694 ? 18.882 -30.315 22.437 1.00 90.38 694 LEU A CA 1
ATOM 5529 C C . LEU A 1 694 ? 18.521 -30.594 20.974 1.00 90.38 694 LEU A C 1
ATOM 5531 O O . LEU A 1 694 ? 17.709 -31.472 20.708 1.00 90.38 694 LEU A O 1
ATOM 5535 N N . ALA A 1 695 ? 19.190 -29.945 20.015 1.00 89.25 695 ALA A N 1
ATOM 5536 C CA . ALA A 1 695 ? 18.973 -30.212 18.591 1.00 89.25 695 ALA A CA 1
ATOM 5537 C C . ALA A 1 695 ? 19.274 -31.674 18.207 1.00 89.25 695 ALA A C 1
ATOM 5539 O O . ALA A 1 695 ? 18.564 -32.264 17.393 1.00 89.25 695 ALA A O 1
ATOM 5540 N N . THR A 1 696 ? 20.307 -32.267 18.813 1.00 89.19 696 THR A N 1
ATOM 5541 C CA . THR A 1 696 ? 20.665 -33.679 18.606 1.00 89.19 696 THR A CA 1
ATOM 5542 C C . THR A 1 696 ? 19.653 -34.625 19.260 1.00 89.19 696 THR A C 1
ATOM 5544 O O . THR A 1 696 ? 19.348 -35.677 18.705 1.00 89.19 696 THR A O 1
ATOM 5547 N N . ALA A 1 697 ? 19.119 -34.272 20.431 1.00 90.50 697 ALA A N 1
ATOM 5548 C CA . ALA A 1 697 ? 18.096 -35.051 21.121 1.00 90.50 697 ALA A CA 1
ATOM 5549 C C . ALA A 1 697 ? 16.773 -35.058 20.339 1.00 90.50 697 ALA A C 1
ATOM 5551 O O . ALA A 1 697 ? 16.176 -36.123 20.171 1.00 90.50 697 ALA A O 1
ATOM 5552 N N . THR A 1 698 ? 16.369 -33.902 19.795 1.00 93.06 698 THR A N 1
ATOM 5553 C CA . THR A 1 698 ? 15.183 -33.775 18.936 1.00 93.06 698 THR A CA 1
ATOM 5554 C C . THR A 1 698 ? 15.347 -34.569 17.639 1.00 93.06 698 THR A C 1
ATOM 5556 O O . THR A 1 698 ? 14.466 -35.347 17.285 1.00 93.06 698 THR A O 1
ATOM 5559 N N . SER A 1 699 ? 16.486 -34.449 16.940 1.00 90.25 699 SER A N 1
ATOM 5560 C CA . SER A 1 699 ? 16.697 -35.161 15.665 1.00 90.25 699 SER A CA 1
ATOM 5561 C C . SER A 1 699 ? 16.771 -36.683 15.815 1.00 90.25 699 SER A C 1
ATOM 5563 O O . SER A 1 699 ? 16.454 -37.409 14.877 1.00 90.25 699 SER A O 1
ATOM 5565 N N . ARG A 1 700 ? 17.154 -37.174 17.001 1.00 90.44 700 ARG A N 1
ATOM 5566 C CA . ARG A 1 700 ? 17.151 -38.602 17.357 1.00 90.44 700 ARG A CA 1
ATOM 5567 C C . ARG A 1 700 ? 15.815 -39.098 17.922 1.00 90.44 700 ARG A C 1
ATOM 5569 O O . ARG A 1 700 ? 15.727 -40.267 18.280 1.00 90.44 700 ARG A O 1
ATOM 5576 N N . GLY A 1 701 ? 14.804 -38.234 18.047 1.00 91.06 701 GLY A N 1
ATOM 5577 C CA . GLY A 1 701 ? 13.492 -38.588 18.598 1.00 91.06 701 GLY A CA 1
ATOM 5578 C C . GLY A 1 701 ? 13.486 -38.894 20.102 1.00 91.06 701 GLY A C 1
ATOM 5579 O O . GLY A 1 701 ? 12.533 -39.488 20.596 1.00 91.06 701 GLY A O 1
ATOM 5580 N N . LEU A 1 702 ? 14.534 -38.507 20.841 1.00 92.12 702 LEU A N 1
ATOM 5581 C CA . LEU A 1 702 ? 14.622 -38.711 22.296 1.00 92.12 702 LEU A CA 1
ATOM 5582 C C . LEU A 1 702 ? 13.809 -37.670 23.079 1.00 92.12 702 LEU A C 1
ATOM 5584 O O . LEU A 1 702 ? 13.431 -37.909 24.223 1.00 92.12 702 LEU A O 1
ATOM 5588 N N . VAL A 1 703 ? 13.556 -36.513 22.465 1.00 94.44 703 VAL A N 1
ATOM 5589 C CA . VAL A 1 703 ? 12.808 -35.383 23.025 1.00 94.44 703 VAL A CA 1
ATOM 5590 C C . VAL A 1 703 ? 11.862 -34.855 21.950 1.00 94.44 703 VAL A C 1
ATOM 5592 O O . VAL A 1 703 ? 12.234 -34.768 20.781 1.00 94.44 703 VAL A O 1
ATOM 5595 N N . VAL A 1 704 ? 10.650 -34.485 22.353 1.00 93.81 704 VAL A N 1
ATOM 5596 C CA . VAL A 1 704 ? 9.684 -33.763 21.524 1.00 93.81 704 VAL A CA 1
ATOM 5597 C C . VAL A 1 704 ? 9.843 -32.268 21.788 1.00 93.81 704 VAL A C 1
ATOM 5599 O O . VAL A 1 704 ? 9.794 -31.827 22.938 1.00 93.81 704 VAL A O 1
ATOM 5602 N N . GLU A 1 705 ? 10.053 -31.506 20.718 1.00 94.50 705 GLU A N 1
ATOM 5603 C CA . GLU A 1 705 ? 10.152 -30.046 20.721 1.00 94.50 705 GLU A CA 1
ATOM 5604 C C . GLU A 1 705 ? 8.815 -29.450 20.259 1.00 94.50 705 GLU A C 1
ATOM 5606 O O . GLU A 1 705 ? 8.313 -29.802 19.193 1.00 94.50 705 GLU A O 1
ATOM 5611 N N . GLU A 1 706 ? 8.245 -28.548 21.056 1.00 90.56 706 GLU A N 1
ATOM 5612 C CA . GLU A 1 706 ? 6.991 -27.853 20.765 1.00 90.56 706 GLU A CA 1
ATOM 5613 C C . GLU A 1 706 ? 7.195 -26.337 20.767 1.00 90.56 706 GLU A C 1
ATOM 5615 O O . GLU A 1 706 ? 7.805 -25.765 21.679 1.00 90.56 706 GLU A O 1
ATOM 5620 N N . ASP A 1 707 ? 6.625 -25.677 19.760 1.00 90.06 707 ASP A N 1
ATOM 5621 C CA . ASP A 1 707 ? 6.706 -24.229 19.585 1.00 90.06 707 ASP A CA 1
ATOM 5622 C C . ASP A 1 707 ? 5.322 -23.611 19.318 1.00 90.06 707 ASP A C 1
ATOM 5624 O O . ASP A 1 707 ? 5.048 -23.120 18.222 1.00 90.06 707 ASP A O 1
ATOM 5628 N N . PRO A 1 708 ? 4.411 -23.635 20.310 1.00 83.62 708 PRO A N 1
ATOM 5629 C CA . PRO A 1 708 ? 3.047 -23.134 20.135 1.00 83.62 708 PRO A CA 1
ATOM 5630 C C . PRO A 1 708 ? 2.983 -21.608 19.956 1.00 83.62 708 PRO A C 1
ATOM 5632 O O . PRO A 1 708 ? 1.921 -21.070 19.663 1.00 83.62 708 PRO A O 1
ATOM 5635 N N . LEU A 1 709 ? 4.098 -20.899 20.165 1.00 85.31 709 LEU A N 1
ATOM 5636 C CA . LEU A 1 709 ? 4.186 -19.449 20.015 1.00 85.31 709 LEU A CA 1
ATOM 5637 C C . LEU A 1 709 ? 5.013 -19.018 18.795 1.00 85.31 709 LEU A C 1
ATOM 5639 O O . LEU A 1 709 ? 5.070 -17.820 18.545 1.00 85.31 709 LEU A O 1
ATOM 5643 N N . GLY A 1 710 ? 5.605 -19.927 18.013 1.00 82.75 710 GLY A N 1
ATOM 5644 C CA . GLY A 1 710 ? 6.395 -19.583 16.821 1.00 82.75 710 GLY A CA 1
ATOM 5645 C C . GLY A 1 710 ? 7.694 -18.826 17.132 1.00 82.75 710 GLY A C 1
ATOM 5646 O O . GLY A 1 710 ? 8.033 -17.853 16.455 1.00 82.75 710 GLY A O 1
ATOM 5647 N N . GLU A 1 711 ? 8.398 -19.229 18.185 1.00 81.31 711 GLU A N 1
ATOM 5648 C CA . GLU A 1 711 ? 9.614 -18.593 18.676 1.00 81.31 711 GLU A CA 1
ATOM 5649 C C . GLU A 1 711 ? 10.839 -18.917 17.800 1.00 81.31 711 GLU A C 1
ATOM 5651 O O . GLU A 1 711 ? 11.119 -20.060 17.415 1.00 81.31 711 GLU A O 1
ATOM 5656 N N . ARG A 1 712 ? 11.654 -17.891 17.521 1.00 76.06 712 ARG A N 1
ATOM 5657 C CA . ARG A 1 712 ? 12.900 -18.051 16.746 1.00 76.06 712 ARG A CA 1
ATOM 5658 C C . ARG A 1 712 ? 13.993 -18.771 17.540 1.00 76.06 712 ARG A C 1
ATOM 5660 O O . ARG A 1 712 ? 14.827 -19.457 16.952 1.00 76.06 712 ARG A O 1
ATOM 5667 N N . SER A 1 713 ? 14.017 -18.603 18.865 1.00 81.56 713 SER A N 1
ATOM 5668 C CA . SER A 1 713 ? 15.042 -19.187 19.730 1.00 81.56 713 SER A CA 1
ATOM 5669 C C . SER A 1 713 ? 14.603 -20.535 20.291 1.00 81.56 713 SER A C 1
ATOM 5671 O O . SER A 1 713 ? 13.589 -20.638 20.977 1.00 81.56 713 SER A O 1
ATOM 5673 N N . ARG A 1 714 ? 15.445 -21.561 20.115 1.00 80.06 714 ARG A N 1
ATOM 5674 C CA . ARG A 1 714 ? 15.272 -22.885 20.740 1.00 80.06 714 ARG A CA 1
ATOM 5675 C C . ARG A 1 714 ? 15.188 -22.826 22.267 1.00 80.06 714 ARG A C 1
ATOM 5677 O O . ARG A 1 714 ? 14.626 -23.732 22.869 1.00 80.06 714 ARG A O 1
ATOM 5684 N N . GLN A 1 715 ? 15.723 -21.782 22.894 1.00 83.56 715 GLN A N 1
ATOM 5685 C CA . GLN A 1 715 ? 15.620 -21.576 24.339 1.00 83.56 715 GLN A CA 1
ATOM 5686 C C . GLN A 1 715 ? 14.187 -21.257 24.794 1.00 83.56 715 GLN A C 1
ATOM 5688 O O . GLN A 1 715 ? 13.794 -21.612 25.900 1.00 83.56 715 GLN A O 1
ATOM 5693 N N . GLN A 1 716 ? 13.376 -20.657 23.924 1.00 87.31 716 GLN A N 1
ATOM 5694 C CA . GLN A 1 716 ? 12.003 -20.249 24.233 1.00 87.31 716 GLN A CA 1
ATOM 5695 C C . GLN A 1 716 ? 10.963 -21.327 23.881 1.00 87.31 716 GLN A C 1
ATOM 5697 O O . GLN A 1 716 ? 9.770 -21.134 24.112 1.00 87.31 716 GLN A O 1
ATOM 5702 N N . ARG A 1 717 ? 11.413 -22.472 23.354 1.00 92.62 717 ARG A N 1
ATOM 5703 C CA . ARG A 1 717 ? 10.577 -23.624 22.992 1.00 92.62 717 ARG A CA 1
ATOM 5704 C C . ARG A 1 717 ? 10.405 -24.585 24.160 1.00 92.62 717 ARG A C 1
ATOM 5706 O O . ARG A 1 717 ? 11.222 -24.606 25.083 1.00 92.62 717 ARG A O 1
ATOM 5713 N N . THR A 1 718 ? 9.331 -25.369 24.121 1.00 94.44 718 THR A N 1
ATOM 5714 C CA . THR A 1 718 ? 9.001 -26.358 25.156 1.00 94.44 718 THR A CA 1
ATOM 5715 C C . THR A 1 718 ? 9.533 -27.728 24.752 1.00 94.44 718 THR A C 1
ATOM 5717 O O . THR A 1 718 ? 9.370 -28.144 23.611 1.00 94.44 718 THR A O 1
ATOM 5720 N N . TYR A 1 719 ? 10.148 -28.436 25.692 1.00 95.50 719 TYR A N 1
ATOM 5721 C CA . TYR A 1 719 ? 10.710 -29.767 25.503 1.00 95.50 719 TYR A CA 1
ATOM 5722 C C . TYR A 1 719 ? 10.081 -30.752 26.486 1.00 95.50 719 TYR A C 1
ATOM 5724 O O . TYR A 1 719 ? 9.870 -30.429 27.660 1.00 95.50 719 TYR A O 1
ATOM 5732 N N . ARG A 1 720 ? 9.805 -31.966 26.012 1.00 95.88 720 ARG A N 1
ATOM 5733 C CA . ARG A 1 720 ? 9.324 -33.091 26.827 1.00 95.88 720 ARG A CA 1
ATOM 5734 C C . ARG A 1 720 ? 9.832 -34.417 26.278 1.00 95.88 720 ARG A C 1
ATOM 5736 O O . ARG A 1 720 ? 10.173 -34.513 25.102 1.00 95.88 720 ARG A O 1
ATOM 5743 N N . LEU A 1 721 ? 9.846 -35.458 27.099 1.00 94.69 721 LEU A N 1
ATOM 5744 C CA . LEU A 1 721 ? 10.076 -36.814 26.601 1.00 94.69 721 LEU A CA 1
ATOM 5745 C C . LEU A 1 721 ? 8.837 -37.321 25.832 1.00 94.69 721 LEU A C 1
ATOM 5747 O O . LEU A 1 721 ? 7.714 -36.938 26.173 1.00 94.69 721 LEU A O 1
ATOM 5751 N N . PRO A 1 722 ? 8.993 -38.216 24.838 1.00 92.19 722 PRO A N 1
ATOM 5752 C CA . PRO A 1 722 ? 7.864 -38.779 24.091 1.00 92.19 722 PRO A CA 1
ATOM 5753 C C . PRO A 1 722 ? 6.791 -39.453 24.962 1.00 92.19 722 PRO A C 1
ATOM 5755 O O . PRO A 1 722 ? 5.622 -39.456 24.593 1.00 92.19 722 PRO A O 1
ATOM 5758 N N . ASN A 1 723 ? 7.176 -39.992 26.124 1.00 91.44 723 ASN A N 1
ATOM 5759 C CA . ASN A 1 723 ? 6.282 -40.642 27.087 1.00 91.44 723 ASN A CA 1
ATOM 5760 C C . ASN A 1 723 ? 5.658 -39.681 28.120 1.00 91.44 723 ASN A C 1
ATOM 5762 O O . ASN A 1 723 ? 4.823 -40.108 28.918 1.00 91.44 723 ASN A O 1
ATOM 5766 N N . GLN A 1 724 ? 6.060 -38.408 28.147 1.00 91.75 724 GLN A N 1
ATOM 5767 C CA . GLN A 1 724 ? 5.453 -37.401 29.013 1.00 91.75 724 GLN A CA 1
ATOM 5768 C C . GLN A 1 724 ? 4.210 -36.798 28.341 1.00 91.75 724 GLN A C 1
ATOM 5770 O O . GLN A 1 724 ? 4.225 -36.585 27.123 1.00 91.75 724 GLN A O 1
ATOM 5775 N N . PRO A 1 725 ? 3.157 -36.473 29.119 1.00 89.88 725 PRO A N 1
ATOM 5776 C CA . PRO A 1 725 ? 2.007 -35.745 28.596 1.00 89.88 725 PRO A CA 1
ATOM 5777 C C . PRO A 1 725 ? 2.441 -34.371 28.070 1.00 89.88 725 PRO A C 1
ATOM 5779 O O . PRO A 1 725 ? 3.393 -33.773 28.573 1.00 89.88 725 PRO A O 1
ATOM 5782 N N . ASP A 1 726 ? 1.723 -33.867 27.074 1.00 86.25 726 ASP A N 1
ATOM 5783 C CA . ASP A 1 726 ? 1.926 -32.550 26.459 1.00 86.25 726 ASP A CA 1
ATOM 5784 C C . ASP A 1 726 ? 1.519 -31.384 27.382 1.00 86.25 726 ASP A C 1
ATOM 5786 O O . ASP A 1 726 ? 2.009 -30.263 27.236 1.00 86.25 726 ASP A O 1
ATOM 5790 N N . LEU A 1 727 ? 0.675 -31.655 28.383 1.00 89.00 727 LEU A N 1
ATOM 5791 C CA . LEU A 1 727 ? 0.197 -30.688 29.369 1.00 89.00 727 LEU A CA 1
ATOM 5792 C C . LEU A 1 727 ? 0.326 -31.214 30.810 1.00 89.00 727 LEU A C 1
ATOM 5794 O O . LEU A 1 727 ? -0.157 -32.295 31.144 1.00 89.00 727 LEU A O 1
ATOM 5798 N N . ARG A 1 728 ? 0.920 -30.403 31.698 1.00 90.12 728 ARG A N 1
ATOM 5799 C CA . ARG A 1 728 ? 0.928 -30.607 33.161 1.00 90.12 728 ARG A CA 1
ATOM 5800 C C . ARG A 1 728 ? 0.674 -29.283 33.883 1.00 90.12 728 ARG A C 1
ATOM 5802 O O . ARG A 1 728 ? 1.531 -28.407 33.849 1.00 90.12 728 ARG A O 1
ATOM 5809 N N . GLN A 1 729 ? -0.472 -29.144 34.550 1.00 87.75 729 GLN A N 1
ATOM 5810 C CA . GLN A 1 729 ? -0.809 -27.953 35.343 1.00 87.75 729 GLN A CA 1
ATOM 5811 C C . GLN A 1 729 ? -0.183 -28.029 36.735 1.00 87.75 729 GLN A C 1
ATOM 5813 O O . GLN A 1 729 ? -0.671 -28.762 37.595 1.00 87.75 729 GLN A O 1
ATOM 5818 N N . ARG A 1 730 ? 0.900 -27.278 36.957 1.00 93.00 730 ARG A N 1
ATOM 5819 C CA . ARG A 1 730 ? 1.681 -27.350 38.195 1.00 93.00 730 ARG A CA 1
ATOM 5820 C C . ARG A 1 730 ? 1.697 -26.023 38.941 1.00 93.00 730 ARG A C 1
ATOM 5822 O O . ARG A 1 730 ? 1.377 -24.982 38.374 1.00 93.00 730 ARG A O 1
ATOM 5829 N N . THR A 1 731 ? 2.087 -26.047 40.212 1.00 92.62 731 THR A N 1
ATOM 5830 C CA . THR A 1 731 ? 2.418 -24.838 40.974 1.00 92.62 731 THR A CA 1
ATOM 5831 C C . THR A 1 731 ? 3.614 -24.121 40.339 1.00 92.62 731 THR A C 1
ATOM 5833 O O . THR A 1 731 ? 4.328 -24.671 39.496 1.00 92.62 731 THR A O 1
ATOM 5836 N N . LEU A 1 732 ? 3.839 -22.854 40.696 1.00 91.88 732 LEU A N 1
ATOM 5837 C CA . LEU A 1 732 ? 4.905 -22.061 40.075 1.00 91.88 732 LEU A CA 1
ATOM 5838 C C . LEU A 1 732 ? 6.292 -22.693 40.311 1.00 91.88 732 LEU A C 1
ATOM 5840 O O . LEU A 1 732 ? 7.110 -22.768 39.392 1.00 91.88 732 LEU A O 1
ATOM 5844 N N . GLY A 1 733 ? 6.523 -23.202 41.525 1.00 90.06 733 GLY A N 1
ATOM 5845 C CA . GLY A 1 733 ? 7.825 -23.711 41.946 1.00 90.06 733 GLY A CA 1
ATOM 5846 C C . GLY A 1 733 ? 8.900 -22.611 41.891 1.00 90.06 733 GLY A C 1
ATOM 5847 O O . GLY A 1 733 ? 8.586 -21.444 42.132 1.00 90.06 733 GLY A O 1
ATOM 5848 N N . PRO A 1 734 ? 10.153 -22.938 41.535 1.00 88.19 734 PRO A N 1
ATOM 5849 C CA . PRO A 1 734 ? 11.252 -21.972 41.406 1.00 88.19 734 PRO A CA 1
ATOM 5850 C C . PRO A 1 734 ? 11.191 -21.143 40.107 1.00 88.19 734 PRO A C 1
ATOM 5852 O O . PRO A 1 734 ? 12.100 -20.360 39.821 1.00 88.19 734 PRO A O 1
ATOM 5855 N N . ARG A 1 735 ? 10.170 -21.347 39.265 1.00 92.44 735 ARG A N 1
ATOM 5856 C CA . ARG A 1 735 ? 10.053 -20.711 37.949 1.00 92.44 735 ARG A CA 1
ATOM 5857 C C . ARG A 1 735 ? 9.543 -19.277 38.088 1.00 92.44 735 ARG A C 1
ATOM 5859 O O . ARG A 1 735 ? 8.679 -18.982 38.904 1.00 92.44 735 ARG A O 1
ATOM 5866 N N . THR A 1 736 ? 10.003 -18.378 37.224 1.00 91.19 736 THR A N 1
ATOM 5867 C CA . THR A 1 736 ? 9.229 -17.165 36.924 1.00 91.19 736 THR A CA 1
ATOM 5868 C C . THR A 1 736 ? 8.100 -17.519 35.958 1.00 91.19 736 THR A C 1
ATOM 5870 O O . THR A 1 736 ? 8.151 -18.547 35.284 1.00 91.19 736 THR A O 1
ATOM 5873 N N . LEU A 1 737 ? 7.082 -16.662 35.840 1.00 90.94 737 LEU A N 1
ATOM 5874 C CA . LEU A 1 737 ? 5.946 -16.927 34.946 1.00 90.94 737 LEU A CA 1
ATOM 5875 C C . LEU A 1 737 ? 6.367 -17.073 33.468 1.00 90.94 737 LEU A C 1
ATOM 5877 O O . LEU A 1 737 ? 5.745 -17.799 32.701 1.00 90.94 737 LEU A O 1
ATOM 5881 N N . GLU A 1 738 ? 7.470 -16.435 33.079 1.00 90.00 738 GLU A N 1
ATOM 5882 C CA . GLU A 1 738 ? 8.084 -16.554 31.749 1.00 90.00 738 GLU A CA 1
ATOM 5883 C C . GLU A 1 738 ? 8.654 -17.949 31.473 1.00 90.00 738 GLU A C 1
ATOM 5885 O O . GLU A 1 738 ? 8.686 -18.375 30.321 1.00 90.00 738 GLU A O 1
ATOM 5890 N N . LEU A 1 739 ? 9.066 -18.660 32.527 1.00 91.94 739 LEU A N 1
ATOM 5891 C CA . LEU A 1 739 ? 9.598 -20.020 32.462 1.00 91.94 739 LEU A CA 1
ATOM 5892 C C . LEU A 1 739 ? 8.495 -21.095 32.525 1.00 91.94 739 LEU A C 1
ATOM 5894 O O . LEU A 1 739 ? 8.795 -22.290 32.475 1.00 91.94 739 LEU A O 1
ATOM 5898 N N . VAL A 1 740 ? 7.222 -20.696 32.620 1.00 93.81 740 VAL A N 1
ATOM 5899 C CA . VAL A 1 740 ? 6.081 -21.614 32.537 1.00 93.81 740 VAL A CA 1
ATOM 5900 C C . VAL A 1 740 ? 5.775 -21.911 31.056 1.00 93.81 740 VAL A C 1
ATOM 5902 O O . VAL A 1 740 ? 5.654 -20.974 30.253 1.00 93.81 740 VAL A O 1
ATOM 5905 N N . PRO A 1 741 ? 5.649 -23.195 30.660 1.00 94.81 741 PRO A N 1
ATOM 5906 C CA . PRO A 1 741 ? 5.275 -23.575 29.301 1.00 94.81 741 PRO A CA 1
ATOM 5907 C C . PRO A 1 741 ? 3.973 -22.900 28.828 1.00 94.81 741 PRO A C 1
ATOM 5909 O O . PRO A 1 741 ? 3.005 -22.838 29.591 1.00 94.81 741 PRO A O 1
ATOM 5912 N N . PRO A 1 742 ? 3.885 -22.446 27.563 1.00 94.25 742 PRO A N 1
ATOM 5913 C CA . PRO A 1 742 ? 2.698 -21.764 27.043 1.00 94.25 742 PRO A CA 1
ATOM 5914 C C . PRO A 1 742 ? 1.396 -22.568 27.168 1.00 94.25 742 PRO A C 1
ATOM 5916 O O . PRO A 1 742 ? 0.372 -22.002 27.539 1.00 94.25 742 PRO A O 1
ATOM 5919 N N . ARG A 1 743 ? 1.435 -23.888 26.927 1.00 92.38 743 ARG A N 1
ATOM 5920 C CA . ARG A 1 743 ? 0.268 -24.777 27.091 1.00 92.38 743 ARG A CA 1
ATOM 5921 C C . ARG A 1 743 ? -0.214 -24.853 28.545 1.00 92.38 743 ARG A C 1
ATOM 5923 O O . ARG A 1 743 ? -1.415 -24.905 28.783 1.00 92.38 743 ARG A O 1
ATOM 5930 N N . GLU A 1 744 ? 0.706 -24.817 29.513 1.00 93.19 744 GLU A N 1
ATOM 5931 C CA . GLU A 1 744 ? 0.378 -24.822 30.948 1.00 93.19 744 GLU A CA 1
ATOM 5932 C C . GLU A 1 744 ? -0.386 -23.540 31.335 1.00 93.19 744 GLU A C 1
ATOM 5934 O O . GLU A 1 744 ? -1.428 -23.618 31.989 1.00 93.19 744 GLU A O 1
ATOM 5939 N N . LEU A 1 745 ? 0.064 -22.378 30.842 1.00 93.31 745 LEU A N 1
ATOM 5940 C CA . LEU A 1 745 ? -0.624 -21.092 31.027 1.00 93.31 745 LEU A CA 1
ATOM 5941 C C . LEU A 1 745 ? -1.976 -21.035 30.299 1.00 93.31 745 LEU A C 1
ATOM 5943 O O . LEU A 1 745 ? -2.956 -20.564 30.874 1.00 93.31 745 LEU A O 1
ATOM 5947 N N . ALA A 1 746 ? -2.044 -21.533 29.062 1.00 92.62 746 ALA A N 1
ATOM 5948 C CA . ALA A 1 746 ? -3.271 -21.547 28.270 1.00 92.62 746 ALA A CA 1
ATOM 5949 C C . ALA A 1 746 ? -4.372 -22.375 28.944 1.00 92.62 746 ALA A C 1
ATOM 5951 O O . ALA A 1 746 ? -5.485 -21.890 29.138 1.00 92.62 746 ALA A O 1
ATOM 5952 N N . ALA A 1 747 ? -4.039 -23.584 29.405 1.00 90.75 747 ALA A N 1
ATOM 5953 C CA . ALA A 1 747 ? -4.987 -24.445 30.101 1.00 90.75 747 ALA A CA 1
ATOM 5954 C C . ALA A 1 747 ? -5.512 -23.810 31.403 1.00 90.75 747 ALA A C 1
ATOM 5956 O O . ALA A 1 747 ? -6.679 -23.985 31.758 1.00 90.75 747 ALA A O 1
ATOM 5957 N N . LEU A 1 748 ? -4.660 -23.073 32.129 1.00 90.88 748 LEU A N 1
ATOM 5958 C CA . LEU A 1 748 ? -5.074 -22.332 33.324 1.00 90.88 748 LEU A CA 1
ATOM 5959 C C . LEU A 1 748 ? -6.034 -21.186 32.967 1.00 90.88 748 LEU A C 1
ATOM 5961 O O . LEU A 1 748 ? -7.066 -21.026 33.616 1.00 90.88 748 LEU A O 1
ATOM 5965 N N . MET A 1 749 ? -5.729 -20.421 31.916 1.00 92.12 749 MET A N 1
ATOM 5966 C CA . MET A 1 749 ? -6.588 -19.338 31.425 1.00 92.12 749 MET A CA 1
ATOM 5967 C C . MET A 1 749 ? -7.964 -19.839 30.989 1.00 92.12 749 MET A C 1
ATOM 5969 O O . MET A 1 749 ? -8.973 -19.269 31.399 1.00 92.12 749 MET A O 1
ATOM 5973 N N . GLU A 1 750 ? -8.024 -20.929 30.226 1.00 89.81 750 GLU A N 1
ATOM 5974 C CA . GLU A 1 750 ? -9.293 -21.532 29.814 1.00 89.81 750 GLU A CA 1
ATOM 5975 C C . GLU A 1 750 ? -10.127 -21.990 31.010 1.00 89.81 750 GLU A C 1
ATOM 5977 O O . GLU A 1 750 ? -11.339 -21.777 31.055 1.00 89.81 750 GLU A O 1
ATOM 5982 N N . ALA A 1 751 ? -9.488 -22.619 31.998 1.00 87.62 751 ALA A N 1
ATOM 5983 C CA . ALA A 1 751 ? -10.181 -23.081 33.190 1.00 87.62 751 ALA A CA 1
ATOM 5984 C C . ALA A 1 751 ? -10.735 -21.914 34.027 1.00 87.62 751 ALA A C 1
ATOM 5986 O O . ALA A 1 751 ? -11.816 -22.039 34.602 1.00 87.62 751 ALA A O 1
ATOM 5987 N N . LEU A 1 752 ? -10.039 -20.772 34.062 1.00 88.25 752 LEU A N 1
ATOM 5988 C CA . LEU A 1 752 ? -10.528 -19.543 34.693 1.00 88.25 752 LEU A CA 1
ATOM 5989 C C . LEU A 1 752 ? -11.694 -18.924 33.909 1.00 88.25 752 LEU A C 1
ATOM 5991 O O . LEU A 1 752 ? -12.704 -18.567 34.510 1.00 88.25 752 LEU A O 1
ATOM 5995 N N . GLN A 1 753 ? -11.613 -18.874 32.578 1.00 86.69 753 GLN A N 1
ATOM 5996 C CA . GLN A 1 753 ? -12.694 -18.350 31.735 1.00 86.69 753 GLN A CA 1
ATOM 5997 C C . GLN A 1 753 ? -13.965 -19.202 31.807 1.00 86.69 753 GLN A C 1
ATOM 5999 O O . GLN A 1 753 ? -15.064 -18.661 31.807 1.00 86.69 753 GLN A O 1
ATOM 6004 N N . ARG A 1 754 ? -13.855 -20.528 31.957 1.00 83.38 754 ARG A N 1
ATOM 6005 C CA . ARG A 1 754 ? -15.031 -21.394 32.158 1.00 83.38 754 ARG A CA 1
ATOM 6006 C C . ARG A 1 754 ? -15.794 -21.097 33.456 1.00 83.38 754 ARG A C 1
ATOM 6008 O O . ARG A 1 754 ? -16.957 -21.474 33.562 1.00 83.38 754 ARG A O 1
ATOM 6015 N N . ARG A 1 755 ? -15.173 -20.434 34.441 1.00 80.31 755 ARG A N 1
ATOM 6016 C CA . ARG A 1 755 ? -15.805 -20.097 35.730 1.00 80.31 755 ARG A CA 1
ATOM 6017 C C . ARG A 1 755 ? -16.629 -18.806 35.691 1.00 80.31 755 ARG A C 1
ATOM 6019 O O . ARG A 1 755 ? -17.453 -18.613 36.580 1.00 80.31 755 ARG A O 1
ATOM 6026 N N . GLN A 1 756 ? -16.434 -17.929 34.703 1.00 75.12 756 GLN A N 1
ATOM 6027 C CA . GLN A 1 756 ? -17.166 -16.663 34.582 1.00 75.12 756 GLN A CA 1
ATOM 6028 C C . GLN A 1 756 ? -17.548 -16.390 33.126 1.00 75.12 756 GLN A C 1
ATOM 6030 O O . GLN A 1 756 ? -16.698 -16.357 32.246 1.00 75.12 756 GLN A O 1
ATOM 6035 N N . THR A 1 757 ? -18.832 -16.118 32.875 1.00 58.03 757 THR A N 1
ATOM 6036 C CA . THR A 1 757 ? -19.384 -15.894 31.524 1.00 58.03 757 THR A CA 1
ATOM 6037 C C . THR A 1 757 ? -18.752 -14.717 30.775 1.00 58.03 757 THR A C 1
ATOM 6039 O O . THR A 1 757 ? -18.856 -14.657 29.553 1.00 58.03 757 THR A O 1
ATOM 6042 N N . TRP A 1 758 ? -18.098 -13.782 31.478 1.00 66.06 758 TRP A N 1
ATOM 6043 C CA . TRP A 1 758 ? -17.322 -12.702 30.873 1.00 66.06 758 TRP A CA 1
ATOM 6044 C C . TRP A 1 758 ? -16.238 -12.176 31.829 1.00 66.06 758 TRP A C 1
ATOM 6046 O O . TRP A 1 758 ? -16.539 -11.802 32.961 1.00 66.06 758 TRP A O 1
ATOM 6056 N N . MET A 1 759 ? -14.989 -12.102 31.357 1.00 79.44 759 MET A N 1
ATOM 6057 C CA . MET A 1 759 ? -13.848 -11.510 32.068 1.00 79.44 759 MET A CA 1
ATOM 6058 C C . MET A 1 759 ? -13.050 -10.613 31.118 1.00 79.44 759 MET A C 1
ATOM 6060 O O . MET A 1 759 ? -12.790 -10.992 29.975 1.00 79.44 759 MET A O 1
ATOM 6064 N N . SER A 1 760 ? -12.616 -9.440 31.587 1.00 85.00 760 SER A N 1
ATOM 6065 C CA . SER A 1 760 ? -11.641 -8.626 30.851 1.00 85.00 760 SER A CA 1
ATOM 6066 C C . SER A 1 760 ? -10.258 -9.294 30.859 1.00 85.00 760 SER A C 1
ATOM 6068 O O . SER A 1 760 ? -9.944 -10.080 31.753 1.00 85.00 760 SER A O 1
ATOM 6070 N N . HIS A 1 761 ? -9.398 -8.958 29.889 1.00 86.31 761 HIS A N 1
ATOM 6071 C CA . HIS A 1 761 ? -8.027 -9.486 29.829 1.00 86.31 761 HIS A CA 1
ATOM 6072 C C . HIS A 1 761 ? -7.228 -9.195 31.110 1.00 86.31 761 HIS A C 1
ATOM 6074 O O . HIS A 1 761 ? -6.562 -10.081 31.633 1.00 86.31 761 HIS A O 1
ATOM 6080 N N . ASP A 1 762 ? -7.336 -7.980 31.654 1.00 85.25 762 ASP A N 1
ATOM 6081 C CA . ASP A 1 762 ? -6.649 -7.592 32.893 1.00 85.25 762 ASP A CA 1
ATOM 6082 C C . ASP A 1 762 ? -7.168 -8.376 34.113 1.00 85.25 762 ASP A C 1
ATOM 6084 O O . ASP A 1 762 ? -6.371 -8.837 34.930 1.00 85.25 762 ASP A O 1
ATOM 6088 N N . ALA A 1 763 ? -8.482 -8.622 34.196 1.00 86.38 763 ALA A N 1
ATOM 6089 C CA . ALA A 1 763 ? -9.054 -9.472 35.240 1.00 86.38 763 ALA A CA 1
ATOM 6090 C C . ALA A 1 763 ? -8.557 -10.923 35.123 1.00 86.38 763 ALA A C 1
ATOM 6092 O O . ALA A 1 763 ? -8.134 -11.509 36.117 1.00 86.38 763 ALA A O 1
ATOM 6093 N N . LEU A 1 764 ? -8.526 -11.480 33.907 1.00 90.12 764 LEU A N 1
ATOM 6094 C CA . LEU A 1 764 ? -8.011 -12.827 33.657 1.00 90.12 764 LEU A CA 1
ATOM 6095 C C . LEU A 1 764 ? -6.532 -12.954 34.046 1.00 90.12 764 LEU A C 1
ATOM 6097 O O . LEU A 1 764 ? -6.145 -13.925 34.691 1.00 90.12 764 LEU A O 1
ATOM 6101 N N . TYR A 1 765 ? -5.697 -11.974 33.694 1.00 93.12 765 TYR A N 1
ATOM 6102 C CA . TYR A 1 765 ? -4.270 -12.008 34.024 1.00 93.12 765 TYR A CA 1
ATOM 6103 C C . TYR A 1 765 ? -4.021 -11.913 35.527 1.00 93.12 765 TYR A C 1
ATOM 6105 O O . TYR A 1 765 ? -3.136 -12.597 36.040 1.00 93.12 765 TYR A O 1
ATOM 6113 N N . ARG A 1 766 ? -4.813 -11.113 36.247 1.00 89.56 766 ARG A N 1
ATOM 6114 C CA . ARG A 1 766 ? -4.748 -11.051 37.713 1.00 89.56 766 ARG A CA 1
ATOM 6115 C C . ARG A 1 766 ? -5.160 -12.369 38.357 1.00 89.56 766 ARG A C 1
ATOM 6117 O O . ARG A 1 766 ? -4.484 -12.807 39.279 1.00 89.56 766 ARG A O 1
ATOM 6124 N N . GLU A 1 767 ? -6.178 -13.045 37.833 1.00 89.44 767 GLU A N 1
ATOM 6125 C CA . GLU A 1 767 ? -6.564 -14.372 38.327 1.00 89.44 767 GLU A CA 1
ATOM 6126 C C . GLU A 1 767 ? -5.493 -15.440 38.062 1.00 89.44 767 GLU A C 1
ATOM 6128 O O . GLU A 1 767 ? -5.201 -16.258 38.937 1.00 89.44 767 GLU A O 1
ATOM 6133 N N . VAL A 1 768 ? -4.823 -15.395 36.905 1.00 91.06 768 VAL A N 1
ATOM 6134 C CA . VAL A 1 768 ? -3.660 -16.261 36.640 1.00 91.06 768 VAL A CA 1
ATOM 6135 C C . VAL A 1 768 ? -2.539 -15.999 37.651 1.00 91.06 768 VAL A C 1
ATOM 6137 O O . VAL A 1 768 ? -1.949 -16.942 38.179 1.00 91.06 768 VAL A O 1
ATOM 6140 N N . LEU A 1 769 ? -2.255 -14.732 37.966 1.00 91.88 769 LEU A N 1
ATOM 6141 C CA . LEU A 1 769 ? -1.263 -14.377 38.983 1.00 91.88 769 LEU A CA 1
ATOM 6142 C C . LEU A 1 769 ? -1.659 -14.867 40.378 1.00 91.88 769 LEU A C 1
ATOM 6144 O O . LEU A 1 769 ? -0.808 -15.412 41.082 1.00 91.88 769 LEU A O 1
ATOM 6148 N N . ASN A 1 770 ? -2.936 -14.745 40.747 1.00 88.81 770 ASN A N 1
ATOM 6149 C CA . ASN A 1 770 ? -3.465 -15.243 42.015 1.00 88.81 770 ASN A CA 1
ATOM 6150 C C . ASN A 1 770 ? -3.264 -16.760 42.148 1.00 88.81 770 ASN A C 1
ATOM 6152 O O . ASN A 1 770 ? -2.802 -17.219 43.193 1.00 88.81 770 ASN A O 1
ATOM 6156 N N . CYS A 1 771 ? -3.506 -17.530 41.079 1.00 88.81 771 CYS A N 1
ATOM 6157 C CA . CYS A 1 771 ? -3.271 -18.981 41.063 1.00 88.81 771 CYS A CA 1
ATOM 6158 C C . CYS A 1 771 ? -1.803 -19.352 41.340 1.00 88.81 771 CYS A C 1
ATOM 6160 O O . CYS A 1 771 ? -1.525 -20.389 41.938 1.00 88.81 771 CYS A O 1
ATOM 6162 N N . TYR A 1 772 ? -0.864 -18.487 40.951 1.00 90.69 772 TYR A N 1
ATOM 6163 C CA . TYR A 1 772 ? 0.568 -18.652 41.205 1.00 90.69 772 TYR A CA 1
ATOM 6164 C C . TYR A 1 772 ? 1.081 -17.876 42.429 1.00 90.69 772 TYR A C 1
ATOM 6166 O O . TYR A 1 772 ? 2.290 -17.819 42.647 1.00 90.69 772 TYR A O 1
ATOM 6174 N N . SER A 1 773 ? 0.193 -17.294 43.246 1.00 87.75 773 SER A N 1
ATOM 6175 C CA . SER A 1 773 ? 0.546 -16.464 44.413 1.00 87.75 773 SER A CA 1
ATOM 6176 C C . SER A 1 773 ? 1.447 -15.258 44.086 1.00 87.75 773 SER A C 1
ATOM 6178 O O . SER A 1 773 ? 2.240 -14.804 44.915 1.00 87.75 773 SER A O 1
ATOM 6180 N N . LEU A 1 774 ? 1.323 -14.706 42.876 1.00 88.12 774 LEU A N 1
ATOM 6181 C CA . LEU A 1 774 ? 2.057 -13.528 42.416 1.00 88.12 774 LEU A CA 1
ATOM 6182 C C . LEU A 1 774 ? 1.211 -12.260 42.599 1.00 88.12 774 LEU A C 1
ATOM 6184 O O . LEU A 1 774 ? 0.042 -12.222 42.239 1.00 88.12 774 LEU A O 1
ATOM 6188 N N . LYS A 1 775 ? 1.806 -11.185 43.136 1.00 80.19 775 LYS A N 1
ATOM 6189 C CA . LYS A 1 775 ? 1.070 -9.945 43.472 1.00 80.19 775 LYS A CA 1
ATOM 6190 C C . LYS A 1 775 ? 1.105 -8.858 42.397 1.00 80.19 775 LYS A C 1
ATOM 6192 O O . LYS A 1 775 ? 0.294 -7.939 42.438 1.00 80.19 775 LYS A O 1
ATOM 6197 N N . ARG A 1 776 ? 2.075 -8.897 41.476 1.00 83.75 776 ARG A N 1
ATOM 6198 C CA . ARG A 1 776 ? 2.337 -7.799 40.532 1.00 83.75 776 ARG A CA 1
ATOM 6199 C C . ARG A 1 776 ? 2.308 -8.289 39.091 1.00 83.75 776 ARG A C 1
ATOM 6201 O O . ARG A 1 776 ? 3.102 -9.147 38.713 1.00 83.75 776 ARG A O 1
ATOM 6208 N N . LEU A 1 777 ? 1.458 -7.663 38.283 1.00 86.75 777 LEU A N 1
ATOM 6209 C CA . LEU A 1 777 ? 1.485 -7.782 36.830 1.00 86.75 777 LEU A CA 1
ATOM 6210 C C . LEU A 1 777 ? 2.586 -6.860 36.288 1.00 86.75 777 LEU A C 1
ATOM 6212 O O . LEU A 1 777 ? 2.413 -5.648 36.202 1.00 86.75 777 LEU A O 1
ATOM 6216 N N . THR A 1 778 ? 3.766 -7.417 36.020 1.00 87.88 778 THR A N 1
ATOM 6217 C CA . THR A 1 778 ? 4.851 -6.679 35.356 1.00 87.88 778 THR A CA 1
ATOM 6218 C C . THR A 1 778 ? 4.589 -6.612 33.846 1.00 87.88 778 THR A C 1
ATOM 6220 O O . THR A 1 778 ? 3.914 -7.501 33.321 1.00 87.88 778 THR A O 1
ATOM 6223 N N . PRO A 1 779 ? 5.152 -5.629 33.116 1.00 82.19 779 PRO A N 1
ATOM 6224 C CA . PRO A 1 779 ? 4.977 -5.534 31.663 1.00 82.19 779 PRO A CA 1
ATOM 6225 C C . PRO A 1 779 ? 5.369 -6.819 30.919 1.00 82.19 779 PRO A C 1
ATOM 6227 O O . PRO A 1 779 ? 4.657 -7.269 30.028 1.00 82.19 779 PRO A O 1
ATOM 6230 N N . LYS A 1 780 ? 6.456 -7.476 31.348 1.00 82.19 780 LYS A N 1
ATOM 6231 C CA . LYS A 1 780 ? 6.952 -8.718 30.739 1.00 82.19 780 LYS A CA 1
ATOM 6232 C C . LYS A 1 780 ? 6.014 -9.910 30.981 1.00 82.19 780 LYS A C 1
ATOM 6234 O O . LYS A 1 780 ? 5.710 -10.658 30.054 1.00 82.19 780 LYS A O 1
ATOM 6239 N N . THR A 1 781 ? 5.470 -10.037 32.194 1.00 86.94 781 THR A N 1
ATOM 6240 C CA . THR A 1 781 ? 4.425 -11.021 32.521 1.00 86.94 781 THR A CA 1
ATOM 6241 C C . THR A 1 781 ? 3.141 -10.748 31.735 1.00 86.94 781 THR A C 1
ATOM 6243 O O . THR A 1 781 ? 2.552 -11.676 31.187 1.00 86.94 781 THR A O 1
ATOM 6246 N N . GLN A 1 782 ? 2.715 -9.485 31.636 1.00 88.44 782 GLN A N 1
ATOM 6247 C CA . GLN A 1 782 ? 1.525 -9.094 30.878 1.00 88.44 782 GLN A CA 1
ATOM 6248 C C . GLN A 1 782 ? 1.665 -9.442 29.397 1.00 88.44 782 GLN A C 1
ATOM 6250 O O . GLN A 1 782 ? 0.759 -10.045 28.827 1.00 88.44 782 GLN A O 1
ATOM 6255 N N . GLN A 1 783 ? 2.813 -9.127 28.795 1.00 90.06 783 GLN A N 1
ATOM 6256 C CA . GLN A 1 783 ? 3.119 -9.490 27.416 1.00 90.06 783 GLN A CA 1
ATOM 6257 C C . GLN A 1 783 ? 3.091 -11.011 27.226 1.00 90.06 783 GLN A C 1
ATOM 6259 O O . GLN A 1 783 ? 2.476 -11.497 26.279 1.00 90.06 783 GLN A O 1
ATOM 6264 N N . ARG A 1 784 ? 3.688 -11.780 28.149 1.00 90.44 784 ARG A N 1
ATOM 6265 C CA . ARG A 1 784 ? 3.682 -13.249 28.090 1.00 90.44 784 ARG A CA 1
ATOM 6266 C C . ARG A 1 784 ? 2.264 -13.820 28.131 1.00 90.44 784 ARG A C 1
ATOM 6268 O O . ARG A 1 784 ? 1.921 -14.644 27.289 1.00 90.44 784 ARG A O 1
ATOM 6275 N N . LEU A 1 785 ? 1.441 -13.369 29.077 1.00 92.50 785 LEU A N 1
ATOM 6276 C CA . LEU A 1 785 ? 0.047 -13.801 29.210 1.00 92.50 785 LEU A CA 1
ATOM 6277 C C . LEU A 1 785 ? -0.795 -13.386 27.994 1.00 92.50 785 LEU A C 1
ATOM 6279 O O . LEU A 1 785 ? -1.596 -14.180 27.509 1.00 92.50 785 LEU A O 1
ATOM 6283 N N . TYR A 1 786 ? -0.568 -12.189 27.451 1.00 91.25 786 TYR A N 1
ATOM 6284 C CA . TYR A 1 786 ? -1.238 -11.715 26.241 1.00 91.25 786 TYR A CA 1
ATOM 6285 C C . TYR A 1 786 ? -0.911 -12.562 25.012 1.00 91.25 786 TYR A C 1
ATOM 6287 O O . TYR A 1 786 ? -1.820 -12.978 24.294 1.00 91.25 786 TYR A O 1
ATOM 6295 N N . VAL A 1 787 ? 0.365 -12.879 24.789 1.00 90.25 787 VAL A N 1
ATOM 6296 C CA . VAL A 1 787 ? 0.789 -13.730 23.668 1.00 90.25 787 VAL A CA 1
ATOM 6297 C C . VAL A 1 787 ? 0.187 -15.135 23.787 1.00 90.25 787 VAL A C 1
ATOM 6299 O O . VAL A 1 787 ? -0.309 -15.672 22.801 1.00 90.25 787 VAL A O 1
ATOM 6302 N N . VAL A 1 788 ? 0.140 -15.708 24.994 1.00 90.38 788 VAL A N 1
ATOM 6303 C CA . VAL A 1 788 ? -0.521 -17.005 25.229 1.00 90.38 788 VAL A CA 1
ATOM 6304 C C . VAL A 1 788 ? -2.030 -16.922 24.974 1.00 90.38 788 VAL A C 1
ATOM 6306 O O . VAL A 1 788 ? -2.576 -17.777 24.275 1.00 90.38 788 VAL A O 1
ATOM 6309 N N . LYS A 1 789 ? -2.710 -15.883 25.482 1.00 88.81 789 LYS A N 1
ATOM 6310 C CA . LYS A 1 789 ? -4.159 -15.710 25.292 1.00 88.81 789 LYS A CA 1
ATOM 6311 C C . LYS A 1 789 ? -4.543 -15.511 23.829 1.00 88.81 789 LYS A C 1
ATOM 6313 O O . LYS A 1 789 ? -5.622 -15.931 23.443 1.00 88.81 789 LYS A O 1
ATOM 6318 N N . THR A 1 790 ? -3.704 -14.842 23.046 1.00 86.56 790 THR A N 1
ATOM 6319 C CA . THR A 1 790 ? -4.003 -14.512 21.643 1.00 86.56 790 THR A CA 1
ATOM 6320 C C . THR A 1 790 ? -3.638 -15.626 20.671 1.00 86.56 790 THR A C 1
ATOM 6322 O O . THR A 1 790 ? -4.298 -15.753 19.646 1.00 86.56 790 THR A O 1
ATOM 6325 N N . ARG A 1 791 ? -2.600 -16.422 20.967 1.00 85.50 791 ARG A N 1
ATOM 6326 C CA . ARG A 1 791 ? -2.100 -17.464 20.053 1.00 85.50 791 ARG A CA 1
ATOM 6327 C C . ARG A 1 791 ? -2.558 -18.883 20.382 1.00 85.50 791 ARG A C 1
ATOM 6329 O O . ARG A 1 791 ? -2.545 -19.716 19.487 1.00 85.50 791 ARG A O 1
ATOM 6336 N N . ILE A 1 792 ? -2.905 -19.174 21.639 1.00 85.81 792 ILE A N 1
ATOM 6337 C CA . ILE A 1 792 ? -3.210 -20.547 22.086 1.00 85.81 792 ILE A CA 1
ATOM 6338 C C . ILE A 1 792 ? -4.640 -20.673 22.615 1.00 85.81 792 ILE A C 1
ATOM 6340 O O . ILE A 1 792 ? -5.314 -21.648 22.306 1.00 85.81 792 ILE A O 1
ATOM 6344 N N . VAL A 1 793 ? -5.101 -19.715 23.424 1.00 78.88 793 VAL A N 1
ATOM 6345 C CA . VAL A 1 793 ? -6.430 -19.785 24.048 1.00 78.88 793 VAL A CA 1
ATOM 6346 C C . VAL A 1 793 ? -7.488 -19.226 23.086 1.00 78.88 793 VAL A C 1
ATOM 6348 O O . VAL A 1 793 ? -7.363 -18.055 22.721 1.00 78.88 793 VAL A O 1
ATOM 6351 N N . PRO A 1 794 ? -8.542 -19.980 22.737 1.00 58.91 794 PRO A N 1
ATOM 6352 C CA . PRO A 1 794 ? -9.581 -19.538 21.803 1.00 58.91 794 PRO A CA 1
ATOM 6353 C C . PRO A 1 794 ? -10.383 -18.302 22.253 1.00 58.91 794 PRO A C 1
ATOM 6355 O O . PRO A 1 794 ? -10.334 -17.905 23.450 1.00 58.91 794 PRO A O 1
#

Radius of gyration: 36.74 Å; chains: 1; bounding box: 101×89×126 Å

Foldseek 3Di:
DDPVVVVVVVVVVVVVVVVVCVVVVVVVVVCVLPPCVQCPPQLVVLVVQLVVLVVVCPPVPDPPCSLVSLVVLLVSCVSNVSSDLDDDDDLVCCVSRHDQDAACDAEAEAAQQQQAWPVSVSVVRNHVYYHYHHDVLAAFHDLPPPDLVVQLVCLCVPVVPPPPSVQSSDGRGTPVNVCVVPDDDDDDDQEDAFADCLLCVLLQVQRAVVVVGHRFYLYWFFPLFDDAFAEDAQAPWDWDDDQQQTETVSLLVVLLVVVVVLVVDPSCPQWAEEEAELRHFNHQVSSVVVNVVPDDVVCCVSNVYYTGHLVVCVVAATQEYEYEDSDADDPVDDDDAAQDSNSSNRLSSRSRRHRGYYYYYDNDDLVSPPDCSRSVNSVNCSRVVSVVVVVVVVPDQLDQDDLPDDDPPAPDSQLSVVSNVCSVQQWDKDAQDDGPNDTFGIWTGFSTGIETEAEAEPDDPDDVVVVVVVVVVVVSVVSVHHYDYQYSVVCVVPVVVSCVVVVVVCVVVNGHHDPDDPDDPPPPPPPPDDDDDDDDDDDDDDDDDDDDDDDDDDDDDDDDDDDDDDDDDDDDDDDDPDDDDDDDDDDDDDDDDDDDDDDDDDDDDDPDDDDDDDDDDDDDDDDDPDPDAAAAFADQAAAADPVDDDLVRLLVLLLSRQARRPQWALLVSLVSNCVNHPNDDDDPVSSVSNLVSVVVCVVVLQKDWADLLPDPDSRQITIHGPPDDPEHQHACPPHDLSGDHLRNLQVQLVVVCVVDVDDDLVRSLVVSCVSNVHDDDDPVSSVSSVSSCVRPHD

Secondary structure (DSSP, 8-state):
--HHHHHHHHHHHHHHHHHHHHHHHHHHHHHHHH-TTTS-HHHHHHHHHHHHHHHHHTTS--TTTHHHHHHHHHHHHHHHGGG-S-----HHHHHHHS---TTSSS-EEESSGGGSBGGGGGHHHH-S-EEE---TTSPPP--TT--HHHHHHHHHHH-TT-TTGGGGG-TT-BHHHHHHHH-S------EE-SS-HHHHHHHIIIIIGGGT---EE-----TTSPPSEEEEE-TT---BS-TTS-B-HHHHHHHHHHHHHHHH-GGGTT--EEEEESS-SHHHHHHHHHHHHHS-HHHHHHTT-EEEETTTTTT--EEEEEEE------TTSPPPP--SHHHHHHHHHHHTTEEEEEEEEES--GGG---TTSHHHHHHHHHHHHHHHHHHHTTSSSS---SSS--TT-S-HHHHHHHHHHHHTT-EEEEEEEETTEEEEEEEE-SS-EEEEEEE-S----HHHHHHHHHHHHHHHHTT--EEEEEHHHHHH-HHHHHHHHHHHHHHTT---TTPPPS---------PPPPP----------------------------------PPPPPPP----PPPPP---------------------------------------------PBPPPPP-S----TTS--HHHHHHHHHHHHHHH-SEEHHHHHHHHHHHTT-----HHHHHHHHHHHHHHHHTTSSEEE-TT--SSGGGSEEE-TTS-S---B--TT--GGGS-HHHHHHHHHHHHTTSS---HHHHHHHHHHHTT-----HHHHHHHHHHHHHT--

Sequence (794 aa):
MDVNLIQRKVDAVEDAIRTHVEKLSAKRAWNYAVSSDRITGRARANLQQYASLVQKLGKGTSTKYGNIRRSEIREAMQRCRPSVPVWILPIYRIAEQIKIEPNIFDVIIVDEASQAGTESTFLQYLAPKIVVIGDDKQVSPAAVGVDQQELRDLASQYLYDDPYKASWQEPTRSLFDEAKMRFDGMITLVEHRRCVPEIIGFSNRVAYEPDGIRLIPVRQYGADRLEPIKPVFVKDGFMKGGSQSRVNPVECDAIVDQIEKCFADPSYDGMSFGVISLQGKQQAQLIEKTLLERIPPEEWTSRDLRCGDSADFQGSERNVIFLSMVSAPDPERRTNARTTEMFLQRYNVAASRAKDQMWLYHSMSLADLSNTEDLRFQLIDYCYGTVNRTTESNSTFANPVPEDIRVPPFESLFEQRVFNRLIDRGFQVVPQFDVEGYRIDLVIIGSKTKVAIECDGDFWHGPDRYQADLARKRDLERNRWKFFNIRESEFYIDRAAALVPLWEMLNELAVHPSGWLPPDQDFVEDKAHAPTLEAPAPTIDSNPSRLKSSESEPVLYEREDQVNRNHRPAPMPSIDVRESEPDNFSKGIAEVEPEGTSDVSVSPLQIGWPRNPITHSAGVEQVEASLKLTEYVEFDEETTSTANARPGRLLEEVLAIISTEGPVLGDRIFSVHTRCSGGLRVGRLIAEALAKILATATSRGLVVEEDPLGERSRQQRTYRLPNQPDLRQRTLGPRTLELVPPRELAALMEALQRRQTWMSHDALYREVLNCYSLKRLTPKTQQRLYVVKTRIVP